Protein AF-0000000067805910 (afdb_homodimer)

Foldseek 3Di:
DFPDALLNLLLCLFDPQFKKKQALQLVVQPLLVDDLVRVLVLQDWFWAKWWKDFLQDEAQFAPASVVTDIDIGGSVVCLVCLVVDRIKIKRWFAQCVVRHDCPGSVQVRWACVRSNCRVDGSRQKGKMKIFALDKDAKKFQQWFKKKKAWRAAKKKKKKARLPWPLQCWFCFQPDQRIIGGRGYLQHYPDLCSLPPTFGIFMDMGHHSMMMMGGHRMIMMMGGHHGITMMMMGGDGHPCVLVVQLLSLVLLLVLLVLLLPDDLVLSPRRHHPVCSCSVVDDSVNSVVSNVVSLVVSVVVVVVVVVVVVVVVVPPPPPPPDPPSPDPVVSQPPVSNSMDGGDTDDSVVSSVSSVVSCVVRHDPPDDPPPVSVPDPDVVSVVSRVVSRVCNDPVNSVVVSVVVNVVVD/DFPDALLNLLLCLFDPQFKKKQALQLVVQPLLVDDLVRVLVLQDWFWAKWWKDFLQDEAQFAPASVVTDIDIGGSVVCLVCLVVDRIKTKRWFAQCVVRDDCPGSVQVRFACVSSNCRVDGSRQKIKMKIFALDKDAKKFQQWFKKKKAWRAAKKKKKKARLPWPLQCWFCFQPDQRIIGGRGYLQHYPDLCSLPPTFGIFMDMGHHSMMMMGGHRMIMMMGGHHGITMMMMGGDGHPCVLLVQLLSLVLLLVLLVLLLPDDLVLSPRRHHPVCSCSVVDDSVNSVVSNVVSLVVSVVVVVVVVVVVVVVVVPPPPPPPPPPSPDPVVSQPPVSNSMDGGDTDDSVVSSVSSVVSCVVRHDPPDDPPPVSVPDPDVVSVVSRVVSRVCNDPVNSVVVSVVVNVVVD

Secondary structure (DSSP, 8-state):
-----HHHHHHHHHH-SS-EEETTTTTTSGGGG--HHHHHHHHTT-EEEEEEEETT---SS---GGG-EEEEEEHHHHHHHHTT-SEEEEEEEEEHHHH--TTSHHHHT---GGGT-TT--GGG-EEEEE-TT-EEEEEEESSSEEEEEEEES-EEEEEE-TT-SSS-EE--SB-TTEEEES--SSS-S-GGGGTT--S-EEEEE-TT-EEEE-TT-EEEEEE-SSSEEEEEEEE--TTHHHHHHHHHHHHHHHHHHHHTS-HHHHHHHB-GGGGGGGGS-HHHHHHHHHHHHHHHHHHHHHHHHHHHHHHHS------------HHHHHH-GGG-EEPPPB--HHHHHHHHHHHHHHH--TTS---GGGGTT--HHHHHHHHHHHHHHSHHHHHHHHHHHHHHH-/-----HHHHHHHHHH-SS-EEETTTTTTSGGGG--HHHHHHHHTT--EEEEEEETT---SS---GGG-EEEEE-HHHHHHHHTT-SEEEEEEEEEHHHH--TTSHHHHT---GGGT-TT--GGGEEEEEE-TT-EEEEEEE-SSEEEEEEEESEEEEEEE-TT-SSS-EE--SB-TTEEEES--SSS-S-GGGGTT--S-EEEEEETT-EEEE-TT-EEEEEE-SSSEEEEEEEE--TTHHHHHHHHHHHHHHHHHHHHTS-HHHHHHHB-GGGGGGGGS-HHHHHHHHHHHHHHHHHHHHHHHHHHHHHHHS------------HHHHHH-GGG-EEPPPB--HHHHHHHHHHHHHHH--TTS---GGGGTT--HHHHHHHHHHHHHHSHHHHHHHHHHHHHHH-

Solvent-accessible surface area (backbone atoms only — not comparable to full-atom values): 42120 Å² total; per-residue (Å²): 122,64,74,62,47,31,67,57,41,33,50,46,66,76,63,43,86,58,47,38,34,32,58,51,67,45,50,82,29,63,61,38,66,55,52,70,66,52,52,31,59,73,55,40,81,49,67,42,65,21,42,27,42,60,50,43,59,69,29,66,53,44,82,51,73,79,79,38,45,77,46,72,40,26,52,51,56,45,68,71,41,43,80,78,42,69,37,20,34,28,32,64,84,34,46,35,58,81,77,46,50,84,83,35,66,70,38,67,35,44,74,36,41,72,52,46,35,71,90,48,48,36,66,63,23,30,37,33,39,28,18,37,66,22,64,48,67,32,28,20,42,66,56,22,30,38,41,36,35,28,33,35,40,33,35,38,39,40,34,29,55,64,80,47,62,78,48,55,76,30,46,68,51,27,42,95,57,46,40,32,32,51,55,26,74,57,30,47,71,60,71,69,73,50,60,81,43,58,64,34,23,47,44,73,39,40,52,9,18,31,36,40,41,32,61,37,34,30,36,29,41,34,29,64,31,68,54,26,33,32,40,33,38,75,39,86,41,92,62,32,48,61,43,49,32,44,50,35,54,45,47,46,54,54,26,40,53,32,54,60,40,61,67,75,58,32,54,64,45,27,32,73,95,41,67,60,43,50,72,55,52,53,69,56,47,48,49,53,32,52,52,37,43,49,52,37,50,52,51,52,51,52,52,51,52,49,51,57,49,46,75,68,39,84,63,72,69,70,75,68,71,76,75,74,54,68,64,61,58,45,66,40,68,65,40,41,42,44,61,57,47,74,46,52,39,68,54,50,50,48,56,34,48,50,39,31,70,73,36,41,52,86,85,58,71,82,59,72,75,81,67,54,76,71,40,70,64,49,48,51,51,48,37,54,54,35,20,60,55,35,66,78,35,34,53,48,26,48,52,44,34,49,64,66,72,100,125,64,73,63,46,31,66,56,40,31,50,46,67,75,62,42,88,57,49,38,34,32,60,52,67,45,50,82,28,63,60,36,68,54,50,70,68,53,51,30,59,74,56,40,80,49,68,43,63,21,43,28,42,61,48,43,59,69,29,68,52,44,81,50,71,78,76,37,46,77,47,73,40,26,54,50,56,44,69,72,40,42,78,78,42,68,37,20,33,28,34,62,84,36,47,35,58,81,79,46,50,84,84,36,65,71,38,68,36,44,74,36,41,72,52,46,35,71,90,48,47,37,66,61,22,30,37,33,39,27,18,37,67,21,65,50,67,31,27,20,41,66,55,23,31,39,41,37,34,29,34,34,41,32,36,38,39,39,34,29,53,63,80,48,64,79,48,53,76,31,46,67,51,27,42,93,57,45,40,31,32,51,54,27,74,57,29,47,73,61,73,68,72,51,61,80,43,60,64,33,21,47,44,72,39,39,52,8,17,31,36,39,41,32,61,37,33,31,37,30,40,34,29,64,32,66,53,25,33,34,42,32,36,75,39,88,43,90,63,33,48,62,42,47,32,44,51,36,57,45,47,47,54,54,24,38,53,31,54,62,40,60,66,75,58,31,53,63,45,26,33,72,94,42,67,59,42,49,73,54,52,52,69,57,48,49,50,52,31,52,52,36,43,49,53,36,51,52,52,50,51,53,52,50,51,50,50,57,49,46,76,68,39,85,64,72,69,70,76,69,71,77,74,74,53,67,64,62,58,46,67,39,69,67,41,41,43,44,62,57,46,76,44,53,42,68,55,50,50,48,56,34,47,50,40,31,70,72,34,41,51,87,84,56,72,82,58,72,76,82,66,54,74,71,40,70,65,47,48,51,52,49,37,52,54,36,20,60,53,35,68,78,33,33,53,49,26,48,52,44,34,50,64,64,72,101

pLDDT: mean 90.75, std 13.26, range [36.34, 98.81]

Radius of gyration: 33.56 Å; Cα contacts (8 Å, |Δi|>4): 1499; chains: 2; bounding box: 50×92×76 Å

Sequence (812 aa):
MSALSEDIVRNLIANSSVPLVFRGYVRNWSICQWDVEKWCSVFGEKEIPFRCLKKDFLSDEPCWERRCSVKRMSFKNFVDTSASSDEWMYFDYKYLYQWFNGDDELYKGVSWQQFGYSDKNASDATLWVGSSGAHTPAHQDTYGVNIVTQLYGKKRWILFPPETGGLKPTRVPYEESSVYSELNFYCPNNLEVFNGLIGARSVELSAGDALLVPRGWWHYVQNLDPLNIALNMWLPHEKDGSTRVSEALIKIFVAQICKDLPQETAKLIVNPNEDDIADTPLSVLFLQLETVANAYLDNRRKLRRAKRQRTCEDEPTPAAIEDYDVKTVLENKANNLEIPPSISSEELVKIIKQNLLEYANKDRPLCDDEIDGSTTALCLTKAVIDSYSQANVIDLVKQNLFARLSMSALSEDIVRNLIANSSVPLVFRGYVRNWSICQWDVEKWCSVFGEKEIPFRCLKKDFLSDEPCWERRCSVKRMSFKNFVDTSASSDEWMYFDYKYLYQWFNGDDELYKGVSWQQFGYSDKNASDATLWVGSSGAHTPAHQDTYGVNIVTQLYGKKRWILFPPETGGLKPTRVPYEESSVYSELNFYCPNNLEVFNGLIGARSVELSAGDALLVPRGWWHYVQNLDPLNIALNMWLPHEKDGSTRVSEALIKIFVAQICKDLPQETAKLIVNPNEDDIADTPLSVLFLQLETVANAYLDNRRKLRRAKRQRTCEDEPTPAAIEDYDVKTVLENKANNLEIPPSISSEELVKIIKQNLLEYANKDRPLCDDEIDGSTTALCLTKAVIDSYSQANVIDLVKQNLFARLS

InterPro domains:
  IPR003347 JmjC domain [PS51184] (82-250)
  IPR003347 JmjC domain [SM00558] (94-246)
  IPR014710 RmlC-like jelly roll fold [G3DSA:2.60.120.10] (2-238)
  IPR041667 Cupin-like domain 8 [PF13621] (13-238)

Organism: Spodoptera frugiperda (NCBI:txid7108)

Structure (mmCIF, N/CA/C/O backbone):
data_AF-0000000067805910-model_v1
#
loop_
_entity.id
_entity.type
_entity.pdbx_description
1 polymer 'HSPB1-associated protein 1 homolog'
#
loop_
_atom_site.group_PDB
_atom_site.id
_atom_site.type_symbol
_atom_site.label_atom_id
_atom_site.label_alt_id
_atom_site.label_comp_id
_atom_site.label_asym_id
_atom_site.label_entity_id
_atom_site.label_seq_id
_atom_site.pdbx_PDB_ins_code
_atom_site.Cartn_x
_atom_site.Cartn_y
_atom_site.Cartn_z
_atom_site.occupancy
_atom_site.B_iso_or_equiv
_atom_site.auth_seq_id
_atom_site.auth_comp_id
_atom_site.auth_asym_id
_atom_site.auth_atom_id
_atom_site.pdbx_PDB_model_num
ATOM 1 N N . MET A 1 1 ? -12.336 -38.25 -33.031 1 45.41 1 MET A N 1
ATOM 2 C CA . MET A 1 1 ? -11.781 -36.938 -33.281 1 45.41 1 MET A CA 1
ATOM 3 C C . MET A 1 1 ? -12.664 -35.844 -32.688 1 45.41 1 MET A C 1
ATOM 5 O O . MET A 1 1 ? -13.891 -35.938 -32.75 1 45.41 1 MET A O 1
ATOM 9 N N . SER A 1 2 ? -12.109 -35.156 -31.719 1 59.72 2 SER A N 1
ATOM 10 C CA . SER A 1 2 ? -12.914 -34.125 -31.047 1 59.72 2 SER A CA 1
ATOM 11 C C . SER A 1 2 ? -13.625 -33.25 -32.062 1 59.72 2 SER A C 1
ATOM 13 O O . SER A 1 2 ? -13.086 -32.938 -33.125 1 59.72 2 SER A O 1
ATOM 15 N N . ALA A 1 3 ? -14.891 -33.094 -31.953 1 72.94 3 ALA A N 1
ATOM 16 C CA . ALA A 1 3 ? -15.758 -32.281 -32.812 1 72.94 3 ALA A CA 1
ATOM 17 C C . ALA A 1 3 ? -15.516 -30.781 -32.562 1 72.94 3 ALA A C 1
ATOM 19 O O . ALA A 1 3 ? -16.141 -29.938 -33.188 1 72.94 3 ALA A O 1
ATOM 20 N N . LEU A 1 4 ? -14.445 -30.641 -31.844 1 85.56 4 LEU A N 1
ATOM 21 C CA . LEU A 1 4 ? -14.219 -29.234 -31.531 1 85.56 4 LEU A CA 1
ATOM 22 C C . LEU A 1 4 ? -13.43 -28.547 -32.656 1 85.56 4 LEU A C 1
ATOM 24 O O . LEU A 1 4 ? -12.391 -29.047 -33.062 1 85.56 4 LEU A O 1
ATOM 28 N N . SER A 1 5 ? -13.93 -27.547 -33.125 1 88.25 5 SER A N 1
ATOM 29 C CA . SER A 1 5 ? -13.164 -26.75 -34.094 1 88.25 5 SER A CA 1
ATOM 30 C C . SER A 1 5 ? -12.141 -25.875 -33.375 1 88.25 5 SER A C 1
ATOM 32 O O . SER A 1 5 ? -12.281 -25.594 -32.188 1 88.25 5 SER A O 1
ATOM 34 N N . GLU A 1 6 ? -11.094 -25.531 -34.094 1 92.44 6 GLU A N 1
ATOM 35 C CA . GLU A 1 6 ? -10.039 -24.656 -33.562 1 92.44 6 GLU A CA 1
ATOM 36 C C . GLU A 1 6 ? -10.602 -23.344 -33.062 1 92.44 6 GLU A C 1
ATOM 38 O O . GLU A 1 6 ? -10.18 -22.844 -32.031 1 92.44 6 GLU A O 1
ATOM 43 N N . ASP A 1 7 ? -11.555 -22.875 -33.719 1 91.88 7 ASP A N 1
ATOM 44 C CA . ASP A 1 7 ? -12.148 -21.594 -33.344 1 91.88 7 ASP A CA 1
ATOM 45 C C . ASP A 1 7 ? -12.906 -21.688 -32.031 1 91.88 7 ASP A C 1
ATOM 47 O O . ASP A 1 7 ? -12.852 -20.781 -31.203 1 91.88 7 ASP A O 1
ATOM 51 N N . ILE A 1 8 ? -13.578 -22.75 -31.906 1 91.69 8 ILE A N 1
ATOM 52 C CA . ILE A 1 8 ? -14.344 -22.969 -30.688 1 91.69 8 ILE A CA 1
ATOM 53 C C . ILE A 1 8 ? -13.391 -23.078 -29.5 1 91.69 8 ILE A C 1
ATOM 55 O O . ILE A 1 8 ? -13.617 -22.469 -28.453 1 91.69 8 ILE A O 1
ATOM 59 N N . VAL A 1 9 ? -12.352 -23.812 -29.719 1 94.75 9 VAL A N 1
ATOM 60 C CA . VAL A 1 9 ? -11.398 -24.047 -28.641 1 94.75 9 VAL A CA 1
ATOM 61 C C . VAL A 1 9 ? -10.719 -22.734 -28.266 1 94.75 9 VAL A C 1
ATOM 63 O O . VAL A 1 9 ? -10.57 -22.422 -27.078 1 94.75 9 VAL A O 1
ATOM 66 N N . ARG A 1 10 ? -10.344 -21.984 -29.234 1 94.44 10 ARG A N 1
ATOM 67 C CA . ARG A 1 10 ? -9.734 -20.688 -28.984 1 94.44 10 ARG A CA 1
ATOM 68 C C . ARG A 1 10 ? -10.672 -19.781 -28.188 1 94.44 10 ARG A C 1
ATOM 70 O O . ARG A 1 10 ? -10.242 -19.062 -27.281 1 94.44 10 ARG A O 1
ATOM 77 N N . ASN A 1 11 ? -11.914 -19.812 -28.562 1 92.88 11 ASN A N 1
ATOM 78 C CA . ASN A 1 11 ? -12.914 -19.016 -27.875 1 92.88 11 ASN A CA 1
ATOM 79 C C . ASN A 1 11 ? -13.062 -19.453 -26.422 1 92.88 11 ASN A C 1
ATOM 81 O O . ASN A 1 11 ? -13.188 -18.609 -25.516 1 92.88 11 ASN A O 1
ATOM 85 N N . LEU A 1 12 ? -13.07 -20.734 -26.188 1 93.44 12 LEU A N 1
ATOM 86 C CA . LEU A 1 12 ? -13.141 -21.266 -24.828 1 93.44 12 LEU A CA 1
ATOM 87 C C . LEU A 1 12 ? -11.945 -20.812 -24.016 1 93.44 12 LEU A C 1
ATOM 89 O O . LEU A 1 12 ? -12.102 -20.375 -22.859 1 93.44 12 LEU A O 1
ATOM 93 N N . ILE A 1 13 ? -10.82 -20.828 -24.641 1 94.88 13 ILE A N 1
ATOM 94 C CA . ILE A 1 13 ? -9.578 -20.469 -23.953 1 94.88 13 ILE A CA 1
ATOM 95 C C . ILE A 1 13 ? -9.602 -19 -23.578 1 94.88 13 ILE A C 1
ATOM 97 O O . ILE A 1 13 ? -9.234 -18.625 -22.469 1 94.88 13 ILE A O 1
ATOM 101 N N . ALA A 1 14 ? -10.102 -18.203 -24.391 1 92.38 14 ALA A N 1
ATOM 102 C CA . ALA A 1 14 ? -10.07 -16.766 -24.203 1 92.38 14 ALA A CA 1
ATOM 103 C C . ALA A 1 14 ? -11.125 -16.312 -23.203 1 92.38 14 ALA A C 1
ATOM 105 O O . ALA A 1 14 ? -10.93 -15.312 -22.5 1 92.38 14 ALA A O 1
ATOM 106 N N . ASN A 1 15 ? -12.18 -17.125 -23.031 1 91.69 15 ASN A N 1
ATOM 107 C CA . ASN A 1 15 ? -13.328 -16.516 -22.359 1 91.69 15 ASN A CA 1
ATOM 108 C C . ASN A 1 15 ? -13.805 -17.359 -21.172 1 91.69 15 ASN A C 1
ATOM 110 O O . ASN A 1 15 ? -14.609 -16.906 -20.359 1 91.69 15 ASN A O 1
ATOM 114 N N . SER A 1 16 ? -13.305 -18.547 -21.078 1 93.38 16 SER A N 1
ATOM 115 C CA . SER A 1 16 ? -13.82 -19.406 -20.016 1 93.38 16 SER A CA 1
ATOM 116 C C . SER A 1 16 ? -13.469 -18.859 -18.641 1 93.38 16 SER A C 1
ATOM 118 O O . SER A 1 16 ? -12.344 -18.406 -18.406 1 93.38 16 SER A O 1
ATOM 120 N N . SER A 1 17 ? -14.438 -18.922 -17.719 1 93.88 17 SER A N 1
ATOM 121 C CA . SER A 1 17 ? -14.227 -18.484 -16.344 1 93.88 17 SER A CA 1
ATOM 122 C C . SER A 1 17 ? -14.016 -19.688 -15.422 1 93.88 17 SER A C 1
ATOM 124 O O . SER A 1 17 ? -13.773 -19.516 -14.219 1 93.88 17 SER A O 1
ATOM 126 N N . VAL A 1 18 ? -14.18 -20.859 -15.977 1 96.12 18 VAL A N 1
ATOM 127 C CA . VAL A 1 18 ? -13.953 -22.062 -15.195 1 96.12 18 VAL A CA 1
ATOM 128 C C . VAL A 1 18 ? -12.93 -22.953 -15.906 1 96.12 18 VAL A C 1
ATOM 130 O O . VAL A 1 18 ? -12.789 -22.891 -17.125 1 96.12 18 VAL A O 1
ATOM 133 N N . PRO A 1 19 ? -12.211 -23.781 -15.156 1 98.31 19 PRO A N 1
ATOM 134 C CA . PRO A 1 19 ? -11.281 -24.703 -15.805 1 98.31 19 PRO A CA 1
ATOM 135 C C . PRO A 1 19 ? -11.984 -25.734 -16.688 1 98.31 19 PRO A C 1
ATOM 137 O O . PRO A 1 19 ? -13.109 -26.125 -16.391 1 98.31 19 PRO A O 1
ATOM 140 N N . LEU A 1 20 ? -11.305 -26.172 -17.75 1 97.94 20 LEU A N 1
ATOM 141 C CA . LEU A 1 20 ? -11.836 -27.172 -18.672 1 97.94 20 LEU A CA 1
ATOM 142 C C . LEU A 1 20 ? -10.797 -28.266 -18.953 1 97.94 20 LEU A C 1
ATOM 144 O O . LEU A 1 20 ? -9.617 -27.969 -19.156 1 97.94 20 LEU A O 1
ATOM 148 N N . VAL A 1 21 ? -11.258 -29.453 -18.891 1 98.19 21 VAL A N 1
ATOM 149 C CA . VAL A 1 21 ? -10.406 -30.594 -19.219 1 98.19 21 VAL A CA 1
ATOM 150 C C . VAL A 1 21 ? -10.773 -31.141 -20.609 1 98.19 21 VAL A C 1
ATOM 152 O O . VAL A 1 21 ? -11.938 -31.453 -20.859 1 98.19 21 VAL A O 1
ATOM 155 N N . PHE A 1 22 ? -9.805 -31.172 -21.484 1 97.31 22 PHE A N 1
ATOM 156 C CA . PHE A 1 22 ? -9.922 -31.812 -22.797 1 97.31 22 PHE A CA 1
ATOM 157 C C . PHE A 1 22 ? -9.352 -33.219 -22.75 1 97.31 22 PHE A C 1
ATOM 159 O O . PHE A 1 22 ? -8.141 -33.406 -22.891 1 97.31 22 PHE A O 1
ATOM 166 N N . ARG A 1 23 ? -10.219 -34.188 -22.688 1 97.06 23 ARG A N 1
ATOM 167 C CA . ARG A 1 23 ? -9.75 -35.562 -22.516 1 97.06 23 ARG A CA 1
ATOM 168 C C . ARG A 1 23 ? -9.219 -36.125 -23.828 1 97.06 23 ARG A C 1
ATOM 170 O O . ARG A 1 23 ? -9.93 -36.094 -24.844 1 97.06 23 ARG A O 1
ATOM 177 N N . GLY A 1 24 ? -8 -36.531 -23.75 1 95.69 24 GLY A N 1
ATOM 178 C CA . GLY A 1 24 ? -7.371 -37.156 -24.906 1 95.69 24 GLY A CA 1
ATOM 179 C C . GLY A 1 24 ? -7.176 -36.219 -26.078 1 95.69 24 GLY A C 1
ATOM 180 O O . GLY A 1 24 ? -7.105 -36.656 -27.219 1 95.69 24 GLY A O 1
ATOM 181 N N . TYR A 1 25 ? -7.168 -35.062 -25.859 1 95.31 25 TYR A N 1
ATOM 182 C CA . TYR A 1 25 ? -7.223 -34.031 -26.906 1 95.31 25 TYR A CA 1
ATOM 183 C C . TYR A 1 25 ? -5.91 -33.969 -27.688 1 95.31 25 TYR A C 1
ATOM 185 O O . TYR A 1 25 ? -5.898 -33.625 -28.859 1 95.31 25 TYR A O 1
ATOM 193 N N . VAL A 1 26 ? -4.824 -34.344 -27.047 1 95.31 26 VAL A N 1
ATOM 194 C CA . VAL A 1 26 ? -3.541 -34.219 -27.734 1 95.31 26 VAL A CA 1
ATOM 195 C C . VAL A 1 26 ? -2.963 -35.625 -27.969 1 95.31 26 VAL A C 1
ATOM 197 O O . VAL A 1 26 ? -1.753 -35.781 -28.141 1 95.31 26 VAL A O 1
ATOM 200 N N . ARG A 1 27 ? -3.719 -36.594 -27.938 1 93.5 27 ARG A N 1
ATOM 201 C CA . ARG A 1 27 ? -3.27 -37.969 -28.203 1 93.5 27 ARG A CA 1
ATOM 202 C C . ARG A 1 27 ? -2.65 -38.094 -29.578 1 93.5 27 ARG A C 1
ATOM 204 O O . ARG A 1 27 ? -1.844 -38.969 -29.828 1 93.5 27 ARG A O 1
ATOM 211 N N . ASN A 1 28 ? -3.105 -37.219 -30.438 1 91.44 28 ASN A N 1
ATOM 212 C CA . ASN A 1 28 ? -2.609 -37.25 -31.812 1 91.44 28 ASN A CA 1
ATOM 213 C C . ASN A 1 28 ? -1.179 -36.75 -31.906 1 91.44 28 ASN A C 1
ATOM 215 O O . ASN A 1 28 ? -0.514 -36.906 -32.938 1 91.44 28 ASN A O 1
ATOM 219 N N . TRP A 1 29 ? -0.693 -36.062 -30.844 1 93.06 29 TRP A N 1
ATOM 220 C CA . TRP A 1 29 ? 0.711 -35.656 -30.812 1 93.06 29 TRP A CA 1
ATOM 221 C C . TRP A 1 29 ? 1.62 -36.906 -30.766 1 93.06 29 TRP A C 1
ATOM 223 O O . TRP A 1 29 ? 1.451 -37.75 -29.906 1 93.06 29 TRP A O 1
ATOM 233 N N . SER A 1 30 ? 2.602 -36.969 -31.625 1 91.62 30 SER A N 1
ATOM 234 C CA . SER A 1 30 ? 3.52 -38.125 -31.641 1 91.62 30 SER A CA 1
ATOM 235 C C . SER A 1 30 ? 4.211 -38.281 -30.297 1 91.62 30 SER A C 1
ATOM 237 O O . SER A 1 30 ? 4.465 -39.406 -29.859 1 91.62 30 SER A O 1
ATOM 239 N N . ILE A 1 31 ? 4.48 -37.188 -29.641 1 92.44 31 ILE A N 1
ATOM 240 C CA . ILE A 1 31 ? 5.23 -37.188 -28.391 1 92.44 31 ILE A CA 1
ATOM 241 C C . ILE A 1 31 ? 4.422 -37.875 -27.312 1 92.44 31 ILE A C 1
ATOM 243 O O . ILE A 1 31 ? 4.984 -38.375 -26.312 1 92.44 31 ILE A O 1
ATOM 247 N N . CYS A 1 32 ? 3.129 -37.969 -27.438 1 92.81 32 CYS A N 1
ATOM 248 C CA . CYS A 1 32 ? 2.277 -38.625 -26.453 1 92.81 32 CYS A CA 1
ATOM 249 C C . CYS A 1 32 ? 2.414 -40.156 -26.562 1 92.81 32 CYS A C 1
ATOM 251 O O . CYS A 1 32 ? 2.014 -40.875 -25.656 1 92.81 32 CYS A O 1
ATOM 253 N N . GLN A 1 33 ? 3.029 -40.594 -27.609 1 92 33 GLN A N 1
ATOM 254 C CA . GLN A 1 33 ? 3.16 -42.031 -27.844 1 92 33 GLN A CA 1
ATOM 255 C C . GLN A 1 33 ? 4.562 -42.531 -27.484 1 92 33 GLN A C 1
ATOM 257 O O . GLN A 1 33 ? 4.84 -43.719 -27.531 1 92 33 GLN A O 1
ATOM 262 N N . TRP A 1 34 ? 5.34 -41.656 -27.125 1 95.56 34 TRP A N 1
ATOM 263 C CA . TRP A 1 34 ? 6.723 -42.031 -26.828 1 95.56 34 TRP A CA 1
ATOM 264 C C . TRP A 1 34 ? 6.801 -42.844 -25.547 1 95.56 34 TRP A C 1
ATOM 266 O O . TRP A 1 34 ? 6.129 -42.531 -24.562 1 95.56 34 TRP A O 1
ATOM 276 N N . ASP A 1 35 ? 7.566 -43.906 -25.656 1 95.69 35 ASP A N 1
ATOM 277 C CA . ASP A 1 35 ? 7.863 -44.656 -24.438 1 95.69 35 ASP A CA 1
ATOM 278 C C . ASP A 1 35 ? 9.102 -44.094 -23.734 1 95.69 35 ASP A C 1
ATOM 280 O O . ASP A 1 35 ? 9.68 -43.094 -24.188 1 95.69 35 ASP A O 1
ATOM 284 N N . VAL A 1 36 ? 9.461 -44.688 -22.672 1 96.44 36 VAL A N 1
ATOM 285 C CA . VAL A 1 36 ? 10.547 -44.188 -21.828 1 96.44 36 VAL A CA 1
ATOM 286 C C . VAL A 1 36 ? 11.852 -44.188 -22.609 1 96.44 36 VAL A C 1
ATOM 288 O O . VAL A 1 36 ? 12.656 -43.281 -22.5 1 96.44 36 VAL A O 1
ATOM 291 N N . GLU A 1 37 ? 12.047 -45.219 -23.375 1 96.62 37 GLU A N 1
ATOM 292 C CA . GLU A 1 37 ? 13.273 -45.344 -24.156 1 96.62 37 GLU A CA 1
ATOM 293 C C . GLU A 1 37 ? 13.398 -44.188 -25.156 1 96.62 37 GLU A C 1
ATOM 295 O O . GLU A 1 37 ? 14.484 -43.656 -25.359 1 96.62 37 GLU A O 1
ATOM 300 N N . LYS A 1 38 ? 12.328 -43.906 -25.781 1 95.62 38 LYS A N 1
ATOM 301 C CA . LYS A 1 38 ? 12.328 -42.812 -26.75 1 95.62 38 LYS A CA 1
ATOM 302 C C . LYS A 1 38 ? 12.633 -41.5 -26.062 1 95.62 38 LYS A C 1
ATOM 304 O O . LYS A 1 38 ? 13.406 -40.688 -26.578 1 95.62 38 LYS A O 1
ATOM 309 N N . TRP A 1 39 ? 12.023 -41.25 -24.938 1 95.81 39 TRP A N 1
ATOM 310 C CA . TRP A 1 39 ? 12.312 -40.031 -24.188 1 95.81 39 TRP A CA 1
ATOM 311 C C . TRP A 1 39 ? 13.789 -39.938 -23.812 1 95.81 39 TRP A C 1
ATOM 313 O O . TRP A 1 39 ? 14.422 -38.906 -23.953 1 95.81 39 TRP A O 1
ATOM 323 N N . CYS A 1 40 ? 14.344 -41.031 -23.375 1 96 40 CYS A N 1
ATOM 324 C CA . CYS A 1 40 ? 15.766 -41.094 -23.031 1 96 40 CYS A CA 1
ATOM 325 C C . CYS A 1 40 ? 16.625 -40.719 -24.234 1 96 40 CYS A C 1
ATOM 327 O O . CYS A 1 40 ? 17.594 -39.969 -24.109 1 96 40 CYS A O 1
ATOM 329 N N . SER A 1 41 ? 16.203 -41.25 -25.312 1 94.94 41 SER A N 1
ATOM 330 C CA . SER A 1 41 ? 16.953 -40.969 -26.531 1 94.94 41 SER A CA 1
ATOM 331 C C . SER A 1 41 ? 16.891 -39.5 -26.906 1 94.94 41 SER A C 1
ATOM 333 O O . SER A 1 41 ? 17.891 -38.906 -27.344 1 94.94 41 SER A O 1
ATOM 335 N N . VAL A 1 42 ? 15.781 -38.906 -26.766 1 93.19 42 VAL A N 1
ATOM 336 C CA . VAL A 1 42 ? 15.57 -37.5 -27.156 1 93.19 42 VAL A CA 1
ATOM 337 C C . VAL A 1 42 ? 16.359 -36.594 -26.219 1 93.19 42 VAL A C 1
ATOM 339 O O . VAL A 1 42 ? 16.969 -35.594 -26.672 1 93.19 42 VAL A O 1
ATOM 342 N N . PHE A 1 43 ? 16.391 -36.875 -24.938 1 94.44 43 PHE A N 1
ATOM 343 C CA . PHE A 1 43 ? 17.156 -36.094 -23.969 1 94.44 43 PHE A CA 1
ATOM 344 C C . PHE A 1 43 ? 18.641 -36.344 -24.141 1 94.44 43 PHE A C 1
ATOM 346 O O . PHE A 1 43 ? 19.453 -35.438 -23.891 1 94.44 43 PHE A O 1
ATOM 353 N N . GLY A 1 44 ? 18.922 -37.562 -24.531 1 93.12 44 GLY A N 1
ATOM 354 C CA . GLY A 1 44 ? 20.328 -37.938 -24.703 1 93.12 44 GLY A CA 1
ATOM 355 C C . GLY A 1 44 ? 21.109 -37.938 -23.406 1 93.12 44 GLY A C 1
ATOM 356 O O . GLY A 1 44 ? 20.594 -38.375 -22.375 1 93.12 44 GLY A O 1
ATOM 357 N N . GLU A 1 45 ? 22.328 -37.438 -23.484 1 93.38 45 GLU A N 1
ATOM 358 C CA . GLU A 1 45 ? 23.219 -37.531 -22.328 1 93.38 45 GLU A CA 1
ATOM 359 C C . GLU A 1 45 ? 23.359 -36.188 -21.641 1 93.38 45 GLU A C 1
ATOM 361 O O . GLU A 1 45 ? 24.172 -36.031 -20.719 1 93.38 45 GLU A O 1
ATOM 366 N N . LYS A 1 46 ? 22.516 -35.281 -21.984 1 92.69 46 LYS A N 1
ATOM 367 C CA . LYS A 1 46 ? 22.609 -33.938 -21.375 1 92.69 46 LYS A CA 1
ATOM 368 C C . LYS A 1 46 ? 22.219 -34 -19.906 1 92.69 46 LYS A C 1
ATOM 370 O O . LYS A 1 46 ? 21.266 -34.688 -19.531 1 92.69 46 LYS A O 1
ATOM 375 N N . GLU A 1 47 ? 22.984 -33.312 -19.141 1 95.75 47 GLU A N 1
ATOM 376 C CA . GLU A 1 47 ? 22.656 -33.156 -17.719 1 95.75 47 GLU A CA 1
ATOM 377 C C . GLU A 1 47 ? 21.609 -32.062 -17.516 1 95.75 47 GLU A C 1
ATOM 379 O O . GLU A 1 47 ? 21.812 -30.922 -17.938 1 95.75 47 GLU A O 1
ATOM 384 N N . ILE A 1 48 ? 20.594 -32.438 -16.969 1 95.88 48 ILE A N 1
ATOM 385 C CA . ILE A 1 48 ? 19.531 -31.469 -16.734 1 95.88 48 ILE A CA 1
ATOM 386 C C . ILE A 1 48 ? 19.328 -31.281 -15.234 1 95.88 48 ILE A C 1
ATOM 388 O O . ILE A 1 48 ? 19.547 -32.219 -14.453 1 95.88 48 ILE A O 1
ATOM 392 N N . PRO A 1 49 ? 19.016 -30.078 -14.797 1 97.62 49 PRO A N 1
ATOM 393 C CA . PRO A 1 49 ? 18.875 -29.766 -13.375 1 97.62 49 PRO A CA 1
ATOM 394 C C . PRO A 1 49 ? 17.516 -30.172 -12.812 1 97.62 49 PRO A C 1
ATOM 396 O O . PRO A 1 49 ? 16.484 -29.703 -13.305 1 97.62 49 PRO A O 1
ATOM 399 N N . PHE A 1 50 ? 17.484 -31.016 -11.781 1 98.06 50 PHE A N 1
ATOM 400 C CA . PHE A 1 50 ? 16.266 -31.375 -11.055 1 98.06 50 PHE A CA 1
ATOM 401 C C . PHE A 1 50 ? 16.234 -30.703 -9.688 1 98.06 50 PHE A C 1
ATOM 403 O O . PHE A 1 50 ? 17.203 -30.766 -8.93 1 98.06 50 PHE A O 1
ATOM 410 N N . ARG A 1 51 ? 15.188 -30 -9.453 1 97.62 51 ARG A N 1
ATOM 411 C CA . ARG A 1 51 ? 14.914 -29.594 -8.078 1 97.62 51 ARG A CA 1
ATOM 412 C C . ARG A 1 51 ? 14.5 -30.781 -7.219 1 97.62 51 ARG A C 1
ATOM 414 O O . ARG A 1 51 ? 13.617 -31.547 -7.602 1 97.62 51 ARG A O 1
ATOM 421 N N . CYS A 1 52 ? 15.109 -30.938 -6.074 1 97.56 52 CYS A N 1
ATOM 422 C CA . CYS A 1 52 ? 14.898 -32.125 -5.266 1 97.56 52 CYS A CA 1
ATOM 423 C C . CYS A 1 52 ? 14.578 -31.766 -3.822 1 97.56 52 CYS A C 1
ATOM 425 O O . CYS A 1 52 ? 15.109 -30.781 -3.297 1 97.56 52 CYS A O 1
ATOM 427 N N . LEU A 1 53 ? 13.75 -32.5 -3.236 1 96.31 53 LEU A N 1
ATOM 428 C CA . LEU A 1 53 ? 13.438 -32.406 -1.812 1 96.31 53 LEU A CA 1
ATOM 429 C C . LEU A 1 53 ? 13.023 -33.781 -1.266 1 96.31 53 LEU A C 1
ATOM 431 O O . LEU A 1 53 ? 12.477 -34.594 -1.997 1 96.31 53 LEU A O 1
ATOM 435 N N . LYS A 1 54 ? 13.336 -33.969 -0.068 1 94.75 54 LYS A N 1
ATOM 436 C CA . LYS A 1 54 ? 12.938 -35.219 0.56 1 94.75 54 LYS A CA 1
ATOM 437 C C . LYS A 1 54 ? 11.422 -35.406 0.49 1 94.75 54 LYS A C 1
ATOM 439 O O . LYS A 1 54 ? 10.664 -34.469 0.73 1 94.75 54 LYS A O 1
ATOM 444 N N . LYS A 1 55 ? 10.992 -36.656 0.234 1 92.88 55 LYS A N 1
ATOM 445 C CA . LYS A 1 55 ? 9.57 -36.969 0.102 1 92.88 55 LYS A CA 1
ATOM 446 C C . LYS A 1 55 ? 8.859 -36.875 1.447 1 92.88 55 LYS A C 1
ATOM 448 O O . LYS A 1 55 ? 7.676 -36.531 1.504 1 92.88 55 LYS A O 1
ATOM 453 N N . ASP A 1 56 ? 9.484 -37.094 2.506 1 89 56 ASP A N 1
ATOM 454 C CA . ASP A 1 56 ? 8.852 -37.156 3.816 1 89 56 ASP A CA 1
ATOM 455 C C . ASP A 1 56 ? 8.898 -35.812 4.523 1 89 56 ASP A C 1
ATOM 457 O O . ASP A 1 56 ? 8.922 -35.75 5.758 1 89 56 ASP A O 1
ATOM 461 N N . PHE A 1 57 ? 8.961 -34.844 3.793 1 84.19 57 PHE A N 1
ATOM 462 C CA . PHE A 1 57 ? 9.039 -33.469 4.324 1 84.19 57 PHE A CA 1
ATOM 463 C C . PHE A 1 57 ? 7.707 -33.062 4.941 1 84.19 57 PHE A C 1
ATOM 465 O O . PHE A 1 57 ? 6.82 -32.562 4.242 1 84.19 57 PHE A O 1
ATOM 472 N N . LEU A 1 58 ? 7.523 -33.188 6.281 1 88.62 58 LEU A N 1
ATOM 473 C CA . LEU A 1 58 ? 6.367 -32.719 7.039 1 88.62 58 LEU A CA 1
ATOM 474 C C . LEU A 1 58 ? 6.582 -31.297 7.527 1 88.62 58 LEU A C 1
ATOM 476 O O . LEU A 1 58 ? 7.574 -31.016 8.203 1 88.62 58 LEU A O 1
ATOM 480 N N . SER A 1 59 ? 5.703 -30.422 7.102 1 88.81 59 SER A N 1
ATOM 481 C CA . SER A 1 59 ? 5.895 -29.016 7.465 1 88.81 59 SER A CA 1
ATOM 482 C C . SER A 1 59 ? 4.574 -28.25 7.426 1 88.81 59 SER A C 1
ATOM 484 O O . SER A 1 59 ? 3.641 -28.656 6.73 1 88.81 59 SER A O 1
ATOM 486 N N . ASP A 1 60 ? 4.547 -27.156 8.172 1 86.69 60 ASP A N 1
ATOM 487 C CA . ASP A 1 60 ? 3.396 -26.25 8.117 1 86.69 60 ASP A CA 1
ATOM 488 C C . ASP A 1 60 ? 3.494 -25.328 6.914 1 86.69 60 ASP A C 1
ATOM 490 O O . ASP A 1 60 ? 2.494 -24.734 6.496 1 86.69 60 ASP A O 1
ATOM 494 N N . GLU A 1 61 ? 4.609 -25.219 6.352 1 91.88 61 GLU A N 1
ATOM 495 C CA . GLU A 1 61 ? 4.812 -24.359 5.188 1 91.88 61 GLU A CA 1
ATOM 496 C C . GLU A 1 61 ? 4.949 -25.188 3.912 1 91.88 61 GLU A C 1
ATOM 498 O O . GLU A 1 61 ? 5.371 -26.344 3.959 1 91.88 61 GLU A O 1
ATOM 503 N N . PRO A 1 62 ? 4.613 -24.578 2.82 1 95.81 62 PRO A N 1
ATOM 504 C CA . PRO A 1 62 ? 4.82 -25.281 1.547 1 95.81 62 PRO A CA 1
ATOM 505 C C . PRO A 1 62 ? 6.293 -25.578 1.268 1 95.81 62 PRO A C 1
ATOM 507 O O . PRO A 1 62 ? 7.176 -24.969 1.878 1 95.81 62 PRO A O 1
ATOM 510 N N . CYS A 1 63 ? 6.504 -26.5 0.4 1 94.62 63 CYS A N 1
ATOM 511 C CA . CYS A 1 63 ? 7.859 -26.812 -0.046 1 94.62 63 CYS A CA 1
ATOM 512 C C . CYS A 1 63 ? 8.383 -25.719 -0.977 1 94.62 63 CYS A C 1
ATOM 514 O O . CYS A 1 63 ? 8.445 -25.922 -2.191 1 94.62 63 CYS A O 1
ATOM 516 N N . TRP A 1 64 ? 8.82 -24.688 -0.335 1 95.62 64 TRP A N 1
ATOM 517 C CA . TRP A 1 64 ? 9.328 -23.562 -1.12 1 95.62 64 TRP A CA 1
ATOM 518 C C . TRP A 1 64 ? 10.562 -23.969 -1.92 1 95.62 64 TRP A C 1
ATOM 520 O O . TRP A 1 64 ? 11.359 -24.781 -1.467 1 95.62 64 TRP A O 1
ATOM 530 N N . GLU A 1 65 ? 10.719 -23.344 -3.045 1 95.19 65 GLU A N 1
ATOM 531 C CA . GLU A 1 65 ? 11.812 -23.703 -3.953 1 95.19 65 GLU A CA 1
ATOM 532 C C . GLU A 1 65 ? 13.164 -23.578 -3.262 1 95.19 65 GLU A C 1
ATOM 534 O O . GLU A 1 65 ? 14.062 -24.391 -3.496 1 95.19 65 GLU A O 1
ATOM 539 N N . ARG A 1 66 ? 13.336 -22.625 -2.439 1 93.5 66 ARG A N 1
ATOM 540 C CA . ARG A 1 66 ? 14.625 -22.375 -1.805 1 93.5 66 ARG A CA 1
ATOM 541 C C . ARG A 1 66 ? 15.008 -23.5 -0.86 1 93.5 66 ARG A C 1
ATOM 543 O O . ARG A 1 66 ? 16.172 -23.656 -0.507 1 93.5 66 ARG A O 1
ATOM 550 N N . ARG A 1 67 ? 14.117 -24.266 -0.436 1 92.25 67 ARG A N 1
ATOM 551 C CA . ARG A 1 67 ? 14.383 -25.406 0.441 1 92.25 67 ARG A CA 1
ATOM 552 C C . ARG A 1 67 ? 14.883 -26.609 -0.355 1 92.25 67 ARG A C 1
ATOM 554 O O . ARG A 1 67 ? 15.367 -27.578 0.222 1 92.25 67 ARG A O 1
ATOM 561 N N . CYS A 1 68 ? 14.758 -26.547 -1.608 1 95.31 68 CYS A N 1
ATOM 562 C CA . CYS A 1 68 ? 15.133 -27.656 -2.479 1 95.31 68 CYS A CA 1
ATOM 563 C C . CYS A 1 68 ? 16.594 -27.578 -2.881 1 95.31 68 CYS A C 1
ATOM 565 O O . CYS A 1 68 ? 17.203 -26.5 -2.811 1 95.31 68 CYS A O 1
ATOM 567 N N . SER A 1 69 ? 17.141 -28.656 -3.168 1 96.44 69 SER A N 1
ATOM 568 C CA . SER A 1 69 ? 18.469 -28.734 -3.775 1 96.44 69 SER A CA 1
ATOM 569 C C . SER A 1 69 ? 18.375 -29.047 -5.266 1 96.44 69 SER A C 1
ATOM 571 O O . SER A 1 69 ? 17.375 -29.594 -5.727 1 96.44 69 SER A O 1
ATOM 573 N N . VAL A 1 70 ? 19.359 -28.656 -5.969 1 97.12 70 VAL A N 1
ATOM 574 C CA . VAL A 1 70 ? 19.391 -28.938 -7.398 1 97.12 70 VAL A CA 1
ATOM 575 C C . VAL A 1 70 ? 20.422 -30.031 -7.684 1 97.12 70 VAL A C 1
ATOM 577 O O . VAL A 1 70 ? 21.578 -29.922 -7.285 1 97.12 70 VAL A O 1
ATOM 580 N N . LYS A 1 71 ? 19.969 -31.031 -8.328 1 97.5 71 LYS A N 1
ATOM 581 C CA . LYS A 1 71 ? 20.844 -32.125 -8.773 1 97.5 71 LYS A CA 1
ATOM 582 C C . LYS A 1 71 ? 20.828 -32.25 -10.289 1 97.5 71 LYS A C 1
ATOM 584 O O . LYS A 1 71 ? 19.766 -32.25 -10.914 1 97.5 71 LYS A O 1
ATOM 589 N N . ARG A 1 72 ? 22 -32.375 -10.836 1 97.94 72 ARG A N 1
ATOM 590 C CA . ARG A 1 72 ? 22.125 -32.531 -12.281 1 97.94 72 ARG A CA 1
ATOM 591 C C . ARG A 1 72 ? 22.375 -34 -12.664 1 97.94 72 ARG A C 1
ATOM 593 O O . ARG A 1 72 ? 23.188 -34.656 -12.031 1 97.94 72 ARG A O 1
ATOM 600 N N . MET A 1 73 ? 21.609 -34.406 -13.594 1 97.62 73 MET A N 1
ATOM 601 C CA . MET A 1 73 ? 21.766 -35.781 -14.094 1 97.62 73 MET A CA 1
ATOM 602 C C . MET A 1 73 ? 21.109 -35.938 -15.461 1 97.62 73 MET A C 1
ATOM 604 O O . MET A 1 73 ? 20.359 -35.062 -15.898 1 97.62 73 MET A O 1
ATOM 608 N N . SER A 1 74 ? 21.422 -37 -16.125 1 97.5 74 SER A N 1
ATOM 609 C CA . SER A 1 74 ? 20.766 -37.281 -17.391 1 97.5 74 SER A CA 1
ATOM 610 C C . SER A 1 74 ? 19.344 -37.75 -17.172 1 97.5 74 SER A C 1
ATOM 612 O O . SER A 1 74 ? 18.984 -38.219 -16.094 1 97.5 74 SER A O 1
ATOM 614 N N . PHE A 1 75 ? 18.594 -37.656 -18.219 1 97.56 75 PHE A N 1
ATOM 615 C CA . PHE A 1 75 ? 17.219 -38.156 -18.156 1 97.56 75 PHE A CA 1
ATOM 616 C C . PHE A 1 75 ? 17.203 -39.656 -17.812 1 97.56 75 PHE A C 1
ATOM 618 O O . PHE A 1 75 ? 16.406 -40.094 -16.984 1 97.56 75 PHE A O 1
ATOM 625 N N . LYS A 1 76 ? 18.031 -40.438 -18.391 1 97.31 76 LYS A N 1
ATOM 626 C CA . LYS A 1 76 ? 18.094 -41.875 -18.125 1 97.31 76 LYS A CA 1
ATOM 627 C C . LYS A 1 76 ? 18.422 -42.156 -16.672 1 97.31 76 LYS A C 1
ATOM 629 O O . LYS A 1 76 ? 17.797 -43.031 -16.047 1 97.31 76 LYS A O 1
ATOM 634 N N . ASN A 1 77 ? 19.391 -41.438 -16.172 1 97.38 77 ASN A N 1
ATOM 635 C CA . ASN A 1 77 ? 19.75 -41.594 -14.766 1 97.38 77 ASN A CA 1
ATOM 636 C C . ASN A 1 77 ? 18.578 -41.25 -13.852 1 97.38 77 ASN A C 1
ATOM 638 O O . ASN A 1 77 ? 18.359 -41.938 -12.844 1 97.38 77 ASN A O 1
ATOM 642 N N . PHE A 1 78 ? 17.938 -40.219 -14.172 1 97.94 78 PHE A N 1
ATOM 643 C CA . PHE A 1 78 ? 16.75 -39.812 -13.43 1 97.94 78 PHE A CA 1
ATOM 644 C C . PHE A 1 78 ? 15.727 -40.938 -13.414 1 97.94 78 PHE A C 1
ATOM 646 O O . PHE A 1 78 ? 15.227 -41.312 -12.352 1 97.94 78 PHE A O 1
ATOM 653 N N . VAL A 1 79 ? 15.367 -41.5 -14.586 1 97.31 79 VAL A N 1
ATOM 654 C CA . VAL A 1 79 ? 14.359 -42.562 -14.711 1 97.31 79 VAL A CA 1
ATOM 655 C C . VAL A 1 79 ? 14.797 -43.781 -13.914 1 97.31 79 VAL A C 1
ATOM 657 O O . VAL A 1 79 ? 13.977 -44.406 -13.234 1 97.31 79 VAL A O 1
ATOM 660 N N . ASP A 1 80 ? 16.047 -44.062 -13.906 1 96.25 80 ASP A N 1
ATOM 661 C CA . ASP A 1 80 ? 16.578 -45.25 -13.273 1 96.25 80 ASP A CA 1
ATOM 662 C C . ASP A 1 80 ? 16.594 -45.125 -11.758 1 96.25 80 ASP A C 1
ATOM 664 O O . ASP A 1 80 ? 16.5 -46.125 -11.031 1 96.25 80 ASP A O 1
ATOM 668 N N . THR A 1 81 ? 16.688 -43.906 -11.273 1 94.44 81 THR A N 1
ATOM 669 C CA . THR A 1 81 ? 16.969 -43.75 -9.852 1 94.44 81 THR A CA 1
ATOM 670 C C . THR A 1 81 ? 15.766 -43.156 -9.117 1 94.44 81 THR A C 1
ATOM 672 O O . THR A 1 81 ? 15.688 -43.219 -7.891 1 94.44 81 THR A O 1
ATOM 675 N N . SER A 1 82 ? 14.867 -42.562 -9.82 1 91.44 82 SER A N 1
ATOM 676 C CA . SER A 1 82 ? 13.82 -41.781 -9.18 1 91.44 82 SER A CA 1
ATOM 677 C C . SER A 1 82 ? 12.914 -42.656 -8.32 1 91.44 82 SER A C 1
ATOM 679 O O . SER A 1 82 ? 12.477 -42.25 -7.246 1 91.44 82 SER A O 1
ATOM 681 N N . ALA A 1 83 ? 12.68 -43.844 -8.734 1 87.12 83 ALA A N 1
ATOM 682 C CA . ALA A 1 83 ? 11.773 -44.75 -8.008 1 87.12 83 ALA A CA 1
ATOM 683 C C . ALA A 1 83 ? 12.359 -45.125 -6.66 1 87.12 83 ALA A C 1
ATOM 685 O O . ALA A 1 83 ? 11.625 -45.344 -5.691 1 87.12 83 ALA A O 1
ATOM 686 N N . SER A 1 84 ? 13.602 -45.25 -6.582 1 90.5 84 SER A N 1
ATOM 687 C CA . SER A 1 84 ? 14.234 -45.688 -5.355 1 90.5 84 SER A CA 1
ATOM 688 C C . SER A 1 84 ? 14.742 -44.531 -4.52 1 90.5 84 SER A C 1
ATOM 690 O O . SER A 1 84 ? 15.188 -44.719 -3.385 1 90.5 84 SER A O 1
ATOM 692 N N . SER A 1 85 ? 14.586 -43.406 -5.004 1 93 85 SER A N 1
ATOM 693 C CA . SER A 1 85 ? 15.102 -42.219 -4.301 1 93 85 SER A CA 1
ATOM 694 C C . SER A 1 85 ? 14.18 -41.812 -3.154 1 93 85 SER A C 1
ATOM 696 O O . SER A 1 85 ? 12.961 -41.969 -3.25 1 93 85 SER A O 1
ATOM 698 N N . ASP A 1 86 ? 14.797 -41.25 -2.107 1 93.88 86 ASP A N 1
ATOM 699 C CA . ASP A 1 86 ? 14.023 -40.719 -1 1 93.88 86 ASP A CA 1
ATOM 700 C C . ASP A 1 86 ? 13.602 -39.281 -1.282 1 93.88 86 ASP A C 1
ATOM 702 O O . ASP A 1 86 ? 12.898 -38.656 -0.477 1 93.88 86 ASP A O 1
ATOM 706 N N . GLU A 1 87 ? 13.992 -38.812 -2.404 1 96.38 87 GLU A N 1
ATOM 707 C CA . GLU A 1 87 ? 13.641 -37.438 -2.826 1 96.38 87 GLU A CA 1
ATOM 708 C C . GLU A 1 87 ? 12.773 -37.469 -4.082 1 96.38 87 GLU A C 1
ATOM 710 O O . GLU A 1 87 ? 12.93 -38.344 -4.934 1 96.38 87 GLU A O 1
ATOM 715 N N . TRP A 1 88 ? 11.836 -36.594 -4.039 1 97.12 88 TRP A N 1
ATOM 716 C CA . TRP A 1 88 ? 11.242 -36.344 -5.348 1 97.12 88 TRP A CA 1
ATOM 717 C C . TRP A 1 88 ? 12.102 -35.406 -6.172 1 97.12 88 TRP A C 1
ATOM 719 O O . TRP A 1 88 ? 12.914 -34.656 -5.621 1 97.12 88 TRP A O 1
ATOM 729 N N . MET A 1 89 ? 11.992 -35.5 -7.523 1 98.19 89 MET A N 1
ATOM 730 C CA . MET A 1 89 ? 12.805 -34.719 -8.469 1 98.19 89 MET A CA 1
ATOM 731 C C . MET A 1 89 ? 11.922 -34.062 -9.516 1 98.19 89 MET A C 1
ATOM 733 O O . MET A 1 89 ? 10.961 -34.656 -10 1 98.19 89 MET A O 1
ATOM 737 N N . TYR A 1 90 ? 12.242 -32.812 -9.766 1 98.19 90 TYR A N 1
ATOM 738 C CA . TYR A 1 90 ? 11.383 -32.062 -10.664 1 98.19 90 TYR A CA 1
ATOM 739 C C . TYR A 1 90 ? 12.211 -31.156 -11.578 1 98.19 90 TYR A C 1
ATOM 741 O O . TYR A 1 90 ? 12.891 -30.234 -11.117 1 98.19 90 TYR A O 1
ATOM 749 N N . PHE A 1 91 ? 12.289 -31.422 -12.883 1 97.94 91 PHE A N 1
ATOM 750 C CA . PHE A 1 91 ? 12.742 -30.531 -13.938 1 97.94 91 PHE A CA 1
ATOM 751 C C . PHE A 1 91 ? 11.609 -29.625 -14.406 1 97.94 91 PHE A C 1
ATOM 753 O O . PHE A 1 91 ? 10.906 -29.953 -15.367 1 97.94 91 PHE A O 1
ATOM 760 N N . ASP A 1 92 ? 11.492 -28.469 -13.719 1 94.38 92 ASP A N 1
ATOM 761 C CA . ASP A 1 92 ? 10.266 -27.688 -13.828 1 94.38 92 ASP A CA 1
ATOM 762 C C . ASP A 1 92 ? 10.547 -26.297 -14.43 1 94.38 92 ASP A C 1
ATOM 764 O O . ASP A 1 92 ? 11.648 -25.766 -14.273 1 94.38 92 ASP A O 1
ATOM 768 N N . TYR A 1 93 ? 9.586 -25.766 -15.156 1 91.94 93 TYR A N 1
ATOM 769 C CA . TYR A 1 93 ? 9.562 -24.406 -15.68 1 91.94 93 TYR A CA 1
ATOM 770 C C . TYR A 1 93 ? 10.727 -24.172 -16.641 1 91.94 93 TYR A C 1
ATOM 772 O O . TYR A 1 93 ? 11.492 -23.219 -16.484 1 91.94 93 TYR A O 1
ATOM 780 N N . LYS A 1 94 ? 10.875 -25.109 -17.562 1 93.44 94 LYS A N 1
ATOM 781 C CA . LYS A 1 94 ? 11.953 -24.984 -18.531 1 93.44 94 LYS A CA 1
ATOM 782 C C . LYS A 1 94 ? 11.406 -24.734 -19.938 1 93.44 94 LYS A C 1
ATOM 784 O O . LYS A 1 94 ? 10.789 -25.625 -20.531 1 93.44 94 LYS A O 1
ATOM 789 N N . TYR A 1 95 ? 11.742 -23.625 -20.438 1 93.88 95 TYR A N 1
ATOM 790 C CA . TYR A 1 95 ? 11.328 -23.406 -21.812 1 93.88 95 TYR A CA 1
ATOM 791 C C . TYR A 1 95 ? 12.031 -24.359 -22.766 1 93.88 95 TYR A C 1
ATOM 793 O O . TYR A 1 95 ? 13.242 -24.578 -22.656 1 93.88 95 TYR A O 1
ATOM 801 N N . LEU A 1 96 ? 11.281 -24.859 -23.656 1 92.69 96 LEU A N 1
ATOM 802 C CA . LEU A 1 96 ? 11.797 -25.875 -24.578 1 92.69 96 LEU A CA 1
ATOM 803 C C . LEU A 1 96 ? 12.977 -25.328 -25.359 1 92.69 96 LEU A C 1
ATOM 805 O O . LEU A 1 96 ? 13.961 -26.031 -25.594 1 92.69 96 LEU A O 1
ATOM 809 N N . TYR A 1 97 ? 12.875 -24.031 -25.734 1 91.19 97 TYR A N 1
ATOM 810 C CA . TYR A 1 97 ? 13.906 -23.453 -26.594 1 91.19 97 TYR A CA 1
ATOM 811 C C . TYR A 1 97 ? 15.242 -23.375 -25.859 1 91.19 97 TYR A C 1
ATOM 813 O O . TYR A 1 97 ? 16.297 -23.234 -26.5 1 91.19 97 TYR A O 1
ATOM 821 N N . GLN A 1 98 ? 15.219 -23.453 -24.562 1 92.12 98 GLN A N 1
ATOM 822 C CA . GLN A 1 98 ? 16.453 -23.375 -23.781 1 92.12 98 GLN A CA 1
ATOM 823 C C . GLN A 1 98 ? 17.156 -24.734 -23.75 1 92.12 98 GLN A C 1
ATOM 825 O O . GLN A 1 98 ? 18.359 -24.797 -23.5 1 92.12 98 GLN A O 1
ATOM 830 N N . TRP A 1 99 ? 16.453 -25.781 -24.047 1 91.94 99 TRP A N 1
ATOM 831 C CA . TRP A 1 99 ? 17 -27.109 -23.812 1 91.94 99 TRP A CA 1
ATOM 832 C C . TRP A 1 99 ? 16.969 -27.953 -25.078 1 91.94 99 TRP A C 1
ATOM 834 O O . TRP A 1 99 ? 17.672 -28.953 -25.188 1 91.94 99 TRP A O 1
ATOM 844 N N . PHE A 1 100 ? 16.141 -27.5 -26.016 1 90.75 100 PHE A N 1
ATOM 845 C CA . PHE A 1 100 ? 16 -28.234 -27.266 1 90.75 100 PHE A CA 1
ATOM 846 C C . PHE A 1 100 ? 16.047 -27.312 -28.469 1 90.75 100 PHE A C 1
ATOM 848 O O . PHE A 1 100 ? 15.812 -26.109 -28.328 1 90.75 100 PHE A O 1
ATOM 855 N N . ASN A 1 101 ? 16.391 -27.891 -29.594 1 87.19 101 ASN A N 1
ATOM 856 C CA . ASN A 1 101 ? 16.484 -27.094 -30.812 1 87.19 101 ASN A CA 1
ATOM 857 C C . ASN A 1 101 ? 15.391 -27.484 -31.812 1 87.19 101 ASN A C 1
ATOM 859 O O . ASN A 1 101 ? 14.734 -28.5 -31.656 1 87.19 101 ASN A O 1
ATOM 863 N N . GLY A 1 102 ? 15.258 -26.672 -32.812 1 82.56 102 GLY A N 1
ATOM 864 C CA . GLY A 1 102 ? 14.203 -26.828 -33.781 1 82.56 102 GLY A CA 1
ATOM 865 C C . GLY A 1 102 ? 14.258 -28.156 -34.531 1 82.56 102 GLY A C 1
ATOM 866 O O . GLY A 1 102 ? 13.242 -28.641 -35.031 1 82.56 102 GLY A O 1
ATOM 867 N N . ASP A 1 103 ? 15.328 -28.797 -34.531 1 82.62 103 ASP A N 1
ATOM 868 C CA . ASP A 1 103 ? 15.492 -30.047 -35.281 1 82.62 103 ASP A CA 1
ATOM 869 C C . ASP A 1 103 ? 15.18 -31.25 -34.406 1 82.62 103 ASP A C 1
ATOM 871 O O . ASP A 1 103 ? 15.008 -32.375 -34.906 1 82.62 103 ASP A O 1
ATOM 875 N N . ASP A 1 104 ? 14.992 -30.906 -33.188 1 85.5 104 ASP A N 1
ATOM 876 C CA . ASP A 1 104 ? 14.695 -32 -32.281 1 85.5 104 ASP A CA 1
ATOM 877 C C . ASP A 1 104 ? 13.266 -32.531 -32.469 1 85.5 104 ASP A C 1
ATOM 879 O O . ASP A 1 104 ? 12.352 -31.734 -32.75 1 85.5 104 ASP A O 1
ATOM 883 N N . GLU A 1 105 ? 13.078 -33.812 -32.312 1 86.06 105 GLU A N 1
ATOM 884 C CA . GLU A 1 105 ? 11.773 -34.438 -32.5 1 86.06 105 GLU A CA 1
ATOM 885 C C . GLU A 1 105 ? 10.734 -33.875 -31.547 1 86.06 105 GLU A C 1
ATOM 887 O O . GLU A 1 105 ? 9.562 -33.719 -31.906 1 86.06 105 GLU A O 1
ATOM 892 N N . LEU A 1 106 ? 11.242 -33.562 -30.422 1 85.94 106 LEU A N 1
ATOM 893 C CA . LEU A 1 106 ? 10.344 -33 -29.422 1 85.94 106 LEU A CA 1
ATOM 894 C C . LEU A 1 106 ? 9.75 -31.672 -29.938 1 85.94 106 LEU A C 1
ATOM 896 O O . LEU A 1 106 ? 8.555 -31.438 -29.781 1 85.94 106 LEU A O 1
ATOM 900 N N . TYR A 1 107 ? 10.531 -30.953 -30.453 1 83.75 107 TYR A N 1
ATOM 901 C CA . TYR A 1 107 ? 10.141 -29.641 -30.969 1 83.75 107 TYR A CA 1
ATOM 902 C C . TYR A 1 107 ? 9.125 -29.781 -32.094 1 83.75 107 TYR A C 1
ATOM 904 O O . TYR A 1 107 ? 8.141 -29.031 -32.156 1 83.75 107 TYR A O 1
ATOM 912 N N . LYS A 1 108 ? 9.234 -30.75 -32.938 1 82.38 108 LYS A N 1
ATOM 913 C CA . LYS A 1 108 ? 8.391 -30.984 -34.094 1 82.38 108 LYS A CA 1
ATOM 914 C C . LYS A 1 108 ? 7.07 -31.641 -33.688 1 82.38 108 LYS A C 1
ATOM 916 O O . LYS A 1 108 ? 6.074 -31.531 -34.406 1 82.38 108 LYS A O 1
ATOM 921 N N . GLY A 1 109 ? 7.066 -32.25 -32.594 1 82.62 109 GLY A N 1
ATOM 922 C CA . GLY A 1 109 ? 5.902 -33 -32.156 1 82.62 109 GLY A CA 1
ATOM 923 C C . GLY A 1 109 ? 4.855 -32.125 -31.469 1 82.62 109 GLY A C 1
ATOM 924 O O . GLY A 1 109 ? 3.758 -32.594 -31.156 1 82.62 109 GLY A O 1
ATOM 925 N N . VAL A 1 110 ? 5.16 -30.922 -31.266 1 87.06 110 VAL A N 1
ATOM 926 C CA . VAL A 1 110 ? 4.258 -30.016 -30.547 1 87.06 110 VAL A CA 1
ATOM 927 C C . VAL A 1 110 ? 3.557 -29.094 -31.531 1 87.06 110 VAL A C 1
ATOM 929 O O . VAL A 1 110 ? 4.211 -28.422 -32.344 1 87.06 110 VAL A O 1
ATOM 932 N N . SER A 1 111 ? 2.191 -29.062 -31.5 1 88.5 111 SER A N 1
ATOM 933 C CA . SER A 1 111 ? 1.419 -28.109 -32.312 1 88.5 111 SER A CA 1
ATOM 934 C C . SER A 1 111 ? 0.253 -27.547 -31.5 1 88.5 111 SER A C 1
ATOM 936 O O . SER A 1 111 ? -0.592 -28.281 -31 1 88.5 111 SER A O 1
ATOM 938 N N . TRP A 1 112 ? 0.173 -26.219 -31.531 1 94.19 112 TRP A N 1
ATOM 939 C CA . TRP A 1 112 ? -0.89 -25.562 -30.781 1 94.19 112 TRP A CA 1
ATOM 940 C C . TRP A 1 112 ? -2.041 -25.172 -31.703 1 94.19 112 TRP A C 1
ATOM 942 O O . TRP A 1 112 ? -2.967 -24.469 -31.281 1 94.19 112 TRP A O 1
ATOM 952 N N . GLN A 1 113 ? -2.01 -25.688 -32.906 1 93.31 113 GLN A N 1
ATOM 953 C CA . GLN A 1 113 ? -3.037 -25.344 -33.875 1 93.31 113 GLN A CA 1
ATOM 954 C C . GLN A 1 113 ? -4.41 -25.828 -33.438 1 93.31 113 GLN A C 1
ATOM 956 O O . GLN A 1 113 ? -5.406 -25.109 -33.594 1 93.31 113 GLN A O 1
ATOM 961 N N . GLN A 1 114 ? -4.48 -26.969 -32.906 1 92.44 114 GLN A N 1
ATOM 962 C CA . GLN A 1 114 ? -5.77 -27.516 -32.5 1 92.44 114 GLN A CA 1
ATOM 963 C C . GLN A 1 114 ? -6.363 -26.719 -31.359 1 92.44 114 GLN A C 1
ATOM 965 O O . GLN A 1 114 ? -7.566 -26.812 -31.078 1 92.44 114 GLN A O 1
ATOM 970 N N . PHE A 1 115 ? -5.527 -25.953 -30.688 1 95.56 115 PHE A N 1
ATOM 971 C CA . PHE A 1 115 ? -6.023 -25.078 -29.641 1 95.56 115 PHE A CA 1
ATOM 972 C C . PHE A 1 115 ? -6.371 -23.703 -30.203 1 95.56 115 PHE A C 1
ATOM 974 O O . PHE A 1 115 ? -6.727 -22.797 -29.453 1 95.56 115 PHE A O 1
ATOM 981 N N . GLY A 1 116 ? -6.199 -23.562 -31.453 1 94.75 116 GLY A N 1
ATOM 982 C CA . GLY A 1 116 ? -6.539 -22.312 -32.125 1 94.75 116 GLY A CA 1
ATOM 983 C C . GLY A 1 116 ? -5.371 -21.344 -32.219 1 94.75 116 GLY A C 1
ATOM 984 O O . GLY A 1 116 ? -5.559 -20.172 -32.531 1 94.75 116 GLY A O 1
ATOM 985 N N . TYR A 1 117 ? -4.203 -21.781 -31.938 1 95.5 117 TYR A N 1
ATOM 986 C CA . TYR A 1 117 ? -3.039 -20.906 -31.953 1 95.5 117 TYR A CA 1
ATOM 987 C C . TYR A 1 117 ? -1.983 -21.422 -32.938 1 95.5 117 TYR A C 1
ATOM 989 O O . TYR A 1 117 ? -0.944 -21.938 -32.5 1 95.5 117 TYR A O 1
ATOM 997 N N . SER A 1 118 ? -2.184 -21.125 -34.156 1 92.56 118 SER A N 1
ATOM 998 C CA . SER A 1 118 ? -1.315 -21.609 -35.219 1 92.56 118 SER A CA 1
ATOM 999 C C . SER A 1 118 ? 0.008 -20.859 -35.25 1 92.56 118 SER A C 1
ATOM 1001 O O . SER A 1 118 ? 0.991 -21.328 -35.812 1 92.56 118 SER A O 1
ATOM 1003 N N . ASP A 1 119 ? 0.018 -19.719 -34.594 1 92.5 119 ASP A N 1
ATOM 1004 C CA . ASP A 1 119 ? 1.22 -18.891 -34.562 1 92.5 119 ASP A CA 1
ATOM 1005 C C . ASP A 1 119 ? 2.152 -19.297 -33.438 1 92.5 119 ASP A C 1
ATOM 1007 O O . ASP A 1 119 ? 3.266 -18.781 -33.312 1 92.5 119 ASP A O 1
ATOM 1011 N N . LYS A 1 120 ? 1.728 -20.172 -32.594 1 93.62 120 LYS A N 1
ATOM 1012 C CA . LYS A 1 120 ? 2.537 -20.656 -31.469 1 93.62 120 LYS A CA 1
ATOM 1013 C C . LYS A 1 120 ? 3.168 -22 -31.781 1 93.62 120 LYS A C 1
ATOM 1015 O O . LYS A 1 120 ? 2.676 -22.734 -32.656 1 93.62 120 LYS A O 1
ATOM 1020 N N . ASN A 1 121 ? 4.293 -22.25 -31.109 1 90.81 121 ASN A N 1
ATOM 1021 C CA . ASN A 1 121 ? 5.004 -23.516 -31.328 1 90.81 121 ASN A CA 1
ATOM 1022 C C . ASN A 1 121 ? 5.719 -23.984 -30.062 1 90.81 121 ASN A C 1
ATOM 1024 O O . ASN A 1 121 ? 5.344 -23.594 -28.953 1 90.81 121 ASN A O 1
ATOM 1028 N N . ALA A 1 122 ? 6.668 -24.891 -30.266 1 90.44 122 ALA A N 1
ATOM 1029 C CA . ALA A 1 122 ? 7.371 -25.5 -29.141 1 90.44 122 ALA A CA 1
ATOM 1030 C C . ALA A 1 122 ? 8.172 -24.469 -28.359 1 90.44 122 ALA A C 1
ATOM 1032 O O . ALA A 1 122 ? 8.344 -24.594 -27.141 1 90.44 122 ALA A O 1
ATOM 1033 N N . SER A 1 123 ? 8.562 -23.453 -29 1 91.62 123 SER A N 1
ATOM 1034 C CA . SER A 1 123 ? 9.375 -22.438 -28.344 1 91.62 123 SER A CA 1
ATOM 1035 C C . SER A 1 123 ? 8.562 -21.672 -27.312 1 91.62 123 SER A C 1
ATOM 1037 O O . SER A 1 123 ? 9.133 -21.047 -26.406 1 91.62 123 SER A O 1
ATOM 1039 N N . ASP A 1 124 ? 7.246 -21.703 -27.375 1 94.38 124 ASP A N 1
ATOM 1040 C CA . ASP A 1 124 ? 6.363 -20.969 -26.469 1 94.38 124 ASP A CA 1
ATOM 1041 C C . ASP A 1 124 ? 5.984 -21.828 -25.266 1 94.38 124 ASP A C 1
ATOM 1043 O O . ASP A 1 124 ? 5.285 -21.359 -24.359 1 94.38 124 ASP A O 1
ATOM 1047 N N . ALA A 1 125 ? 6.496 -23.031 -25.234 1 95.94 125 ALA A N 1
ATOM 1048 C CA . ALA A 1 125 ? 6.043 -23.969 -24.219 1 95.94 125 ALA A CA 1
ATOM 1049 C C . ALA A 1 125 ? 7.117 -24.188 -23.156 1 95.94 125 ALA A C 1
ATOM 1051 O O . ALA A 1 125 ? 8.305 -24 -23.422 1 95.94 125 ALA A O 1
ATOM 1052 N N . THR A 1 126 ? 6.68 -24.531 -21.984 1 96.81 126 THR A N 1
ATOM 1053 C CA . THR A 1 126 ? 7.574 -24.969 -20.906 1 96.81 126 THR A CA 1
ATOM 1054 C C . THR A 1 126 ? 7.395 -26.469 -20.656 1 96.81 126 THR A C 1
ATOM 1056 O O . THR A 1 126 ? 6.277 -26.984 -20.688 1 96.81 126 THR A O 1
ATOM 1059 N N . LEU A 1 127 ? 8.484 -27.094 -20.438 1 96.56 127 LEU A N 1
ATOM 1060 C CA . LEU A 1 127 ? 8.539 -28.531 -20.188 1 96.56 127 LEU A CA 1
ATOM 1061 C C . LEU A 1 127 ? 8.641 -28.812 -18.703 1 96.56 127 LEU A C 1
ATOM 1063 O O . LEU A 1 127 ? 9.375 -28.125 -17.969 1 96.56 127 LEU A O 1
ATOM 1067 N N . TRP A 1 128 ? 7.898 -29.844 -18.266 1 98.31 128 TRP A N 1
ATOM 1068 C CA . TRP A 1 128 ? 7.887 -30.312 -16.875 1 98.31 128 TRP A CA 1
ATOM 1069 C C . TRP A 1 128 ? 8.133 -31.812 -16.828 1 98.31 128 TRP A C 1
ATOM 1071 O O . TRP A 1 128 ? 7.355 -32.594 -17.375 1 98.31 128 TRP A O 1
ATOM 1081 N N . VAL A 1 129 ? 9.188 -32.219 -16.203 1 98.12 129 VAL A N 1
ATOM 1082 C CA . VAL A 1 129 ? 9.523 -33.625 -15.992 1 98.12 129 VAL A CA 1
ATOM 1083 C C . VAL A 1 129 ? 9.727 -33.875 -14.5 1 98.12 129 VAL A C 1
ATOM 1085 O O . VAL A 1 129 ? 10.508 -33.188 -13.844 1 98.12 129 VAL A O 1
ATOM 1088 N N . GLY A 1 130 ? 9.023 -34.906 -14.008 1 98.31 130 GLY A N 1
ATOM 1089 C CA . GLY A 1 130 ? 9.203 -35.094 -12.578 1 98.31 130 GLY A CA 1
ATOM 1090 C C . GLY A 1 130 ? 8.82 -36.5 -12.117 1 98.31 130 GLY A C 1
ATOM 1091 O O . GLY A 1 130 ? 8.148 -37.219 -12.836 1 98.31 130 GLY A O 1
ATOM 1092 N N . SER A 1 131 ? 9.32 -36.875 -10.953 1 98.19 131 SER A N 1
ATOM 1093 C CA . SER A 1 131 ? 9.023 -38.156 -10.305 1 98.19 131 SER A CA 1
ATOM 1094 C C . SER A 1 131 ? 7.746 -38.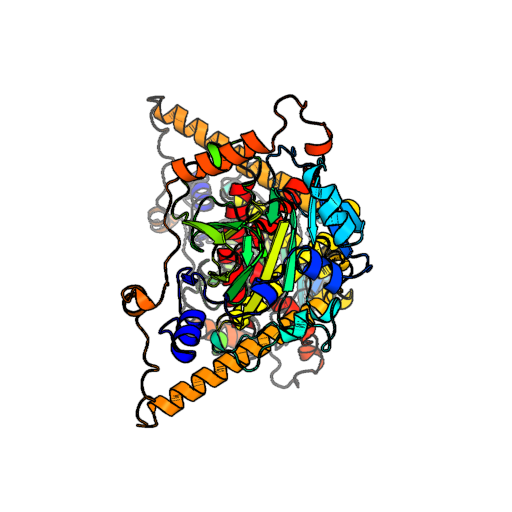062 -9.477 1 98.19 131 SER A C 1
ATOM 1096 O O . SER A 1 131 ? 7.137 -37 -9.375 1 98.19 131 SER A O 1
ATOM 1098 N N . SER A 1 132 ? 7.344 -39.188 -8.969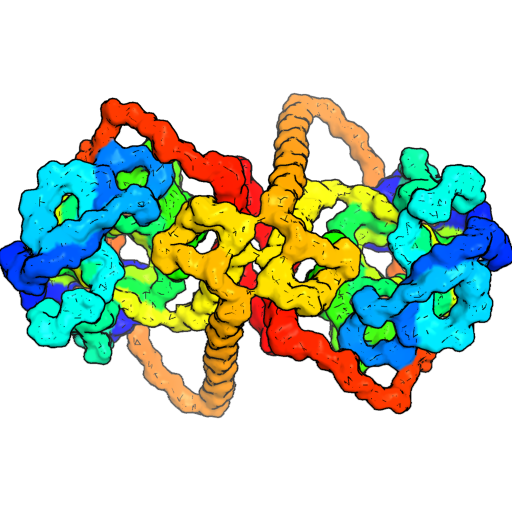 1 96.75 132 SER A N 1
ATOM 1099 C CA . SER A 1 132 ? 6.211 -39.219 -8.047 1 96.75 132 SER A CA 1
ATOM 1100 C C . SER A 1 132 ? 6.445 -38.312 -6.852 1 96.75 132 SER A C 1
ATOM 1102 O O . SER A 1 132 ? 7.547 -38.25 -6.309 1 96.75 132 SER A O 1
ATOM 1104 N N . GLY A 1 133 ? 5.422 -37.531 -6.574 1 96.19 133 GLY A N 1
ATOM 1105 C CA . GLY A 1 133 ? 5.508 -36.656 -5.414 1 96.19 133 GLY A CA 1
ATOM 1106 C C . GLY A 1 133 ? 5.945 -35.219 -5.758 1 96.19 133 GLY A C 1
ATOM 1107 O O . GLY A 1 133 ? 5.719 -34.312 -4.988 1 96.19 133 GLY A O 1
ATOM 1108 N N . ALA A 1 134 ? 6.695 -35.062 -6.875 1 97.69 134 ALA A N 1
ATOM 1109 C CA . ALA A 1 134 ? 7.07 -33.719 -7.305 1 97.69 134 ALA A CA 1
ATOM 1110 C C . ALA A 1 134 ? 5.84 -32.844 -7.492 1 97.69 134 ALA A C 1
ATOM 1112 O O . ALA A 1 134 ? 4.809 -33.312 -7.996 1 97.69 134 ALA A O 1
ATOM 1113 N N . HIS A 1 135 ? 5.941 -31.609 -6.996 1 97.88 135 HIS A N 1
ATOM 1114 C CA . HIS A 1 135 ? 4.758 -30.766 -7.027 1 97.88 135 HIS A CA 1
ATOM 1115 C C . HIS A 1 135 ? 5.137 -29.281 -7.059 1 97.88 135 HIS A C 1
ATOM 1117 O O . HIS A 1 135 ? 6.305 -28.938 -6.875 1 97.88 135 HIS A O 1
ATOM 1123 N N . THR A 1 136 ? 4.227 -28.438 -7.395 1 97.5 136 THR A N 1
ATOM 1124 C CA . THR A 1 136 ? 4.277 -26.969 -7.285 1 97.5 136 THR A CA 1
ATOM 1125 C C . THR A 1 136 ? 3.295 -26.484 -6.227 1 97.5 136 THR A C 1
ATOM 1127 O O . THR A 1 136 ? 2.109 -26.812 -6.266 1 97.5 136 THR A O 1
ATOM 1130 N N . PRO A 1 137 ? 3.807 -25.719 -5.254 1 97.88 137 PRO A N 1
ATOM 1131 C CA . PRO A 1 137 ? 2.904 -25.188 -4.223 1 97.88 137 PRO A CA 1
ATOM 1132 C C . PRO A 1 137 ? 1.699 -24.469 -4.805 1 97.88 137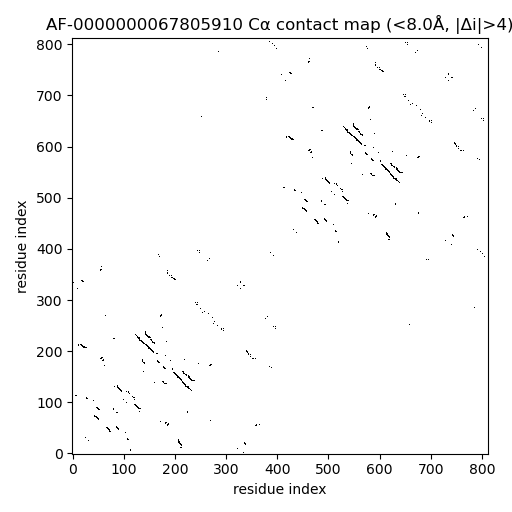 PRO A C 1
ATOM 1134 O O . PRO A 1 137 ? 1.782 -23.906 -5.898 1 97.88 137 PRO A O 1
ATOM 1137 N N . ALA A 1 138 ? 0.611 -24.484 -4.004 1 98.62 138 ALA A N 1
ATOM 1138 C CA . ALA A 1 138 ? -0.618 -23.812 -4.43 1 98.62 138 ALA A CA 1
ATOM 1139 C C . ALA A 1 138 ? -0.379 -22.328 -4.684 1 98.62 138 ALA A C 1
ATOM 1141 O O . ALA A 1 138 ? 0.219 -21.641 -3.855 1 98.62 138 ALA A O 1
ATOM 1142 N N . HIS A 1 139 ? -0.858 -21.812 -5.855 1 98.62 139 HIS A N 1
ATOM 1143 C CA . HIS A 1 139 ? -0.653 -20.406 -6.203 1 98.62 139 HIS A CA 1
ATOM 1144 C C . HIS A 1 139 ? -1.629 -19.969 -7.285 1 98.62 139 HIS A C 1
ATOM 1146 O O . HIS A 1 139 ? -2.367 -20.781 -7.84 1 98.62 139 HIS A O 1
ATOM 1152 N N . GLN A 1 140 ? -1.691 -18.703 -7.453 1 98.38 140 GLN A N 1
ATOM 1153 C CA . GLN A 1 140 ? -2.365 -18.062 -8.578 1 98.38 140 GLN A CA 1
ATOM 1154 C C . GLN A 1 140 ? -1.356 -17.438 -9.539 1 98.38 140 GLN A C 1
ATOM 1156 O O . GLN A 1 140 ? -0.394 -16.797 -9.102 1 98.38 140 GLN A O 1
ATOM 1161 N N . ASP A 1 141 ? -1.522 -17.75 -10.773 1 97.81 141 ASP A N 1
ATOM 1162 C CA . ASP A 1 141 ? -0.848 -16.938 -11.781 1 97.81 141 ASP A CA 1
ATOM 1163 C C . ASP A 1 141 ? -1.581 -15.609 -11.992 1 97.81 141 ASP A C 1
ATOM 1165 O O . ASP A 1 141 ? -2.783 -15.594 -12.266 1 97.81 141 ASP A O 1
ATOM 1169 N N . THR A 1 142 ? -0.846 -14.555 -11.922 1 97.44 142 THR A N 1
ATOM 1170 C CA . THR A 1 142 ? -1.543 -13.281 -12 1 97.44 142 THR A CA 1
ATOM 1171 C C . THR A 1 142 ? -1.789 -12.883 -13.453 1 97.44 142 THR A C 1
ATOM 1173 O O . THR A 1 142 ? -2.623 -12.023 -13.742 1 97.44 142 THR A O 1
ATOM 1176 N N . TYR A 1 143 ? -1.054 -13.555 -14.391 1 96.81 143 TYR A N 1
ATOM 1177 C CA . TYR A 1 143 ? -1.189 -13.234 -15.812 1 96.81 143 TYR A CA 1
ATOM 1178 C C . TYR A 1 143 ? -1.865 -14.375 -16.562 1 96.81 143 TYR A C 1
ATOM 1180 O O . TYR A 1 143 ? -1.699 -15.547 -16.219 1 96.81 143 TYR A O 1
ATOM 1188 N N . GLY A 1 144 ? -2.566 -13.984 -17.578 1 96.81 144 GLY A N 1
ATOM 1189 C CA . GLY A 1 144 ? -2.949 -14.852 -18.688 1 96.81 144 GLY A CA 1
ATOM 1190 C C . GLY A 1 144 ? -3.756 -16.062 -18.25 1 96.81 144 GLY A C 1
ATOM 1191 O O . GLY A 1 144 ? -4.422 -16.016 -17.219 1 96.81 144 GLY A O 1
ATOM 1192 N N . VAL A 1 145 ? -3.852 -16.984 -19.203 1 97.44 145 VAL A N 1
ATOM 1193 C CA . VAL A 1 145 ? -4.453 -18.297 -19.016 1 97.44 145 VAL A CA 1
ATOM 1194 C C . VAL A 1 145 ? -3.428 -19.391 -19.344 1 97.44 145 VAL A C 1
ATOM 1196 O O . VAL A 1 145 ? -2.453 -19.141 -20.047 1 97.44 145 VAL A O 1
ATOM 1199 N N . ASN A 1 146 ? -3.598 -20.453 -18.688 1 98 146 ASN A N 1
ATOM 1200 C CA . ASN A 1 146 ? -2.643 -21.547 -18.844 1 98 146 ASN A CA 1
ATOM 1201 C C . ASN A 1 146 ? -3.285 -22.766 -19.5 1 98 146 ASN A C 1
ATOM 1203 O O . ASN A 1 146 ? -4.383 -23.172 -19.109 1 98 146 ASN A O 1
ATOM 1207 N N . ILE A 1 147 ? -2.682 -23.266 -20.531 1 98.06 147 ILE A N 1
ATOM 1208 C CA . ILE A 1 147 ? -3.039 -24.562 -21.109 1 98.06 147 ILE A CA 1
ATOM 1209 C C . ILE A 1 147 ? -1.956 -25.578 -20.781 1 98.06 147 ILE A C 1
ATOM 1211 O O . ILE A 1 147 ? -0.792 -25.406 -21.156 1 98.06 147 ILE A O 1
ATOM 1215 N N . VAL A 1 148 ? -2.371 -26.609 -20.156 1 98.38 148 VAL A N 1
ATOM 1216 C CA . VAL A 1 148 ? -1.431 -27.656 -19.766 1 98.38 148 VAL A CA 1
ATOM 1217 C C . VAL A 1 148 ? -1.766 -28.953 -20.484 1 98.38 148 VAL A C 1
ATOM 1219 O O . VAL A 1 148 ? -2.932 -29.359 -20.562 1 98.38 148 VAL A O 1
ATOM 1222 N N . THR A 1 149 ? -0.788 -29.609 -21.031 1 98 149 THR A N 1
ATOM 1223 C CA . THR A 1 149 ? -0.954 -30.906 -21.672 1 98 149 THR A CA 1
ATOM 1224 C C . THR A 1 149 ? -0.128 -31.969 -20.969 1 98 149 THR A C 1
ATOM 1226 O O . THR A 1 149 ? 1.062 -31.766 -20.719 1 98 149 THR A O 1
ATOM 1229 N N . GLN A 1 150 ? -0.813 -33.031 -20.609 1 98.44 150 GLN A N 1
ATOM 1230 C CA . GLN A 1 150 ? -0.119 -34.156 -20.016 1 98.44 150 GLN A CA 1
ATOM 1231 C C . GLN A 1 150 ? 0.357 -35.125 -21.094 1 98.44 150 GLN A C 1
ATOM 1233 O O . GLN A 1 150 ? -0.45 -35.656 -21.859 1 98.44 150 GLN A O 1
ATOM 1238 N N . LEU A 1 151 ? 1.656 -35.406 -21.156 1 97.5 151 LEU A N 1
ATOM 1239 C CA . LEU A 1 151 ? 2.221 -36.188 -22.234 1 97.5 151 LEU A CA 1
ATOM 1240 C C . LEU A 1 151 ? 2.521 -37.625 -21.75 1 97.5 151 LEU A C 1
ATOM 1242 O O . LEU A 1 151 ? 2.512 -38.562 -22.531 1 97.5 151 LEU A O 1
ATOM 1246 N N . TYR A 1 152 ? 2.92 -37.719 -20.562 1 97.81 152 TYR A N 1
ATOM 1247 C CA . TYR A 1 152 ? 3.279 -39 -19.969 1 97.81 152 TYR A CA 1
ATOM 1248 C C . TYR A 1 152 ? 2.928 -39.031 -18.484 1 97.81 152 TYR A C 1
ATOM 1250 O O . TYR A 1 152 ? 3.111 -38.031 -17.781 1 97.81 152 TYR A O 1
ATOM 1258 N N . GLY A 1 153 ? 2.434 -40.156 -18 1 97.56 153 GLY A N 1
ATOM 1259 C CA . GLY A 1 153 ? 2.105 -40.312 -16.594 1 97.56 153 GLY A CA 1
ATOM 1260 C C . GLY A 1 153 ? 0.816 -39.625 -16.203 1 97.56 153 GLY A C 1
ATOM 1261 O O . GLY A 1 153 ? -0.003 -39.281 -17.062 1 97.56 153 GLY A O 1
ATOM 1262 N N . LYS A 1 154 ? 0.637 -39.5 -14.875 1 98.06 154 LYS A N 1
ATOM 1263 C CA . LYS A 1 154 ? -0.582 -38.938 -14.312 1 98.06 154 LYS A CA 1
ATOM 1264 C C . LYS A 1 154 ? -0.258 -37.844 -13.305 1 98.06 154 LYS A C 1
ATOM 1266 O O . LYS A 1 154 ? 0.573 -38.031 -12.414 1 98.06 154 LYS A O 1
ATOM 1271 N N . LYS A 1 155 ? -0.896 -36.625 -13.477 1 98.06 155 LYS A N 1
ATOM 1272 C CA . LYS A 1 155 ? -0.773 -35.5 -12.562 1 98.06 155 LYS A CA 1
ATOM 1273 C C . LYS A 1 155 ? -2.125 -35.125 -11.961 1 98.06 155 LYS A C 1
ATOM 1275 O O . LYS A 1 155 ? -3.145 -35.156 -12.648 1 98.06 155 LYS A O 1
ATOM 1280 N N . ARG A 1 156 ? -2.098 -34.844 -10.711 1 98.62 156 ARG A N 1
ATOM 1281 C CA . ARG A 1 156 ? -3.312 -34.344 -10.055 1 98.62 156 ARG A CA 1
ATOM 1282 C C . ARG A 1 156 ? -3.297 -32.844 -9.906 1 98.62 156 ARG A C 1
ATOM 1284 O O . ARG A 1 156 ? -2.291 -32.25 -9.492 1 98.62 156 ARG A O 1
ATOM 1291 N N . TRP A 1 157 ? -4.41 -32.25 -10.242 1 98.81 157 TRP A N 1
ATOM 1292 C CA . TRP A 1 157 ? -4.633 -30.828 -10.062 1 98.81 157 TRP A CA 1
ATOM 1293 C C . TRP A 1 157 ? -5.734 -30.562 -9.039 1 98.81 157 TRP A C 1
ATOM 1295 O O . TRP A 1 157 ? -6.812 -31.156 -9.117 1 98.81 157 TRP A O 1
ATOM 1305 N N . ILE A 1 158 ? -5.426 -29.781 -8.078 1 98.81 158 ILE A N 1
ATOM 1306 C CA . ILE A 1 158 ? -6.426 -29.219 -7.172 1 98.81 158 ILE A CA 1
ATOM 1307 C C . ILE A 1 158 ? -6.602 -27.734 -7.461 1 98.81 158 ILE A C 1
ATOM 1309 O O . ILE A 1 158 ? -5.645 -26.953 -7.391 1 98.81 158 ILE A O 1
ATOM 1313 N N . LEU A 1 159 ? -7.84 -27.344 -7.777 1 98.81 159 LEU A N 1
ATOM 1314 C CA . LEU A 1 159 ? -8.117 -25.984 -8.25 1 98.81 159 LEU A CA 1
ATOM 1315 C C . LEU A 1 159 ? -9.156 -25.312 -7.371 1 98.81 159 LEU A C 1
ATOM 1317 O O . LEU A 1 159 ? -10.016 -25.984 -6.785 1 98.81 159 LEU A O 1
ATOM 1321 N N . PHE A 1 160 ? -9.062 -23.969 -7.203 1 98.69 160 PHE A N 1
ATOM 1322 C CA . PHE A 1 160 ? -10.062 -23.141 -6.535 1 98.69 160 PHE A CA 1
ATOM 1323 C C . PHE A 1 160 ? -10.359 -21.891 -7.359 1 98.69 160 PHE A C 1
ATOM 1325 O O . PHE A 1 160 ? -9.477 -21.359 -8.023 1 98.69 160 PHE A O 1
ATOM 1332 N N . PRO A 1 161 ? -11.594 -21.406 -7.242 1 97.94 161 PRO A N 1
ATOM 1333 C CA . PRO A 1 161 ? -11.883 -20.109 -7.848 1 97.94 161 PRO A CA 1
ATOM 1334 C C . PRO A 1 161 ? -10.984 -19 -7.312 1 97.94 161 PRO A C 1
ATOM 1336 O O . PRO A 1 161 ? -10.484 -19.094 -6.188 1 97.94 161 PRO A O 1
ATOM 1339 N N . PRO A 1 162 ? -10.82 -18 -8.109 1 96.75 162 PRO A N 1
ATOM 1340 C CA . PRO A 1 162 ? -9.938 -16.891 -7.719 1 96.75 162 PRO A CA 1
ATOM 1341 C C . PRO A 1 162 ? -10.336 -16.266 -6.391 1 96.75 162 PRO A C 1
ATOM 1343 O O . PRO A 1 162 ? -9.477 -15.844 -5.613 1 96.75 162 PRO A O 1
ATOM 1346 N N . GLU A 1 163 ? -11.602 -16.281 -6.043 1 94.31 163 GLU A N 1
ATOM 1347 C CA . GLU A 1 163 ? -12.102 -15.523 -4.906 1 94.31 163 GLU A CA 1
ATOM 1348 C C . GLU A 1 163 ? -12.18 -16.391 -3.652 1 94.31 163 GLU A C 1
ATOM 1350 O O . GLU A 1 163 ? -12.68 -15.945 -2.615 1 94.31 163 GLU A O 1
ATOM 1355 N N . THR A 1 164 ? -11.688 -17.594 -3.811 1 95.75 164 THR A N 1
ATOM 1356 C CA . THR A 1 164 ? -11.797 -18.5 -2.674 1 95.75 164 THR A CA 1
ATOM 1357 C C . THR A 1 164 ? -11.094 -17.922 -1.451 1 95.75 164 THR A C 1
ATOM 1359 O O . THR A 1 164 ? -9.93 -17.516 -1.532 1 95.75 164 THR A O 1
ATOM 1362 N N . GLY A 1 165 ? -11.82 -17.938 -0.336 1 93.12 165 GLY A N 1
ATOM 1363 C CA . GLY A 1 165 ? -11.242 -17.5 0.927 1 93.12 165 GLY A CA 1
ATOM 1364 C C . GLY A 1 165 ? -10.547 -18.625 1.677 1 93.12 165 GLY A C 1
ATOM 1365 O O . GLY A 1 165 ? -10.75 -19.797 1.373 1 93.12 165 GLY A O 1
ATOM 1366 N N . GLY A 1 166 ? -9.688 -18.219 2.564 1 94.06 166 GLY A N 1
ATOM 1367 C CA . GLY A 1 166 ? -9.086 -19.188 3.459 1 94.06 166 GLY A CA 1
ATOM 1368 C C . GLY A 1 166 ? -7.773 -19.75 2.939 1 94.06 166 GLY A C 1
ATOM 1369 O O . GLY A 1 166 ? -7.07 -20.469 3.654 1 94.06 166 GLY A O 1
ATOM 1370 N N . LEU A 1 167 ? -7.375 -19.438 1.723 1 96.94 167 LEU A N 1
ATOM 1371 C CA . LEU A 1 167 ? -6.16 -19.984 1.129 1 96.94 167 LEU A CA 1
ATOM 1372 C C . LEU A 1 167 ? -4.934 -19.203 1.576 1 96.94 167 LEU A C 1
ATOM 1374 O O . LEU A 1 167 ? -3.807 -19.547 1.209 1 96.94 167 LEU A O 1
ATOM 1378 N N . LYS A 1 168 ? -5.066 -18.094 2.346 1 94.75 168 LYS A N 1
ATOM 1379 C CA . LYS A 1 168 ? -4.008 -17.297 2.967 1 94.75 168 LYS A CA 1
ATOM 1380 C C . LYS A 1 168 ? -2.979 -16.859 1.933 1 94.75 168 LYS A C 1
ATOM 1382 O O . LYS A 1 168 ? -1.809 -17.234 2.008 1 94.75 168 LYS A O 1
ATOM 1387 N N . PRO A 1 169 ? -3.389 -15.984 1.052 1 96.88 169 PRO A N 1
ATOM 1388 C CA . PRO A 1 169 ? -2.479 -15.516 0.006 1 96.88 169 PRO A CA 1
ATOM 1389 C C . PRO A 1 169 ? -1.227 -14.852 0.57 1 96.88 169 PRO A C 1
ATOM 1391 O O . PRO A 1 169 ? -1.298 -14.148 1.586 1 96.88 169 PRO A O 1
ATOM 1394 N N . THR A 1 170 ? -0.056 -15.133 -0.09 1 97.06 170 THR A N 1
ATOM 1395 C CA . THR A 1 170 ? 1.206 -14.523 0.311 1 97.06 170 THR A CA 1
ATOM 1396 C C . THR A 1 170 ? 2.08 -14.242 -0.908 1 97.06 170 THR A C 1
ATOM 1398 O O . THR A 1 170 ? 2.004 -14.953 -1.912 1 97.06 170 THR A O 1
ATOM 1401 N N . ARG A 1 171 ? 2.807 -13.172 -0.813 1 98 171 ARG A N 1
ATOM 1402 C CA . ARG A 1 171 ? 3.803 -12.836 -1.825 1 98 171 ARG A CA 1
ATOM 1403 C C . ARG A 1 171 ? 5.211 -13.18 -1.346 1 98 171 ARG A C 1
ATOM 1405 O O . ARG A 1 171 ? 6.199 -12.797 -1.976 1 98 171 ARG A O 1
ATOM 1412 N N . VAL A 1 172 ? 5.297 -13.891 -0.199 1 96.94 172 VAL A N 1
ATOM 1413 C CA . VAL A 1 172 ? 6.586 -14.312 0.338 1 96.94 172 VAL A CA 1
ATOM 1414 C C . VAL A 1 172 ? 6.645 -15.836 0.416 1 96.94 172 VAL A C 1
ATOM 1416 O O . VAL A 1 172 ? 5.914 -16.453 1.199 1 96.94 172 VAL A O 1
ATOM 1419 N N . PRO A 1 173 ? 7.543 -16.422 -0.334 1 97.44 173 PRO A N 1
ATOM 1420 C CA . PRO A 1 173 ? 8.594 -15.797 -1.146 1 97.44 173 PRO A CA 1
ATOM 1421 C C . PRO A 1 173 ? 8.039 -15.109 -2.393 1 97.44 173 PRO A C 1
ATOM 1423 O O . PRO A 1 173 ? 7.105 -15.617 -3.02 1 97.44 173 PRO A O 1
ATOM 1426 N N . TYR A 1 174 ? 8.664 -14 -2.738 1 98.31 174 TYR A N 1
ATOM 1427 C CA . TYR A 1 174 ? 8.18 -13.18 -3.84 1 98.31 174 TYR A CA 1
ATOM 1428 C C . TYR A 1 174 ? 8.633 -13.734 -5.184 1 98.31 174 TYR A C 1
ATOM 1430 O O . TYR A 1 174 ? 9.805 -14.078 -5.352 1 98.31 174 TYR A O 1
ATOM 1438 N N . GLU A 1 175 ? 7.742 -13.859 -6.02 1 97.31 175 GLU A N 1
ATOM 1439 C CA . GLU A 1 175 ? 7.941 -14.125 -7.441 1 97.31 175 GLU A CA 1
ATOM 1440 C C . GLU A 1 175 ? 6.961 -13.32 -8.289 1 97.31 175 GLU A C 1
ATOM 1442 O O . GLU A 1 175 ? 5.746 -13.422 -8.109 1 97.31 175 GLU A O 1
ATOM 1447 N N . GLU A 1 176 ? 7.547 -12.562 -9.219 1 96.19 176 GLU A N 1
ATOM 1448 C CA . GLU A 1 176 ? 6.648 -11.797 -10.078 1 96.19 176 GLU A CA 1
ATOM 1449 C C . GLU A 1 176 ? 5.605 -12.703 -10.727 1 96.19 176 GLU A C 1
ATOM 1451 O O . GLU A 1 176 ? 5.934 -13.781 -11.227 1 96.19 176 GLU A O 1
ATOM 1456 N N . SER A 1 177 ? 4.34 -12.336 -10.664 1 95.69 177 SER A N 1
ATOM 1457 C CA . SER A 1 177 ? 3.213 -12.914 -11.391 1 95.69 177 SER A CA 1
ATOM 1458 C C . SER A 1 177 ? 2.635 -14.109 -10.641 1 95.69 177 SER A C 1
ATOM 1460 O O . SER A 1 177 ? 1.801 -14.844 -11.18 1 95.69 177 SER A O 1
ATOM 1462 N N . SER A 1 178 ? 3.152 -14.359 -9.383 1 97.31 178 SER A N 1
ATOM 1463 C CA . SER A 1 178 ? 2.607 -15.469 -8.609 1 97.31 178 SER A CA 1
ATOM 1464 C C . SER A 1 178 ? 2.17 -15.016 -7.223 1 97.31 178 SER A C 1
ATOM 1466 O O . SER A 1 178 ? 2.893 -14.273 -6.555 1 97.31 178 SER A O 1
ATOM 1468 N N . VAL A 1 179 ? 1.006 -15.367 -6.812 1 98.25 179 VAL A N 1
ATOM 1469 C CA . VAL A 1 179 ? 0.54 -15.266 -5.434 1 98.25 179 VAL A CA 1
ATOM 1470 C C . VAL A 1 179 ? 0.413 -16.656 -4.828 1 98.25 179 VAL A C 1
ATOM 1472 O O . VAL A 1 179 ? -0.43 -17.453 -5.258 1 98.25 179 VAL A O 1
ATOM 1475 N N . TYR A 1 180 ? 1.18 -16.953 -3.818 1 98.19 180 TYR A N 1
ATOM 1476 C CA . TYR A 1 180 ? 1.192 -18.297 -3.236 1 98.19 180 TYR A CA 1
ATOM 1477 C C . TYR A 1 180 ? 0.162 -18.406 -2.119 1 98.19 180 TYR A C 1
ATOM 1479 O O . TYR A 1 180 ? -0.337 -17.406 -1.618 1 98.19 180 TYR A O 1
ATOM 1487 N N . SER A 1 181 ? -0.194 -19.641 -1.857 1 98.06 181 SER A N 1
ATOM 1488 C CA . SER A 1 181 ? -0.914 -19.953 -0.631 1 98.06 181 SER A CA 1
ATOM 1489 C C . SER A 1 181 ? 0.042 -20.406 0.471 1 98.06 181 SER A C 1
ATOM 1491 O O . SER A 1 181 ? 1.007 -21.125 0.211 1 98.06 181 SER A O 1
ATOM 1493 N N . GLU A 1 182 ? -0.219 -20.047 1.644 1 95.75 182 GLU A N 1
ATOM 1494 C CA . GLU A 1 182 ? 0.601 -20.484 2.77 1 95.75 182 GLU A CA 1
ATOM 1495 C C . GLU A 1 182 ? 0.251 -21.906 3.186 1 95.75 182 GLU A C 1
ATOM 1497 O O . GLU A 1 182 ? 0.973 -22.516 3.971 1 95.75 182 GLU A O 1
ATOM 1502 N N . LEU A 1 183 ? -0.823 -22.406 2.604 1 97.06 183 LEU A N 1
ATOM 1503 C CA . LEU A 1 183 ? -1.239 -23.766 2.959 1 97.06 183 LEU A CA 1
ATOM 1504 C C . LEU A 1 183 ? -0.353 -24.797 2.279 1 97.06 183 LEU A C 1
ATOM 1506 O O . LEU A 1 183 ? -0.071 -24.688 1.083 1 97.06 183 LEU A O 1
ATOM 1510 N N . ASN A 1 184 ? 0.091 -25.719 3.037 1 97 184 ASN A N 1
ATOM 1511 C CA . ASN A 1 184 ? 0.854 -26.844 2.508 1 97 184 ASN A CA 1
ATOM 1512 C C . ASN A 1 184 ? -0.06 -28 2.08 1 97 184 ASN A C 1
ATOM 1514 O O . ASN A 1 184 ? -0.543 -28.75 2.922 1 97 184 ASN A O 1
ATOM 1518 N N . PHE A 1 185 ? -0.233 -28.203 0.799 1 97.31 185 PHE A N 1
ATOM 1519 C CA . PHE A 1 185 ? -1.13 -29.219 0.263 1 97.31 185 PHE A CA 1
ATOM 1520 C C . PHE A 1 185 ? -0.419 -30.562 0.149 1 97.31 185 PHE A C 1
ATOM 1522 O O . PHE A 1 185 ? -1.049 -31.578 -0.14 1 97.31 185 PHE A O 1
ATOM 1529 N N . TYR A 1 186 ? 0.899 -30.562 0.356 1 96.81 186 TYR A N 1
ATOM 1530 C CA . TYR A 1 186 ? 1.691 -31.781 0.193 1 96.81 186 TYR A CA 1
ATOM 1531 C C . TYR A 1 186 ? 1.649 -32.625 1.456 1 96.81 186 TYR A C 1
ATOM 1533 O O . TYR A 1 186 ? 0.832 -33.531 1.568 1 96.81 186 TYR A O 1
ATOM 1541 N N . CYS A 1 187 ? 2.318 -32.281 2.434 1 94.69 187 CYS A N 1
ATOM 1542 C CA . CYS A 1 187 ? 2.338 -32.969 3.715 1 94.69 187 CYS A CA 1
ATOM 1543 C C . CYS A 1 187 ? 2.301 -31.984 4.875 1 94.69 187 CYS A C 1
ATOM 1545 O O . CYS A 1 187 ? 3.328 -31.719 5.5 1 94.69 187 CYS A O 1
ATOM 1547 N N . PRO A 1 188 ? 1.117 -31.5 5.172 1 94.38 188 PRO A N 1
ATOM 1548 C CA . PRO A 1 188 ? 0.989 -30.516 6.25 1 94.38 188 PRO A CA 1
ATOM 1549 C C . PRO A 1 188 ? 0.989 -31.156 7.637 1 94.38 188 PRO A C 1
ATOM 1551 O O . PRO A 1 188 ? 0.596 -32.312 7.785 1 94.38 188 PRO A O 1
ATOM 1554 N N . ASN A 1 189 ? 1.415 -30.328 8.609 1 89.38 189 ASN A N 1
ATOM 1555 C CA . ASN A 1 189 ? 1.349 -30.75 10 1 89.38 189 ASN A CA 1
ATOM 1556 C C . ASN A 1 189 ? -0.067 -30.641 10.555 1 89.38 189 ASN A C 1
ATOM 1558 O O . ASN A 1 189 ? -0.437 -31.359 11.484 1 89.38 189 ASN A O 1
ATOM 1562 N N . ASN A 1 190 ? -0.788 -29.766 10.078 1 92 190 ASN A N 1
ATOM 1563 C CA . ASN A 1 190 ? -2.127 -29.453 10.562 1 92 190 ASN A CA 1
ATOM 1564 C C . ASN A 1 190 ? -3.16 -29.5 9.445 1 92 190 ASN A C 1
ATOM 1566 O O . ASN A 1 190 ? -3.146 -28.656 8.547 1 92 190 ASN A O 1
ATOM 1570 N N . LEU A 1 191 ? -4.074 -30.391 9.539 1 94.12 191 LEU A N 1
ATOM 1571 C CA . LEU A 1 191 ? -5.09 -30.562 8.508 1 94.12 191 LEU A CA 1
ATOM 1572 C C . LEU A 1 191 ? -6.277 -29.641 8.742 1 94.12 191 LEU A C 1
ATOM 1574 O O . LEU A 1 191 ? -7.109 -29.453 7.855 1 94.12 191 LEU A O 1
ATOM 1578 N N . GLU A 1 192 ? -6.332 -29.016 9.898 1 94.25 192 GLU A N 1
ATOM 1579 C CA . GLU A 1 192 ? -7.477 -28.188 10.273 1 94.25 192 GLU A CA 1
ATOM 1580 C C . GLU A 1 192 ? -7.559 -26.938 9.398 1 94.25 192 GLU A C 1
ATOM 1582 O O . GLU A 1 192 ? -8.648 -26.391 9.188 1 94.25 192 GLU A O 1
ATOM 1587 N N . VAL A 1 193 ? -6.457 -26.516 8.867 1 94 193 VAL A N 1
ATOM 1588 C CA . VAL A 1 193 ? -6.406 -25.281 8.094 1 94 193 VAL A CA 1
ATOM 1589 C C . VAL A 1 193 ? -7.207 -25.453 6.801 1 94 193 VAL A C 1
ATOM 1591 O O . VAL A 1 193 ? -7.547 -24.469 6.145 1 94 193 VAL A O 1
ATOM 1594 N N . PHE A 1 194 ? -7.523 -26.672 6.426 1 95.62 194 PHE A N 1
ATOM 1595 C CA . PHE A 1 194 ? -8.242 -26.922 5.184 1 95.62 194 PHE A CA 1
ATOM 1596 C C . PHE A 1 194 ? -9.742 -27 5.438 1 95.62 194 PHE A C 1
ATOM 1598 O O . PHE A 1 194 ? -10.539 -27.031 4.492 1 95.62 194 PHE A O 1
ATOM 1605 N N . ASN A 1 195 ? -10.055 -26.938 6.695 1 91.69 195 ASN A N 1
ATOM 1606 C CA . ASN A 1 195 ? -11.477 -26.984 7.027 1 91.69 195 ASN A CA 1
ATOM 1607 C C . ASN A 1 195 ? -12.203 -25.734 6.559 1 91.69 195 ASN A C 1
ATOM 1609 O O . ASN A 1 195 ? -11.703 -24.625 6.727 1 91.69 195 ASN A O 1
ATOM 1613 N N . GLY A 1 196 ? -13.234 -25.859 5.875 1 88.38 196 GLY A N 1
ATOM 1614 C CA . GLY A 1 196 ? -14.055 -24.719 5.496 1 88.38 196 GLY A CA 1
ATOM 1615 C C . GLY A 1 196 ? -13.727 -24.188 4.121 1 88.38 196 GLY A C 1
ATOM 1616 O O . GLY A 1 196 ? -14.398 -23.266 3.631 1 88.38 196 GLY A O 1
ATOM 1617 N N . LEU A 1 197 ? -12.68 -24.672 3.537 1 94.44 197 LEU A N 1
ATOM 1618 C CA . LEU A 1 197 ? -12.406 -24.266 2.164 1 94.44 197 LEU A CA 1
ATOM 1619 C C . LEU A 1 197 ? -13.523 -24.719 1.23 1 94.44 197 LEU A C 1
ATOM 1621 O O . LEU A 1 197 ? -13.938 -25.891 1.273 1 94.44 197 LEU A O 1
ATOM 1625 N N . ILE A 1 198 ? -13.984 -23.75 0.439 1 93.94 198 ILE A N 1
ATOM 1626 C CA . ILE A 1 198 ? -15.086 -24.047 -0.465 1 93.94 198 ILE A CA 1
ATOM 1627 C C . ILE A 1 198 ? -14.656 -23.812 -1.909 1 93.94 198 ILE A C 1
ATOM 1629 O O . ILE A 1 198 ? -13.773 -23 -2.172 1 93.94 198 ILE A O 1
ATOM 1633 N N . GLY A 1 199 ? -15.227 -24.641 -2.791 1 95.88 199 GLY A N 1
ATOM 1634 C CA . GLY A 1 199 ? -15.023 -24.406 -4.211 1 95.88 199 GLY A CA 1
ATOM 1635 C C . GLY A 1 199 ? -13.906 -25.234 -4.801 1 95.88 199 GLY A C 1
ATOM 1636 O O . GLY A 1 199 ? -13.555 -25.078 -5.973 1 95.88 199 GLY A O 1
ATOM 1637 N N . ALA A 1 200 ? -13.422 -26.156 -4.086 1 97.94 200 ALA A N 1
ATOM 1638 C CA . ALA A 1 200 ? -12.312 -26.984 -4.555 1 97.94 200 ALA A CA 1
ATOM 1639 C C . ALA A 1 200 ? -12.758 -27.906 -5.695 1 97.94 200 ALA A C 1
ATOM 1641 O O . ALA A 1 200 ? -13.883 -28.422 -5.688 1 97.94 200 ALA A O 1
ATOM 1642 N N . ARG A 1 201 ? -11.93 -28.047 -6.648 1 98.44 201 ARG A N 1
ATOM 1643 C CA . ARG A 1 201 ? -12.062 -29.016 -7.73 1 98.44 201 ARG A CA 1
ATOM 1644 C C . ARG A 1 201 ? -10.805 -29.859 -7.871 1 98.44 201 ARG A C 1
ATOM 1646 O O . ARG A 1 201 ? -9.695 -29.375 -7.645 1 98.44 201 ARG A O 1
ATOM 1653 N N . SER A 1 202 ? -10.992 -31.078 -8.18 1 98.56 202 SER A N 1
ATOM 1654 C CA . SER A 1 202 ? -9.844 -31.953 -8.367 1 98.56 202 SER A CA 1
ATOM 1655 C C . SER A 1 202 ? -9.977 -32.781 -9.641 1 98.56 202 SER A C 1
ATOM 1657 O O . SER A 1 202 ? -11.07 -33.219 -9.984 1 98.56 202 SER A O 1
ATOM 1659 N N . VAL A 1 203 ? -8.844 -32.906 -10.352 1 98.69 203 VAL A N 1
ATOM 1660 C CA . VAL A 1 203 ? -8.844 -33.719 -11.57 1 98.69 203 VAL A CA 1
ATOM 1661 C C . VAL A 1 203 ? -7.473 -34.344 -11.773 1 98.69 203 VAL A C 1
ATOM 1663 O O . VAL A 1 203 ? -6.449 -33.75 -11.414 1 98.69 203 VAL A O 1
ATOM 1666 N N . GLU A 1 204 ? -7.453 -35.5 -12.227 1 98.69 204 GLU A N 1
ATOM 1667 C CA . GLU A 1 204 ? -6.234 -36.188 -12.656 1 98.69 204 GLU A CA 1
ATOM 1668 C C . GLU A 1 204 ? -6.113 -36.188 -14.18 1 98.69 204 GLU A C 1
ATOM 1670 O O . GLU A 1 204 ? -7.059 -36.562 -14.883 1 98.69 204 GLU A O 1
ATOM 1675 N N . LEU A 1 205 ? -5.039 -35.719 -14.656 1 98.69 205 LEU A N 1
ATOM 1676 C CA . LEU A 1 205 ? -4.754 -35.719 -16.078 1 98.69 205 LEU A CA 1
ATOM 1677 C C . LEU A 1 205 ? -3.889 -36.906 -16.453 1 98.69 205 LEU A C 1
ATOM 1679 O O . LEU A 1 205 ? -2.891 -37.188 -15.789 1 98.69 205 LEU A O 1
ATOM 1683 N N . SER A 1 206 ? -4.266 -37.594 -17.453 1 97.81 206 SER A N 1
ATOM 1684 C CA . SER A 1 206 ? -3.486 -38.656 -18.031 1 97.81 206 SER A CA 1
ATOM 1685 C C . SER A 1 206 ? -2.879 -38.25 -19.375 1 97.81 206 SER A C 1
ATOM 1687 O O . SER A 1 206 ? -3.25 -37.219 -19.938 1 97.81 206 SER A O 1
ATOM 1689 N N . ALA A 1 207 ? -1.976 -39.125 -19.844 1 97.31 207 ALA A N 1
ATOM 1690 C CA . ALA A 1 207 ? -1.338 -38.844 -21.125 1 97.31 207 ALA A CA 1
ATOM 1691 C C . ALA A 1 207 ? -2.379 -38.562 -22.219 1 97.31 207 ALA A C 1
ATOM 1693 O O . ALA A 1 207 ? -3.332 -39.344 -22.359 1 97.31 207 ALA A O 1
ATOM 1694 N N . GLY A 1 208 ? -2.191 -37.438 -22.859 1 97 208 GLY A N 1
ATOM 1695 C CA . GLY A 1 208 ? -3.102 -37.062 -23.938 1 97 208 GLY A CA 1
ATOM 1696 C C . GLY A 1 208 ? -4.117 -36.031 -23.516 1 97 208 GLY A C 1
ATOM 1697 O O . GLY A 1 208 ? -4.742 -35.406 -24.375 1 97 208 GLY A O 1
ATOM 1698 N N . ASP A 1 209 ? -4.332 -35.875 -22.25 1 98 209 ASP A N 1
ATOM 1699 C CA . ASP A 1 209 ? -5.289 -34.875 -21.734 1 98 209 ASP A CA 1
ATOM 1700 C C . ASP A 1 209 ? -4.699 -33.469 -21.766 1 98 209 ASP A C 1
ATOM 1702 O O . ASP A 1 209 ? -3.477 -33.312 -21.781 1 98 209 ASP A O 1
ATOM 1706 N N . ALA A 1 210 ? -5.566 -32.5 -21.844 1 98.25 210 ALA A N 1
ATOM 1707 C CA . ALA A 1 210 ? -5.207 -31.078 -21.672 1 98.25 210 ALA A CA 1
ATOM 1708 C C . ALA A 1 210 ? -6.117 -30.391 -20.656 1 98.25 210 ALA A C 1
ATOM 1710 O O . ALA A 1 210 ? -7.25 -30.828 -20.438 1 98.25 210 ALA A O 1
ATOM 1711 N N . LEU A 1 211 ? -5.578 -29.406 -20.016 1 98.81 211 LEU A N 1
ATOM 1712 C CA . LEU A 1 211 ? -6.324 -28.625 -19.031 1 98.81 211 LEU A CA 1
ATOM 1713 C C . LEU A 1 211 ? -6.176 -27.125 -19.297 1 98.81 211 LEU A C 1
ATOM 1715 O O . LEU A 1 211 ? -5.059 -26.641 -19.469 1 98.81 211 LEU A O 1
ATOM 1719 N N . LEU A 1 212 ? -7.289 -26.453 -19.391 1 98.5 212 LEU A N 1
ATOM 1720 C CA . LEU A 1 212 ? -7.32 -24.984 -19.375 1 98.5 212 LEU A CA 1
ATOM 1721 C C . LEU A 1 212 ? -7.492 -24.453 -17.969 1 98.5 212 LEU A C 1
ATOM 1723 O O . LEU A 1 212 ? -8.484 -24.75 -17.297 1 98.5 212 LEU A O 1
ATOM 1727 N N . VAL A 1 213 ? -6.539 -23.688 -17.5 1 98.62 213 VAL A N 1
ATOM 1728 C CA . VAL A 1 213 ? -6.641 -22.984 -16.219 1 98.62 213 VAL A CA 1
ATOM 1729 C C . VAL A 1 213 ? -6.891 -21.5 -16.469 1 98.62 213 VAL A C 1
ATOM 1731 O O . VAL A 1 213 ? -5.988 -20.781 -16.875 1 98.62 213 VAL A O 1
ATOM 1734 N N . PRO A 1 214 ? -8.047 -21.062 -16.141 1 97.75 214 PRO A N 1
ATOM 1735 C CA . PRO A 1 214 ? -8.344 -19.641 -16.375 1 97.75 214 PRO A CA 1
ATOM 1736 C C . PRO A 1 214 ? -7.527 -18.719 -15.484 1 97.75 214 PRO A C 1
ATOM 1738 O O . PRO A 1 214 ? -6.934 -19.172 -14.5 1 97.75 214 PRO A O 1
ATOM 1741 N N . ARG A 1 215 ? -7.562 -17.531 -15.82 1 96.75 215 ARG A N 1
ATOM 1742 C CA . ARG A 1 215 ? -6.805 -16.516 -15.094 1 96.75 215 ARG A CA 1
ATOM 1743 C C . ARG A 1 215 ? -7.199 -16.484 -13.625 1 96.75 215 ARG A C 1
ATOM 1745 O O . ARG A 1 215 ? -8.383 -16.453 -13.289 1 96.75 215 ARG A O 1
ATOM 1752 N N . GLY A 1 216 ? -6.219 -16.547 -12.812 1 97.19 216 GLY A N 1
ATOM 1753 C CA . GLY A 1 216 ? -6.422 -16.25 -11.406 1 97.19 216 GLY A CA 1
ATOM 1754 C C . GLY A 1 216 ? -6.844 -17.469 -10.602 1 97.19 216 GLY A C 1
ATOM 1755 O O . GLY A 1 216 ? -6.957 -17.406 -9.375 1 97.19 216 GLY A O 1
ATOM 1756 N N . TRP A 1 217 ? -7.184 -18.547 -11.227 1 98.62 217 TRP A N 1
ATOM 1757 C CA . TRP A 1 217 ? -7.566 -19.734 -10.469 1 98.62 217 TRP A CA 1
ATOM 1758 C C . TRP A 1 217 ? -6.398 -20.25 -9.633 1 98.62 217 TRP A C 1
ATOM 1760 O O . TRP A 1 217 ? -5.266 -20.312 -10.109 1 98.62 217 TRP A O 1
ATOM 1770 N N . TRP A 1 218 ? -6.695 -20.578 -8.398 1 98.81 218 TRP A N 1
ATOM 1771 C CA . TRP A 1 218 ? -5.719 -21.266 -7.559 1 98.81 218 TRP A CA 1
ATOM 1772 C C . TRP A 1 218 ? -5.465 -22.672 -8.062 1 98.81 218 TRP A C 1
ATOM 1774 O O . TRP A 1 218 ? -6.398 -23.375 -8.484 1 98.81 218 TRP A O 1
ATOM 1784 N N . HIS A 1 219 ? -4.219 -23.078 -7.945 1 98.81 219 HIS A N 1
ATOM 1785 C CA . HIS A 1 219 ? -3.959 -24.469 -8.32 1 98.81 219 HIS A CA 1
ATOM 1786 C C . HIS A 1 219 ? -2.756 -25.031 -7.562 1 98.81 219 HIS A C 1
ATOM 1788 O O . HIS A 1 219 ? -1.778 -24.312 -7.332 1 98.81 219 HIS A O 1
ATOM 1794 N N . TYR A 1 220 ? -2.895 -26.188 -7.098 1 98.69 220 TYR A N 1
ATOM 1795 C CA . TYR A 1 220 ? -1.863 -27.094 -6.609 1 98.69 220 TYR A CA 1
ATOM 1796 C C . TYR A 1 220 ? -1.72 -28.297 -7.531 1 98.69 220 TYR A C 1
ATOM 1798 O O . TYR A 1 220 ? -2.711 -28.953 -7.883 1 98.69 220 TYR A O 1
ATOM 1806 N N . VAL A 1 221 ? -0.497 -28.625 -7.953 1 98.62 221 VAL A N 1
ATOM 1807 C CA . VAL A 1 221 ? -0.271 -29.688 -8.93 1 98.62 221 VAL A CA 1
ATOM 1808 C C . VAL A 1 221 ? 0.762 -30.672 -8.398 1 98.62 221 VAL A C 1
ATOM 1810 O O . VAL A 1 221 ? 1.825 -30.281 -7.922 1 98.62 221 VAL A O 1
ATOM 1813 N N . GLN A 1 222 ? 0.435 -31.953 -8.555 1 98.5 222 GLN A N 1
ATOM 1814 C CA . GLN A 1 222 ? 1.333 -32.969 -8.031 1 98.5 222 GLN A CA 1
ATOM 1815 C C . GLN A 1 222 ? 1.421 -34.156 -8.984 1 98.5 222 GLN A C 1
ATOM 1817 O O . GLN A 1 222 ? 0.406 -34.625 -9.523 1 98.5 222 GLN A O 1
ATOM 1822 N N . ASN A 1 223 ? 2.672 -34.656 -9.172 1 98.25 223 ASN A N 1
ATOM 1823 C CA . ASN A 1 223 ? 2.906 -35.875 -9.945 1 98.25 223 ASN A CA 1
ATOM 1824 C C . ASN A 1 223 ? 2.502 -37.125 -9.156 1 98.25 223 ASN A C 1
ATOM 1826 O O . ASN A 1 223 ? 2.875 -37.281 -7.996 1 98.25 223 ASN A O 1
ATOM 1830 N N . LEU A 1 224 ? 1.76 -38 -9.82 1 97.38 224 LEU A N 1
ATOM 1831 C CA . LEU A 1 224 ? 1.308 -39.219 -9.148 1 97.38 224 LEU A CA 1
ATOM 1832 C C . LEU A 1 224 ? 2.15 -40.406 -9.562 1 97.38 224 LEU A C 1
ATOM 1834 O O . LEU A 1 224 ? 2.549 -41.219 -8.719 1 97.38 224 LEU A O 1
ATOM 1838 N N . ASP A 1 225 ? 2.457 -40.531 -10.844 1 96.88 225 ASP A N 1
ATOM 1839 C CA . ASP A 1 225 ? 3.186 -41.688 -11.375 1 96.88 225 ASP A CA 1
ATOM 1840 C C . ASP A 1 225 ? 4.691 -41.5 -11.211 1 96.88 225 ASP A C 1
ATOM 1842 O O . ASP A 1 225 ? 5.168 -40.406 -10.969 1 96.88 225 ASP A O 1
ATOM 1846 N N . PRO A 1 226 ? 5.469 -42.594 -11.375 1 96.25 226 PRO A N 1
ATOM 1847 C CA . PRO A 1 226 ? 6.922 -42.5 -11.203 1 96.25 226 PRO A CA 1
ATOM 1848 C C . PRO A 1 226 ? 7.578 -41.531 -12.188 1 96.25 226 PRO A C 1
ATOM 1850 O O . PRO A 1 226 ? 8.562 -40.875 -11.844 1 96.25 226 PRO A O 1
ATOM 1853 N N . LEU A 1 227 ? 7.062 -41.5 -13.375 1 97.5 227 LEU A N 1
ATOM 1854 C CA . LEU A 1 227 ? 7.512 -40.562 -14.383 1 97.5 227 LEU A CA 1
ATOM 1855 C C . LEU A 1 227 ? 6.336 -39.75 -14.938 1 97.5 227 LEU A C 1
ATOM 1857 O O . LEU A 1 227 ? 5.32 -40.344 -15.336 1 97.5 227 LEU A O 1
ATOM 1861 N N . ASN A 1 228 ? 6.488 -38.469 -14.898 1 98.12 228 ASN A N 1
ATOM 1862 C CA . ASN A 1 228 ? 5.496 -37.562 -15.453 1 98.12 228 ASN A CA 1
ATOM 1863 C C . ASN A 1 228 ? 6.145 -36.5 -16.359 1 98.12 228 ASN A C 1
ATOM 1865 O O . ASN A 1 228 ? 7.18 -35.938 -16.016 1 98.12 228 ASN A O 1
ATOM 1869 N N . ILE A 1 229 ? 5.57 -36.281 -17.516 1 98 229 ILE A N 1
ATOM 1870 C CA . ILE A 1 229 ? 6.027 -35.281 -18.469 1 98 229 ILE A CA 1
ATOM 1871 C C . ILE A 1 229 ? 4.84 -34.469 -18.969 1 98 229 ILE A C 1
ATOM 1873 O O . ILE A 1 229 ? 3.818 -35 -19.375 1 98 229 ILE A O 1
ATOM 1877 N N . ALA A 1 230 ? 4.945 -33.188 -18.875 1 98.19 230 ALA A N 1
ATOM 1878 C CA . ALA A 1 230 ? 3.885 -32.281 -19.312 1 98.19 230 ALA A CA 1
ATOM 1879 C C . ALA A 1 230 ? 4.457 -31.062 -20.047 1 98.19 230 ALA A C 1
ATOM 1881 O O . ALA A 1 230 ? 5.648 -30.766 -19.938 1 98.19 230 ALA A O 1
ATOM 1882 N N . LEU A 1 231 ? 3.658 -30.453 -20.859 1 97.25 231 LEU A N 1
ATOM 1883 C CA . LEU A 1 231 ? 3.932 -29.172 -21.5 1 97.25 231 LEU A CA 1
ATOM 1884 C C . LEU A 1 231 ? 2.82 -28.156 -21.203 1 97.25 231 LEU A C 1
ATOM 1886 O O . LEU A 1 231 ? 1.642 -28.531 -21.172 1 97.25 231 LEU A O 1
ATOM 1890 N N . ASN A 1 232 ? 3.227 -26.938 -20.969 1 97.81 232 ASN A N 1
ATOM 1891 C CA . ASN A 1 232 ? 2.203 -25.906 -20.859 1 97.81 232 ASN A CA 1
ATOM 1892 C C . ASN A 1 232 ? 2.557 -24.672 -21.672 1 97.81 232 ASN A C 1
ATOM 1894 O O . ASN A 1 232 ? 3.689 -24.547 -22.141 1 97.81 232 ASN A O 1
ATOM 1898 N N . MET A 1 233 ? 1.585 -23.906 -21.938 1 97.19 233 MET A N 1
ATOM 1899 C CA . MET A 1 233 ? 1.729 -22.594 -22.578 1 97.19 233 MET A CA 1
ATOM 1900 C C . MET A 1 233 ? 0.886 -21.547 -21.859 1 97.19 233 MET A C 1
ATOM 1902 O O . MET A 1 233 ? -0.278 -21.797 -21.547 1 97.19 233 MET A O 1
ATOM 1906 N N . TRP A 1 234 ? 1.49 -20.422 -21.594 1 97.12 234 TRP A N 1
ATOM 1907 C CA . TRP A 1 234 ? 0.764 -19.281 -21.062 1 97.12 234 TRP A CA 1
ATOM 1908 C C . TRP A 1 234 ? 0.336 -18.344 -22.203 1 97.12 234 TRP A C 1
ATOM 1910 O O . TRP A 1 234 ? 1.131 -18.031 -23.078 1 97.12 234 TRP A O 1
ATOM 1920 N N . LEU A 1 235 ? -0.89 -18 -22.188 1 97.12 235 LEU A N 1
ATOM 1921 C CA . LEU A 1 235 ? -1.447 -17.109 -23.188 1 97.12 235 LEU A CA 1
ATOM 1922 C C . LEU A 1 235 ? -1.897 -15.789 -22.562 1 97.12 235 LEU A C 1
ATOM 1924 O O . LEU A 1 235 ? -2.412 -15.781 -21.438 1 97.12 235 LEU A O 1
ATOM 1928 N N . PRO A 1 236 ? -1.747 -14.727 -23.281 1 95.5 236 PRO A N 1
ATOM 1929 C CA . PRO A 1 236 ? -2.107 -13.422 -22.719 1 95.5 236 PRO A CA 1
ATOM 1930 C C . PRO A 1 236 ? -3.609 -13.281 -22.484 1 95.5 236 PRO A C 1
ATOM 1932 O O . PRO A 1 236 ? -4.406 -14 -23.094 1 95.5 236 PRO A O 1
ATOM 1935 N N . HIS A 1 237 ? -3.93 -12.438 -21.594 1 95.31 237 HIS A N 1
ATOM 1936 C CA . HIS A 1 237 ? -5.297 -12.07 -21.234 1 95.31 237 HIS A CA 1
ATOM 1937 C C . HIS A 1 237 ? -5.496 -10.562 -21.328 1 95.31 237 HIS A C 1
ATOM 1939 O O . HIS A 1 237 ? -4.543 -9.797 -21.172 1 95.31 237 HIS A O 1
ATOM 1945 N N . GLU A 1 238 ? -6.723 -10.117 -21.531 1 92.56 238 GLU A N 1
ATOM 1946 C CA . GLU A 1 238 ? -7.027 -8.703 -21.734 1 92.56 238 GLU A CA 1
ATOM 1947 C C . GLU A 1 238 ? -6.688 -7.891 -20.484 1 92.56 238 GLU A C 1
ATOM 1949 O O . GLU A 1 238 ? -6.344 -6.707 -20.578 1 92.56 238 GLU A O 1
ATOM 1954 N N . LYS A 1 239 ? -6.699 -8.508 -19.344 1 94.62 239 LYS A N 1
ATOM 1955 C CA . LYS A 1 239 ? -6.477 -7.797 -18.078 1 94.62 239 LYS A CA 1
ATOM 1956 C C . LYS A 1 239 ? -4.988 -7.711 -17.766 1 94.62 239 LYS A C 1
ATOM 1958 O O . LYS A 1 239 ? -4.598 -7.094 -16.766 1 94.62 239 LYS A O 1
ATOM 1963 N N . ASP A 1 240 ? -4.172 -8.25 -18.531 1 97.25 240 ASP A N 1
ATOM 1964 C CA . ASP A 1 240 ? -2.746 -8.328 -18.234 1 97.25 240 ASP A CA 1
ATOM 1965 C C . ASP A 1 240 ? -2.123 -6.938 -18.156 1 97.25 240 ASP A C 1
ATOM 1967 O O . ASP A 1 240 ? -1.22 -6.699 -17.359 1 97.25 240 ASP A O 1
ATOM 1971 N N . GLY A 1 241 ? -2.605 -6.043 -19.047 1 96.69 241 GLY A N 1
ATOM 1972 C CA . GLY A 1 241 ? -2.074 -4.691 -19.016 1 96.69 241 GLY A CA 1
ATOM 1973 C C . GLY A 1 241 ? -2.182 -4.039 -17.656 1 96.69 241 GLY A C 1
ATOM 1974 O O . GLY A 1 241 ? -1.201 -3.49 -17.141 1 96.69 241 GLY A O 1
ATOM 1975 N N . SER A 1 242 ? -3.334 -4.105 -17.078 1 96.69 242 SER A N 1
ATOM 1976 C CA . SER A 1 242 ? -3.566 -3.559 -15.75 1 96.69 242 SER A CA 1
ATOM 1977 C C . SER A 1 242 ? -2.762 -4.309 -14.695 1 96.69 242 SER A C 1
ATOM 1979 O O . SER A 1 242 ? -2.217 -3.701 -13.773 1 96.69 242 SER A O 1
ATOM 1981 N N . THR A 1 243 ? -2.695 -5.605 -14.82 1 97.62 243 THR A N 1
ATOM 1982 C CA . THR A 1 243 ? -2.004 -6.445 -13.844 1 97.62 243 THR A CA 1
ATOM 1983 C C . THR A 1 243 ? -0.507 -6.148 -13.844 1 97.62 243 THR A C 1
ATOM 1985 O O . THR A 1 243 ? 0.139 -6.195 -12.797 1 97.62 243 THR A O 1
ATOM 1988 N N . ARG A 1 244 ? 0.026 -5.871 -15.008 1 98.12 244 ARG A N 1
ATOM 1989 C CA . ARG A 1 244 ? 1.444 -5.539 -15.086 1 98.12 244 ARG A CA 1
ATOM 1990 C C . ARG A 1 244 ? 1.766 -4.312 -14.242 1 98.12 244 ARG A C 1
ATOM 1992 O O . ARG A 1 244 ? 2.844 -4.223 -13.648 1 98.12 244 ARG A O 1
ATOM 1999 N N . VAL A 1 245 ? 0.87 -3.365 -14.188 1 98.19 245 VAL A N 1
ATOM 2000 C CA . VAL A 1 245 ? 1.069 -2.184 -13.352 1 98.19 245 VAL A CA 1
ATOM 2001 C C . VAL A 1 245 ? 1.066 -2.582 -11.883 1 98.19 245 VAL A C 1
ATOM 2003 O O . VAL A 1 245 ? 1.94 -2.166 -11.117 1 98.19 245 VAL A O 1
ATOM 2006 N N . SER A 1 246 ? 0.107 -3.428 -11.523 1 98.31 246 SER A N 1
ATOM 2007 C CA . SER A 1 246 ? 0.047 -3.926 -10.148 1 98.31 246 SER A CA 1
ATOM 2008 C C . SER A 1 246 ? 1.343 -4.633 -9.766 1 98.31 246 SER A C 1
ATOM 2010 O O . SER A 1 246 ? 1.884 -4.395 -8.68 1 98.31 246 SER A O 1
ATOM 2012 N N . GLU A 1 247 ? 1.817 -5.461 -10.648 1 98.5 247 GLU A N 1
ATOM 2013 C CA . GLU A 1 247 ? 3.027 -6.23 -10.367 1 98.5 247 GLU A CA 1
ATOM 2014 C C . GLU A 1 247 ? 4.246 -5.32 -10.25 1 98.5 247 GLU A C 1
ATOM 2016 O O . GLU A 1 247 ? 5.129 -5.562 -9.422 1 98.5 247 GLU A O 1
ATOM 2021 N N . ALA A 1 248 ? 4.277 -4.316 -11.102 1 98.56 248 ALA A N 1
ATOM 2022 C CA . ALA A 1 248 ? 5.383 -3.367 -11.016 1 98.56 248 ALA A CA 1
ATOM 2023 C C . ALA A 1 248 ? 5.383 -2.637 -9.68 1 98.56 248 ALA A C 1
ATOM 2025 O O . ALA A 1 248 ? 6.434 -2.449 -9.062 1 98.56 248 ALA A O 1
ATOM 2026 N N . LEU A 1 249 ? 4.246 -2.215 -9.219 1 98.56 249 LEU A N 1
ATOM 2027 C CA . LEU A 1 249 ? 4.105 -1.529 -7.938 1 98.56 249 LEU A CA 1
ATOM 2028 C C . LEU A 1 249 ? 4.535 -2.432 -6.785 1 98.56 249 LEU A C 1
ATOM 2030 O O . LEU A 1 249 ? 5.281 -2.008 -5.902 1 98.56 249 LEU A O 1
ATOM 2034 N N . ILE A 1 250 ? 4.105 -3.662 -6.785 1 98.62 250 ILE A N 1
ATOM 2035 C CA . ILE A 1 250 ? 4.453 -4.617 -5.738 1 98.62 250 ILE A CA 1
ATOM 2036 C C . ILE A 1 250 ? 5.961 -4.863 -5.742 1 98.62 250 ILE A C 1
ATOM 2038 O O . ILE A 1 250 ? 6.594 -4.891 -4.688 1 98.62 250 ILE A O 1
ATOM 2042 N N . LYS A 1 251 ? 6.5 -4.988 -6.934 1 98.62 251 LYS A N 1
ATOM 2043 C CA . LYS A 1 251 ? 7.93 -5.254 -7.07 1 98.62 251 LYS A CA 1
ATOM 2044 C C . LYS A 1 251 ? 8.758 -4.121 -6.473 1 98.62 251 LYS A C 1
ATOM 2046 O O . LYS A 1 251 ? 9.789 -4.367 -5.836 1 98.62 251 LYS A O 1
ATOM 2051 N N . ILE A 1 252 ? 8.336 -2.91 -6.684 1 98.44 252 ILE A N 1
ATOM 2052 C CA . ILE A 1 252 ? 9.039 -1.757 -6.133 1 98.44 252 ILE A CA 1
ATOM 2053 C C . ILE A 1 252 ? 9.102 -1.868 -4.609 1 98.44 252 ILE A C 1
ATOM 2055 O O . ILE A 1 252 ? 10.164 -1.715 -4.012 1 98.44 252 ILE A O 1
ATOM 2059 N N . PHE A 1 253 ? 7.996 -2.143 -4.027 1 98.38 253 PHE A N 1
ATOM 2060 C CA . PHE A 1 253 ? 7.93 -2.211 -2.572 1 98.38 253 PHE A CA 1
ATOM 2061 C C . PHE A 1 253 ? 8.797 -3.348 -2.045 1 98.38 253 PHE A C 1
ATOM 2063 O O . PHE A 1 253 ? 9.602 -3.15 -1.129 1 98.38 253 PHE A O 1
ATOM 2070 N N . VAL A 1 254 ? 8.641 -4.547 -2.619 1 98.56 254 VAL A N 1
ATOM 2071 C CA . VAL A 1 254 ? 9.391 -5.715 -2.172 1 98.56 254 VAL A CA 1
ATOM 2072 C C . VAL A 1 254 ? 10.883 -5.465 -2.354 1 98.56 254 VAL A C 1
ATOM 2074 O O . VAL A 1 254 ? 11.68 -5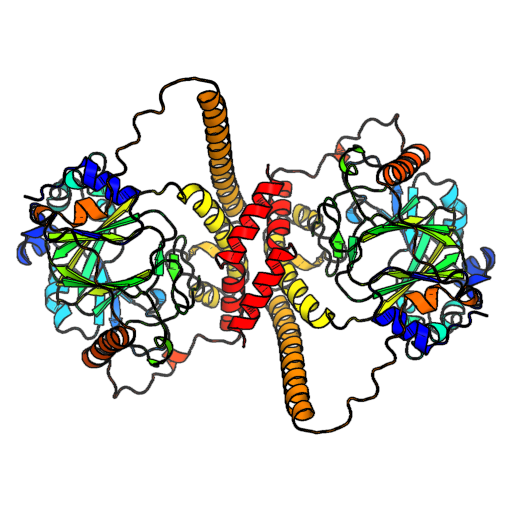.758 -1.459 1 98.56 254 VAL A O 1
ATOM 2077 N N . ALA A 1 255 ? 11.258 -4.918 -3.504 1 98.56 255 ALA A N 1
ATOM 2078 C CA . ALA A 1 255 ? 12.664 -4.633 -3.787 1 98.56 255 ALA A CA 1
ATOM 2079 C C . ALA A 1 255 ? 13.25 -3.684 -2.746 1 98.56 255 ALA A C 1
ATOM 2081 O O . ALA A 1 255 ? 14.336 -3.928 -2.217 1 98.56 255 ALA A O 1
ATOM 2082 N N . GLN A 1 256 ? 12.539 -2.639 -2.465 1 98.25 256 GLN A N 1
ATOM 2083 C CA . GLN A 1 256 ? 13.031 -1.634 -1.528 1 98.25 256 GLN A CA 1
ATOM 2084 C C . GLN A 1 256 ? 13.219 -2.229 -0.136 1 98.25 256 GLN A C 1
ATOM 2086 O O . GLN A 1 256 ? 14.188 -1.896 0.558 1 98.25 256 GLN A O 1
ATOM 2091 N N . ILE A 1 257 ? 12.305 -3.082 0.287 1 98.12 257 ILE A N 1
ATOM 2092 C CA . ILE A 1 257 ? 12.445 -3.75 1.577 1 98.12 257 ILE A CA 1
ATOM 2093 C C . ILE A 1 257 ? 13.68 -4.652 1.561 1 98.12 257 ILE A C 1
ATOM 2095 O O . ILE A 1 257 ? 14.5 -4.602 2.477 1 98.12 257 ILE A O 1
ATOM 2099 N N . CYS A 1 258 ? 13.844 -5.414 0.513 1 97.56 258 CYS A N 1
ATOM 2100 C CA . CYS A 1 258 ? 14.922 -6.391 0.422 1 97.56 258 CYS A CA 1
ATOM 2101 C C . CYS A 1 258 ? 16.281 -5.703 0.419 1 97.56 258 CYS A C 1
ATOM 2103 O O . CYS A 1 258 ? 17.266 -6.242 0.946 1 97.56 258 CYS A O 1
ATOM 2105 N N . LYS A 1 259 ? 16.375 -4.5 -0.123 1 97.19 259 LYS A N 1
ATOM 2106 C CA . LYS A 1 259 ? 17.625 -3.754 -0.204 1 97.19 259 LYS A CA 1
ATOM 2107 C C . LYS A 1 259 ? 18.172 -3.434 1.187 1 97.19 259 LYS A C 1
ATOM 2109 O O . LYS A 1 259 ? 19.375 -3.27 1.365 1 97.19 259 LYS A O 1
ATOM 2114 N N . ASP A 1 260 ? 17.219 -3.312 2.109 1 96.06 260 ASP A N 1
ATOM 2115 C CA . ASP A 1 260 ? 17.594 -2.855 3.441 1 96.06 260 ASP A CA 1
ATOM 2116 C C . ASP A 1 260 ? 17.594 -4.012 4.438 1 96.06 260 ASP A C 1
ATOM 2118 O O . ASP A 1 260 ? 17.469 -3.799 5.648 1 96.06 260 ASP A O 1
ATOM 2122 N N . LEU A 1 261 ? 17.625 -5.285 3.986 1 95.44 261 LEU A N 1
ATOM 2123 C CA . LEU A 1 261 ? 17.719 -6.48 4.812 1 95.44 261 LEU A CA 1
ATOM 2124 C C . LEU A 1 261 ? 19.094 -7.133 4.66 1 95.44 261 LEU A C 1
ATOM 2126 O O . LEU A 1 261 ? 19.75 -6.977 3.623 1 95.44 261 LEU A O 1
ATOM 2130 N N . PRO A 1 262 ? 19.516 -7.852 5.777 1 93.38 262 PRO A N 1
ATOM 2131 C CA . PRO A 1 262 ? 20.688 -8.711 5.551 1 93.38 262 PRO A CA 1
ATOM 2132 C C . PRO A 1 262 ? 20.5 -9.672 4.387 1 93.38 262 PRO A C 1
ATOM 2134 O O . PRO A 1 262 ? 19.391 -10.172 4.164 1 93.38 262 PRO A O 1
ATOM 2137 N N . GLN A 1 263 ? 21.531 -9.938 3.676 1 92.5 263 GLN A N 1
ATOM 2138 C CA . GLN A 1 263 ? 21.484 -10.734 2.453 1 92.5 263 GLN A CA 1
ATOM 2139 C C . GLN A 1 263 ? 20.781 -12.07 2.693 1 92.5 263 GLN A C 1
ATOM 2141 O O . GLN A 1 263 ? 19.938 -12.492 1.9 1 92.5 263 GLN A O 1
ATOM 2146 N N . GLU A 1 264 ? 21.094 -12.719 3.73 1 90.75 264 GLU A N 1
ATOM 2147 C CA . GLU A 1 264 ? 20.531 -14.031 4.027 1 90.75 264 GLU A CA 1
ATOM 2148 C C . GLU A 1 264 ? 19.016 -13.953 4.262 1 90.75 264 GLU A C 1
ATOM 2150 O O . GLU A 1 264 ? 18.281 -14.852 3.857 1 90.75 264 GLU A O 1
ATOM 2155 N N . THR A 1 265 ? 18.609 -12.828 4.863 1 91.38 265 THR A N 1
ATOM 2156 C CA . THR A 1 265 ? 17.172 -12.633 5.109 1 91.38 265 THR A CA 1
ATOM 2157 C C . THR A 1 265 ? 16.453 -12.297 3.812 1 91.38 265 THR A C 1
ATOM 2159 O O . THR A 1 265 ? 15.352 -12.797 3.568 1 91.38 265 THR A O 1
ATOM 2162 N N . ALA A 1 266 ? 17.078 -11.461 3.025 1 94.25 266 ALA A N 1
ATOM 2163 C CA . ALA A 1 266 ? 16.5 -11.078 1.741 1 94.25 266 ALA A CA 1
ATOM 2164 C C . ALA A 1 266 ? 16.266 -12.297 0.857 1 94.25 266 ALA A C 1
ATOM 2166 O O . ALA A 1 266 ? 15.266 -12.375 0.139 1 94.25 266 ALA A O 1
ATOM 2167 N N . LYS A 1 267 ? 17.109 -13.258 0.955 1 93.5 267 LYS A N 1
ATOM 2168 C CA . LYS A 1 267 ? 17.016 -14.469 0.146 1 93.5 267 LYS A CA 1
ATOM 2169 C C . LYS A 1 267 ? 15.789 -15.289 0.545 1 93.5 267 LYS A C 1
ATOM 2171 O O . LYS A 1 267 ? 15.227 -16.016 -0.28 1 93.5 267 LYS A O 1
ATOM 2176 N N . LEU A 1 268 ? 15.398 -15.156 1.752 1 93.25 268 LEU A N 1
ATOM 2177 C CA . LEU A 1 268 ? 14.242 -15.906 2.238 1 93.25 268 LEU A CA 1
ATOM 2178 C C . LEU A 1 268 ? 12.945 -15.227 1.823 1 93.25 268 LEU A C 1
ATOM 2180 O O . LEU A 1 268 ? 11.883 -15.852 1.851 1 93.25 268 LEU A O 1
ATOM 2184 N N . ILE A 1 269 ? 13.055 -13.953 1.435 1 96.19 269 ILE A N 1
ATOM 2185 C CA . ILE A 1 269 ? 11.883 -13.164 1.102 1 96.19 269 ILE A CA 1
ATOM 2186 C C . ILE A 1 269 ? 11.492 -13.398 -0.356 1 96.19 269 ILE A C 1
ATOM 2188 O O . ILE A 1 269 ? 10.336 -13.195 -0.739 1 96.19 269 ILE A O 1
ATOM 2192 N N . VAL A 1 270 ? 12.43 -13.922 -1.157 1 97.56 270 VAL A N 1
ATOM 2193 C CA . VAL A 1 270 ? 12.156 -14 -2.588 1 97.56 270 VAL A CA 1
ATOM 2194 C C . VAL A 1 270 ? 12.414 -15.422 -3.088 1 97.56 270 VAL A C 1
ATOM 2196 O O . VAL A 1 270 ? 13.188 -16.172 -2.484 1 97.56 270 VAL A O 1
ATOM 2199 N N . ASN A 1 271 ? 11.688 -15.789 -4.125 1 96.81 271 ASN A N 1
ATOM 2200 C CA . ASN A 1 271 ? 12.023 -17.016 -4.848 1 96.81 271 ASN A CA 1
ATOM 2201 C C . ASN A 1 271 ? 13.383 -16.906 -5.531 1 96.81 271 ASN A C 1
ATOM 2203 O O . ASN A 1 271 ? 13.82 -15.812 -5.891 1 96.81 271 ASN A O 1
ATOM 2207 N N . PRO A 1 272 ? 14.062 -17.984 -5.75 1 94.88 272 PRO A N 1
ATOM 2208 C CA . PRO A 1 272 ? 15.422 -17.953 -6.293 1 94.88 272 PRO A CA 1
ATOM 2209 C C . PRO A 1 272 ? 15.508 -17.203 -7.617 1 94.88 272 PRO A C 1
ATOM 2211 O O . PRO A 1 272 ? 16.5 -16.531 -7.879 1 94.88 272 PRO A O 1
ATOM 2214 N N . ASN A 1 273 ? 14.508 -17.25 -8.453 1 93.81 273 ASN A N 1
ATOM 2215 C CA . ASN A 1 273 ? 14.539 -16.562 -9.734 1 93.81 273 ASN A CA 1
ATOM 2216 C C . ASN A 1 273 ? 14.484 -15.039 -9.562 1 93.81 273 ASN A C 1
ATOM 2218 O O . ASN A 1 273 ? 14.727 -14.289 -10.508 1 93.81 273 ASN A O 1
ATOM 2222 N N . GLU A 1 274 ? 14.172 -14.547 -8.352 1 95.56 274 GLU A N 1
ATOM 2223 C CA . GLU A 1 274 ? 14.109 -13.125 -8.039 1 95.56 274 GLU A CA 1
ATOM 2224 C C . GLU A 1 274 ? 15.297 -12.703 -7.18 1 95.56 274 GLU A C 1
ATOM 2226 O O . GLU A 1 274 ? 15.273 -11.641 -6.547 1 95.56 274 GLU A O 1
ATOM 2231 N N . ASP A 1 275 ? 16.375 -13.43 -7.121 1 93.56 275 ASP A N 1
ATOM 2232 C CA . ASP A 1 275 ? 17.5 -13.195 -6.23 1 93.56 275 ASP A CA 1
ATOM 2233 C C . ASP A 1 275 ? 18.125 -11.828 -6.477 1 93.56 275 ASP A C 1
ATOM 2235 O O . ASP A 1 275 ? 18.734 -11.242 -5.574 1 93.56 275 ASP A O 1
ATOM 2239 N N . ASP A 1 276 ? 17.953 -11.281 -7.648 1 94.69 276 ASP A N 1
ATOM 2240 C CA . ASP A 1 276 ? 18.625 -10.039 -7.996 1 94.69 276 ASP A CA 1
ATOM 2241 C C . ASP A 1 276 ? 17.75 -8.828 -7.691 1 94.69 276 ASP A C 1
ATOM 2243 O O . ASP A 1 276 ? 18.094 -7.699 -8.023 1 94.69 276 ASP A O 1
ATOM 2247 N N . ILE A 1 277 ? 16.656 -9.023 -7.059 1 96.56 277 ILE A N 1
ATOM 2248 C CA . ILE A 1 277 ? 15.68 -7.957 -6.855 1 96.56 277 ILE A CA 1
ATOM 2249 C C . ILE A 1 277 ? 16.281 -6.859 -5.984 1 96.56 277 ILE A C 1
ATOM 2251 O O . ILE A 1 277 ? 16.047 -5.672 -6.211 1 96.56 277 ILE A O 1
ATOM 2255 N N . ALA A 1 278 ? 17.125 -7.23 -4.984 1 95.06 278 ALA A N 1
ATOM 2256 C CA . ALA A 1 278 ? 17.719 -6.285 -4.051 1 95.06 278 ALA A CA 1
ATOM 2257 C C . ALA A 1 278 ? 18.781 -5.43 -4.742 1 95.06 278 ALA A C 1
ATOM 2259 O O . ALA A 1 278 ? 19.125 -4.348 -4.262 1 95.06 278 ALA A O 1
ATOM 2260 N N . ASP A 1 279 ? 19.266 -5.883 -5.859 1 96.06 279 ASP A N 1
ATOM 2261 C CA . ASP A 1 279 ? 20.312 -5.184 -6.582 1 96.06 279 ASP A CA 1
ATOM 2262 C C . ASP A 1 279 ? 19.734 -4.301 -7.684 1 96.06 279 ASP A C 1
ATOM 2264 O O . ASP A 1 279 ? 20.469 -3.553 -8.336 1 96.06 279 ASP A O 1
ATOM 2268 N N . THR A 1 280 ? 18.5 -4.391 -7.926 1 96.75 280 THR A N 1
ATOM 2269 C CA . THR A 1 280 ? 17.875 -3.609 -8.992 1 96.75 280 THR A CA 1
ATOM 2270 C C . THR A 1 280 ? 17.656 -2.164 -8.547 1 96.75 280 THR A C 1
ATOM 2272 O O . THR A 1 280 ? 16.922 -1.899 -7.602 1 96.75 280 THR A O 1
ATOM 2275 N N . PRO A 1 281 ? 18.25 -1.246 -9.227 1 96.69 281 PRO A N 1
ATOM 2276 C CA . PRO A 1 281 ? 18.094 0.153 -8.828 1 96.69 281 PRO A CA 1
ATOM 2277 C C . PRO A 1 281 ? 16.656 0.644 -8.938 1 96.69 281 PRO A C 1
ATOM 2279 O O . PRO A 1 281 ? 15.906 0.196 -9.812 1 96.69 281 PRO A O 1
ATOM 2282 N N . LEU A 1 282 ? 16.297 1.564 -8.062 1 96.88 282 LEU A N 1
ATOM 2283 C CA . LEU A 1 282 ? 14.961 2.135 -8.07 1 96.88 282 LEU A CA 1
ATOM 2284 C C . LEU A 1 282 ? 14.641 2.766 -9.422 1 96.88 282 LEU A C 1
ATOM 2286 O O . LEU A 1 282 ? 13.5 2.707 -9.891 1 96.88 282 LEU A O 1
ATOM 2290 N N . SER A 1 283 ? 15.633 3.359 -10.07 1 95.81 283 SER A N 1
ATOM 2291 C CA . SER A 1 283 ? 15.438 3.992 -11.367 1 95.81 283 SER A CA 1
ATOM 2292 C C . SER A 1 283 ? 14.961 2.984 -12.406 1 95.81 283 SER A C 1
ATOM 2294 O O . SER A 1 283 ? 14.125 3.309 -13.258 1 95.81 283 SER A O 1
ATOM 2296 N N . VAL A 1 284 ? 15.484 1.791 -12.32 1 97.31 284 VAL A N 1
ATOM 2297 C CA . VAL A 1 284 ? 15.07 0.735 -13.242 1 97.31 284 VAL A CA 1
ATOM 2298 C C . VAL A 1 284 ? 13.648 0.285 -12.914 1 97.31 284 VAL A C 1
ATOM 2300 O O . VAL A 1 284 ? 12.836 0.077 -13.82 1 97.31 284 VAL A O 1
ATOM 2303 N N . LEU A 1 285 ? 13.352 0.102 -11.672 1 97.88 285 LEU A N 1
ATOM 2304 C CA . LEU A 1 285 ? 12.016 -0.278 -11.242 1 97.88 285 LEU A CA 1
ATOM 2305 C C . LEU A 1 285 ? 10.984 0.768 -11.664 1 97.88 285 LEU A C 1
ATOM 2307 O O . LEU A 1 285 ? 9.906 0.423 -12.141 1 97.88 285 LEU A O 1
ATOM 2311 N N . PHE A 1 286 ? 11.305 2.053 -11.523 1 97 286 PHE A N 1
ATOM 2312 C CA . PHE A 1 286 ? 10.414 3.135 -11.922 1 97 286 PHE A CA 1
ATOM 2313 C C . PHE A 1 286 ? 10.227 3.145 -13.438 1 97 286 PHE A C 1
ATOM 2315 O O . PHE A 1 286 ? 9.125 3.41 -13.922 1 97 286 PHE A O 1
ATOM 2322 N N . LEU A 1 287 ? 11.297 2.932 -14.133 1 97.19 287 LEU A N 1
ATOM 2323 C CA . LEU A 1 287 ? 11.18 2.855 -15.586 1 97.19 287 LEU A CA 1
ATOM 2324 C C . LEU A 1 287 ? 10.219 1.746 -15.992 1 97.19 287 LEU A C 1
ATOM 2326 O O . LEU A 1 287 ? 9.414 1.927 -16.906 1 97.19 287 LEU A O 1
ATOM 2330 N N . GLN A 1 288 ? 10.336 0.614 -15.359 1 97.62 288 GLN A N 1
ATOM 2331 C CA . GLN A 1 288 ? 9.422 -0.492 -15.625 1 97.62 288 GLN A CA 1
ATOM 2332 C C . GLN A 1 288 ? 7.977 -0.095 -15.336 1 97.62 288 GLN A C 1
ATOM 2334 O O . GLN A 1 288 ? 7.082 -0.363 -16.141 1 97.62 288 GLN A O 1
ATOM 2339 N N . LEU A 1 289 ? 7.781 0.55 -14.203 1 98 289 LEU A N 1
ATOM 2340 C CA . LEU A 1 289 ? 6.441 0.996 -13.836 1 98 289 LEU A CA 1
ATOM 2341 C C . LEU A 1 289 ? 5.902 1.989 -14.859 1 98 289 LEU A C 1
ATOM 2343 O O . LEU A 1 289 ? 4.766 1.858 -15.32 1 98 289 LEU A O 1
ATOM 2347 N N . GLU A 1 290 ? 6.68 2.959 -15.195 1 96.31 290 GLU A N 1
ATOM 2348 C CA . GLU A 1 290 ? 6.27 3.982 -16.156 1 96.31 290 GLU A CA 1
ATOM 2349 C C . GLU A 1 290 ? 5.895 3.363 -17.5 1 96.31 290 GLU A C 1
ATOM 2351 O O . GLU A 1 290 ? 4.895 3.754 -18.109 1 96.31 290 GLU A O 1
ATOM 2356 N N . THR A 1 291 ? 6.699 2.436 -17.938 1 97.25 291 THR A N 1
ATOM 2357 C CA . THR A 1 291 ? 6.473 1.779 -19.219 1 97.25 291 THR A CA 1
ATOM 2358 C C . THR A 1 291 ? 5.125 1.065 -19.234 1 97.25 291 THR A C 1
ATOM 2360 O O . THR A 1 291 ? 4.324 1.259 -20.156 1 97.25 291 THR A O 1
ATOM 2363 N N . VAL A 1 292 ? 4.871 0.319 -18.234 1 97.62 292 VAL A N 1
ATOM 2364 C CA . VAL A 1 292 ? 3.65 -0.477 -18.234 1 97.62 292 VAL A CA 1
ATOM 2365 C C . VAL A 1 292 ? 2.449 0.42 -17.953 1 97.62 292 VAL A C 1
ATOM 2367 O O . VAL A 1 292 ? 1.356 0.197 -18.484 1 97.62 292 VAL A O 1
ATOM 2370 N N . ALA A 1 293 ? 2.594 1.401 -17.109 1 96.25 293 ALA A N 1
ATOM 2371 C CA . ALA A 1 293 ? 1.506 2.332 -16.812 1 96.25 293 ALA A CA 1
ATOM 2372 C C . ALA A 1 293 ? 1.104 3.113 -18.062 1 96.25 293 ALA A C 1
ATOM 2374 O O . ALA A 1 293 ? -0.085 3.242 -18.359 1 96.25 293 ALA A O 1
ATOM 2375 N N . ASN A 1 294 ? 2.084 3.609 -18.75 1 95 294 ASN A N 1
ATOM 2376 C CA . ASN A 1 294 ? 1.811 4.348 -19.984 1 95 294 ASN A CA 1
ATOM 2377 C C . ASN A 1 294 ? 1.135 3.463 -21.031 1 95 294 ASN A C 1
ATOM 2379 O O . ASN A 1 294 ? 0.204 3.898 -21.703 1 95 294 ASN A O 1
ATOM 2383 N N . ALA A 1 295 ? 1.668 2.283 -21.156 1 95.38 295 ALA A N 1
ATOM 2384 C CA . ALA A 1 295 ? 1.067 1.348 -22.109 1 95.38 295 ALA A CA 1
ATOM 2385 C C . ALA A 1 295 ? -0.4 1.095 -21.766 1 95.38 295 ALA A C 1
ATOM 2387 O O . ALA A 1 295 ? -1.252 1.072 -22.672 1 95.38 295 ALA A O 1
ATOM 2388 N N . TYR A 1 296 ? -0.702 0.957 -20.547 1 95.5 296 TYR A N 1
ATOM 2389 C CA . TYR A 1 296 ? -2.068 0.697 -20.109 1 95.5 296 TYR A CA 1
ATOM 2390 C C . TYR A 1 296 ? -2.963 1.903 -20.375 1 95.5 296 TYR A C 1
ATOM 2392 O O . TYR A 1 296 ? -4.066 1.762 -20.906 1 95.5 296 TYR A O 1
ATOM 2400 N N . LEU A 1 297 ? -2.475 3.059 -20.031 1 93.31 297 LEU A N 1
ATOM 2401 C CA . LEU A 1 297 ? -3.258 4.277 -20.188 1 93.31 297 LEU A CA 1
ATOM 2402 C C . LEU A 1 297 ? -3.477 4.598 -21.656 1 93.31 297 LEU A C 1
ATOM 2404 O O . LEU A 1 297 ? -4.555 5.047 -22.047 1 93.31 297 LEU A O 1
ATOM 2408 N N . ASP A 1 298 ? -2.486 4.391 -22.453 1 91.75 298 ASP A N 1
ATOM 2409 C CA . ASP A 1 298 ? -2.607 4.613 -23.891 1 91.75 298 ASP A CA 1
ATOM 2410 C C . ASP A 1 298 ? -3.648 3.68 -24.5 1 91.75 298 ASP A C 1
ATOM 2412 O O . ASP A 1 298 ? -4.438 4.098 -25.344 1 91.75 298 ASP A O 1
ATOM 2416 N N . ASN A 1 299 ? -3.572 2.492 -24.094 1 90.12 299 ASN A N 1
ATOM 2417 C CA . ASN A 1 299 ? -4.551 1.528 -24.594 1 90.12 299 ASN A CA 1
ATOM 2418 C C . ASN A 1 299 ? -5.969 1.902 -24.156 1 90.12 299 ASN A C 1
ATOM 2420 O O . ASN A 1 299 ? -6.918 1.746 -24.938 1 90.12 299 ASN A O 1
ATOM 2424 N N . ARG A 1 300 ? -6.133 2.396 -23 1 87.5 300 ARG A N 1
ATOM 2425 C CA . ARG A 1 300 ? -7.438 2.807 -22.5 1 87.5 300 ARG A CA 1
ATOM 2426 C C . ARG A 1 300 ? -7.98 3.996 -23.281 1 87.5 300 ARG A C 1
ATOM 2428 O O . ARG A 1 300 ? -9.18 4.059 -23.562 1 87.5 300 ARG A O 1
ATOM 2435 N N . ARG A 1 301 ? -7.141 4.887 -23.594 1 86.38 301 ARG A N 1
ATOM 2436 C CA . ARG A 1 301 ? -7.539 6.055 -24.375 1 86.38 301 ARG A CA 1
ATOM 2437 C C . ARG A 1 301 ? -7.969 5.656 -25.781 1 86.38 301 ARG A C 1
ATOM 2439 O O . ARG A 1 301 ? -8.969 6.164 -26.297 1 86.38 301 ARG A O 1
ATOM 2446 N N . LYS A 1 302 ? -7.25 4.797 -26.375 1 86.69 302 LYS A N 1
ATOM 2447 C CA . LYS A 1 302 ? -7.578 4.312 -27.719 1 86.69 302 LYS A CA 1
ATOM 2448 C C . LYS A 1 302 ? -8.938 3.617 -27.734 1 86.69 302 LYS A C 1
ATOM 2450 O O . LYS A 1 302 ? -9.734 3.824 -28.641 1 86.69 302 LYS A O 1
ATOM 2455 N N . LEU A 1 303 ? -9.172 2.883 -26.688 1 83.25 303 LEU A N 1
ATOM 2456 C CA . LEU A 1 303 ? -10.43 2.158 -26.609 1 83.25 303 LEU A CA 1
ATOM 2457 C C . LEU A 1 303 ? -11.602 3.119 -26.406 1 83.25 303 LEU A C 1
ATOM 2459 O O . LEU A 1 303 ? -12.672 2.932 -27 1 83.25 303 LEU A O 1
ATOM 2463 N N . ARG A 1 304 ? -11.391 4.211 -25.703 1 80.25 304 ARG A N 1
ATOM 2464 C CA . ARG A 1 304 ? -12.43 5.215 -25.484 1 80.25 304 ARG A CA 1
ATOM 2465 C C . ARG A 1 304 ? -12.727 5.988 -26.766 1 80.25 304 ARG A C 1
ATOM 2467 O O . ARG A 1 304 ? -13.883 6.281 -27.062 1 80.25 304 ARG A O 1
ATOM 2474 N N . ARG A 1 305 ? -11.75 6.254 -27.453 1 81.31 305 ARG A N 1
ATOM 2475 C CA . ARG A 1 305 ? -11.914 6.949 -28.719 1 81.31 305 ARG A CA 1
ATOM 2476 C C . ARG A 1 305 ? -12.648 6.074 -29.734 1 81.31 305 ARG A C 1
ATOM 2478 O O . ARG A 1 305 ? -13.539 6.555 -30.453 1 81.31 305 ARG A O 1
ATOM 2485 N N . ALA A 1 306 ? -12.281 4.84 -29.75 1 73.81 306 ALA A N 1
ATOM 2486 C CA . ALA A 1 306 ? -12.93 3.898 -30.656 1 73.81 306 ALA A CA 1
ATOM 2487 C C . ALA A 1 306 ? -14.406 3.721 -30.312 1 73.81 306 ALA A C 1
ATOM 2489 O O . ALA A 1 306 ? -15.258 3.654 -31.188 1 73.81 306 ALA A O 1
ATOM 2490 N N . LYS A 1 307 ? -14.734 3.682 -29.094 1 72.44 307 LYS A N 1
ATOM 2491 C CA . LYS A 1 307 ? -16.109 3.562 -28.641 1 72.44 307 LYS A CA 1
ATOM 2492 C C . LYS A 1 307 ? -16.922 4.809 -29 1 72.44 307 LYS A C 1
ATOM 2494 O O . LYS A 1 307 ? -18.078 4.711 -29.406 1 72.44 307 LYS A O 1
ATOM 2499 N N . ARG A 1 308 ? -16.297 5.98 -28.859 1 71.5 308 ARG A N 1
ATOM 2500 C CA . ARG A 1 308 ? -16.969 7.238 -29.188 1 71.5 308 ARG A CA 1
ATOM 2501 C C . ARG A 1 308 ? -17.219 7.34 -30.688 1 71.5 308 ARG A C 1
ATOM 2503 O O . ARG A 1 308 ? -18.266 7.824 -31.125 1 71.5 308 ARG A O 1
ATOM 2510 N N . GLN A 1 309 ? -16.328 6.828 -31.438 1 69.38 309 GLN A N 1
ATOM 2511 C CA . GLN A 1 309 ? -16.453 6.84 -32.906 1 69.38 309 GLN A CA 1
ATOM 2512 C C . GLN A 1 309 ? -17.5 5.832 -33.375 1 69.38 309 GLN A C 1
ATOM 2514 O O . GLN A 1 309 ? -18.25 6.098 -34.312 1 69.38 309 GLN A O 1
ATOM 2519 N N . ARG A 1 310 ? -17.5 4.633 -32.75 1 62.53 310 ARG A N 1
ATOM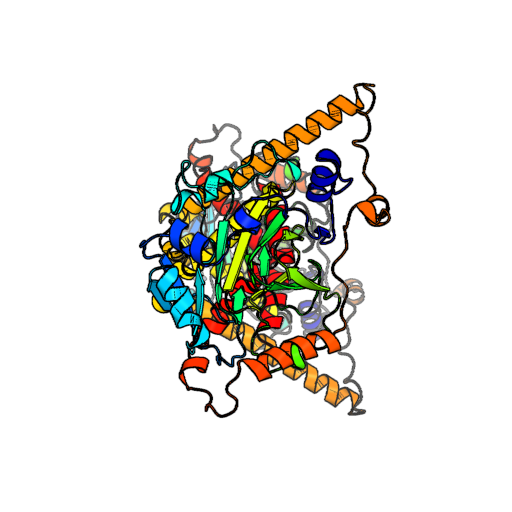 2520 C CA . ARG A 1 310 ? -18.484 3.619 -33.125 1 62.53 310 ARG A CA 1
ATOM 2521 C C . ARG A 1 310 ? -19.891 4.082 -32.781 1 62.53 310 ARG A C 1
ATOM 2523 O O . ARG A 1 310 ? -20.844 3.779 -33.5 1 62.53 310 ARG A O 1
ATOM 2530 N N . THR A 1 311 ? -20.078 4.656 -31.578 1 58.56 311 THR A N 1
ATOM 2531 C CA . THR A 1 311 ? -21.391 5.176 -31.219 1 58.56 311 THR A CA 1
ATOM 2532 C C . THR A 1 311 ? -21.859 6.211 -32.219 1 58.56 311 THR A C 1
ATOM 2534 O O . THR A 1 311 ? -23.062 6.383 -32.438 1 58.56 311 THR A O 1
ATOM 2537 N N . CYS A 1 312 ? -20.953 6.828 -32.875 1 58 312 CYS A N 1
ATOM 2538 C CA . CYS A 1 312 ? -21.328 7.801 -33.875 1 58 312 CYS A CA 1
ATOM 2539 C C . CYS A 1 312 ? -21.578 7.113 -35.219 1 58 312 CYS A C 1
ATOM 2541 O O . CYS A 1 312 ? -22.188 7.703 -36.125 1 58 312 CYS A O 1
ATOM 2543 N N . GLU A 1 313 ? -20.703 6.109 -35.5 1 50.41 313 GLU A N 1
ATOM 2544 C CA . GLU A 1 313 ? -20.891 5.43 -36.781 1 50.41 313 GLU A CA 1
ATOM 2545 C C . GLU A 1 313 ? -21.891 4.281 -36.656 1 50.41 313 GLU A C 1
ATOM 2547 O O . GLU A 1 313 ? -21.906 3.578 -35.625 1 50.41 313 GLU A O 1
ATOM 2552 N N . ASP A 1 314 ? -23 4.379 -37.344 1 48.25 314 ASP A N 1
ATOM 2553 C CA . ASP A 1 314 ? -24.078 3.387 -37.469 1 48.25 314 ASP A CA 1
ATOM 2554 C C . ASP A 1 314 ? -23.5 2.012 -37.812 1 48.25 314 ASP A C 1
ATOM 2556 O O . ASP A 1 314 ? -24.156 1.223 -38.5 1 48.25 314 ASP A O 1
ATOM 2560 N N . GLU A 1 315 ? -22.203 1.928 -37.875 1 45.62 315 GLU A N 1
ATOM 2561 C CA . GLU A 1 315 ? -21.781 0.651 -38.469 1 45.62 315 GLU A CA 1
ATOM 2562 C C . GLU A 1 315 ? -22.25 -0.519 -37.594 1 45.62 315 GLU A C 1
ATOM 2564 O O . GLU A 1 315 ? -22.266 -0.427 -36.375 1 45.62 315 GLU A O 1
ATOM 2569 N N . PRO A 1 316 ? -22.922 -1.521 -38.375 1 44.19 316 PRO A N 1
ATOM 2570 C CA . PRO A 1 316 ? -23.438 -2.719 -37.719 1 44.19 316 PRO A CA 1
ATOM 2571 C C . PRO A 1 316 ? -22.422 -3.336 -36.75 1 44.19 316 PRO A C 1
ATOM 2573 O O . PRO A 1 316 ? -21.219 -3.191 -36.938 1 44.19 316 PRO A O 1
ATOM 2576 N N . THR A 1 317 ? -22.734 -3.396 -35.562 1 42.66 317 THR A N 1
ATOM 2577 C CA . THR A 1 317 ? -21.984 -4.125 -34.562 1 42.66 317 THR A CA 1
ATOM 2578 C C . THR A 1 317 ? -21.359 -5.395 -35.156 1 42.66 317 THR A C 1
ATOM 2580 O O . THR A 1 317 ? -22.062 -6.195 -35.781 1 42.66 317 THR A O 1
ATOM 2583 N N . PRO A 1 318 ? -20.078 -5.254 -35.625 1 37.47 318 PRO A N 1
ATOM 2584 C CA . PRO A 1 318 ? -19.625 -6.57 -36.094 1 37.47 318 PRO A CA 1
ATOM 2585 C C . PRO A 1 318 ? -20.375 -7.719 -35.406 1 37.47 318 PRO A C 1
ATOM 2587 O O . PRO A 1 318 ? -20.875 -7.562 -34.281 1 37.47 318 PRO A O 1
ATOM 2590 N N . ALA A 1 319 ? -20.734 -8.609 -36.25 1 36.66 319 ALA A N 1
ATOM 2591 C CA . ALA A 1 319 ? -21.375 -9.836 -35.781 1 36.66 319 ALA A CA 1
ATOM 2592 C C . ALA A 1 319 ? -20.812 -10.258 -34.406 1 36.66 319 ALA A C 1
ATOM 2594 O O . ALA A 1 319 ? -19.609 -10.234 -34.188 1 36.66 319 ALA A O 1
ATOM 2595 N N . ALA A 1 320 ? -21.453 -10.125 -33.344 1 38.84 320 ALA A N 1
ATOM 2596 C CA . ALA A 1 320 ? -21.203 -10.742 -32.062 1 38.84 320 ALA A CA 1
ATOM 2597 C C . ALA A 1 320 ? -20.312 -11.977 -32.188 1 38.84 320 ALA A C 1
ATOM 2599 O O . ALA A 1 320 ? -20.641 -12.906 -32.938 1 38.84 320 ALA A O 1
ATOM 2600 N N . ILE A 1 321 ? -18.984 -11.922 -32.25 1 42.78 321 ILE A N 1
ATOM 2601 C CA . ILE A 1 321 ? -18.281 -13.188 -32.031 1 42.78 321 ILE A CA 1
ATOM 2602 C C . ILE A 1 321 ? -19.219 -14.195 -31.359 1 42.78 321 ILE A C 1
ATOM 2604 O O . ILE A 1 321 ? -19.828 -13.875 -30.344 1 42.78 321 ILE A O 1
ATOM 2608 N N . GLU A 1 322 ? -19.672 -15.078 -32.031 1 44.19 322 GLU A N 1
ATOM 2609 C CA . GLU A 1 322 ? -20.531 -16.125 -31.484 1 44.19 322 GLU A CA 1
ATOM 2610 C C . GLU A 1 322 ? -20.125 -16.516 -30.078 1 44.19 322 GLU A C 1
ATOM 2612 O O . GLU A 1 322 ? -19 -16.953 -29.844 1 44.19 322 GLU A O 1
ATOM 2617 N N . ASP A 1 323 ? -20.422 -15.766 -29.094 1 53.16 323 ASP A N 1
ATOM 2618 C CA . ASP A 1 323 ? -20.312 -16.172 -27.688 1 53.16 323 ASP A CA 1
ATOM 2619 C C . ASP A 1 323 ? -20.688 -17.641 -27.516 1 53.16 323 ASP A C 1
ATOM 2621 O O . ASP A 1 323 ? -21.859 -18.016 -27.641 1 53.16 323 ASP A O 1
ATOM 2625 N N . TYR A 1 324 ? -19.781 -18.484 -28.031 1 61.97 324 TYR A N 1
ATOM 2626 C CA . TYR A 1 324 ? -20.094 -19.891 -27.766 1 61.97 324 TYR A CA 1
ATOM 2627 C C . TYR A 1 324 ? -20.391 -20.109 -26.281 1 61.97 324 TYR A C 1
ATOM 2629 O O . TYR A 1 324 ? -19.656 -19.641 -25.422 1 61.97 324 TYR A O 1
ATOM 2637 N N . ASP A 1 325 ? -21.562 -20.391 -25.938 1 75.69 325 ASP A N 1
ATOM 2638 C CA . ASP A 1 325 ? -22.031 -20.75 -24.594 1 75.69 325 ASP A CA 1
ATOM 2639 C C . ASP A 1 325 ? -21.281 -21.969 -24.062 1 75.69 325 ASP A C 1
ATOM 2641 O O . ASP A 1 325 ? -21.469 -23.078 -24.594 1 75.69 325 ASP A O 1
ATOM 2645 N N . VAL A 1 326 ? -20.297 -21.922 -23.266 1 82.06 326 VAL A N 1
ATOM 2646 C CA . VAL A 1 326 ? -19.516 -22.984 -22.672 1 82.06 326 VAL A CA 1
ATOM 2647 C C . VAL A 1 326 ? -20.422 -24.156 -22.312 1 82.06 326 VAL A C 1
ATOM 2649 O O . VAL A 1 326 ? -20.047 -25.328 -22.484 1 82.06 326 VAL A O 1
ATOM 2652 N N . LYS A 1 327 ? -21.609 -23.922 -22 1 82.12 327 LYS A N 1
ATOM 2653 C CA . LYS A 1 327 ? -22.562 -24.953 -21.594 1 82.12 327 LYS A CA 1
ATOM 2654 C C . LYS A 1 327 ? -22.938 -25.844 -22.781 1 82.12 327 LYS A C 1
ATOM 2656 O O . LYS A 1 327 ? -23.016 -27.062 -22.656 1 82.12 327 LYS A O 1
ATOM 2661 N N . THR A 1 328 ? -23.125 -25.156 -23.781 1 85 328 THR A N 1
ATOM 2662 C CA . THR A 1 328 ? -23.531 -25.891 -24.984 1 85 328 THR A CA 1
ATOM 2663 C C . THR A 1 328 ? -22.391 -26.797 -25.469 1 85 328 THR A C 1
ATOM 2665 O O . THR A 1 328 ? -22.625 -27.922 -25.906 1 85 328 THR A O 1
ATOM 2668 N N . VAL A 1 329 ? -21.266 -26.281 -25.438 1 89.75 329 VAL A N 1
ATOM 2669 C CA . VAL A 1 329 ? -20.109 -27.031 -25.906 1 89.75 329 VAL A CA 1
ATOM 2670 C C . VAL A 1 329 ? -19.875 -28.219 -24.984 1 89.75 329 VAL A C 1
ATOM 2672 O O . VAL A 1 329 ? -19.531 -29.312 -25.438 1 89.75 329 VAL A O 1
ATOM 2675 N N . LEU A 1 330 ? -20.125 -28.094 -23.766 1 89.75 330 LEU A N 1
ATOM 2676 C CA . LEU A 1 330 ? -19.922 -29.125 -22.75 1 89.75 330 LEU A CA 1
ATOM 2677 C C . LEU A 1 330 ? -20.969 -30.234 -22.875 1 89.75 330 LEU A C 1
ATOM 2679 O O . LEU A 1 330 ? -20.703 -31.391 -22.547 1 89.75 330 LEU A O 1
ATOM 2683 N N . GLU A 1 331 ? -22.109 -29.875 -23.344 1 89.75 331 GLU A N 1
ATOM 2684 C CA . GLU A 1 331 ? -23.219 -30.828 -23.438 1 89.75 331 GLU A CA 1
ATOM 2685 C C . GLU A 1 331 ? -23 -31.828 -24.578 1 89.75 331 GLU A C 1
ATOM 2687 O O . GLU A 1 331 ? -23.531 -32.938 -24.531 1 89.75 331 GLU A O 1
ATOM 2692 N N . ASN A 1 332 ? -22.281 -31.391 -25.5 1 88.81 332 ASN A N 1
ATOM 2693 C CA . ASN A 1 332 ? -21.953 -32.312 -26.578 1 88.81 332 ASN A CA 1
ATOM 2694 C C . ASN A 1 332 ? -20.891 -33.312 -26.156 1 88.81 332 ASN A C 1
ATOM 2696 O O . ASN A 1 332 ? -19.703 -33 -26.125 1 88.81 332 ASN A O 1
ATOM 2700 N N . LYS A 1 333 ? -21.25 -34.5 -25.938 1 88.81 333 LYS A N 1
ATOM 2701 C CA . LYS A 1 333 ? -20.375 -35.562 -25.406 1 88.81 333 LYS A CA 1
ATOM 2702 C C . LYS A 1 333 ? -19.25 -35.875 -26.391 1 88.81 333 LYS A C 1
ATOM 2704 O O . LYS A 1 333 ? -18.172 -36.312 -25.984 1 88.81 333 LYS A O 1
ATOM 2709 N N . ALA A 1 334 ? -19.484 -35.594 -27.594 1 88.31 334 ALA A N 1
ATOM 2710 C CA . ALA A 1 334 ? -18.484 -35.844 -28.625 1 88.31 334 ALA A CA 1
ATOM 2711 C C . ALA A 1 334 ? -17.25 -34.969 -28.438 1 88.31 334 ALA A C 1
ATOM 2713 O O . ALA A 1 334 ? -16.172 -35.281 -28.938 1 88.31 334 ALA A O 1
ATOM 2714 N N . ASN A 1 335 ? -17.422 -33.969 -27.766 1 90.56 335 ASN A N 1
ATOM 2715 C CA . ASN A 1 335 ? -16.328 -33.031 -27.562 1 90.56 335 ASN A CA 1
ATOM 2716 C C . ASN A 1 335 ? -15.359 -33.5 -26.5 1 90.56 335 ASN A C 1
ATOM 2718 O O . ASN A 1 335 ? -14.242 -33 -26.391 1 90.56 335 ASN A O 1
ATOM 2722 N N . ASN A 1 336 ? -15.703 -34.469 -25.656 1 93.62 336 ASN A N 1
ATOM 2723 C CA . ASN A 1 336 ? -14.891 -35 -24.578 1 93.62 336 ASN A CA 1
ATOM 2724 C C . ASN A 1 336 ? -14.312 -33.906 -23.703 1 93.62 336 ASN A C 1
ATOM 2726 O O . ASN A 1 336 ? -13.117 -33.906 -23.406 1 93.62 336 ASN A O 1
ATOM 2730 N N . LEU A 1 337 ? -15.148 -32.906 -23.531 1 94.88 337 LEU A N 1
ATOM 2731 C CA . LEU A 1 337 ? -14.836 -31.75 -22.703 1 94.88 337 LEU A CA 1
ATOM 2732 C C . LEU A 1 337 ? -15.57 -31.828 -21.375 1 94.88 337 LEU A C 1
ATOM 2734 O O . LEU A 1 337 ? -16.75 -32.188 -21.312 1 94.88 337 LEU A O 1
ATOM 2738 N N . GLU A 1 338 ? -14.828 -31.531 -20.281 1 95.69 338 GLU A N 1
ATOM 2739 C CA . GLU A 1 338 ? -15.508 -31.547 -18.984 1 95.69 338 GLU A CA 1
ATOM 2740 C C . GLU A 1 338 ? -14.945 -30.469 -18.047 1 95.69 338 GLU A C 1
ATOM 2742 O O . GLU A 1 338 ? -13.852 -29.953 -18.281 1 95.69 338 GLU A O 1
ATOM 2747 N N . ILE A 1 339 ? -15.734 -30.141 -17.062 1 96.94 339 ILE A N 1
ATOM 2748 C CA . ILE A 1 339 ? -15.289 -29.297 -15.953 1 96.94 339 ILE A CA 1
ATOM 2749 C C . ILE A 1 339 ? -14.781 -30.188 -14.812 1 96.94 339 ILE A C 1
ATOM 2751 O O . ILE A 1 339 ? -15.43 -31.172 -14.445 1 96.94 339 ILE A O 1
ATOM 2755 N N . PRO A 1 340 ? -13.539 -29.906 -14.32 1 98.31 340 PRO A N 1
ATOM 2756 C CA . PRO A 1 340 ? -13.102 -30.688 -13.156 1 98.31 340 PRO A CA 1
ATOM 2757 C C . PRO A 1 340 ? -14.172 -30.781 -12.078 1 98.31 340 PRO A C 1
ATOM 2759 O O . PRO A 1 340 ? -14.812 -29.781 -11.742 1 98.31 340 PRO A O 1
ATOM 2762 N N . PRO A 1 341 ? -14.383 -31.922 -11.562 1 97.56 341 PRO A N 1
ATOM 2763 C CA . PRO A 1 341 ? -15.453 -32.094 -10.578 1 97.56 341 PRO A CA 1
ATOM 2764 C C . PRO A 1 341 ? -15.18 -31.328 -9.281 1 97.56 341 PRO A C 1
ATOM 2766 O O . PRO A 1 341 ? -14.031 -31.266 -8.82 1 97.56 341 PRO A O 1
ATOM 2769 N N . SER A 1 342 ? -16.234 -30.859 -8.695 1 97.62 342 SER A N 1
ATOM 2770 C CA . SER A 1 342 ? -16.141 -30.25 -7.379 1 97.62 342 SER A CA 1
ATOM 2771 C C . SER A 1 342 ? -15.922 -31.297 -6.293 1 97.62 342 SER A C 1
ATOM 2773 O O . SER A 1 342 ? -16.484 -32.406 -6.367 1 97.62 342 SER A O 1
ATOM 2775 N N . ILE A 1 343 ? -15.172 -30.969 -5.332 1 97.25 343 ILE A N 1
ATOM 2776 C CA . ILE A 1 343 ? -14.992 -31.859 -4.188 1 97.25 343 ILE A CA 1
ATOM 2777 C C . ILE A 1 343 ? -15.289 -31.109 -2.895 1 97.25 343 ILE A C 1
ATOM 2779 O O . ILE A 1 343 ? -15.078 -29.891 -2.816 1 97.25 343 ILE A O 1
ATOM 2783 N N . SER A 1 344 ? -15.742 -31.844 -1.903 1 95.38 344 SER A N 1
ATOM 2784 C CA . SER A 1 344 ? -16.016 -31.25 -0.595 1 95.38 344 SER A CA 1
ATOM 2785 C C . SER A 1 344 ? -14.719 -31.031 0.19 1 95.38 344 SER A C 1
ATOM 2787 O O . SER A 1 344 ? -13.664 -31.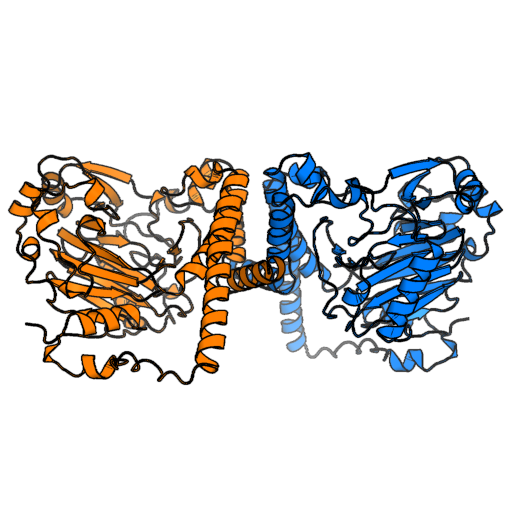531 -0.203 1 95.38 344 SER A O 1
ATOM 2789 N N . SER A 1 345 ? -14.844 -30.344 1.203 1 94.31 345 SER A N 1
ATOM 2790 C CA . SER A 1 345 ? -13.711 -30.141 2.094 1 94.31 345 SER A CA 1
ATOM 2791 C C . SER A 1 345 ? -13.211 -31.453 2.664 1 94.31 345 SER A C 1
ATOM 2793 O O . SER A 1 345 ? -12.008 -31.656 2.842 1 94.31 345 SER A O 1
ATOM 2795 N N . GLU A 1 346 ? -14.141 -32.281 2.951 1 95.12 346 GLU A N 1
ATOM 2796 C CA . GLU A 1 346 ? -13.781 -33.594 3.473 1 95.12 346 GLU A CA 1
ATOM 2797 C C . GLU A 1 346 ? -12.977 -34.406 2.447 1 95.12 346 GLU A C 1
ATOM 2799 O O . GLU A 1 346 ? -12.008 -35.062 2.797 1 95.12 346 GLU A O 1
ATOM 2804 N N . GLU A 1 347 ? -13.445 -34.344 1.243 1 96.81 347 GLU A N 1
ATOM 2805 C CA . GLU A 1 347 ? -12.734 -35.031 0.172 1 96.81 347 GLU A CA 1
ATOM 2806 C C . GLU A 1 347 ? -11.344 -34.469 -0.038 1 96.81 347 GLU A C 1
ATOM 2808 O O . GLU A 1 347 ? -10.383 -35.188 -0.293 1 96.81 347 GLU A O 1
ATOM 2813 N N . LEU A 1 348 ? -11.266 -33.188 0.043 1 97.56 348 LEU A N 1
ATOM 2814 C CA . LEU A 1 348 ? -9.969 -32.531 -0.058 1 97.56 348 LEU A CA 1
ATOM 2815 C C . LEU A 1 348 ? -9.031 -33 1.037 1 97.56 348 LEU A C 1
ATOM 2817 O O . LEU A 1 348 ? -7.879 -33.375 0.76 1 97.56 348 LEU A O 1
ATOM 2821 N N . VAL A 1 349 ? -9.492 -33.062 2.24 1 96.81 349 VAL A N 1
ATOM 2822 C CA . VAL A 1 349 ? -8.695 -33.5 3.377 1 96.81 349 VAL A CA 1
ATOM 2823 C C . VAL A 1 349 ? -8.266 -34.938 3.168 1 96.81 349 VAL A C 1
ATOM 2825 O O . VAL A 1 349 ? -7.148 -35.344 3.518 1 96.81 349 VAL A O 1
ATOM 2828 N N . LYS A 1 350 ? -9.125 -35.719 2.607 1 96.69 350 LYS A N 1
ATOM 2829 C CA . LYS A 1 350 ? -8.797 -37.094 2.322 1 96.69 350 LYS A CA 1
ATOM 2830 C C . LYS A 1 350 ? -7.633 -37.219 1.334 1 96.69 350 LYS A C 1
ATOM 2832 O O . LYS A 1 350 ? -6.75 -38.062 1.49 1 96.69 350 LYS A O 1
ATOM 2837 N N . ILE A 1 351 ? -7.68 -36.406 0.319 1 96.31 351 ILE A N 1
ATOM 2838 C CA . ILE A 1 351 ? -6.602 -36.375 -0.667 1 96.31 351 ILE A CA 1
ATOM 2839 C C . ILE A 1 351 ? -5.281 -36.031 0.017 1 96.31 351 ILE A C 1
ATOM 2841 O O . ILE A 1 351 ? -4.262 -36.688 -0.216 1 96.31 351 ILE A O 1
ATOM 2845 N N . ILE A 1 352 ? -5.297 -35.062 0.874 1 96 352 ILE A N 1
ATOM 2846 C CA . ILE A 1 352 ? -4.09 -34.594 1.559 1 96 352 ILE A CA 1
ATOM 2847 C C . ILE A 1 352 ? -3.621 -35.688 2.541 1 96 352 ILE A C 1
ATOM 2849 O O . ILE A 1 352 ? -2.422 -35.938 2.672 1 96 352 ILE A O 1
ATOM 2853 N N . LYS A 1 353 ? -4.547 -36.312 3.184 1 95.19 353 LYS A N 1
ATOM 2854 C CA . LYS A 1 353 ? -4.207 -37.406 4.086 1 95.19 353 LYS A CA 1
ATOM 2855 C C . LYS A 1 353 ? -3.531 -38.562 3.336 1 95.19 353 LYS A C 1
ATOM 2857 O O . LYS A 1 353 ? -2.646 -39.219 3.877 1 95.19 353 LYS A O 1
ATOM 2862 N N . GLN A 1 354 ? -4.02 -38.812 2.188 1 94.88 354 GLN A N 1
ATOM 2863 C CA . GLN A 1 354 ? -3.402 -39.844 1.367 1 94.88 354 GLN A CA 1
ATOM 2864 C C . GLN A 1 354 ? -1.945 -39.5 1.061 1 94.88 354 GLN A C 1
ATOM 2866 O O . GLN A 1 354 ? -1.09 -40.375 1.028 1 94.88 354 GLN A O 1
ATOM 2871 N N . ASN A 1 355 ? -1.707 -38.25 0.785 1 93.31 355 ASN A N 1
ATOM 2872 C CA . ASN A 1 355 ? -0.325 -37.812 0.601 1 93.31 355 ASN A CA 1
ATOM 2873 C C . ASN A 1 355 ? 0.513 -38.062 1.85 1 93.31 355 ASN A C 1
ATOM 2875 O O . ASN A 1 355 ? 1.649 -38.531 1.756 1 93.31 355 ASN A O 1
ATOM 2879 N N . LEU A 1 356 ? -0.025 -37.75 3.006 1 93.5 356 LEU A N 1
ATOM 2880 C CA . LEU A 1 356 ? 0.66 -37.969 4.277 1 93.5 356 LEU A CA 1
ATOM 2881 C C . LEU A 1 356 ? 0.996 -39.438 4.477 1 93.5 356 LEU A C 1
ATOM 2883 O O . LEU A 1 356 ? 2.102 -39.75 4.906 1 93.5 356 LEU A O 1
ATOM 2887 N N . LEU A 1 357 ? 0.095 -40.25 4.141 1 93 357 LEU A N 1
ATOM 2888 C CA . LEU A 1 357 ? 0.291 -41.688 4.293 1 93 357 LEU A CA 1
ATOM 2889 C C . LEU A 1 357 ? 1.369 -42.219 3.34 1 93 357 LEU A C 1
ATOM 2891 O O . LEU A 1 357 ? 2.158 -43.094 3.699 1 93 357 LEU A O 1
ATOM 2895 N N . GLU A 1 358 ? 1.401 -41.625 2.236 1 91.75 358 GLU A N 1
ATOM 2896 C CA . GLU A 1 358 ? 2.289 -42.125 1.184 1 91.75 358 GLU A CA 1
ATOM 2897 C C . GLU A 1 358 ? 3.701 -41.562 1.352 1 91.75 358 GLU A C 1
ATOM 2899 O O . GLU A 1 358 ? 4.684 -42.25 1.098 1 91.75 358 GLU A O 1
ATOM 2904 N N . TYR A 1 359 ? 3.781 -40.312 1.786 1 90.69 359 TYR A N 1
ATOM 2905 C CA . TYR A 1 359 ? 5.078 -39.656 1.658 1 90.69 359 TYR A CA 1
ATOM 2906 C C . TYR A 1 359 ? 5.633 -39.281 3.025 1 90.69 359 TYR A C 1
ATOM 2908 O O . TYR A 1 359 ? 6.836 -39.062 3.174 1 90.69 359 TYR A O 1
ATOM 2916 N N . ALA A 1 360 ? 4.793 -39.094 4.012 1 82.75 360 ALA A N 1
ATOM 2917 C CA . ALA A 1 360 ? 5.262 -38.562 5.297 1 82.75 360 ALA A CA 1
ATOM 2918 C C . ALA A 1 360 ? 5.91 -39.688 6.125 1 82.75 360 ALA A C 1
ATOM 2920 O O . ALA A 1 360 ? 5.465 -40.812 6.086 1 82.75 360 ALA A O 1
ATOM 2921 N N . ASN A 1 361 ? 7.023 -39.375 6.574 1 73.56 361 ASN A N 1
ATOM 2922 C CA . ASN A 1 361 ? 7.598 -40.25 7.582 1 73.56 361 ASN A CA 1
ATOM 2923 C C . ASN A 1 361 ? 7.156 -39.875 8.992 1 73.56 361 ASN A C 1
ATOM 2925 O O . ASN A 1 361 ? 7.68 -38.906 9.562 1 73.56 361 ASN A O 1
ATOM 2929 N N . LYS A 1 362 ? 6.137 -40.469 9.617 1 62.84 362 LYS A N 1
ATOM 2930 C CA . LYS A 1 362 ? 5.555 -40.125 10.914 1 62.84 362 LYS A CA 1
ATOM 2931 C C . LYS A 1 362 ? 6.547 -40.375 12.047 1 62.84 362 LYS A C 1
ATOM 2933 O O . LYS A 1 362 ? 6.402 -39.812 13.133 1 62.84 362 LYS A O 1
ATOM 2938 N N . ASP A 1 363 ? 7.527 -41.188 11.875 1 58.09 363 ASP A N 1
ATOM 2939 C CA . ASP A 1 363 ? 8.453 -41.562 12.945 1 58.09 363 ASP A CA 1
ATOM 2940 C C . ASP A 1 363 ? 9.633 -40.562 13 1 58.09 363 ASP A C 1
ATOM 2942 O O . ASP A 1 363 ? 10.508 -40.688 13.852 1 58.09 363 ASP A O 1
ATOM 2946 N N . ARG A 1 364 ? 9.719 -39.625 12.117 1 57.25 364 ARG A N 1
ATOM 2947 C CA . ARG A 1 364 ? 10.875 -38.719 12.117 1 57.25 364 ARG A CA 1
ATOM 2948 C C . ARG A 1 364 ? 10.672 -37.562 13.078 1 57.25 364 ARG A C 1
ATOM 2950 O O . ARG A 1 364 ? 9.609 -36.938 13.094 1 57.25 364 ARG A O 1
ATOM 2957 N N . PRO A 1 365 ? 11.562 -37.406 14.125 1 48.91 365 PRO A N 1
ATOM 2958 C CA . PRO A 1 365 ? 11.469 -36.219 14.992 1 48.91 365 PRO A CA 1
ATOM 2959 C C . PRO A 1 365 ? 11.5 -34.906 14.227 1 48.91 365 PRO A C 1
ATOM 2961 O O . PRO A 1 365 ? 12.117 -34.812 13.156 1 48.91 365 PRO A O 1
ATOM 2964 N N . LEU A 1 366 ? 10.594 -34.094 14.359 1 47.84 366 LEU A N 1
ATOM 2965 C CA . LEU A 1 366 ? 10.586 -32.781 13.734 1 47.84 366 LEU A CA 1
ATOM 2966 C C . LEU A 1 366 ? 11.977 -32.156 13.758 1 47.84 366 LEU A C 1
ATOM 2968 O O . LEU A 1 366 ? 12.625 -32.094 14.805 1 47.84 366 LEU A O 1
ATOM 2972 N N . CYS A 1 367 ? 12.836 -32.344 12.836 1 42.97 367 CYS A N 1
ATOM 2973 C CA . CYS A 1 367 ? 14.172 -31.766 12.812 1 42.97 367 CYS A CA 1
ATOM 2974 C C . CYS A 1 367 ? 14.125 -30.266 13.055 1 42.97 367 CYS A C 1
ATOM 2976 O O . CYS A 1 367 ? 13.195 -29.594 12.617 1 42.97 367 CYS A O 1
ATOM 2978 N N . ASP A 1 368 ? 14.875 -29.719 14.023 1 42.75 368 ASP A N 1
ATOM 2979 C CA . ASP A 1 368 ? 15.086 -28.344 14.5 1 42.75 368 ASP A CA 1
ATOM 2980 C C . ASP A 1 368 ? 15.109 -27.359 13.336 1 42.75 368 ASP A C 1
ATOM 2982 O O . ASP A 1 368 ? 14.727 -26.203 13.5 1 42.75 368 ASP A O 1
ATOM 2986 N N . ASP A 1 369 ? 15.781 -27.703 12.25 1 41.91 369 ASP A N 1
ATOM 2987 C CA . ASP A 1 369 ? 16.047 -26.781 11.148 1 41.91 369 ASP A CA 1
ATOM 2988 C C . ASP A 1 369 ? 14.758 -26.375 10.438 1 41.91 369 ASP A C 1
ATOM 2990 O O . ASP A 1 369 ? 14.766 -25.531 9.547 1 41.91 369 ASP A O 1
ATOM 2994 N N . GLU A 1 370 ? 13.766 -27.203 10.477 1 44.66 370 GLU A N 1
ATOM 2995 C CA . GLU A 1 370 ? 12.484 -26.969 9.812 1 44.66 370 GLU A CA 1
ATOM 2996 C C . GLU A 1 370 ? 11.75 -25.781 10.445 1 44.66 370 GLU A C 1
ATOM 2998 O O . GLU A 1 370 ? 10.75 -25.312 9.906 1 44.66 370 GLU A O 1
ATOM 3003 N N . ILE A 1 371 ? 12.109 -25.5 11.688 1 40.47 371 ILE A N 1
ATOM 3004 C CA . ILE A 1 371 ? 11.508 -24.406 12.445 1 40.47 371 ILE A CA 1
ATOM 3005 C C . ILE A 1 371 ? 12.305 -23.125 12.203 1 40.47 371 ILE A C 1
ATOM 3007 O O . ILE A 1 371 ? 12.25 -22.188 13.008 1 40.47 371 ILE A O 1
ATOM 3011 N N . ASP A 1 372 ? 13.508 -23.125 11.609 1 40.28 372 ASP A N 1
ATOM 3012 C CA . ASP A 1 372 ? 14.492 -22.047 11.711 1 40.28 372 ASP A CA 1
ATOM 3013 C C . ASP A 1 372 ? 13.844 -20.688 11.453 1 40.28 372 ASP A C 1
ATOM 3015 O O . ASP A 1 372 ? 14.273 -19.672 12.008 1 40.28 372 ASP A O 1
ATOM 3019 N N . GLY A 1 373 ? 13.438 -20.375 10.172 1 42.94 373 GLY A N 1
ATOM 3020 C CA . GLY A 1 373 ? 13.555 -19.016 9.656 1 42.94 373 GLY A CA 1
ATOM 3021 C C . GLY A 1 373 ? 12.648 -18.031 10.359 1 42.94 373 GLY A C 1
ATOM 3022 O O . GLY A 1 373 ? 12.5 -16.891 9.914 1 42.94 373 GLY A O 1
ATOM 3023 N N . SER A 1 374 ? 11.75 -18.562 11.219 1 52.06 374 SER A N 1
ATOM 3024 C CA . SER A 1 374 ? 10.75 -17.562 11.609 1 52.06 374 SER A CA 1
ATOM 3025 C C . SER A 1 374 ? 11.289 -16.625 12.688 1 52.06 374 SER A C 1
ATOM 3027 O O . SER A 1 374 ? 11.141 -16.891 13.875 1 52.06 374 SER A O 1
ATOM 3029 N N . THR A 1 375 ? 12.539 -16.047 12.352 1 61.69 375 THR A N 1
ATOM 3030 C CA . THR A 1 375 ? 12.852 -14.961 13.273 1 61.69 375 THR A CA 1
ATOM 3031 C C . THR A 1 375 ? 11.734 -13.93 13.297 1 61.69 375 THR A C 1
ATOM 3033 O O . THR A 1 375 ? 10.977 -13.805 12.336 1 61.69 375 THR A O 1
ATOM 3036 N N . THR A 1 376 ? 11.5 -13.555 14.453 1 65.31 376 THR A N 1
ATOM 3037 C CA . THR A 1 376 ? 10.508 -12.5 14.656 1 65.31 376 THR A CA 1
ATOM 3038 C C . THR A 1 376 ? 10.609 -11.438 13.57 1 65.31 376 THR A C 1
ATOM 3040 O O . THR A 1 376 ? 9.586 -10.961 13.062 1 65.31 376 THR A O 1
ATOM 3043 N N . ALA A 1 377 ? 11.836 -11.203 13.195 1 73.75 377 ALA A N 1
ATOM 3044 C CA . ALA A 1 377 ? 12.062 -10.18 12.172 1 73.75 377 ALA A CA 1
ATOM 3045 C C . ALA A 1 377 ? 11.555 -10.648 10.812 1 73.75 377 ALA A C 1
ATOM 3047 O O . ALA A 1 377 ? 10.977 -9.859 10.055 1 73.75 377 ALA A O 1
ATOM 3048 N N . LEU A 1 378 ? 11.727 -11.852 10.578 1 85.12 378 LEU A N 1
ATOM 3049 C CA . LEU A 1 378 ? 11.258 -12.391 9.312 1 85.12 378 LEU A CA 1
ATOM 3050 C C . LEU A 1 378 ? 9.734 -12.414 9.258 1 85.12 378 LEU A C 1
ATOM 3052 O O . LEU A 1 378 ? 9.141 -12.125 8.219 1 85.12 378 LEU A O 1
ATOM 3056 N N . CYS A 1 379 ? 9.172 -12.68 10.383 1 89.56 379 CYS A N 1
ATOM 3057 C CA . CYS A 1 379 ? 7.719 -12.727 10.461 1 89.56 379 CYS A CA 1
ATOM 3058 C C . CYS A 1 379 ? 7.113 -11.352 10.203 1 89.56 379 CYS A C 1
ATOM 3060 O O . CYS A 1 379 ? 6.141 -11.234 9.453 1 89.56 379 CYS A O 1
ATOM 3062 N N . LEU A 1 380 ? 7.734 -10.344 10.812 1 93.31 380 LEU A N 1
ATOM 3063 C CA . LEU A 1 380 ? 7.223 -8.992 10.609 1 93.31 380 LEU A CA 1
ATOM 3064 C C . LEU A 1 380 ? 7.422 -8.547 9.164 1 93.31 380 LEU A C 1
ATOM 3066 O O . LEU A 1 380 ? 6.543 -7.918 8.578 1 93.31 380 LEU A O 1
ATOM 3070 N N . THR A 1 381 ? 8.602 -8.883 8.602 1 96.06 381 THR A N 1
ATOM 3071 C CA . THR A 1 381 ? 8.883 -8.523 7.215 1 96.06 381 THR A CA 1
ATOM 3072 C C . THR A 1 381 ? 7.844 -9.133 6.277 1 96.06 381 THR A C 1
ATOM 3074 O O . THR A 1 381 ? 7.301 -8.438 5.414 1 96.06 381 THR A O 1
ATOM 3077 N N . LYS A 1 382 ? 7.598 -10.375 6.508 1 96.12 382 LYS A N 1
ATOM 3078 C CA . LYS A 1 382 ? 6.59 -11.07 5.715 1 96.12 382 LYS A CA 1
ATOM 3079 C C . LYS A 1 382 ? 5.219 -10.422 5.883 1 96.12 382 LYS A C 1
ATOM 3081 O O . LYS A 1 382 ? 4.504 -10.211 4.898 1 96.12 382 LYS A O 1
ATOM 3086 N N . ALA A 1 383 ? 4.867 -10.125 7.09 1 96.5 383 ALA A N 1
ATOM 3087 C CA . ALA A 1 383 ? 3.566 -9.523 7.379 1 96.5 383 ALA A CA 1
ATOM 3088 C C . ALA A 1 383 ? 3.416 -8.172 6.684 1 96.5 383 ALA A C 1
ATOM 3090 O O . ALA A 1 383 ? 2.363 -7.879 6.117 1 96.5 383 ALA A O 1
ATOM 3091 N N . VAL A 1 384 ? 4.43 -7.367 6.715 1 97.75 384 VAL A N 1
ATOM 3092 C CA . VAL A 1 384 ? 4.387 -6.039 6.113 1 97.75 384 VAL A CA 1
ATOM 3093 C C . VAL A 1 384 ? 4.277 -6.156 4.598 1 97.75 384 VAL A C 1
ATOM 3095 O O . VAL A 1 384 ? 3.438 -5.504 3.975 1 97.75 384 VAL A O 1
ATOM 3098 N N . ILE A 1 385 ? 5.062 -7.012 3.992 1 98 385 ILE A N 1
ATOM 3099 C CA . ILE A 1 385 ? 5.031 -7.199 2.545 1 98 385 ILE A CA 1
ATOM 3100 C C . ILE A 1 385 ? 3.645 -7.668 2.115 1 98 385 ILE A C 1
ATOM 3102 O O . ILE A 1 385 ? 3.045 -7.102 1.2 1 98 385 ILE A O 1
ATOM 3106 N N . ASP A 1 386 ? 3.148 -8.617 2.795 1 97.5 386 ASP A N 1
ATOM 3107 C CA . ASP A 1 386 ? 1.847 -9.172 2.436 1 97.5 386 ASP A CA 1
ATOM 3108 C C . ASP A 1 386 ? 0.734 -8.148 2.646 1 97.5 386 ASP A C 1
ATOM 3110 O O . ASP A 1 386 ? -0.228 -8.102 1.877 1 97.5 386 ASP A O 1
ATOM 3114 N N . SER A 1 387 ? 0.863 -7.332 3.625 1 97.31 387 SER A N 1
ATOM 3115 C CA . SER A 1 387 ? -0.174 -6.348 3.914 1 97.31 387 SER A CA 1
ATOM 3116 C C . SER A 1 387 ? -0.28 -5.312 2.799 1 97.31 387 SER A C 1
ATOM 3118 O O . SER A 1 387 ? -1.367 -4.805 2.518 1 97.31 387 SER A O 1
ATOM 3120 N N . TYR A 1 388 ? 0.798 -4.996 2.141 1 97.62 388 TYR A N 1
ATOM 3121 C CA . TYR A 1 388 ? 0.823 -3.988 1.086 1 97.62 388 TYR A CA 1
ATOM 3122 C C . TYR A 1 388 ? 0.505 -4.609 -0.269 1 97.62 388 TYR A C 1
ATOM 3124 O O . TYR A 1 388 ? 0.24 -3.896 -1.239 1 97.62 388 TYR A O 1
ATOM 3132 N N . SER A 1 389 ? 0.528 -5.957 -0.331 1 96.94 389 SER A N 1
ATOM 3133 C CA . SER A 1 389 ? 0.529 -6.559 -1.661 1 96.94 389 SER A CA 1
ATOM 3134 C C . SER A 1 389 ? -0.784 -7.281 -1.942 1 96.94 389 SER A C 1
ATOM 3136 O O . SER A 1 389 ? -0.974 -7.836 -3.027 1 96.94 389 SER A O 1
ATOM 3138 N N . GLN A 1 390 ? -1.683 -7.27 -1.029 1 94.56 390 GLN A N 1
ATOM 3139 C CA . GLN A 1 390 ? -2.965 -7.93 -1.258 1 94.56 390 GLN A CA 1
ATOM 3140 C C . GLN A 1 390 ? -3.736 -7.258 -2.387 1 94.56 390 GLN A C 1
ATOM 3142 O O . GLN A 1 390 ? -3.547 -6.066 -2.654 1 94.56 390 GLN A O 1
ATOM 3147 N N . ALA A 1 391 ? -4.574 -7.988 -2.977 1 92.5 391 ALA A N 1
ATOM 3148 C CA . ALA A 1 391 ? -5.293 -7.531 -4.164 1 92.5 391 ALA A CA 1
ATOM 3149 C C . ALA A 1 391 ? -6.133 -6.297 -3.855 1 92.5 391 ALA A C 1
ATOM 3151 O O . ALA A 1 391 ? -6.184 -5.355 -4.652 1 92.5 391 ALA A O 1
ATOM 3152 N N . ASN A 1 392 ? -6.789 -6.32 -2.742 1 91.88 392 ASN A N 1
ATOM 3153 C CA . ASN A 1 392 ? -7.641 -5.188 -2.387 1 91.88 392 ASN A CA 1
ATOM 3154 C C . ASN A 1 392 ? -6.828 -3.916 -2.18 1 91.88 392 ASN A C 1
ATOM 3156 O O . ASN A 1 392 ? -7.332 -2.811 -2.398 1 91.88 392 ASN A O 1
ATOM 3160 N N . VAL A 1 393 ? -5.641 -4.027 -1.736 1 97.25 393 VAL A N 1
ATOM 3161 C CA . VAL A 1 393 ? -4.762 -2.887 -1.503 1 97.25 393 VAL A CA 1
ATOM 3162 C C . VAL A 1 393 ? -4.184 -2.398 -2.83 1 97.25 393 VAL A C 1
ATOM 3164 O O . VAL A 1 393 ? -4.297 -1.219 -3.166 1 97.25 393 VAL A O 1
ATOM 3167 N N . ILE A 1 394 ? -3.613 -3.299 -3.615 1 97.56 394 ILE A N 1
ATOM 3168 C CA . ILE A 1 394 ? -2.871 -2.914 -4.812 1 97.56 394 ILE A CA 1
ATOM 3169 C C . ILE A 1 394 ? -3.83 -2.342 -5.852 1 97.56 394 ILE A C 1
ATOM 3171 O O . ILE A 1 394 ? -3.465 -1.44 -6.613 1 97.56 394 ILE A O 1
ATOM 3175 N N . ASP A 1 395 ? -5.043 -2.805 -5.832 1 96.75 395 ASP A N 1
ATOM 3176 C CA . ASP A 1 395 ? -6.039 -2.25 -6.738 1 96.75 395 ASP A CA 1
ATOM 3177 C C . ASP A 1 395 ? -6.293 -0.774 -6.441 1 96.75 395 ASP A C 1
ATOM 3179 O O . ASP A 1 395 ? -6.414 0.04 -7.359 1 96.75 395 ASP A O 1
ATOM 3183 N N . LEU A 1 396 ? -6.371 -0.464 -5.176 1 97.19 396 LEU A N 1
ATOM 3184 C CA . LEU A 1 396 ? -6.57 0.926 -4.781 1 97.19 396 LEU A CA 1
ATOM 3185 C C . LEU A 1 396 ? -5.336 1.763 -5.105 1 97.19 396 LEU A C 1
ATOM 3187 O O . LEU A 1 396 ? -5.453 2.896 -5.574 1 97.19 396 LEU A O 1
ATOM 3191 N N . VAL A 1 397 ? -4.191 1.241 -4.836 1 98.31 397 VAL A N 1
ATOM 3192 C CA . VAL A 1 397 ? -2.941 1.934 -5.129 1 98.31 397 VAL A CA 1
ATOM 3193 C C . VAL A 1 397 ? -2.869 2.262 -6.621 1 98.31 397 VAL A C 1
ATOM 3195 O O . VAL A 1 397 ? -2.518 3.381 -7 1 98.31 397 VAL A O 1
ATOM 3198 N N . LYS A 1 398 ? -3.166 1.264 -7.383 1 97.31 398 LYS A N 1
ATOM 3199 C CA . LYS A 1 398 ? -3.145 1.438 -8.828 1 97.31 398 LYS A CA 1
ATOM 3200 C C . LYS A 1 398 ? -4.133 2.516 -9.273 1 97.31 398 LYS A C 1
ATOM 3202 O O . LYS A 1 398 ? -3.803 3.365 -10.102 1 97.31 398 LYS A O 1
ATOM 3207 N N . GLN A 1 399 ? -5.328 2.482 -8.75 1 95.75 399 GLN A N 1
ATOM 3208 C CA . GLN A 1 399 ? -6.336 3.49 -9.062 1 95.75 399 GLN A CA 1
ATOM 3209 C C . GLN A 1 399 ? -5.852 4.887 -8.688 1 95.75 399 GLN A C 1
ATOM 3211 O O . GLN A 1 399 ? -6.016 5.836 -9.461 1 95.75 399 GLN A O 1
ATOM 3216 N N . ASN A 1 400 ? -5.293 4.961 -7.508 1 95.38 400 ASN A N 1
ATOM 3217 C CA . ASN A 1 400 ? -4.746 6.234 -7.055 1 95.38 400 ASN A CA 1
ATOM 3218 C C . ASN A 1 400 ? -3.625 6.723 -7.969 1 95.38 400 ASN A C 1
ATOM 3220 O O . ASN A 1 400 ? -3.531 7.914 -8.258 1 95.38 400 ASN A O 1
ATOM 3224 N N . LEU A 1 401 ? -2.814 5.824 -8.398 1 96.31 401 LEU A N 1
ATOM 3225 C CA . LEU A 1 401 ? -1.709 6.172 -9.289 1 96.31 401 LEU A CA 1
ATOM 3226 C C . LEU A 1 401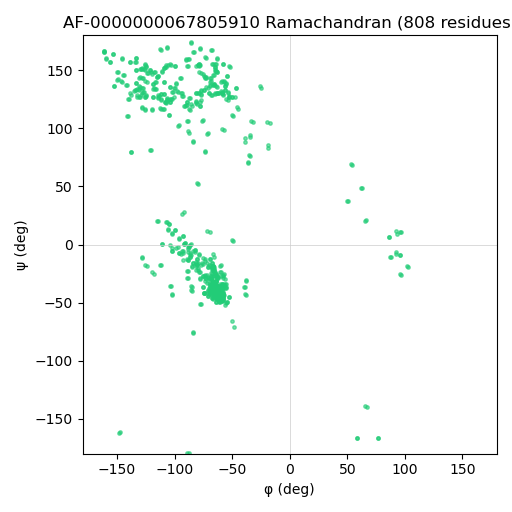 ? -2.229 6.723 -10.609 1 96.31 401 LEU A C 1
ATOM 3228 O O . LEU A 1 401 ? -1.745 7.754 -11.086 1 96.31 401 LEU A O 1
ATOM 3232 N N . PHE A 1 402 ? -3.227 6.043 -11.133 1 94.5 402 PHE A N 1
ATOM 3233 C CA . PHE A 1 402 ? -3.777 6.469 -12.414 1 94.5 402 PHE A CA 1
ATOM 3234 C C . PHE A 1 402 ? -4.438 7.84 -12.297 1 94.5 402 PHE A C 1
ATOM 3236 O O . PHE A 1 402 ? -4.379 8.648 -13.227 1 94.5 402 PHE A O 1
ATOM 3243 N N . ALA A 1 403 ? -5.059 8.07 -11.195 1 91.19 403 ALA A N 1
ATOM 3244 C CA . ALA A 1 403 ? -5.691 9.367 -10.961 1 91.19 403 ALA A CA 1
ATOM 3245 C C . ALA A 1 403 ? -4.652 10.484 -10.945 1 91.19 403 ALA A C 1
ATOM 3247 O O . ALA A 1 403 ? -4.949 11.617 -11.336 1 91.19 403 ALA A O 1
ATOM 3248 N N . ARG A 1 404 ? -3.465 10.188 -10.578 1 89.56 404 ARG A N 1
ATOM 3249 C CA . ARG A 1 404 ? -2.414 11.195 -10.477 1 89.56 404 ARG A CA 1
ATOM 3250 C C . ARG A 1 404 ? -1.677 11.359 -11.797 1 89.56 404 ARG A C 1
ATOM 3252 O O . ARG A 1 404 ? -1.156 12.438 -12.094 1 89.56 404 ARG A O 1
ATOM 3259 N N . LEU A 1 405 ? -1.646 10.297 -12.555 1 85.56 405 LEU A N 1
ATOM 3260 C CA . LEU A 1 405 ? -0.906 10.336 -13.812 1 85.56 405 LEU A CA 1
ATOM 3261 C C . LEU A 1 405 ? -1.796 10.812 -14.953 1 85.56 405 LEU A C 1
ATOM 3263 O O . LEU A 1 405 ? -1.299 11.203 -16.016 1 85.56 405 LEU A O 1
ATOM 3267 N N . SER A 1 406 ? -3.107 10.703 -14.859 1 75.94 406 SER A N 1
ATOM 3268 C CA . SER A 1 406 ? -4.02 11.125 -15.922 1 75.94 406 SER A CA 1
ATOM 3269 C C . SER A 1 406 ? -4.172 12.641 -15.945 1 75.94 406 SER A C 1
ATOM 3271 O O . SER A 1 406 ? -4.074 13.297 -14.914 1 75.94 406 SER A O 1
ATOM 3273 N N . MET B 1 1 ? -17.078 36.594 32.688 1 45.12 1 MET B N 1
ATOM 3274 C CA . MET B 1 1 ? -16.406 35.344 32.938 1 45.12 1 MET B CA 1
ATOM 3275 C C . MET B 1 1 ? -17.156 34.188 32.312 1 45.12 1 MET B C 1
ATOM 3277 O O . MET B 1 1 ? -18.391 34.125 32.344 1 45.12 1 MET B O 1
ATOM 3281 N N . SER B 1 2 ? -16.5 33.531 31.359 1 59.62 2 SER B N 1
ATOM 3282 C CA . SER B 1 2 ? -17.188 32.469 30.656 1 59.62 2 SER B CA 1
ATOM 3283 C C . SER B 1 2 ? -17.844 31.484 31.625 1 59.62 2 SER B C 1
ATOM 3285 O O . SER B 1 2 ? -17.312 31.234 32.719 1 59.62 2 SER B O 1
ATOM 3287 N N . ALA B 1 3 ? -19.109 31.203 31.5 1 73.38 3 ALA B N 1
ATOM 3288 C CA . ALA B 1 3 ? -19.922 30.297 32.312 1 73.38 3 ALA B CA 1
ATOM 3289 C C . ALA B 1 3 ? -19.5 28.844 32.062 1 73.38 3 ALA B C 1
ATOM 3291 O O . ALA B 1 3 ? -20.062 27.922 32.688 1 73.38 3 ALA B O 1
ATOM 3292 N N . LEU B 1 4 ? -18.391 28.828 31.375 1 85.44 4 LEU B N 1
ATOM 3293 C CA . LEU B 1 4 ? -18.016 27.453 31.062 1 85.44 4 LEU B CA 1
ATOM 3294 C C . LEU B 1 4 ? -17.188 26.859 32.188 1 85.44 4 LEU B C 1
ATOM 3296 O O . LEU B 1 4 ? -16.219 27.469 32.656 1 85.44 4 LEU B O 1
ATOM 3300 N N . SER B 1 5 ? -17.578 25.812 32.656 1 88.12 5 SER B N 1
ATOM 3301 C CA . SER B 1 5 ? -16.766 25.094 33.656 1 88.12 5 SER B CA 1
ATOM 3302 C C . SER B 1 5 ? -15.633 24.344 32.969 1 88.12 5 SER B C 1
ATOM 3304 O O . SER B 1 5 ? -15.711 24.047 31.766 1 88.12 5 SER B O 1
ATOM 3306 N N . GLU B 1 6 ? -14.578 24.094 33.688 1 92.31 6 GLU B N 1
ATOM 3307 C CA . GLU B 1 6 ? -13.422 23.344 33.219 1 92.31 6 GLU B CA 1
ATOM 3308 C C . GLU B 1 6 ? -13.836 21.969 32.688 1 92.31 6 GLU B C 1
ATOM 3310 O O . GLU B 1 6 ? -13.328 21.516 31.656 1 92.31 6 GLU B O 1
ATOM 3315 N N . ASP B 1 7 ? -14.75 21.406 33.312 1 91.75 7 ASP B N 1
ATOM 3316 C CA . ASP B 1 7 ? -15.195 20.078 32.938 1 91.75 7 ASP B CA 1
ATOM 3317 C C . ASP B 1 7 ? -15.93 20.094 31.594 1 91.75 7 ASP B C 1
ATOM 3319 O O . ASP B 1 7 ? -15.766 19.188 30.781 1 91.75 7 ASP B O 1
ATOM 3323 N N . ILE B 1 8 ? -16.703 21.094 31.453 1 91.62 8 ILE B N 1
ATOM 3324 C CA . ILE B 1 8 ? -17.453 21.219 30.219 1 91.62 8 ILE B CA 1
ATOM 3325 C C . ILE B 1 8 ? -16.5 21.438 29.047 1 91.62 8 ILE B C 1
ATOM 3327 O O . ILE B 1 8 ? -16.625 20.812 28 1 91.62 8 ILE B O 1
ATOM 3331 N N . VAL B 1 9 ? -15.547 22.281 29.297 1 94.62 9 VAL B N 1
ATOM 3332 C CA . VAL B 1 9 ? -14.594 22.609 28.25 1 94.62 9 VAL B CA 1
ATOM 3333 C C . VAL B 1 9 ? -13.773 21.359 27.891 1 94.62 9 VAL B C 1
ATOM 3335 O O . VAL B 1 9 ? -13.555 21.078 26.703 1 94.62 9 VAL B O 1
ATOM 3338 N N . ARG B 1 10 ? -13.352 20.672 28.875 1 94.38 10 ARG B N 1
ATOM 3339 C CA . ARG B 1 10 ? -12.594 19.438 28.641 1 94.38 10 ARG B CA 1
ATOM 3340 C C . ARG B 1 10 ? -13.414 18.438 27.828 1 94.38 10 ARG B C 1
ATOM 3342 O O . ARG B 1 10 ? -12.891 17.781 26.938 1 94.38 10 ARG B O 1
ATOM 3349 N N . ASN B 1 11 ? -14.664 18.328 28.172 1 92.81 11 ASN B N 1
ATOM 3350 C CA . ASN B 1 11 ? -15.562 17.438 27.453 1 92.81 11 ASN B CA 1
ATOM 3351 C C . ASN B 1 11 ? -15.719 17.859 25.984 1 92.81 11 ASN B C 1
ATOM 3353 O O . ASN B 1 11 ? -15.734 17.016 25.094 1 92.81 11 ASN B O 1
ATOM 3357 N N . LEU B 1 12 ? -15.852 19.141 25.766 1 93.31 12 LEU B N 1
ATOM 3358 C CA . LEU B 1 12 ? -15.945 19.656 24.406 1 93.31 12 LEU B CA 1
ATOM 3359 C C . LEU B 1 12 ? -14.688 19.328 23.609 1 93.31 12 LEU B C 1
ATOM 3361 O O . LEU B 1 12 ? -14.773 18.875 22.469 1 93.31 12 LEU B O 1
ATOM 3365 N N . ILE B 1 13 ? -13.586 19.469 24.266 1 94.75 13 ILE B N 1
ATOM 3366 C CA . ILE B 1 13 ? -12.305 19.25 23.609 1 94.75 13 ILE B CA 1
ATOM 3367 C C . ILE B 1 13 ? -12.156 17.781 23.25 1 94.75 13 ILE B C 1
ATOM 3369 O O . ILE B 1 13 ? -11.719 17.438 22.141 1 94.75 13 ILE B O 1
ATOM 3373 N N . ALA B 1 14 ? -12.594 16.938 24.047 1 92.31 14 ALA B N 1
ATOM 3374 C CA . ALA B 1 14 ? -12.406 15.508 23.859 1 92.31 14 ALA B CA 1
ATOM 3375 C C . ALA B 1 14 ? -13.383 14.945 22.828 1 92.31 14 ALA B C 1
ATOM 3377 O O . ALA B 1 14 ? -13.07 13.984 22.125 1 92.31 14 ALA B O 1
ATOM 3378 N N . ASN B 1 15 ? -14.516 15.641 22.625 1 91.62 15 ASN B N 1
ATOM 3379 C CA . ASN B 1 15 ? -15.57 14.922 21.922 1 91.62 15 ASN B CA 1
ATOM 3380 C C . ASN B 1 15 ? -16.094 15.711 20.734 1 91.62 15 ASN B C 1
ATOM 3382 O O . ASN B 1 15 ? -16.828 15.172 19.891 1 91.62 15 ASN B O 1
ATOM 3386 N N . SER B 1 16 ? -15.711 16.938 20.641 1 93.25 16 SER B N 1
ATOM 3387 C CA . SER B 1 16 ? -16.281 17.75 19.562 1 93.25 16 SER B CA 1
ATOM 3388 C C . SER B 1 16 ? -15.844 17.234 18.203 1 93.25 16 SER B C 1
ATOM 3390 O O . SER B 1 16 ? -14.68 16.906 18 1 93.25 16 SER B O 1
ATOM 3392 N N . SER B 1 17 ? -16.797 17.203 17.25 1 93.81 17 SER B N 1
ATOM 3393 C CA . SER B 1 17 ? -16.5 16.797 15.883 1 93.81 17 SER B CA 1
ATOM 3394 C C . SER B 1 17 ? -16.391 18.016 14.961 1 93.81 17 SER B C 1
ATOM 3396 O O . SER B 1 17 ? -16.109 17.875 13.773 1 93.81 17 SER B O 1
ATOM 3398 N N . VAL B 1 18 ? -16.688 19.156 15.523 1 96 18 VAL B N 1
ATOM 3399 C CA . VAL B 1 18 ? -16.578 20.391 14.75 1 96 18 VAL B CA 1
ATOM 3400 C C . VAL B 1 18 ? -15.664 21.375 15.484 1 96 18 VAL B C 1
ATOM 3402 O O . VAL B 1 18 ? -15.547 21.328 16.703 1 96 18 VAL B O 1
ATOM 3405 N N . PRO B 1 19 ? -15.016 22.266 14.742 1 98.31 19 PRO B N 1
ATOM 3406 C CA . PRO B 1 19 ? -14.203 23.281 15.422 1 98.31 19 PRO B CA 1
ATOM 3407 C C . PRO B 1 19 ? -15.031 24.234 16.281 1 98.31 19 PRO B C 1
ATOM 3409 O O . PRO B 1 19 ? -16.188 24.516 15.953 1 98.31 19 PRO B O 1
ATOM 3412 N N . LEU B 1 20 ? -14.438 24.766 17.359 1 97.94 20 LEU B N 1
ATOM 3413 C CA . LEU B 1 20 ? -15.086 25.688 18.266 1 97.94 20 LEU B CA 1
ATOM 3414 C C . LEU B 1 20 ? -14.18 26.875 18.578 1 97.94 20 LEU B C 1
ATOM 3416 O O . LEU B 1 20 ? -12.977 26.703 18.797 1 97.94 20 LEU B O 1
ATOM 3420 N N . VAL B 1 21 ? -14.75 28.031 18.5 1 98.19 21 VAL B N 1
ATOM 3421 C CA . VAL B 1 21 ? -14.031 29.25 18.844 1 98.19 21 VAL B CA 1
ATOM 3422 C C . VAL B 1 21 ? -14.492 29.734 20.219 1 98.19 21 VAL B C 1
ATOM 3424 O O . VAL B 1 21 ? -15.688 29.938 20.453 1 98.19 21 VAL B O 1
ATOM 3427 N N . PHE B 1 22 ? -13.555 29.875 21.125 1 97.25 22 PHE B N 1
ATOM 3428 C CA . PHE B 1 22 ? -13.773 30.5 22.422 1 97.25 22 PHE B CA 1
ATOM 3429 C C . PHE B 1 22 ? -13.344 31.969 22.406 1 97.25 22 PHE B C 1
ATOM 3431 O O . PHE B 1 22 ? -12.164 32.281 22.594 1 97.25 22 PHE B O 1
ATOM 3438 N N . ARG B 1 23 ? -14.305 32.844 22.312 1 97.06 23 ARG B N 1
ATOM 3439 C CA . ARG B 1 23 ? -13.977 34.25 22.156 1 97.06 23 ARG B CA 1
ATOM 3440 C C . ARG B 1 23 ? -13.539 34.844 23.484 1 97.06 23 ARG B C 1
ATOM 3442 O O . ARG B 1 23 ? -14.273 34.781 24.469 1 97.06 23 ARG B O 1
ATOM 3449 N N . GLY B 1 24 ? -12.367 35.406 23.438 1 95.62 24 GLY B N 1
ATOM 3450 C CA . GLY B 1 24 ? -11.844 36.094 24.609 1 95.62 24 GLY B CA 1
ATOM 3451 C C . GLY B 1 24 ? -11.578 35.156 25.781 1 95.62 24 GLY B C 1
ATOM 3452 O O . GLY B 1 24 ? -11.57 35.594 26.938 1 95.62 24 GLY B O 1
ATOM 3453 N N . TYR B 1 25 ? -11.445 34 25.578 1 95.25 25 TYR B N 1
ATOM 3454 C CA . TYR B 1 25 ? -11.422 32.969 26.625 1 95.25 25 TYR B CA 1
ATOM 3455 C C . TYR B 1 25 ? -10.133 33.031 27.422 1 95.25 25 TYR B C 1
ATOM 3457 O O . TYR B 1 25 ? -10.109 32.719 28.609 1 95.25 25 TYR B O 1
ATOM 3465 N N . VAL B 1 26 ? -9.07 33.531 26.812 1 95.12 26 VAL B N 1
ATOM 3466 C CA . VAL B 1 26 ? -7.801 33.531 27.531 1 95.12 26 VAL B CA 1
ATOM 3467 C C . VAL B 1 26 ? -7.379 35 27.781 1 95.12 26 VAL B C 1
ATOM 3469 O O . VAL B 1 26 ? -6.195 35.281 28 1 95.12 26 VAL B O 1
ATOM 3472 N N . ARG B 1 27 ? -8.227 35.875 27.734 1 93.25 27 ARG B N 1
ATOM 3473 C CA . ARG B 1 27 ? -7.93 37.281 28 1 93.25 27 ARG B CA 1
ATOM 3474 C C . ARG B 1 27 ? -7.367 37.469 29.406 1 93.25 27 ARG B C 1
ATOM 3476 O O . ARG B 1 27 ? -6.668 38.438 29.672 1 93.25 27 ARG B O 1
ATOM 3483 N N . ASN B 1 28 ? -7.75 36.562 30.25 1 91.25 28 ASN B N 1
ATOM 3484 C CA . ASN B 1 28 ? -7.301 36.656 31.625 1 91.25 28 ASN B CA 1
ATOM 3485 C C . ASN B 1 28 ? -5.824 36.281 31.766 1 91.25 28 ASN B C 1
ATOM 3487 O O . ASN B 1 28 ? -5.207 36.531 32.812 1 91.25 28 ASN B O 1
ATOM 3491 N N . TRP B 1 29 ? -5.246 35.656 30.719 1 92.81 29 TRP B N 1
ATOM 3492 C CA . TRP B 1 29 ? -3.809 35.406 30.734 1 92.81 29 TRP B CA 1
ATOM 3493 C C . TRP B 1 29 ? -3.033 36.719 30.703 1 92.81 29 TRP B C 1
ATOM 3495 O O . TRP B 1 29 ? -3.271 37.562 29.844 1 92.81 29 TRP B O 1
ATOM 3505 N N . SER B 1 30 ? -2.094 36.906 31.594 1 91.44 30 SER B N 1
ATOM 3506 C CA . SER B 1 30 ? -1.3 38.125 31.625 1 91.44 30 SER B CA 1
ATOM 3507 C C . SER B 1 30 ? -0.596 38.375 30.297 1 91.44 30 SER B C 1
ATOM 3509 O O . SER B 1 30 ? -0.452 39.531 29.859 1 91.44 30 SER B O 1
ATOM 3511 N N . ILE B 1 31 ? -0.2 37.312 29.656 1 92.31 31 ILE B N 1
ATOM 3512 C CA . ILE B 1 31 ? 0.578 37.406 28.422 1 92.31 31 ILE B CA 1
ATOM 3513 C C . ILE B 1 31 ? -0.271 38 27.312 1 92.31 31 ILE B C 1
ATOM 3515 O O . ILE B 1 31 ? 0.263 38.531 26.328 1 92.31 31 ILE B O 1
ATOM 3519 N N . CYS B 1 32 ? -1.565 37.938 27.406 1 92.69 32 CYS B N 1
ATOM 3520 C CA . CYS B 1 32 ? -2.457 38.531 26.406 1 92.69 32 CYS B CA 1
ATOM 3521 C C . CYS B 1 32 ? -2.48 40.062 26.516 1 92.69 32 CYS B C 1
ATOM 3523 O O . CYS B 1 32 ? -2.932 40.719 25.594 1 92.69 32 CYS B O 1
ATOM 3525 N N . GLN B 1 33 ? -1.94 40.562 27.578 1 91.88 33 GLN B N 1
ATOM 3526 C CA . GLN B 1 33 ? -1.967 42 27.797 1 91.88 33 GLN B CA 1
ATOM 3527 C C . GLN B 1 33 ? -0.612 42.625 27.5 1 91.88 33 GLN B C 1
ATOM 3529 O O . GLN B 1 33 ? -0.465 43.844 27.547 1 91.88 33 GLN B O 1
ATOM 3534 N N . TRP B 1 34 ? 0.271 41.844 27.141 1 95.5 34 TRP B N 1
ATOM 3535 C CA . TRP B 1 34 ? 1.611 42.375 26.891 1 95.5 34 TRP B CA 1
ATOM 3536 C C . TRP B 1 34 ? 1.638 43.188 25.609 1 95.5 34 TRP B C 1
ATOM 3538 O O . TRP B 1 34 ? 1.031 42.812 24.609 1 95.5 34 TRP B O 1
ATOM 3548 N N . ASP B 1 35 ? 2.283 44.312 25.734 1 95.69 35 ASP B N 1
ATOM 3549 C CA . ASP B 1 35 ? 2.535 45.094 24.516 1 95.69 35 ASP B CA 1
ATOM 3550 C C . ASP B 1 35 ? 3.844 44.688 23.859 1 95.69 35 ASP B C 1
ATOM 3552 O O . ASP B 1 35 ? 4.508 43.75 24.312 1 95.69 35 ASP B O 1
ATOM 3556 N N . VAL B 1 36 ? 4.164 45.312 22.797 1 96.44 36 VAL B N 1
ATOM 3557 C CA . VAL B 1 36 ? 5.312 44.938 22 1 96.44 36 VAL B CA 1
ATOM 3558 C C . VAL B 1 36 ? 6.594 45.062 22.812 1 96.44 36 VAL B C 1
ATOM 3560 O O . VAL B 1 36 ? 7.496 44.25 22.719 1 96.44 36 VAL B O 1
ATOM 3563 N N . GLU B 1 37 ? 6.656 46.125 23.578 1 96.56 37 GLU B N 1
ATOM 3564 C CA . GLU B 1 37 ? 7.844 46.344 24.391 1 96.56 37 GLU B CA 1
ATOM 3565 C C . GLU B 1 37 ? 8.062 45.219 25.391 1 96.56 37 GLU B C 1
ATOM 3567 O O . GLU B 1 37 ? 9.195 44.812 25.609 1 96.56 37 GLU B O 1
ATOM 3572 N N . LYS B 1 38 ? 7.012 44.812 25.984 1 95.62 38 LYS B N 1
ATOM 3573 C CA . LYS B 1 38 ? 7.109 43.719 26.938 1 95.62 38 LYS B CA 1
ATOM 3574 C C . LYS B 1 38 ? 7.562 42.438 26.266 1 95.62 38 LYS B C 1
ATOM 3576 O O . LYS B 1 38 ? 8.406 41.719 26.797 1 95.62 38 LYS B O 1
ATOM 3581 N N . TRP B 1 39 ? 7.008 42.156 25.141 1 95.75 39 TRP B N 1
ATOM 3582 C CA . TRP B 1 39 ? 7.445 40.969 24.391 1 95.75 39 TRP B CA 1
ATOM 3583 C C . TRP B 1 39 ? 8.93 41.062 24.062 1 95.75 39 TRP B C 1
ATOM 3585 O O . TRP B 1 39 ? 9.664 40.062 24.203 1 95.75 39 TRP B O 1
ATOM 3595 N N . CYS B 1 40 ? 9.375 42.188 23.625 1 96 40 CYS B N 1
ATOM 3596 C CA . CYS B 1 40 ? 10.789 42.375 23.328 1 96 40 CYS B CA 1
ATOM 3597 C C . CYS B 1 40 ? 11.656 42.094 24.547 1 96 40 CYS B C 1
ATOM 3599 O O . CYS B 1 40 ? 12.695 41.469 24.438 1 96 40 CYS B O 1
ATOM 3601 N N . SER B 1 41 ? 11.148 42.594 25.625 1 94.88 41 SER B N 1
ATOM 3602 C CA . SER B 1 41 ? 11.891 42.375 26.859 1 94.88 41 SER B CA 1
ATOM 3603 C C . SER B 1 41 ? 11.977 40.906 27.219 1 94.88 41 SER B C 1
ATOM 3605 O O . SER B 1 41 ? 13.016 40.438 27.688 1 94.88 41 SER B O 1
ATOM 3607 N N . VAL B 1 42 ? 10.945 40.188 27.062 1 93.19 42 VAL B N 1
ATOM 3608 C CA . VAL B 1 42 ? 10.867 38.781 27.438 1 93.19 42 VAL B CA 1
ATOM 3609 C C . VAL B 1 42 ? 11.773 37.969 26.531 1 93.19 42 VAL B C 1
ATOM 3611 O O . VAL B 1 42 ? 12.461 37.062 27 1 93.19 42 VAL B O 1
ATOM 3614 N N . PHE B 1 43 ? 11.797 38.281 25.25 1 94.44 43 PHE B N 1
ATOM 3615 C CA . PHE B 1 43 ? 12.664 37.562 24.312 1 94.44 43 PHE B CA 1
ATOM 3616 C C . PHE B 1 43 ? 14.117 37.969 24.5 1 94.44 43 PHE B C 1
ATOM 3618 O O . PHE B 1 43 ? 15.023 37.156 24.281 1 94.44 43 PHE B O 1
ATOM 3625 N N . GLY B 1 44 ? 14.25 39.219 24.891 1 93.12 44 GLY B N 1
ATOM 3626 C CA . GLY B 1 44 ? 15.602 39.719 25.094 1 93.12 44 GLY B CA 1
ATOM 3627 C C . GLY B 1 44 ? 16.406 39.812 23.812 1 93.12 44 GLY B C 1
ATOM 3628 O O . GLY B 1 44 ? 15.875 40.188 22.766 1 93.12 44 GLY B O 1
ATOM 3629 N N . GLU B 1 45 ? 17.688 39.438 23.922 1 93.44 45 GLU B N 1
ATOM 3630 C CA . GLU B 1 45 ? 18.578 39.625 22.797 1 93.44 45 GLU B CA 1
ATOM 3631 C C . GLU B 1 45 ? 18.875 38.281 22.109 1 93.44 45 GLU B C 1
ATOM 3633 O O . GLU B 1 45 ? 19.719 38.219 21.219 1 93.44 45 GLU B O 1
ATOM 3638 N N . LYS B 1 46 ? 18.125 37.312 22.453 1 92.69 46 LYS B N 1
ATOM 3639 C CA . LYS B 1 46 ? 18.375 36 21.844 1 92.69 46 LYS B CA 1
ATOM 3640 C C . LYS B 1 46 ? 18.016 36 20.359 1 92.69 46 LYS B C 1
ATOM 3642 O O . LYS B 1 46 ? 17.016 36.594 19.953 1 92.69 46 LYS B O 1
ATOM 3647 N N . GLU B 1 47 ? 18.875 35.406 19.609 1 95.69 47 GLU B N 1
ATOM 3648 C CA . GLU B 1 47 ? 18.594 35.219 18.188 1 95.69 47 GLU B CA 1
ATOM 3649 C C . GLU B 1 47 ? 17.672 34.031 17.953 1 95.69 47 GLU B C 1
ATOM 3651 O O . GLU B 1 47 ? 17.984 32.906 18.391 1 95.69 47 GLU B O 1
ATOM 3656 N N . ILE B 1 48 ? 16.641 34.312 17.391 1 95.81 48 ILE B N 1
ATOM 3657 C CA . ILE B 1 48 ? 15.68 33.219 17.141 1 95.81 48 ILE B CA 1
ATOM 3658 C C . ILE B 1 48 ? 15.539 33.031 15.625 1 95.81 48 ILE B C 1
ATOM 3660 O O . ILE B 1 48 ? 15.672 33.969 14.852 1 95.81 48 ILE B O 1
ATOM 3664 N N . PRO B 1 49 ? 15.367 31.797 15.188 1 97.62 49 PRO B N 1
ATOM 3665 C CA . PRO B 1 49 ? 15.297 31.484 13.766 1 97.62 49 PRO B CA 1
ATOM 3666 C C . PRO B 1 49 ? 13.914 31.734 13.172 1 97.62 49 PRO B C 1
ATOM 3668 O O . PRO B 1 49 ? 12.914 31.188 13.648 1 97.62 49 PRO B O 1
ATOM 3671 N N . PHE B 1 50 ? 13.812 32.562 12.125 1 98.06 50 PHE B N 1
ATOM 3672 C CA . PHE B 1 50 ? 12.586 32.812 11.375 1 98.06 50 PHE B CA 1
ATOM 3673 C C . PHE B 1 50 ? 12.648 32.125 10.008 1 98.06 50 PHE B C 1
ATOM 3675 O O . PHE B 1 50 ? 13.633 32.281 9.281 1 98.06 50 PHE B O 1
ATOM 3682 N N . ARG B 1 51 ? 11.703 31.328 9.75 1 97.62 51 ARG B N 1
ATOM 3683 C CA . ARG B 1 51 ? 11.508 30.891 8.375 1 97.62 51 ARG B CA 1
ATOM 3684 C C . ARG B 1 51 ? 11 32.031 7.5 1 97.62 51 ARG B C 1
ATOM 3686 O O . ARG B 1 51 ? 10.031 32.719 7.855 1 97.62 51 ARG B O 1
ATOM 3693 N N . CYS B 1 52 ? 11.609 32.25 6.371 1 97.5 52 CYS B N 1
ATOM 3694 C CA . CYS B 1 52 ? 11.297 33.438 5.559 1 97.5 52 CYS B CA 1
ATOM 3695 C C . CYS B 1 52 ? 11.062 33.031 4.105 1 97.5 52 CYS B C 1
ATOM 3697 O O . CYS B 1 52 ? 11.703 32.094 3.596 1 97.5 52 CYS B O 1
ATOM 3699 N N . LEU B 1 53 ? 10.18 33.656 3.502 1 96.31 53 LEU B N 1
ATOM 3700 C CA . LEU B 1 53 ? 9.922 33.562 2.07 1 96.31 53 LEU B CA 1
ATOM 3701 C C . LEU B 1 53 ? 9.383 34.875 1.513 1 96.31 53 LEU B C 1
ATOM 3703 O O . LEU B 1 53 ? 8.742 35.625 2.23 1 96.31 53 LEU B O 1
ATOM 3707 N N . LYS B 1 54 ? 9.703 35.125 0.315 1 94.69 54 LYS B N 1
ATOM 3708 C CA . LYS B 1 54 ? 9.188 36.312 -0.322 1 94.69 54 LYS B CA 1
ATOM 3709 C C . LYS B 1 54 ? 7.66 36.344 -0.295 1 94.69 54 LYS B C 1
ATOM 3711 O O . LYS B 1 54 ? 7.012 35.344 -0.551 1 94.69 54 LYS B O 1
ATOM 3716 N N . LYS B 1 55 ? 7.098 37.531 -0.046 1 92.69 55 LYS B N 1
ATOM 3717 C CA . LYS B 1 55 ? 5.652 37.688 0.044 1 92.69 55 LYS B CA 1
ATOM 3718 C C . LYS B 1 55 ? 4.992 37.531 -1.322 1 92.69 55 LYS B C 1
ATOM 3720 O O . LYS B 1 55 ? 3.855 37.062 -1.415 1 92.69 55 LYS B O 1
ATOM 3725 N N . ASP B 1 56 ? 5.625 37.844 -2.365 1 88.88 56 ASP B N 1
ATOM 3726 C CA . ASP B 1 56 ? 5.023 37.844 -3.695 1 88.88 56 ASP B CA 1
ATOM 3727 C C . ASP B 1 56 ? 5.227 36.5 -4.395 1 88.88 56 ASP B C 1
ATOM 3729 O O . ASP B 1 56 ? 5.328 36.438 -5.621 1 88.88 56 ASP B O 1
ATOM 3733 N N . PHE B 1 57 ? 5.34 35.5 -3.658 1 84 57 PHE B N 1
ATOM 3734 C CA . PHE B 1 57 ? 5.559 34.156 -4.176 1 84 57 PHE B CA 1
ATOM 3735 C C . PHE B 1 57 ? 4.297 33.625 -4.832 1 84 57 PHE B C 1
ATOM 3737 O O . PHE B 1 57 ? 3.428 33.062 -4.16 1 84 57 PHE B O 1
ATOM 3744 N N . LEU B 1 58 ? 4.141 33.75 -6.188 1 88.38 58 LEU B N 1
ATOM 3745 C CA . LEU B 1 58 ? 3.061 33.156 -6.977 1 88.38 58 LEU B CA 1
ATOM 3746 C C . LEU B 1 58 ? 3.436 31.766 -7.457 1 88.38 58 LEU B C 1
ATOM 3748 O O . LEU B 1 58 ? 4.465 31.578 -8.117 1 88.38 58 LEU B O 1
ATOM 3752 N N . SER B 1 59 ? 2.648 30.797 -7.051 1 88.44 59 SER B N 1
ATOM 3753 C CA . SER B 1 59 ? 2.992 29.422 -7.41 1 88.44 59 SER B CA 1
ATOM 3754 C C . SER B 1 59 ? 1.76 28.531 -7.402 1 88.44 59 SER B C 1
ATOM 3756 O O . SER B 1 59 ? 0.772 28.828 -6.73 1 88.44 59 SER B O 1
ATOM 3758 N N . ASP B 1 60 ? 1.871 27.422 -8.156 1 86.38 60 ASP B N 1
ATOM 3759 C CA . ASP B 1 60 ? 0.822 26.406 -8.125 1 86.38 60 ASP B CA 1
ATOM 3760 C C . ASP B 1 60 ? 0.985 25.484 -6.918 1 86.38 60 ASP B C 1
ATOM 3762 O O . ASP B 1 60 ? 0.047 24.781 -6.539 1 86.38 60 ASP B O 1
ATOM 3766 N N . GLU B 1 61 ? 2.08 25.516 -6.316 1 91.69 61 GLU B N 1
ATOM 3767 C CA . GLU B 1 61 ? 2.344 24.688 -5.148 1 91.69 61 GLU B CA 1
ATOM 3768 C C . GLU B 1 61 ? 2.359 25.516 -3.869 1 91.69 61 GLU B C 1
ATOM 3770 O O . GLU B 1 61 ? 2.662 26.703 -3.904 1 91.69 61 GLU B O 1
ATOM 3775 N N . PRO B 1 62 ? 2.068 24.875 -2.785 1 95.75 62 PRO B N 1
ATOM 3776 C CA . PRO B 1 62 ? 2.168 25.578 -1.507 1 95.75 62 PRO B CA 1
ATOM 3777 C C . PRO B 1 62 ? 3.594 26.031 -1.187 1 95.75 62 PRO B C 1
ATOM 3779 O O . PRO B 1 62 ? 4.551 25.516 -1.77 1 95.75 62 PRO B O 1
ATOM 3782 N N . CYS B 1 63 ? 3.682 26.969 -0.318 1 94.62 63 CYS B N 1
ATOM 3783 C CA . CYS B 1 63 ? 4.984 27.422 0.165 1 94.62 63 CYS B CA 1
ATOM 3784 C C . CYS B 1 63 ? 5.598 26.391 1.106 1 94.62 63 CYS B C 1
ATOM 3786 O O . CYS B 1 63 ? 5.621 26.594 2.322 1 94.62 63 CYS B O 1
ATOM 3788 N N . TRP B 1 64 ? 6.156 25.391 0.475 1 95.56 64 TRP B N 1
ATOM 3789 C CA . TRP B 1 64 ? 6.754 24.328 1.271 1 95.56 64 TRP B CA 1
ATOM 3790 C C . TRP B 1 64 ? 7.918 24.844 2.102 1 95.56 64 TRP B C 1
ATOM 3792 O O . TRP B 1 64 ? 8.641 25.75 1.667 1 95.56 64 TRP B O 1
ATOM 3802 N N . GLU B 1 65 ? 8.117 24.266 3.227 1 95.12 65 GLU B N 1
ATOM 3803 C CA . GLU B 1 65 ? 9.141 24.719 4.164 1 95.12 65 GLU B CA 1
ATOM 3804 C C . GLU B 1 65 ? 10.516 24.734 3.508 1 95.12 65 GLU B C 1
ATOM 3806 O O . GLU B 1 65 ? 11.328 25.625 3.771 1 95.12 65 GLU B O 1
ATOM 3811 N N . ARG B 1 66 ? 10.812 23.812 2.691 1 93.5 66 ARG B N 1
ATOM 3812 C CA . ARG B 1 66 ? 12.133 23.703 2.086 1 93.5 66 ARG B CA 1
ATOM 3813 C C . ARG B 1 66 ? 12.414 24.875 1.154 1 93.5 66 ARG B C 1
ATOM 3815 O O . ARG B 1 66 ? 13.57 25.156 0.837 1 93.5 66 ARG B O 1
ATOM 3822 N N . ARG B 1 67 ? 11.453 25.547 0.709 1 92.19 67 ARG B N 1
ATOM 3823 C CA . ARG B 1 67 ? 11.625 26.703 -0.159 1 92.19 67 ARG B CA 1
ATOM 3824 C C . ARG B 1 67 ? 11.977 27.938 0.651 1 92.19 67 ARG B C 1
ATOM 3826 O O . ARG B 1 67 ? 12.375 28.969 0.088 1 92.19 67 ARG B O 1
ATOM 3833 N N . CYS B 1 68 ? 11.836 27.875 1.897 1 95.25 68 CYS B N 1
ATOM 3834 C CA . CYS B 1 68 ? 12.07 29.016 2.779 1 95.25 68 CYS B CA 1
ATOM 3835 C C . CYS B 1 68 ? 13.523 29.062 3.223 1 95.25 68 CYS B C 1
ATOM 3837 O O . CYS B 1 68 ? 14.234 28.062 3.16 1 95.25 68 CYS B O 1
ATOM 3839 N N . SER B 1 69 ? 13.953 30.219 3.521 1 96.38 69 SER B N 1
ATOM 3840 C CA . SER B 1 69 ? 15.242 30.406 4.164 1 96.38 69 SER B CA 1
ATOM 3841 C C . SER B 1 69 ? 15.086 30.719 5.652 1 96.38 69 SER B C 1
ATOM 3843 O O . SER B 1 69 ? 14.023 31.156 6.086 1 96.38 69 SER B O 1
ATOM 3845 N N . VAL B 1 70 ? 16.094 30.422 6.383 1 97.06 70 VAL B N 1
ATOM 3846 C CA . VAL B 1 70 ? 16.062 30.703 7.812 1 97.06 70 VAL B CA 1
ATOM 3847 C C . VAL B 1 70 ? 16.953 31.906 8.125 1 97.06 70 VAL B C 1
ATOM 3849 O O . VAL B 1 70 ? 18.125 31.906 7.758 1 97.06 70 VAL B O 1
ATOM 3852 N N . LYS B 1 71 ? 16.375 32.875 8.75 1 97.5 71 LYS B N 1
ATOM 3853 C CA . LYS B 1 71 ? 17.125 34.031 9.219 1 97.5 71 LYS B CA 1
ATOM 3854 C C . LYS B 1 71 ? 17.062 34.156 10.734 1 97.5 71 LYS B C 1
ATOM 3856 O O . LYS B 1 71 ? 15.984 34.031 11.328 1 97.5 71 LYS B O 1
ATOM 3861 N N . ARG B 1 72 ? 18.203 34.406 11.32 1 97.94 72 ARG B N 1
ATOM 3862 C CA . ARG B 1 72 ? 18.266 34.562 12.773 1 97.94 72 ARG B CA 1
ATOM 3863 C C . ARG B 1 72 ? 18.359 36.062 13.156 1 97.94 72 ARG B C 1
ATOM 3865 O O . ARG B 1 72 ? 19.109 36.812 12.555 1 97.94 72 ARG B O 1
ATOM 3872 N N . MET B 1 73 ? 17.516 36.406 14.062 1 97.62 73 MET B N 1
ATOM 3873 C CA . MET B 1 73 ? 17.531 37.75 14.57 1 97.62 73 MET B CA 1
ATOM 3874 C C . MET B 1 73 ? 16.812 37.844 15.914 1 97.62 73 MET B C 1
ATOM 3876 O O . MET B 1 73 ? 16.141 36.906 16.328 1 97.62 73 MET B O 1
ATOM 3880 N N . SER B 1 74 ? 17.016 38.938 16.578 1 97.5 74 SER B N 1
ATOM 3881 C CA . SER B 1 74 ? 16.297 39.156 17.828 1 97.5 74 SER B CA 1
ATOM 3882 C C . SER B 1 74 ? 14.828 39.469 17.578 1 97.5 74 SER B C 1
ATOM 3884 O O . SER B 1 74 ? 14.453 39.875 16.484 1 97.5 74 SER B O 1
ATOM 3886 N N . PHE B 1 75 ? 14.055 39.281 18.594 1 97.56 75 PHE B N 1
ATOM 3887 C CA . PHE B 1 75 ? 12.648 39.656 18.484 1 97.56 75 PHE B CA 1
ATOM 3888 C C . PHE B 1 75 ? 12.484 41.125 18.141 1 97.56 75 PHE B C 1
ATOM 3890 O O . PHE B 1 75 ? 11.656 41.469 17.297 1 97.56 75 PHE B O 1
ATOM 3897 N N . LYS B 1 76 ? 13.211 42 18.75 1 97.38 76 LYS B N 1
ATOM 3898 C CA . LYS B 1 76 ? 13.141 43.438 18.484 1 97.38 76 LYS B CA 1
ATOM 3899 C C . LYS B 1 76 ? 13.469 43.75 17.031 1 97.38 76 LYS B C 1
ATOM 3901 O O . LYS B 1 76 ? 12.781 44.531 16.391 1 97.38 76 LYS B O 1
ATOM 3906 N N . ASN B 1 77 ? 14.531 43.125 16.578 1 97.38 77 ASN B N 1
ATOM 3907 C CA . ASN B 1 77 ? 14.898 43.344 15.18 1 97.38 77 ASN B CA 1
ATOM 3908 C C . ASN B 1 77 ? 13.797 42.875 14.234 1 97.38 77 ASN B C 1
ATOM 3910 O O . ASN B 1 77 ? 13.539 43.531 13.211 1 97.38 77 ASN B O 1
ATOM 3914 N N . PHE B 1 78 ? 13.266 41.75 14.539 1 97.94 78 PHE B N 1
ATOM 3915 C CA . PHE B 1 78 ? 12.141 41.25 13.758 1 97.94 78 PHE B CA 1
ATOM 3916 C C . PHE B 1 78 ? 11 42.25 13.719 1 97.94 78 PHE B C 1
ATOM 3918 O O . PHE B 1 78 ? 10.492 42.594 12.648 1 97.94 78 PHE B O 1
ATOM 3925 N N . VAL B 1 79 ? 10.555 42.781 14.883 1 97.31 79 VAL B N 1
ATOM 3926 C CA . VAL B 1 79 ? 9.445 43.719 14.984 1 97.31 79 VAL B CA 1
ATOM 3927 C C . VAL B 1 79 ? 9.773 45 14.195 1 97.31 79 VAL B C 1
ATOM 3929 O O . VAL B 1 79 ? 8.914 45.531 13.508 1 97.31 79 VAL B O 1
ATOM 3932 N N . ASP B 1 80 ? 10.984 45.406 14.219 1 96.25 80 ASP B N 1
ATOM 3933 C CA . ASP B 1 80 ? 11.406 46.656 13.602 1 96.25 80 ASP B CA 1
ATOM 3934 C C . ASP B 1 80 ? 11.477 46.5 12.078 1 96.25 80 ASP B C 1
ATOM 3936 O O . ASP B 1 80 ? 11.297 47.5 11.352 1 96.25 80 ASP B O 1
ATOM 3940 N N . THR B 1 81 ? 11.703 45.312 11.609 1 94.38 81 THR B N 1
ATOM 3941 C CA . THR B 1 81 ? 12.039 45.188 10.195 1 94.38 81 THR B CA 1
ATOM 3942 C C . THR B 1 81 ? 10.93 44.469 9.43 1 94.38 81 THR B C 1
ATOM 3944 O O . THR B 1 81 ? 10.867 44.531 8.203 1 94.38 81 THR B O 1
ATOM 3947 N N . SER B 1 82 ? 10.078 43.781 10.102 1 91.38 82 SER B N 1
ATOM 3948 C CA . SER B 1 82 ? 9.133 42.906 9.438 1 91.38 82 SER B CA 1
ATOM 3949 C C . SER B 1 82 ? 8.164 43.688 8.547 1 91.38 82 SER B C 1
ATOM 3951 O O . SER B 1 82 ? 7.805 43.219 7.465 1 91.38 82 SER B O 1
ATOM 3953 N N . ALA B 1 83 ? 7.785 44.844 8.961 1 87.25 83 ALA B N 1
ATOM 3954 C CA . ALA B 1 83 ? 6.812 45.625 8.203 1 87.25 83 ALA B CA 1
ATOM 3955 C C . ALA B 1 83 ? 7.395 46.094 6.871 1 87.25 83 ALA B C 1
ATOM 3957 O O . ALA B 1 83 ? 6.676 46.188 5.879 1 87.25 83 ALA B O 1
ATOM 3958 N N . SER B 1 84 ? 8.617 46.312 6.828 1 90.56 84 SER B N 1
ATOM 3959 C CA . SER B 1 84 ? 9.242 46.844 5.621 1 90.56 84 SER B CA 1
ATOM 3960 C C . SER B 1 84 ? 9.891 45.75 4.797 1 90.56 84 SER B C 1
ATOM 3962 O O . SER B 1 84 ? 10.344 45.969 3.678 1 90.56 84 SER B O 1
ATOM 3964 N N . SER B 1 85 ? 9.844 44.594 5.289 1 93.06 85 SER B N 1
ATOM 3965 C CA . SER B 1 85 ? 10.492 43.469 4.602 1 93.06 85 SER B CA 1
ATOM 3966 C C . SER B 1 85 ? 9.648 43 3.43 1 93.06 85 SER B C 1
ATOM 3968 O O . SER B 1 85 ? 8.422 43 3.492 1 93.06 85 SER B O 1
ATOM 3970 N N . ASP B 1 86 ? 10.352 42.531 2.402 1 93.81 86 ASP B N 1
ATOM 3971 C CA . ASP B 1 86 ? 9.656 41.906 1.273 1 93.81 86 ASP B CA 1
ATOM 3972 C C . ASP B 1 86 ? 9.383 40.406 1.543 1 93.81 86 ASP B C 1
ATOM 3974 O O . ASP B 1 86 ? 8.773 39.75 0.717 1 93.81 86 ASP B O 1
ATOM 3978 N N . GLU B 1 87 ? 9.789 39.969 2.678 1 96.31 87 GLU B N 1
ATOM 3979 C CA . GLU B 1 87 ? 9.57 38.594 3.09 1 96.31 87 GLU B CA 1
ATOM 3980 C C . GLU B 1 87 ? 8.672 38.531 4.32 1 96.31 87 GLU B C 1
ATOM 3982 O O . GLU B 1 87 ? 8.703 39.406 5.172 1 96.31 87 GLU B O 1
ATOM 3987 N N . TRP B 1 88 ? 7.832 37.562 4.254 1 97.06 88 TRP B N 1
ATOM 3988 C CA . TRP B 1 88 ? 7.23 37.25 5.547 1 97.06 88 TRP B CA 1
ATOM 3989 C C . TRP B 1 88 ? 8.156 36.375 6.395 1 97.06 88 TRP B C 1
ATOM 3991 O O . TRP B 1 88 ? 9.062 35.719 5.863 1 97.06 88 TRP B O 1
ATOM 4001 N N . MET B 1 89 ? 8.008 36.469 7.738 1 98.19 89 MET B N 1
ATOM 4002 C CA . MET B 1 89 ? 8.867 35.781 8.703 1 98.19 89 MET B CA 1
ATOM 4003 C C . MET B 1 89 ? 8.031 35.031 9.734 1 98.19 89 MET B C 1
ATOM 4005 O O . MET B 1 89 ? 7.004 35.531 10.188 1 98.19 89 MET B O 1
ATOM 4009 N N . TYR B 1 90 ? 8.477 33.812 9.984 1 98.19 90 TYR B N 1
ATOM 4010 C CA . TYR B 1 90 ? 7.68 32.969 10.867 1 98.19 90 TYR B CA 1
ATOM 4011 C C . TYR B 1 90 ? 8.57 32.156 11.805 1 98.19 90 TYR B C 1
ATOM 4013 O O . TYR B 1 90 ? 9.359 31.328 11.359 1 98.19 90 TYR B O 1
ATOM 4021 N N . PHE B 1 91 ? 8.586 32.438 13.117 1 97.94 91 PHE B N 1
ATOM 4022 C CA . PHE B 1 91 ? 9.102 31.594 14.18 1 97.94 91 PHE B CA 1
ATOM 4023 C C . PHE B 1 91 ? 8.055 30.578 14.617 1 97.94 91 PHE B C 1
ATOM 4025 O O . PHE B 1 91 ? 7.297 30.828 15.555 1 97.94 91 PHE B O 1
ATOM 4032 N N . ASP B 1 92 ? 8.07 29.422 13.914 1 94.31 92 ASP B N 1
ATOM 4033 C CA . ASP B 1 92 ? 6.934 28.516 13.992 1 94.31 92 ASP B CA 1
ATOM 4034 C C . ASP B 1 92 ? 7.34 27.172 14.602 1 94.31 92 ASP B C 1
ATOM 4036 O O . ASP B 1 92 ? 8.492 26.75 14.484 1 94.31 92 ASP B O 1
ATOM 4040 N N . TYR B 1 93 ? 6.43 26.531 15.312 1 91.88 93 TYR B N 1
ATOM 4041 C CA . TYR B 1 93 ? 6.539 25.172 15.828 1 91.88 93 TYR B CA 1
ATOM 4042 C C . TYR B 1 93 ? 7.695 25.062 16.812 1 91.88 93 TYR B C 1
ATOM 4044 O O . TYR B 1 93 ? 8.562 24.203 16.672 1 91.88 93 TYR B O 1
ATOM 4052 N N . LYS B 1 94 ? 7.715 26.016 17.734 1 93.38 94 LYS B N 1
ATOM 4053 C CA . LYS B 1 94 ? 8.781 26 18.734 1 93.38 94 LYS B CA 1
ATOM 4054 C C . LYS B 1 94 ? 8.234 25.688 20.125 1 93.38 94 LYS B C 1
ATOM 4056 O O . LYS B 1 94 ? 7.504 26.5 20.703 1 93.38 94 LYS B O 1
ATOM 4061 N N . TYR B 1 95 ? 8.664 24.625 20.625 1 93.75 95 TYR B N 1
ATOM 4062 C CA . TYR B 1 95 ? 8.242 24.344 22 1 93.75 95 TYR B CA 1
ATOM 4063 C C . TYR B 1 95 ? 8.82 25.375 22.969 1 93.75 95 TYR B C 1
ATOM 4065 O O . TYR B 1 95 ? 10 25.703 22.891 1 93.75 95 TYR B O 1
ATOM 4073 N N . LEU B 1 96 ? 7.988 25.781 23.844 1 92.62 96 LEU B N 1
ATOM 4074 C CA . LEU B 1 96 ? 8.375 26.828 24.781 1 92.62 96 LEU B CA 1
ATOM 4075 C C . LEU B 1 96 ? 9.586 26.406 25.594 1 92.62 96 LEU B C 1
ATOM 4077 O O . LEU B 1 96 ? 10.484 27.219 25.844 1 92.62 96 LEU B O 1
ATOM 4081 N N . TYR B 1 97 ? 9.609 25.125 25.969 1 91.06 97 TYR B N 1
ATOM 4082 C CA . TYR B 1 97 ? 10.672 24.656 26.844 1 91.06 97 TYR B CA 1
ATOM 4083 C C . TYR B 1 97 ? 12.031 24.719 26.156 1 91.06 97 TYR B C 1
ATOM 4085 O O . TYR B 1 97 ? 13.07 24.688 26.812 1 91.06 97 TYR B O 1
ATOM 4093 N N . GLN B 1 98 ? 12.031 24.781 24.844 1 92 98 GLN B N 1
ATOM 4094 C CA . GLN B 1 98 ? 13.281 24.844 24.094 1 92 98 GLN B CA 1
ATOM 4095 C C . GLN B 1 98 ? 13.844 26.266 24.094 1 92 98 GLN B C 1
ATOM 4097 O O . GLN B 1 98 ? 15.047 26.453 23.875 1 92 98 GLN B O 1
ATOM 4102 N N . TRP B 1 99 ? 13.023 27.234 24.359 1 91.88 99 TRP B N 1
ATOM 4103 C CA . TRP B 1 99 ? 13.438 28.609 24.141 1 91.88 99 TRP B CA 1
ATOM 4104 C C . TRP B 1 99 ? 13.289 29.438 25.422 1 91.88 99 TRP B C 1
ATOM 4106 O O . TRP B 1 99 ? 13.867 30.516 25.531 1 91.88 99 TRP B O 1
ATOM 4116 N N . PHE B 1 100 ? 12.484 28.906 26.328 1 90.56 100 PHE B N 1
ATOM 4117 C CA . PHE B 1 100 ? 12.234 29.625 27.578 1 90.56 100 PHE B CA 1
ATOM 4118 C C . PHE B 1 100 ? 12.352 28.688 28.781 1 90.56 100 PHE B C 1
ATOM 4120 O O . PHE B 1 100 ? 12.25 27.469 28.625 1 90.56 100 PHE B O 1
ATOM 4127 N N . ASN B 1 101 ? 12.617 29.297 29.906 1 87 101 ASN B N 1
ATOM 4128 C CA . ASN B 1 101 ? 12.758 28.516 31.141 1 87 101 ASN B CA 1
ATOM 4129 C C . ASN B 1 101 ? 11.617 28.797 32.125 1 87 101 ASN B C 1
ATOM 4131 O O . ASN B 1 101 ? 10.859 29.75 31.922 1 87 101 ASN B O 1
ATOM 4135 N N . GLY B 1 102 ? 11.547 27.984 33.094 1 82.38 102 GLY B N 1
ATOM 4136 C CA . GLY B 1 102 ? 10.461 28.047 34.062 1 82.38 102 GLY B CA 1
ATOM 4137 C C . GLY B 1 102 ? 10.383 29.375 34.812 1 82.38 102 GLY B C 1
ATOM 4138 O O . GLY B 1 102 ? 9.312 29.766 35.281 1 82.38 102 GLY B O 1
ATOM 4139 N N . ASP B 1 103 ? 11.367 30.125 34.812 1 82.56 103 ASP B N 1
ATOM 4140 C CA . ASP B 1 103 ? 11.398 31.391 35.562 1 82.56 103 ASP B CA 1
ATOM 4141 C C . ASP B 1 103 ? 10.977 32.562 34.656 1 82.56 103 ASP B C 1
ATOM 4143 O O . ASP B 1 103 ? 10.672 33.656 35.156 1 82.56 103 ASP B O 1
ATOM 4147 N N . ASP B 1 104 ? 10.859 32.188 33.438 1 85.25 104 ASP B N 1
ATOM 4148 C CA . ASP B 1 104 ? 10.469 33.25 32.531 1 85.25 104 ASP B CA 1
ATOM 4149 C C . ASP B 1 104 ? 8.992 33.594 32.688 1 85.25 104 ASP B C 1
ATOM 4151 O O . ASP B 1 104 ? 8.156 32.719 32.938 1 85.25 104 ASP B O 1
ATOM 4155 N N . GLU B 1 105 ? 8.664 34.844 32.5 1 85.88 105 GLU B N 1
ATOM 4156 C CA . GLU B 1 105 ? 7.301 35.344 32.656 1 85.88 105 GLU B CA 1
ATOM 4157 C C . GLU B 1 105 ? 6.352 34.656 31.688 1 85.88 105 GLU B C 1
ATOM 4159 O O . GLU B 1 105 ? 5.195 34.406 32 1 85.88 105 GLU B O 1
ATOM 4164 N N . LEU B 1 106 ? 6.922 34.438 30.562 1 85.81 106 LEU B N 1
ATOM 4165 C CA . LEU B 1 106 ? 6.109 33.781 29.562 1 85.81 106 LEU B CA 1
ATOM 4166 C C . LEU B 1 106 ? 5.656 32.406 30.047 1 85.81 106 LEU B C 1
ATOM 4168 O O . LEU B 1 106 ? 4.496 32.031 29.859 1 85.81 106 LEU B O 1
ATOM 4172 N N . TYR B 1 107 ? 6.512 31.766 30.562 1 83.31 107 TYR B N 1
ATOM 4173 C CA . TYR B 1 107 ? 6.258 30.422 31.062 1 83.31 107 TYR B CA 1
ATOM 4174 C C . TYR B 1 107 ? 5.211 30.422 32.156 1 83.31 107 TYR B C 1
ATOM 4176 O O . TYR B 1 107 ? 4.328 29.562 32.219 1 83.31 107 TYR B O 1
ATOM 4184 N N . LYS B 1 108 ? 5.16 31.391 33 1 82.12 108 LYS B N 1
ATOM 4185 C CA . LYS B 1 108 ? 4.266 31.516 34.156 1 82.12 108 LYS B CA 1
ATOM 4186 C C . LYS B 1 108 ? 2.895 32.031 33.719 1 82.12 108 LYS B C 1
ATOM 4188 O O . LYS B 1 108 ? 1.9 31.812 34.438 1 82.12 108 LYS B O 1
ATOM 4193 N N . GLY B 1 109 ? 2.852 32.656 32.625 1 82.31 109 GLY B N 1
ATOM 4194 C CA . GLY B 1 109 ? 1.624 33.281 32.156 1 82.31 109 GLY B CA 1
ATOM 4195 C C . GLY B 1 109 ? 0.687 32.312 31.469 1 82.31 109 GLY B C 1
ATOM 4196 O O . GLY B 1 109 ? -0.449 32.688 31.156 1 82.31 109 GLY B O 1
ATOM 4197 N N . VAL B 1 110 ? 1.111 31.125 31.266 1 86.81 110 VAL B N 1
ATOM 4198 C CA . VAL B 1 110 ? 0.318 30.156 30.531 1 86.81 110 VAL B CA 1
ATOM 4199 C C . VAL B 1 110 ? -0.306 29.156 31.5 1 86.81 110 VAL B C 1
ATOM 4201 O O . VAL B 1 110 ? 0.392 28.562 32.312 1 86.81 110 VAL B O 1
ATOM 4204 N N . SER B 1 111 ? -1.656 29 31.438 1 88.31 111 SER B N 1
ATOM 4205 C CA . SER B 1 111 ? -2.346 27.984 32.219 1 88.31 111 SER B CA 1
ATOM 4206 C C . SER B 1 111 ? -3.426 27.281 31.406 1 88.31 111 SER B C 1
ATOM 4208 O O . SER B 1 111 ? -4.332 27.938 30.875 1 88.31 111 SER B O 1
ATOM 4210 N N . TRP B 1 112 ? -3.375 25.953 31.422 1 94.12 112 TRP B N 1
ATOM 4211 C CA . TRP B 1 112 ? -4.34 25.188 30.656 1 94.12 112 TRP B CA 1
ATOM 4212 C C . TRP B 1 112 ? -5.469 24.672 31.547 1 94.12 112 TRP B C 1
ATOM 4214 O O . TRP B 1 112 ? -6.309 23.891 31.109 1 94.12 112 TRP B O 1
ATOM 4224 N N . GLN B 1 113 ? -5.523 25.203 32.75 1 93.19 113 GLN B N 1
ATOM 4225 C CA . GLN B 1 113 ? -6.531 24.75 33.688 1 93.19 113 GLN B CA 1
ATOM 4226 C C . GLN B 1 113 ? -7.938 25.094 33.219 1 93.19 113 GLN B C 1
ATOM 4228 O O . GLN B 1 113 ? -8.852 24.266 33.344 1 93.19 113 GLN B O 1
ATOM 4233 N N . GLN B 1 114 ? -8.117 26.219 32.688 1 92.31 114 GLN B N 1
ATOM 4234 C CA . GLN B 1 114 ? -9.445 26.625 32.25 1 92.31 114 GLN B CA 1
ATOM 4235 C C . GLN B 1 114 ? -9.93 25.781 31.094 1 92.31 114 GLN B C 1
ATOM 4237 O O . GLN B 1 114 ? -11.125 25.734 30.797 1 92.31 114 GLN B O 1
ATOM 4242 N N . PHE B 1 115 ? -9 25.109 30.438 1 95.5 115 PHE B N 1
ATOM 4243 C CA . PHE B 1 115 ? -9.375 24.188 29.375 1 95.5 115 PHE B CA 1
ATOM 4244 C C . PHE B 1 115 ? -9.594 22.781 29.938 1 95.5 115 PHE B C 1
ATOM 4246 O O . PHE B 1 115 ? -9.836 21.828 29.172 1 95.5 115 PHE B O 1
ATOM 4253 N N . GLY B 1 116 ? -9.438 22.656 31.203 1 94.69 116 GLY B N 1
ATOM 4254 C CA . GLY B 1 116 ? -9.664 21.375 31.859 1 94.69 116 GLY B CA 1
ATOM 4255 C C . GLY B 1 116 ? -8.398 20.547 32 1 94.69 116 GLY B C 1
ATOM 4256 O O . GLY B 1 116 ? -8.469 19.359 32.312 1 94.69 116 GLY B O 1
ATOM 4257 N N . TYR B 1 117 ? -7.285 21.094 31.719 1 95.44 117 TYR B N 1
ATOM 4258 C CA . TYR B 1 117 ? -6.035 20.328 31.766 1 95.44 117 TYR B CA 1
ATOM 4259 C C . TYR B 1 117 ? -5.062 20.953 32.781 1 95.44 117 TYR B C 1
ATOM 4261 O O . TYR B 1 117 ? -4.078 21.578 32.375 1 95.44 117 TYR B O 1
ATOM 4269 N N . SER B 1 118 ? -5.262 20.641 34 1 92.5 118 SER B N 1
ATOM 4270 C CA . SER B 1 118 ? -4.477 21.219 35.062 1 92.5 118 SER B CA 1
ATOM 4271 C C . SER B 1 118 ? -3.084 20.594 35.125 1 92.5 118 SER B C 1
ATOM 4273 O O . SER B 1 118 ? -2.168 21.172 35.719 1 92.5 118 SER B O 1
ATOM 4275 N N . ASP B 1 119 ? -2.941 19.469 34.469 1 92.38 119 ASP B N 1
ATOM 4276 C CA . ASP B 1 119 ? -1.661 18.766 34.5 1 92.38 119 ASP B CA 1
ATOM 4277 C C . ASP B 1 119 ? -0.747 19.266 33.375 1 92.38 119 ASP B C 1
ATOM 4279 O O . ASP B 1 119 ? 0.418 18.875 33.312 1 92.38 119 ASP B O 1
ATOM 4283 N N . LYS B 1 120 ? -1.247 20.094 32.531 1 93.62 120 LYS B N 1
ATOM 4284 C CA . LYS B 1 120 ? -0.464 20.656 31.422 1 93.62 120 LYS B CA 1
ATOM 4285 C C . LYS B 1 120 ? 0.02 22.062 31.766 1 93.62 120 LYS B C 1
ATOM 4287 O O . LYS B 1 120 ? -0.564 22.734 32.625 1 93.62 120 LYS B O 1
ATOM 4292 N N . ASN B 1 121 ? 1.138 22.422 31.125 1 90.75 121 ASN B N 1
ATOM 4293 C CA . ASN B 1 121 ? 1.713 23.75 31.359 1 90.75 121 ASN B CA 1
ATOM 4294 C C . ASN B 1 121 ? 2.408 24.297 30.109 1 90.75 121 ASN B C 1
ATOM 4296 O O . ASN B 1 121 ? 2.105 23.875 29 1 90.75 121 ASN B O 1
ATOM 4300 N N . ALA B 1 122 ? 3.252 25.281 30.344 1 90.19 122 ALA B N 1
ATOM 4301 C CA . ALA B 1 122 ? 3.916 25.969 29.234 1 90.19 122 ALA B CA 1
ATOM 4302 C C . ALA B 1 122 ? 4.832 25.031 28.469 1 90.19 122 ALA B C 1
ATOM 4304 O O . ALA B 1 122 ? 5.02 25.172 27.266 1 90.19 122 ALA B O 1
ATOM 4305 N N . SER B 1 123 ? 5.305 24.062 29.109 1 91.56 123 SER B N 1
ATOM 4306 C CA . SER B 1 123 ? 6.234 23.141 28.469 1 91.56 123 SER B CA 1
ATOM 4307 C C . SER B 1 123 ? 5.535 22.297 27.422 1 91.56 123 SER B C 1
ATOM 4309 O O . SER B 1 123 ? 6.184 21.734 26.531 1 91.56 123 SER B O 1
ATOM 4311 N N . ASP B 1 124 ? 4.215 22.203 27.453 1 94.31 124 ASP B N 1
ATOM 4312 C CA . ASP B 1 124 ? 3.434 21.391 26.531 1 94.31 124 ASP B CA 1
ATOM 4313 C C . ASP B 1 124 ? 2.998 22.203 25.312 1 94.31 124 ASP B C 1
ATOM 4315 O O . ASP B 1 124 ? 2.369 21.656 24.391 1 94.31 124 ASP B O 1
ATOM 4319 N N . ALA B 1 125 ? 3.391 23.438 25.297 1 95.88 125 ALA B N 1
ATOM 4320 C CA . ALA B 1 125 ? 2.867 24.344 24.266 1 95.88 125 ALA B CA 1
ATOM 4321 C C . ALA B 1 125 ? 3.938 24.672 23.234 1 95.88 125 ALA B C 1
ATOM 4323 O O . ALA B 1 125 ? 5.133 24.609 23.531 1 95.88 125 ALA B O 1
ATOM 4324 N N . THR B 1 126 ? 3.5 24.969 22.047 1 96.75 126 THR B N 1
ATOM 4325 C CA . THR B 1 126 ? 4.367 25.516 21 1 96.75 126 THR B CA 1
ATOM 4326 C C . THR B 1 126 ? 4.039 26.969 20.734 1 96.75 126 THR B C 1
ATOM 4328 O O . THR B 1 126 ? 2.871 27.375 20.766 1 96.75 126 THR B O 1
ATOM 4331 N N . LEU B 1 127 ? 5.062 27.703 20.547 1 96.56 127 LEU B N 1
ATOM 4332 C CA . LEU B 1 127 ? 4.977 29.141 20.297 1 96.56 127 LEU B CA 1
ATOM 4333 C C . LEU B 1 127 ? 5.09 29.453 18.812 1 96.56 127 LEU B C 1
ATOM 4335 O O . LEU B 1 127 ? 5.902 28.844 18.109 1 96.56 127 LEU B O 1
ATOM 4339 N N . TRP B 1 128 ? 4.258 30.391 18.359 1 98.25 128 TRP B N 1
ATOM 4340 C CA . TRP B 1 128 ? 4.234 30.875 16.984 1 98.25 128 TRP B CA 1
ATOM 4341 C C . TRP B 1 128 ? 4.32 32.406 16.922 1 98.25 128 TRP B C 1
ATOM 4343 O O . TRP B 1 128 ? 3.453 33.094 17.453 1 98.25 128 TRP B O 1
ATOM 4353 N N . VAL B 1 129 ? 5.344 32.906 16.328 1 98.12 129 VAL B N 1
ATOM 4354 C CA . VAL B 1 129 ? 5.539 34.344 16.125 1 98.12 129 VAL B CA 1
ATOM 4355 C C . VAL B 1 129 ? 5.754 34.625 14.648 1 98.12 129 VAL B C 1
ATOM 4357 O O . VAL B 1 129 ? 6.621 34.031 14.016 1 98.12 129 VAL B O 1
ATOM 4360 N N . GLY B 1 130 ? 4.953 35.562 14.133 1 98.31 130 GLY B N 1
ATOM 4361 C CA . GLY B 1 130 ? 5.148 35.781 12.711 1 98.31 130 GLY B CA 1
ATOM 4362 C C . GLY B 1 130 ? 4.633 37.125 12.234 1 98.31 130 GLY B C 1
ATOM 4363 O O . GLY B 1 130 ? 3.877 37.781 12.945 1 98.31 130 GLY B O 1
ATOM 4364 N N . SER B 1 131 ? 5.125 37.562 11.086 1 98.12 131 SER B N 1
ATOM 4365 C CA . SER B 1 131 ? 4.707 38.812 10.43 1 98.12 131 SER B CA 1
ATOM 4366 C C . SER B 1 131 ? 3.469 38.594 9.562 1 98.12 131 SER B C 1
ATOM 4368 O O . SER B 1 131 ? 2.984 37.469 9.445 1 98.12 131 SER B O 1
ATOM 4370 N N . SER B 1 132 ? 2.963 39.656 9.055 1 96.75 132 SER B N 1
ATOM 4371 C CA . SER B 1 132 ? 1.857 39.562 8.102 1 96.75 132 SER B CA 1
ATOM 4372 C C . SER B 1 132 ? 2.215 38.688 6.914 1 96.75 132 SER B C 1
ATOM 4374 O O . SER B 1 132 ? 3.334 38.75 6.398 1 96.75 132 SER B O 1
ATOM 4376 N N . GLY B 1 133 ? 1.292 37.812 6.609 1 96.19 133 GLY B N 1
ATOM 4377 C CA . GLY B 1 133 ? 1.497 36.938 5.453 1 96.19 133 GLY B CA 1
ATOM 4378 C C . GLY B 1 133 ? 2.072 35.594 5.812 1 96.19 133 GLY B C 1
ATOM 4379 O O . GLY B 1 133 ? 1.962 34.625 5.035 1 96.19 133 GLY B O 1
ATOM 4380 N N . ALA B 1 134 ? 2.805 35.5 6.953 1 97.69 134 ALA B N 1
ATOM 4381 C CA . ALA B 1 134 ? 3.309 34.188 7.391 1 97.69 134 ALA B CA 1
ATOM 4382 C C . ALA B 1 134 ? 2.17 33.188 7.551 1 97.69 134 ALA B C 1
ATOM 4384 O O . ALA B 1 134 ? 1.087 33.531 8.023 1 97.69 134 ALA B O 1
ATOM 4385 N N . HIS B 1 135 ? 2.424 31.969 7.055 1 97.88 135 HIS B N 1
ATOM 4386 C CA . HIS B 1 135 ? 1.332 31 7.055 1 97.88 135 HIS B CA 1
ATOM 4387 C C . HIS B 1 135 ? 1.862 29.578 7.094 1 97.88 135 HIS B C 1
ATOM 4389 O O . HIS B 1 135 ? 3.066 29.344 6.953 1 97.88 135 HIS B O 1
ATOM 4395 N N . THR B 1 136 ? 1.027 28.625 7.41 1 97.44 136 THR B N 1
ATOM 4396 C CA . THR B 1 136 ? 1.229 27.188 7.301 1 97.44 136 THR B CA 1
ATOM 4397 C C . THR B 1 136 ? 0.33 26.594 6.219 1 97.44 136 THR B C 1
ATOM 4399 O O . THR B 1 136 ? -0.885 26.812 6.23 1 97.44 136 THR B O 1
ATOM 4402 N N . PRO B 1 137 ? 0.95 25.891 5.258 1 97.81 137 PRO B N 1
ATOM 4403 C CA . PRO B 1 137 ? 0.134 25.281 4.203 1 97.81 137 PRO B CA 1
ATOM 4404 C C . PRO B 1 137 ? -1.002 24.422 4.754 1 97.81 137 PRO B C 1
ATOM 4406 O O . PRO B 1 137 ? -0.888 23.875 5.852 1 97.81 137 PRO B O 1
ATOM 4409 N N . ALA B 1 138 ? -2.062 24.328 3.918 1 98.56 138 ALA B N 1
ATOM 4410 C CA . ALA B 1 138 ? -3.227 23.547 4.312 1 98.56 138 ALA B CA 1
ATOM 4411 C C . ALA B 1 138 ? -2.84 22.094 4.574 1 98.56 138 ALA B C 1
ATOM 4413 O O . ALA B 1 138 ? -2.154 21.469 3.76 1 98.56 138 ALA B O 1
ATOM 4414 N N . HIS B 1 139 ? -3.295 21.516 5.734 1 98.62 139 HIS B N 1
ATOM 4415 C CA . HIS B 1 139 ? -2.955 20.156 6.086 1 98.62 139 HIS B CA 1
ATOM 4416 C C . HIS B 1 139 ? -3.906 19.594 7.145 1 98.62 139 HIS B C 1
ATOM 4418 O O . HIS B 1 139 ? -4.738 20.328 7.676 1 98.62 139 HIS B O 1
ATOM 4424 N N . GLN B 1 140 ? -3.846 18.344 7.316 1 98.38 140 GLN B N 1
ATOM 4425 C CA . GLN B 1 140 ? -4.477 17.625 8.422 1 98.38 140 GLN B CA 1
ATOM 4426 C C . GLN B 1 140 ? -3.434 17.109 9.406 1 98.38 140 GLN B C 1
ATOM 4428 O O . GLN B 1 140 ? -2.398 16.578 9 1 98.38 140 GLN B O 1
ATOM 4433 N N . ASP B 1 141 ? -3.67 17.406 10.641 1 97.81 141 ASP B N 1
ATOM 4434 C CA . ASP B 1 141 ? -2.943 16.656 11.664 1 97.81 141 ASP B CA 1
ATOM 4435 C C . ASP B 1 141 ? -3.541 15.266 11.859 1 97.81 141 ASP B C 1
ATOM 4437 O O . ASP B 1 141 ? -4.742 15.125 12.102 1 97.81 141 ASP B O 1
ATOM 4441 N N . THR B 1 142 ? -2.686 14.297 11.812 1 97.44 142 THR B N 1
ATOM 4442 C CA . THR B 1 142 ? -3.248 12.953 11.875 1 97.44 142 THR B CA 1
ATOM 4443 C C . THR B 1 142 ? -3.482 12.539 13.32 1 97.44 142 THR B C 1
ATOM 4445 O O . THR B 1 142 ? -4.223 11.586 13.586 1 97.44 142 THR B O 1
ATOM 4448 N N . TYR B 1 143 ? -2.844 13.281 14.273 1 96.88 143 TYR B N 1
ATOM 4449 C CA . TYR B 1 143 ? -2.979 12.945 15.68 1 96.88 143 TYR B CA 1
ATOM 4450 C C . TYR B 1 143 ? -3.789 14.008 16.422 1 96.88 143 TYR B C 1
ATOM 4452 O O . TYR B 1 143 ? -3.736 15.188 16.078 1 96.88 143 TYR B O 1
ATOM 4460 N N . GLY B 1 144 ? -4.48 13.539 17.422 1 96.81 144 GLY B N 1
ATOM 4461 C CA . GLY B 1 144 ? -4.98 14.352 18.516 1 96.81 144 GLY B CA 1
ATOM 4462 C C . GLY B 1 144 ? -5.895 15.477 18.062 1 96.81 144 GLY B C 1
ATOM 4463 O O . GLY B 1 144 ? -6.527 15.375 17.016 1 96.81 144 GLY B O 1
ATOM 4464 N N . VAL B 1 145 ? -6.109 16.375 19 1 97.44 145 VAL B N 1
ATOM 4465 C CA . VAL B 1 145 ? -6.84 17.625 18.812 1 97.44 145 VAL B CA 1
ATOM 4466 C C . VAL B 1 145 ? -5.945 18.812 19.156 1 97.44 145 VAL B C 1
ATOM 4468 O O . VAL B 1 145 ? -4.965 18.656 19.891 1 97.44 145 VAL B O 1
ATOM 4471 N N . ASN B 1 146 ? -6.215 19.859 18.516 1 97.94 146 ASN B N 1
ATOM 4472 C CA . ASN B 1 146 ? -5.383 21.047 18.688 1 97.94 146 ASN B CA 1
ATOM 4473 C C . ASN B 1 146 ? -6.164 22.188 19.328 1 97.94 146 ASN B C 1
ATOM 4475 O O . ASN B 1 146 ? -7.285 22.484 18.922 1 97.94 146 ASN B O 1
ATOM 4479 N N . ILE B 1 147 ? -5.645 22.75 20.359 1 98 147 ILE B N 1
ATOM 4480 C CA . ILE B 1 147 ? -6.148 24 20.938 1 98 147 ILE B CA 1
ATOM 4481 C C . ILE B 1 147 ? -5.168 25.125 20.641 1 98 147 ILE B C 1
ATOM 4483 O O . ILE B 1 147 ? -4 25.062 21.047 1 98 147 ILE B O 1
ATOM 4487 N N . VAL B 1 148 ? -5.664 26.109 20.016 1 98.38 148 VAL B N 1
ATOM 4488 C CA . VAL B 1 148 ? -4.824 27.25 19.641 1 98.38 148 VAL B CA 1
ATOM 4489 C C . VAL B 1 148 ? -5.312 28.5 20.344 1 98.38 148 VAL B C 1
ATOM 4491 O O . VAL B 1 148 ? -6.516 28.766 20.391 1 98.38 148 VAL B O 1
ATOM 4494 N N . THR B 1 149 ? -4.426 29.25 20.906 1 97.94 149 THR B N 1
ATOM 4495 C CA . THR B 1 149 ? -4.742 30.516 21.547 1 97.94 149 THR B CA 1
ATOM 4496 C C . THR B 1 149 ? -4.016 31.672 20.859 1 97.94 149 THR B C 1
ATOM 4498 O O . THR B 1 149 ? -2.805 31.594 20.625 1 97.94 149 THR B O 1
ATOM 4501 N N . GLN B 1 150 ? -4.789 32.656 20.484 1 98.44 150 GLN B N 1
ATOM 4502 C CA . GLN B 1 150 ? -4.199 33.844 19.906 1 98.44 150 GLN B CA 1
ATOM 4503 C C . GLN B 1 150 ? -3.857 34.875 21 1 98.44 150 GLN B C 1
ATOM 4505 O O . GLN B 1 150 ? -4.734 35.312 21.75 1 98.44 150 GLN B O 1
ATOM 4510 N N . LEU B 1 151 ? -2.604 35.281 21.094 1 97.44 151 LEU B N 1
ATOM 4511 C CA . LEU B 1 151 ? -2.154 36.125 22.172 1 97.44 151 LEU B CA 1
ATOM 4512 C C . LEU B 1 151 ? -1.986 37.562 21.703 1 97.44 151 LEU B C 1
ATOM 4514 O O . LEU B 1 151 ? -2.111 38.5 22.484 1 97.44 151 LEU B O 1
ATOM 4518 N N . TYR B 1 152 ? -1.567 37.719 20.531 1 97.75 152 TYR B N 1
ATOM 4519 C CA . TYR B 1 152 ? -1.323 39.031 19.938 1 97.75 152 TYR B CA 1
ATOM 4520 C C . TYR B 1 152 ? -1.643 39.031 18.453 1 97.75 152 TYR B C 1
ATOM 4522 O O . TYR B 1 152 ? -1.346 38.062 17.75 1 97.75 152 TYR B O 1
ATOM 4530 N N . GLY B 1 153 ? -2.242 40.094 17.953 1 97.56 153 GLY B N 1
ATOM 4531 C CA . GLY B 1 153 ? -2.551 40.219 16.531 1 97.56 153 GLY B CA 1
ATOM 4532 C C . GLY B 1 153 ? -3.75 39.406 16.109 1 97.56 153 GLY B C 1
ATOM 4533 O O . GLY B 1 153 ? -4.559 39 16.953 1 97.56 153 GLY B O 1
ATOM 4534 N N . LYS B 1 154 ? -3.877 39.281 14.781 1 98.06 154 LYS B N 1
ATOM 4535 C CA . LYS B 1 154 ? -5.016 38.562 14.188 1 98.06 154 LYS B CA 1
ATOM 4536 C C . LYS B 1 154 ? -4.551 37.5 13.188 1 98.06 154 LYS B C 1
ATOM 4538 O O . LYS B 1 154 ? -3.717 37.781 12.32 1 98.06 154 LYS B O 1
ATOM 4543 N N . LYS B 1 155 ? -5.074 36.25 13.344 1 98.06 155 LYS B N 1
ATOM 4544 C CA . LYS B 1 155 ? -4.809 35.125 12.438 1 98.06 155 LYS B CA 1
ATOM 4545 C C . LYS B 1 155 ? -6.098 34.625 11.797 1 98.06 155 LYS B C 1
ATOM 4547 O O . LYS B 1 155 ? -7.133 34.531 12.461 1 98.06 155 LYS B O 1
ATOM 4552 N N . ARG B 1 156 ? -6.004 34.344 10.555 1 98.62 156 ARG B N 1
ATOM 4553 C CA . ARG B 1 156 ? -7.145 33.75 9.867 1 98.62 156 ARG B CA 1
ATOM 4554 C C . ARG B 1 156 ? -6.965 32.219 9.711 1 98.62 156 ARG B C 1
ATOM 4556 O O . ARG B 1 156 ? -5.895 31.766 9.32 1 98.62 156 ARG B O 1
ATOM 4563 N N . TRP B 1 157 ? -8.023 31.531 10.016 1 98.81 157 TRP B N 1
ATOM 4564 C CA . TRP B 1 157 ? -8.094 30.078 9.836 1 98.81 157 TRP B CA 1
ATOM 4565 C C . TRP B 1 157 ? -9.133 29.719 8.781 1 98.81 157 TRP B C 1
ATOM 4567 O O . TRP B 1 157 ? -10.273 30.188 8.836 1 98.81 157 TRP B O 1
ATOM 4577 N N . ILE B 1 158 ? -8.719 28.969 7.828 1 98.81 158 ILE B N 1
ATOM 4578 C CA . ILE B 1 158 ? -9.633 28.297 6.902 1 98.81 158 ILE B CA 1
ATOM 4579 C C . ILE B 1 158 ? -9.664 26.797 7.188 1 98.81 158 ILE B C 1
ATOM 4581 O O . ILE B 1 158 ? -8.633 26.125 7.148 1 98.81 158 ILE B O 1
ATOM 4585 N N . LEU B 1 159 ? -10.859 26.297 7.473 1 98.81 159 LEU B N 1
ATOM 4586 C CA . LEU B 1 159 ? -11.016 24.922 7.941 1 98.81 159 LEU B CA 1
ATOM 4587 C C . LEU B 1 159 ? -11.953 24.141 7.035 1 98.81 159 LEU B C 1
ATOM 4589 O O . LEU B 1 159 ? -12.859 24.719 6.426 1 98.81 159 LEU B O 1
ATOM 4593 N N . PHE B 1 160 ? -11.711 22.812 6.871 1 98.62 160 PHE B N 1
ATOM 4594 C CA . PHE B 1 160 ? -12.602 21.891 6.184 1 98.62 160 PHE B CA 1
ATOM 4595 C C . PHE B 1 160 ? -12.789 20.609 6.996 1 98.62 160 PHE B C 1
ATOM 4597 O O . PHE B 1 160 ? -11.867 20.172 7.684 1 98.62 160 PHE B O 1
ATOM 4604 N N . PRO B 1 161 ? -13.969 20 6.844 1 97.94 161 PRO B N 1
ATOM 4605 C CA . PRO B 1 161 ? -14.133 18.672 7.445 1 97.94 161 PRO B CA 1
ATOM 4606 C C . PRO B 1 161 ? -13.109 17.672 6.934 1 97.94 161 PRO B C 1
ATOM 4608 O O . PRO B 1 161 ? -12.594 17.812 5.824 1 97.94 161 PRO B O 1
ATOM 4611 N N . PRO B 1 162 ? -12.867 16.688 7.73 1 96.75 162 PRO B N 1
ATOM 4612 C CA . PRO B 1 162 ? -11.859 15.695 7.367 1 96.75 162 PRO B CA 1
ATOM 4613 C C . PRO B 1 162 ? -12.156 15.016 6.031 1 96.75 162 PRO B C 1
ATOM 4615 O O . PRO B 1 162 ? -11.234 14.695 5.281 1 96.75 162 PRO B O 1
ATOM 4618 N N . GLU B 1 163 ? -13.406 14.914 5.656 1 94.31 163 GLU B N 1
ATOM 4619 C CA . GLU B 1 163 ? -13.797 14.109 4.504 1 94.31 163 GLU B CA 1
ATOM 4620 C C . GLU B 1 163 ? -13.93 14.969 3.248 1 94.31 163 GLU B C 1
ATOM 4622 O O . GLU B 1 163 ? -14.359 14.477 2.199 1 94.31 163 GLU B O 1
ATOM 4627 N N . THR B 1 164 ? -13.578 16.219 3.422 1 95.81 164 THR B N 1
ATOM 4628 C CA . THR B 1 164 ? -13.75 17.109 2.281 1 95.81 164 THR B CA 1
ATOM 4629 C C . THR B 1 164 ? -12.953 16.609 1.077 1 95.81 164 THR B C 1
ATOM 4631 O O . THR B 1 164 ? -11.766 16.328 1.188 1 95.81 164 THR B O 1
ATOM 4634 N N . GLY B 1 165 ? -13.648 16.547 -0.059 1 93.12 165 GLY B N 1
ATOM 4635 C CA . GLY B 1 165 ? -13 16.188 -1.307 1 93.12 165 GLY B CA 1
ATOM 4636 C C . GLY B 1 165 ? -12.406 17.375 -2.041 1 93.12 165 GLY B C 1
ATOM 4637 O O . GLY B 1 165 ? -12.734 18.516 -1.743 1 93.12 165 GLY B O 1
ATOM 4638 N N . GLY B 1 166 ? -11.492 17.047 -2.91 1 94 166 GLY B N 1
ATOM 4639 C CA . GLY B 1 166 ? -10.969 18.094 -3.789 1 94 166 GLY B CA 1
ATOM 4640 C C . GLY B 1 166 ? -9.734 18.766 -3.24 1 94 166 GLY B C 1
ATOM 4641 O O . GLY B 1 166 ? -9.086 19.547 -3.939 1 94 166 GLY B O 1
ATOM 4642 N N . LEU B 1 167 ? -9.336 18.5 -2.006 1 97 167 LEU B N 1
ATOM 4643 C CA . LEU B 1 167 ? -8.203 19.172 -1.381 1 97 167 LEU B CA 1
ATOM 4644 C C . LEU B 1 167 ? -6.887 18.516 -1.798 1 97 167 LEU B C 1
ATOM 4646 O O . LEU B 1 167 ? -5.812 18.984 -1.414 1 97 167 LEU B O 1
ATOM 4650 N N . LYS B 1 168 ? -6.895 17.406 -2.568 1 94.69 168 LYS B N 1
ATOM 4651 C CA . LYS B 1 168 ? -5.742 16.719 -3.16 1 94.69 168 LYS B CA 1
ATOM 4652 C C . LYS B 1 168 ? -4.695 16.391 -2.102 1 94.69 168 LYS B C 1
ATOM 4654 O O . LYS B 1 168 ? -3.572 16.891 -2.145 1 94.69 168 LYS B O 1
ATOM 4659 N N . PRO B 1 169 ? -5.035 15.477 -1.232 1 96.81 169 PRO B N 1
ATOM 4660 C CA . PRO B 1 169 ? -4.105 15.102 -0.163 1 96.81 169 PRO B CA 1
ATOM 4661 C C . PRO B 1 169 ? -2.777 14.57 -0.694 1 96.81 169 PRO B C 1
ATOM 4663 O O . PRO B 1 169 ? -2.752 13.867 -1.709 1 96.81 169 PRO B O 1
ATOM 4666 N N . THR B 1 170 ? -1.657 14.977 -0.006 1 97.06 170 THR B N 1
ATOM 4667 C CA . THR B 1 170 ? -0.329 14.5 -0.372 1 97.06 170 THR B CA 1
ATOM 4668 C C . THR B 1 170 ? 0.539 14.305 0.869 1 97.06 170 THR B C 1
ATOM 4670 O O . THR B 1 170 ? 0.358 15 1.872 1 97.06 170 THR B O 1
ATOM 4673 N N . ARG B 1 171 ? 1.379 13.32 0.796 1 98 171 ARG B N 1
ATOM 4674 C CA . ARG B 1 171 ? 2.379 13.086 1.833 1 98 171 ARG B CA 1
ATOM 4675 C C . ARG B 1 171 ? 3.752 13.578 1.391 1 98 171 ARG B C 1
ATOM 4677 O O . ARG B 1 171 ? 4.758 13.305 2.049 1 98 171 ARG B O 1
ATOM 4684 N N . VAL B 1 172 ? 3.795 14.312 0.248 1 96.94 172 VAL B N 1
ATOM 4685 C CA . VAL B 1 172 ? 5.047 14.867 -0.256 1 96.94 172 VAL B CA 1
ATOM 4686 C C . VAL B 1 172 ? 4.941 16.391 -0.333 1 96.94 172 VAL B C 1
ATOM 4688 O O . VAL B 1 172 ? 4.168 16.922 -1.133 1 96.94 172 VAL B O 1
ATOM 4691 N N . PRO B 1 173 ? 5.746 17.062 0.441 1 97.5 173 PRO B N 1
ATOM 4692 C CA . PRO B 1 173 ? 6.836 16.562 1.277 1 97.5 173 PRO B CA 1
ATOM 4693 C C . PRO B 1 173 ? 6.336 15.812 2.512 1 97.5 173 PRO B C 1
ATOM 4695 O O . PRO B 1 173 ? 5.344 16.219 3.123 1 97.5 173 PRO B O 1
ATOM 4698 N N . TYR B 1 174 ? 7.055 14.766 2.875 1 98.38 174 TYR B N 1
ATOM 4699 C CA . TYR B 1 174 ? 6.625 13.898 3.965 1 98.38 174 TYR B CA 1
ATOM 4700 C C . TYR B 1 174 ? 6.992 14.492 5.316 1 98.38 174 TYR B C 1
ATOM 4702 O O . TYR B 1 174 ? 8.117 14.953 5.516 1 98.38 174 TYR B O 1
ATOM 4710 N N . GLU B 1 175 ? 6.078 14.523 6.125 1 97.25 175 GLU B N 1
ATOM 4711 C CA . GLU B 1 175 ? 6.211 14.797 7.555 1 97.25 175 GLU B CA 1
ATOM 4712 C C . GLU B 1 175 ? 5.301 13.898 8.383 1 97.25 175 GLU B C 1
ATOM 4714 O O . GLU B 1 175 ? 4.086 13.867 8.164 1 97.25 175 GLU B O 1
ATOM 4719 N N . GLU B 1 176 ? 5.941 13.211 9.328 1 96.25 176 GLU B N 1
ATOM 4720 C CA . GLU B 1 176 ? 5.109 12.344 10.164 1 96.25 176 GLU B CA 1
ATOM 4721 C C . GLU B 1 176 ? 3.953 13.125 10.781 1 96.25 176 GLU B C 1
ATOM 4723 O O . GLU B 1 176 ? 4.145 14.227 11.289 1 96.25 176 GLU B O 1
ATOM 4728 N N . SER B 1 177 ? 2.734 12.633 10.68 1 95.69 177 SER B N 1
ATOM 4729 C CA . SER B 1 177 ? 1.532 13.086 11.367 1 95.69 177 SER B CA 1
ATOM 4730 C C . SER B 1 177 ? 0.849 14.211 10.609 1 95.69 177 SER B C 1
ATOM 4732 O O . SER B 1 177 ? -0.074 14.852 11.117 1 95.69 177 SER B O 1
ATOM 4734 N N . SER B 1 178 ? 1.377 14.523 9.367 1 97.31 178 SER B N 1
ATOM 4735 C CA . SER B 1 178 ? 0.739 15.578 8.578 1 97.31 178 SER B CA 1
ATOM 4736 C C . SER B 1 178 ? 0.389 15.078 7.18 1 97.31 178 SER B C 1
ATOM 4738 O O . SER B 1 178 ? 1.203 14.43 6.527 1 97.31 178 SER B O 1
ATOM 4740 N N . VAL B 1 179 ? -0.795 15.305 6.738 1 98.25 179 VAL B N 1
ATOM 4741 C CA . VAL B 1 179 ? -1.216 15.156 5.348 1 98.25 179 VAL B CA 1
ATOM 4742 C C . VAL B 1 179 ? -1.474 16.531 4.742 1 98.25 179 VAL B C 1
ATOM 4744 O O . VAL B 1 179 ? -2.404 17.234 5.148 1 98.25 179 VAL B O 1
ATOM 4747 N N . TYR B 1 180 ? -0.716 16.906 3.756 1 98.19 180 TYR B N 1
ATOM 4748 C CA . TYR B 1 180 ? -0.828 18.25 3.174 1 98.19 180 TYR B CA 1
ATOM 4749 C C . TYR B 1 180 ? -1.834 18.25 2.027 1 98.19 180 TYR B C 1
ATOM 4751 O O . TYR B 1 180 ? -2.207 17.203 1.511 1 98.19 180 TYR B O 1
ATOM 4759 N N . SER B 1 181 ? -2.305 19.438 1.749 1 98.06 181 SER B N 1
ATOM 4760 C CA . SER B 1 181 ? -3.023 19.688 0.504 1 98.06 181 SER B CA 1
ATOM 4761 C C . SER B 1 181 ? -2.092 20.219 -0.575 1 98.06 181 SER B C 1
ATOM 4763 O O . SER B 1 181 ? -1.215 21.047 -0.292 1 98.06 181 SER B O 1
ATOM 4765 N N . GLU B 1 182 ? -2.287 19.844 -1.752 1 95.69 182 GLU B N 1
ATOM 4766 C CA . GLU B 1 182 ? -1.492 20.375 -2.859 1 95.69 182 GLU B CA 1
ATOM 4767 C C . GLU B 1 182 ? -1.977 21.75 -3.281 1 95.69 182 GLU B C 1
ATOM 4769 O O . GLU B 1 182 ? -1.304 22.453 -4.047 1 95.69 182 GLU B O 1
ATOM 4774 N N . LEU B 1 183 ? -3.107 22.141 -2.719 1 96.94 183 LEU B N 1
ATOM 4775 C CA . LEU B 1 183 ? -3.654 23.438 -3.084 1 96.94 183 LEU B CA 1
ATOM 4776 C C . LEU B 1 183 ? -2.896 24.562 -2.383 1 96.94 183 LEU B C 1
ATOM 4778 O O . LEU B 1 183 ? -2.631 24.484 -1.181 1 96.94 183 LEU B O 1
ATOM 4782 N N . ASN B 1 184 ? -2.539 25.547 -3.127 1 96.94 184 ASN B N 1
ATOM 4783 C CA . ASN B 1 184 ? -1.91 26.734 -2.578 1 96.94 184 ASN B CA 1
ATOM 4784 C C . ASN B 1 184 ? -2.947 27.781 -2.172 1 96.94 184 ASN B C 1
ATOM 4786 O O . ASN B 1 184 ? -3.48 28.5 -3.021 1 96.94 184 ASN B O 1
ATOM 4790 N N . PHE B 1 185 ? -3.18 27.953 -0.905 1 97.25 185 PHE B N 1
ATOM 4791 C CA . PHE B 1 185 ? -4.188 28.875 -0.39 1 97.25 185 PHE B CA 1
ATOM 4792 C C . PHE B 1 185 ? -3.623 30.281 -0.254 1 97.25 185 PHE B C 1
ATOM 4794 O O . PHE B 1 185 ? -4.359 31.234 0.022 1 97.25 185 PHE B O 1
ATOM 4801 N N . TYR B 1 186 ? -2.301 30.422 -0.427 1 96.81 186 TYR B N 1
ATOM 4802 C CA . TYR B 1 186 ? -1.643 31.719 -0.246 1 96.81 186 TYR B CA 1
ATOM 4803 C C . TYR B 1 186 ? -1.741 32.562 -1.511 1 96.81 186 TYR B C 1
ATOM 4805 O O . TYR B 1 186 ? -2.643 33.406 -1.641 1 96.81 186 TYR B O 1
ATOM 4813 N N . CYS B 1 187 ? -1.023 32.281 -2.473 1 94.62 187 CYS B N 1
ATOM 4814 C CA . CYS B 1 187 ? -1.045 32.969 -3.754 1 94.62 187 CYS B CA 1
ATOM 4815 C C . CYS B 1 187 ? -0.951 32 -4.91 1 94.62 187 CYS B C 1
ATOM 4817 O O . CYS B 1 187 ? 0.112 31.844 -5.516 1 94.62 187 CYS B O 1
ATOM 4819 N N . PRO B 1 188 ? -2.072 31.375 -5.242 1 94.31 188 PRO B N 1
ATOM 4820 C CA . PRO B 1 188 ? -2.07 30.391 -6.324 1 94.31 188 PRO B CA 1
ATOM 4821 C C . PRO B 1 188 ? -2.1 31.031 -7.711 1 94.31 188 PRO B C 1
ATOM 4823 O O . PRO B 1 188 ? -2.607 32.156 -7.867 1 94.31 188 PRO B O 1
ATOM 4826 N N . ASN B 1 189 ? -1.557 30.266 -8.648 1 89.12 189 ASN B N 1
ATOM 4827 C CA . ASN B 1 189 ? -1.631 30.688 -10.047 1 89.12 189 ASN B CA 1
ATOM 4828 C C . ASN B 1 189 ? -3.008 30.406 -10.641 1 89.12 189 ASN B C 1
ATOM 4830 O O . ASN B 1 189 ? -3.42 31.078 -11.594 1 89.12 189 ASN B O 1
ATOM 4834 N N . ASN B 1 190 ? -3.641 29.469 -10.195 1 91.75 190 ASN B N 1
ATOM 4835 C CA . ASN B 1 190 ? -4.926 29.016 -10.719 1 91.75 190 ASN B CA 1
ATOM 4836 C C . ASN B 1 190 ? -5.988 28.953 -9.625 1 91.75 190 ASN B C 1
ATOM 4838 O O . ASN B 1 190 ? -5.91 28.109 -8.727 1 91.75 190 ASN B O 1
ATOM 4842 N N . LEU B 1 191 ? -6.98 29.734 -9.75 1 93.88 191 LEU B N 1
ATOM 4843 C CA . LEU B 1 191 ? -8.039 29.812 -8.742 1 93.88 191 LEU B CA 1
ATOM 4844 C C . LEU B 1 191 ? -9.117 28.766 -9.008 1 93.88 191 LEU B C 1
ATOM 4846 O O . LEU B 1 191 ? -9.938 28.484 -8.141 1 93.88 191 LEU B O 1
ATOM 4850 N N . GLU B 1 192 ? -9.078 28.125 -10.164 1 94.12 192 GLU B N 1
ATOM 4851 C CA . GLU B 1 192 ? -10.117 27.188 -10.562 1 94.12 192 GLU B CA 1
ATOM 4852 C C . GLU B 1 192 ? -10.094 25.938 -9.688 1 94.12 192 GLU B C 1
ATOM 4854 O O . GLU B 1 192 ? -11.125 25.281 -9.5 1 94.12 192 GLU B O 1
ATOM 4859 N N . VAL B 1 193 ? -8.977 25.641 -9.125 1 93.88 193 VAL B N 1
ATOM 4860 C CA . VAL B 1 193 ? -8.82 24.422 -8.352 1 93.88 193 VAL B CA 1
ATOM 4861 C C . VAL B 1 193 ? -9.672 24.5 -7.082 1 93.88 193 VAL B C 1
ATOM 4863 O O . VAL B 1 193 ? -9.93 23.484 -6.438 1 93.88 193 VAL B O 1
ATOM 4866 N N . PHE B 1 194 ? -10.117 25.688 -6.711 1 95.56 194 PHE B N 1
ATOM 4867 C CA . PHE B 1 194 ? -10.898 25.859 -5.496 1 95.56 194 PHE B CA 1
ATOM 4868 C C . PHE B 1 194 ? -12.391 25.781 -5.789 1 95.56 194 PHE B C 1
ATOM 4870 O O . PHE B 1 194 ? -13.211 25.734 -4.867 1 95.56 194 PHE B O 1
ATOM 4877 N N . ASN B 1 195 ? -12.656 25.688 -7.062 1 91.69 195 ASN B N 1
ATOM 4878 C CA . ASN B 1 195 ? -14.062 25.594 -7.434 1 91.69 195 ASN B CA 1
ATOM 4879 C C . ASN B 1 195 ? -14.664 24.266 -6.98 1 91.69 195 ASN B C 1
ATOM 4881 O O . ASN B 1 195 ? -14.047 23.203 -7.141 1 91.69 195 ASN B O 1
ATOM 4885 N N . GLY B 1 196 ? -15.742 24.281 -6.316 1 88.31 196 GLY B N 1
ATOM 4886 C CA . GLY B 1 196 ? -16.438 23.062 -5.957 1 88.31 196 GLY B CA 1
ATOM 4887 C C . GLY B 1 196 ? -16.094 22.562 -4.57 1 88.31 196 GLY B C 1
ATOM 4888 O O . GLY B 1 196 ? -16.672 21.578 -4.094 1 88.31 196 GLY B O 1
ATOM 4889 N N . LEU B 1 197 ? -15.109 23.156 -3.961 1 94.38 197 LEU B N 1
ATOM 4890 C CA . LEU B 1 197 ? -14.828 22.781 -2.582 1 94.38 197 LEU B CA 1
ATOM 4891 C C . LEU B 1 197 ? -16.016 23.125 -1.675 1 94.38 197 LEU B C 1
ATOM 4893 O O . LEU B 1 197 ? -16.531 24.234 -1.729 1 94.38 197 LEU B O 1
ATOM 4897 N N . ILE B 1 198 ? -16.375 22.109 -0.899 1 93.88 198 ILE B N 1
ATOM 4898 C CA . ILE B 1 198 ? -17.531 22.297 -0.025 1 93.88 198 ILE B CA 1
ATOM 4899 C C . ILE B 1 198 ? -17.109 22.094 1.431 1 93.88 198 ILE B C 1
ATOM 4901 O O . ILE B 1 198 ? -16.156 21.375 1.714 1 93.88 198 ILE B O 1
ATOM 4905 N N . GLY B 1 199 ? -17.797 22.844 2.299 1 95.81 199 GLY B N 1
ATOM 4906 C CA . GLY B 1 199 ? -17.609 22.625 3.725 1 95.81 199 GLY B CA 1
ATOM 4907 C C . GLY B 1 199 ? -16.594 23.562 4.348 1 95.81 199 GLY B C 1
ATOM 4908 O O . GLY B 1 199 ? -16.25 23.438 5.523 1 95.81 199 GLY B O 1
ATOM 4909 N N . ALA B 1 200 ? -16.188 24.531 3.641 1 97.88 200 ALA B N 1
ATOM 4910 C CA . ALA B 1 200 ? -15.188 25.469 4.141 1 97.88 200 ALA B CA 1
ATOM 4911 C C . ALA B 1 200 ? -15.758 26.328 5.27 1 97.88 200 ALA B C 1
ATOM 4913 O O . ALA B 1 200 ? -16.922 26.719 5.234 1 97.88 200 ALA B O 1
ATOM 4914 N N . ARG B 1 201 ? -14.969 26.562 6.242 1 98.44 201 ARG B N 1
ATOM 4915 C CA . ARG B 1 201 ? -15.234 27.516 7.32 1 98.44 201 ARG B CA 1
ATOM 4916 C C . ARG B 1 201 ? -14.07 28.484 7.492 1 98.44 201 ARG B C 1
ATOM 4918 O O . ARG B 1 201 ? -12.914 28.109 7.289 1 98.44 201 ARG B O 1
ATOM 4925 N N . SER B 1 202 ? -14.398 29.672 7.797 1 98.56 202 SER B N 1
ATOM 4926 C CA . SER B 1 202 ? -13.344 30.672 8.008 1 98.56 202 SER B CA 1
ATOM 4927 C C . SER B 1 202 ? -13.602 31.469 9.281 1 98.56 202 SER B C 1
ATOM 4929 O O . SER B 1 202 ? -14.742 31.797 9.594 1 98.56 202 SER B O 1
ATOM 4931 N N . VAL B 1 203 ? -12.5 31.719 10.023 1 98.69 203 VAL B N 1
ATOM 4932 C CA . VAL B 1 203 ? -12.617 32.531 11.234 1 98.69 203 VAL B CA 1
ATOM 4933 C C . VAL B 1 203 ? -11.32 33.281 11.477 1 98.69 203 VAL B C 1
ATOM 4935 O O . VAL B 1 203 ? -10.234 32.812 11.141 1 98.69 203 VAL B O 1
ATOM 4938 N N . GLU B 1 204 ? -11.438 34.469 11.922 1 98.69 204 GLU B N 1
ATOM 4939 C CA . GLU B 1 204 ? -10.305 35.25 12.391 1 98.69 204 GLU B CA 1
ATOM 4940 C C . GLU B 1 204 ? -10.227 35.25 13.914 1 98.69 204 GLU B C 1
ATOM 4942 O O . GLU B 1 204 ? -11.219 35.531 14.594 1 98.69 204 GLU B O 1
ATOM 4947 N N . LEU B 1 205 ? -9.117 34.906 14.414 1 98.69 205 LEU B N 1
ATOM 4948 C CA . LEU B 1 205 ? -8.875 34.938 15.852 1 98.69 205 LEU B CA 1
ATOM 4949 C C . LEU B 1 205 ? -8.141 36.219 16.25 1 98.69 205 LEU B C 1
ATOM 4951 O O . LEU B 1 205 ? -7.164 36.594 15.602 1 98.69 205 LEU B O 1
ATOM 4955 N N . SER B 1 206 ? -8.625 36.844 17.234 1 97.81 206 SER B N 1
ATOM 4956 C CA . SER B 1 206 ? -7.973 38 17.844 1 97.81 206 SER B CA 1
ATOM 4957 C C . SER B 1 206 ? -7.359 37.656 19.188 1 97.81 206 SER B C 1
ATOM 4959 O O . SER B 1 206 ? -7.637 36.594 19.75 1 97.81 206 SER B O 1
ATOM 4961 N N . ALA B 1 207 ? -6.559 38.594 19.688 1 97.31 207 ALA B N 1
ATOM 4962 C CA . ALA B 1 207 ? -5.93 38.375 20.984 1 97.31 207 ALA B CA 1
ATOM 4963 C C . ALA B 1 207 ? -6.965 38 22.047 1 97.31 207 ALA B C 1
ATOM 4965 O O . ALA B 1 207 ? -7.996 38.656 22.156 1 97.31 207 ALA B O 1
ATOM 4966 N N . GLY B 1 208 ? -6.672 36.906 22.688 1 96.94 208 GLY B N 1
ATOM 4967 C CA . GLY B 1 208 ? -7.57 36.438 23.734 1 96.94 208 GLY B CA 1
ATOM 4968 C C . GLY B 1 208 ? -8.461 35.281 23.297 1 96.94 208 GLY B C 1
ATOM 4969 O O . GLY B 1 208 ? -9.039 34.594 24.141 1 96.94 208 GLY B O 1
ATOM 4970 N N . ASP B 1 209 ? -8.617 35.094 22.031 1 97.94 209 ASP B N 1
ATOM 4971 C CA . ASP B 1 209 ? -9.461 34.031 21.5 1 97.94 209 ASP B CA 1
ATOM 4972 C C . ASP B 1 209 ? -8.727 32.688 21.547 1 97.94 209 ASP B C 1
ATOM 4974 O O . ASP B 1 209 ? -7.5 32.656 21.594 1 97.94 209 ASP B O 1
ATOM 4978 N N . ALA B 1 210 ? -9.492 31.609 21.578 1 98.19 210 ALA B N 1
ATOM 4979 C CA . ALA B 1 210 ? -8.984 30.25 21.438 1 98.19 210 ALA B CA 1
ATOM 4980 C C . ALA B 1 210 ? -9.789 29.484 20.391 1 98.19 210 ALA B C 1
ATOM 4982 O O . ALA B 1 210 ? -10.961 29.797 20.156 1 98.19 210 ALA B O 1
ATOM 4983 N N . LEU B 1 211 ? -9.141 28.547 19.766 1 98.75 211 LEU B N 1
ATOM 4984 C CA . LEU B 1 211 ? -9.773 27.703 18.766 1 98.75 211 LEU B CA 1
ATOM 4985 C C . LEU B 1 211 ? -9.477 26.234 19.031 1 98.75 211 LEU B C 1
ATOM 4987 O O . LEU B 1 211 ? -8.32 25.859 19.25 1 98.75 211 LEU B O 1
ATOM 4991 N N . LEU B 1 212 ? -10.516 25.438 19.094 1 98.5 212 LEU B N 1
ATOM 4992 C CA . LEU B 1 212 ? -10.391 23.984 19.094 1 98.5 212 LEU B CA 1
ATOM 4993 C C . LEU B 1 212 ? -10.469 23.422 17.672 1 98.5 212 LEU B C 1
ATOM 4995 O O . LEU B 1 212 ? -11.469 23.625 16.984 1 98.5 212 LEU B O 1
ATOM 4999 N N . VAL B 1 213 ? -9.438 22.766 17.234 1 98.62 213 VAL B N 1
ATOM 5000 C CA . VAL B 1 213 ? -9.438 22.062 15.961 1 98.62 213 VAL B CA 1
ATOM 5001 C C . VAL B 1 213 ? -9.539 20.562 16.203 1 98.62 213 VAL B C 1
ATOM 5003 O O . VAL B 1 213 ? -8.578 19.938 16.641 1 98.62 213 VAL B O 1
ATOM 5006 N N . PRO B 1 214 ? -10.633 20 15.836 1 97.75 214 PRO B N 1
ATOM 5007 C CA . PRO B 1 214 ? -10.781 18.562 16.062 1 97.75 214 PRO B CA 1
ATOM 5008 C C . PRO B 1 214 ? -9.852 17.734 15.195 1 97.75 214 PRO B C 1
ATOM 5010 O O . PRO B 1 214 ? -9.289 18.234 14.219 1 97.75 214 PRO B O 1
ATOM 5013 N N . ARG B 1 215 ? -9.773 16.547 15.531 1 96.69 215 ARG B N 1
ATOM 5014 C CA . ARG B 1 215 ? -8.891 15.625 14.828 1 96.69 215 ARG B CA 1
ATOM 5015 C C . ARG B 1 215 ? -9.234 15.555 13.344 1 96.69 215 ARG B C 1
ATOM 5017 O O . ARG B 1 215 ? -10.406 15.406 12.984 1 96.69 215 ARG B O 1
ATOM 5024 N N . GLY B 1 216 ? -8.25 15.711 12.562 1 97.12 216 GLY B N 1
ATOM 5025 C CA . GLY B 1 216 ? -8.383 15.398 11.148 1 97.12 216 GLY B CA 1
ATOM 5026 C C . GLY B 1 216 ? -8.914 16.562 10.328 1 97.12 216 GLY B C 1
ATOM 5027 O O . GLY B 1 216 ? -8.977 16.484 9.102 1 97.12 216 GLY B O 1
ATOM 5028 N N . TRP B 1 217 ? -9.375 17.594 10.945 1 98.62 217 TRP B N 1
ATOM 5029 C CA . TRP B 1 217 ? -9.859 18.734 10.172 1 98.62 217 TRP B CA 1
ATOM 5030 C C . TRP B 1 217 ? -8.734 19.375 9.367 1 98.62 217 TRP B C 1
ATOM 5032 O O . TRP B 1 217 ? -7.625 19.547 9.875 1 98.62 217 TRP B O 1
ATOM 5042 N N . TRP B 1 218 ? -9.039 19.688 8.125 1 98.81 218 TRP B N 1
ATOM 5043 C CA . TRP B 1 218 ? -8.117 20.469 7.312 1 98.81 218 TRP B CA 1
ATOM 5044 C C . TRP B 1 218 ? -8.023 21.906 7.82 1 98.81 218 TRP B C 1
ATOM 5046 O O . TRP B 1 218 ? -9.031 22.484 8.227 1 98.81 218 TRP B O 1
ATOM 5056 N N . HIS B 1 219 ? -6.828 22.438 7.738 1 98.81 219 HIS B N 1
ATOM 5057 C CA . HIS B 1 219 ? -6.723 23.844 8.117 1 98.81 219 HIS B CA 1
ATOM 5058 C C . HIS B 1 219 ? -5.566 24.516 7.391 1 98.81 219 HIS B C 1
ATOM 5060 O O . HIS B 1 219 ? -4.516 23.906 7.184 1 98.81 219 HIS B O 1
ATOM 5066 N N . TYR B 1 220 ? -5.812 25.656 6.918 1 98.69 220 TYR B N 1
ATOM 5067 C CA . TYR B 1 220 ? -4.867 26.672 6.457 1 98.69 220 TYR B CA 1
ATOM 5068 C C . TYR B 1 220 ? -4.875 27.891 7.383 1 98.69 220 TYR B C 1
ATOM 5070 O O . TYR B 1 220 ? -5.938 28.422 7.703 1 98.69 220 TYR B O 1
ATOM 5078 N N . VAL B 1 221 ? -3.701 28.344 7.832 1 98.62 221 VAL B N 1
ATOM 5079 C CA . VAL B 1 221 ? -3.613 29.406 8.82 1 98.62 221 VAL B CA 1
ATOM 5080 C C . VAL B 1 221 ? -2.672 30.5 8.312 1 98.62 221 VAL B C 1
ATOM 5082 O O . VAL B 1 221 ? -1.561 30.219 7.867 1 98.62 221 VAL B O 1
ATOM 5085 N N . GLN B 1 222 ? -3.131 31.734 8.469 1 98.5 222 GLN B N 1
ATOM 5086 C CA . GLN B 1 222 ? -2.33 32.844 7.969 1 98.5 222 GLN B CA 1
ATOM 5087 C C . GLN B 1 222 ? -2.395 34.031 8.914 1 98.5 222 GLN B C 1
ATOM 5089 O O . GLN B 1 222 ? -3.465 34.375 9.422 1 98.5 222 GLN B O 1
ATOM 5094 N N . ASN B 1 223 ? -1.21 34.656 9.133 1 98.25 223 ASN B N 1
ATOM 5095 C CA . ASN B 1 223 ? -1.126 35.906 9.914 1 98.25 223 ASN B CA 1
ATOM 5096 C C . ASN B 1 223 ? -1.635 37.094 9.117 1 98.25 223 ASN B C 1
ATOM 5098 O O . ASN B 1 223 ? -1.253 37.281 7.961 1 98.25 223 ASN B O 1
ATOM 5102 N N . LEU B 1 224 ? -2.477 37.875 9.766 1 97.38 224 LEU B N 1
ATOM 5103 C CA . LEU B 1 224 ? -3.033 39.031 9.078 1 97.38 224 LEU B CA 1
ATOM 5104 C C . LEU B 1 224 ? -2.328 40.312 9.508 1 97.38 224 LEU B C 1
ATOM 5106 O O . LEU B 1 224 ? -1.996 41.156 8.68 1 97.38 224 LEU B O 1
ATOM 5110 N N . ASP B 1 225 ? -2.078 40.469 10.797 1 96.88 225 ASP B N 1
ATOM 5111 C CA . ASP B 1 225 ? -1.488 41.688 11.344 1 96.88 225 ASP B CA 1
ATOM 5112 C C . ASP B 1 225 ? 0.034 41.688 11.219 1 96.88 225 ASP B C 1
ATOM 5114 O O . ASP B 1 225 ? 0.627 40.625 10.984 1 96.88 225 ASP B O 1
ATOM 5118 N N . PRO B 1 226 ? 0.686 42.844 11.406 1 96.25 226 PRO B N 1
ATOM 5119 C CA . PRO B 1 226 ? 2.143 42.906 11.266 1 96.25 226 PRO B CA 1
ATOM 5120 C C . PRO B 1 226 ? 2.873 42 12.266 1 96.25 226 PRO B C 1
ATOM 5122 O O . PRO B 1 226 ? 3.93 41.469 11.953 1 96.25 226 PRO B O 1
ATOM 5125 N N . LEU B 1 227 ? 2.334 41.906 13.445 1 97.5 227 LEU B N 1
ATOM 5126 C CA . LEU B 1 227 ? 2.85 41.031 14.469 1 97.5 227 LEU B CA 1
ATOM 5127 C C . LEU B 1 227 ? 1.748 40.094 14.992 1 97.5 227 LEU B C 1
ATOM 5129 O O . LEU B 1 227 ? 0.671 40.562 15.367 1 97.5 227 LEU B O 1
ATOM 5133 N N . ASN B 1 228 ? 2.039 38.844 14.961 1 98.12 228 ASN B N 1
ATOM 5134 C CA . ASN B 1 228 ? 1.135 37.812 15.484 1 98.12 228 ASN B CA 1
ATOM 5135 C C . ASN B 1 228 ? 1.86 36.844 16.406 1 98.12 228 ASN B C 1
ATOM 5137 O O . ASN B 1 228 ? 2.961 36.375 16.094 1 98.12 228 ASN B O 1
ATOM 5141 N N . ILE B 1 229 ? 1.29 36.562 17.547 1 98 229 ILE B N 1
ATOM 5142 C CA . ILE B 1 229 ? 1.826 35.594 18.516 1 98 229 ILE B CA 1
ATOM 5143 C C . ILE B 1 229 ? 0.716 34.656 18.984 1 98 229 ILE B C 1
ATOM 5145 O O . ILE B 1 229 ? -0.365 35.125 19.375 1 98 229 ILE B O 1
ATOM 5149 N N . ALA B 1 230 ? 0.957 33.406 18.906 1 98.19 230 ALA B N 1
ATOM 5150 C CA . ALA B 1 230 ? -0.018 32.375 19.312 1 98.19 230 ALA B CA 1
ATOM 5151 C C . ALA B 1 230 ? 0.66 31.25 20.062 1 98.19 230 ALA B C 1
ATOM 5153 O O . ALA B 1 230 ? 1.878 31.078 19.969 1 98.19 230 ALA B O 1
ATOM 5154 N N . LEU B 1 231 ? -0.098 30.547 20.844 1 97.25 231 LEU B N 1
ATOM 5155 C CA . LEU B 1 231 ? 0.29 29.297 21.5 1 97.25 231 LEU B CA 1
ATOM 5156 C C . LEU B 1 231 ? -0.7 28.188 21.172 1 97.25 231 LEU B C 1
ATOM 5158 O O . LEU B 1 231 ? -1.908 28.422 21.109 1 97.25 231 LEU B O 1
ATOM 5162 N N . ASN B 1 232 ? -0.162 27.016 20.969 1 97.75 232 ASN B N 1
ATOM 5163 C CA . ASN B 1 232 ? -1.068 25.875 20.812 1 97.75 232 ASN B CA 1
ATOM 5164 C C . ASN B 1 232 ? -0.609 24.688 21.656 1 97.75 232 ASN B C 1
ATOM 5166 O O . ASN B 1 232 ? 0.518 24.672 22.156 1 97.75 232 ASN B O 1
ATOM 5170 N N . MET B 1 233 ? -1.5 23.828 21.891 1 97.12 233 MET B N 1
ATOM 5171 C CA . MET B 1 233 ? -1.237 22.547 22.531 1 97.12 233 MET B CA 1
ATOM 5172 C C . MET B 1 233 ? -1.948 21.422 21.797 1 97.12 233 MET B C 1
ATOM 5174 O O . MET B 1 233 ? -3.131 21.531 21.469 1 97.12 233 MET B O 1
ATOM 5178 N N . TRP B 1 234 ? -1.221 20.359 21.531 1 97.06 234 TRP B N 1
ATOM 5179 C CA . TRP B 1 234 ? -1.808 19.141 20.984 1 97.06 234 TRP B CA 1
ATOM 5180 C C . TRP B 1 234 ? -2.162 18.172 22.109 1 97.06 234 TRP B C 1
ATOM 5182 O O . TRP B 1 234 ? -1.363 17.938 23.016 1 97.06 234 TRP B O 1
ATOM 5192 N N . LEU B 1 235 ? -3.342 17.703 22.062 1 97.06 235 LEU B N 1
ATOM 5193 C CA . LEU B 1 235 ? -3.824 16.75 23.047 1 97.06 235 LEU B CA 1
ATOM 5194 C C . LEU B 1 235 ? -4.117 15.398 22.406 1 97.06 235 LEU B C 1
ATOM 5196 O O . LEU B 1 235 ? -4.598 15.344 21.266 1 97.06 235 LEU B O 1
ATOM 5200 N N . PRO B 1 236 ? -3.877 14.352 23.125 1 95.44 236 PRO B N 1
ATOM 5201 C CA . PRO B 1 236 ? -4.082 13.016 22.562 1 95.44 236 PRO B CA 1
ATOM 5202 C C . PRO B 1 236 ? -5.555 12.711 22.281 1 95.44 236 PRO B C 1
ATOM 5204 O O . PRO B 1 236 ? -6.438 13.344 22.875 1 95.44 236 PRO B O 1
ATOM 5207 N N . HIS B 1 237 ? -5.762 11.852 21.391 1 95.31 237 HIS B N 1
ATOM 5208 C CA . HIS B 1 237 ? -7.07 11.336 21 1 95.31 237 HIS B CA 1
ATOM 5209 C C . HIS B 1 237 ? -7.113 9.812 21.078 1 95.31 237 HIS B C 1
ATOM 5211 O O . HIS B 1 237 ? -6.082 9.156 20.969 1 95.31 237 HIS B O 1
ATOM 5217 N N . GLU B 1 238 ? -8.289 9.25 21.266 1 92.62 238 GLU B N 1
ATOM 5218 C CA . GLU B 1 238 ? -8.445 7.809 21.453 1 92.62 238 GLU B CA 1
ATOM 5219 C C . GLU B 1 238 ? -7.992 7.035 20.219 1 92.62 238 GLU B C 1
ATOM 5221 O O . GLU B 1 238 ? -7.527 5.898 20.328 1 92.62 238 GLU B O 1
ATOM 5226 N N . LYS B 1 239 ? -8.047 7.648 19.078 1 94.62 239 LYS B N 1
ATOM 5227 C CA . LYS B 1 239 ? -7.719 6.969 17.828 1 94.62 239 LYS B CA 1
ATOM 5228 C C . LYS B 1 239 ? -6.223 7.043 17.531 1 94.62 239 LYS B C 1
ATOM 5230 O O . LYS B 1 239 ? -5.746 6.473 16.547 1 94.62 239 LYS B O 1
ATOM 5235 N N . ASP B 1 240 ? -5.488 7.668 18.328 1 97.25 240 ASP B N 1
ATOM 5236 C CA . ASP B 1 240 ? -4.07 7.898 18.062 1 97.25 240 ASP B CA 1
ATOM 5237 C C . ASP B 1 240 ? -3.303 6.582 18.016 1 97.25 240 ASP B C 1
ATOM 5239 O O . ASP B 1 240 ? -2.359 6.438 17.234 1 97.25 240 ASP B O 1
ATOM 5243 N N . GLY B 1 241 ? -3.709 5.645 18.891 1 96.69 241 GLY B N 1
ATOM 5244 C CA . GLY B 1 241 ? -3.035 4.355 18.859 1 96.69 241 GLY B CA 1
ATOM 5245 C C . GLY B 1 241 ? -3.039 3.699 17.5 1 96.69 241 GLY B C 1
ATOM 5246 O O . GLY B 1 241 ? -1.993 3.264 17.016 1 96.69 241 GLY B O 1
ATOM 5247 N N . SER B 1 242 ? -4.18 3.635 16.891 1 96.69 242 SER B N 1
ATOM 5248 C CA . SER B 1 242 ? -4.32 3.068 15.562 1 96.69 242 SER B CA 1
ATOM 5249 C C . SER B 1 242 ? -3.574 3.902 14.523 1 96.69 242 SER B C 1
ATOM 5251 O O . SER B 1 242 ? -2.947 3.357 13.617 1 96.69 242 SER B O 1
ATOM 5253 N N . THR B 1 243 ? -3.646 5.199 14.656 1 97.62 243 THR B N 1
ATOM 5254 C CA . THR B 1 243 ? -3.023 6.105 13.695 1 97.62 243 THR B CA 1
ATOM 5255 C C . THR B 1 243 ? -1.505 5.973 13.734 1 97.62 243 THR B C 1
ATOM 5257 O O . THR B 1 243 ? -0.841 6.09 12.703 1 97.62 243 THR B O 1
ATOM 5260 N N . ARG B 1 244 ? -0.976 5.758 14.906 1 98.12 244 ARG B N 1
ATOM 5261 C CA . ARG B 1 244 ? 0.468 5.578 15.023 1 98.12 244 ARG B CA 1
ATOM 5262 C C . ARG B 1 244 ? 0.939 4.391 14.188 1 98.12 244 ARG B C 1
ATOM 5264 O O . ARG B 1 244 ? 2.035 4.418 13.625 1 98.12 244 ARG B O 1
ATOM 5271 N N . VAL B 1 245 ? 0.152 3.354 14.117 1 98.25 245 VAL B N 1
ATOM 5272 C CA . VAL B 1 245 ? 0.497 2.201 13.297 1 98.25 245 VAL B CA 1
ATOM 5273 C C . VAL B 1 245 ? 0.489 2.598 11.82 1 98.25 245 VAL B C 1
ATOM 5275 O O . VAL B 1 245 ? 1.42 2.275 11.078 1 98.25 245 VAL B O 1
ATOM 5278 N N . SER B 1 246 ? -0.549 3.34 11.438 1 98.38 246 SER B N 1
ATOM 5279 C CA . SER B 1 246 ? -0.626 3.83 10.062 1 98.38 246 SER B CA 1
ATOM 5280 C C . SER B 1 246 ? 0.597 4.668 9.703 1 98.38 246 SER B C 1
ATOM 5282 O O . SER B 1 246 ? 1.188 4.488 8.641 1 98.38 246 SER B O 1
ATOM 5284 N N . GLU B 1 247 ? 0.96 5.547 10.602 1 98.56 247 GLU B N 1
ATOM 5285 C CA . GLU B 1 247 ? 2.088 6.438 10.352 1 98.56 247 GLU B CA 1
ATOM 5286 C C . GLU B 1 247 ? 3.398 5.66 10.266 1 98.56 247 GLU B C 1
ATOM 5288 O O . GLU B 1 247 ? 4.273 6 9.469 1 98.56 247 GLU B O 1
ATOM 5293 N N . ALA B 1 248 ? 3.514 4.664 11.125 1 98.56 248 ALA B N 1
ATOM 5294 C CA . ALA B 1 248 ? 4.715 3.836 11.07 1 98.56 248 ALA B CA 1
ATOM 5295 C C . ALA B 1 248 ? 4.828 3.113 9.734 1 98.56 248 ALA B C 1
ATOM 5297 O O . ALA B 1 248 ? 5.91 3.037 9.148 1 98.56 248 ALA B O 1
ATOM 5298 N N . LEU B 1 249 ? 3.754 2.576 9.242 1 98.56 249 LEU B N 1
ATOM 5299 C CA . LEU B 1 249 ? 3.719 1.88 7.961 1 98.56 249 LEU B CA 1
ATOM 5300 C C . LEU B 1 249 ? 4.078 2.826 6.82 1 98.56 249 LEU B C 1
ATOM 5302 O O . LEU B 1 249 ? 4.891 2.484 5.957 1 98.56 249 LEU B O 1
ATOM 5306 N N . ILE B 1 250 ? 3.521 4.008 6.805 1 98.62 250 ILE B N 1
ATOM 5307 C CA . ILE B 1 250 ? 3.793 4.996 5.766 1 98.62 250 ILE B CA 1
ATOM 5308 C C . ILE B 1 250 ? 5.266 5.395 5.809 1 98.62 250 ILE B C 1
ATOM 5310 O O . ILE B 1 250 ? 5.922 5.492 4.766 1 98.62 250 ILE B O 1
ATOM 5314 N N . LYS B 1 251 ? 5.762 5.578 7.008 1 98.62 251 LYS B N 1
ATOM 5315 C CA . LYS B 1 251 ? 7.148 5.992 7.18 1 98.62 251 LYS B CA 1
ATOM 5316 C C . LYS B 1 251 ? 8.109 4.957 6.605 1 98.62 251 LYS B C 1
ATOM 5318 O O . LYS B 1 251 ? 9.125 5.309 6 1 98.62 251 LYS B O 1
ATOM 5323 N N . ILE B 1 252 ? 7.812 3.701 6.812 1 98.44 252 ILE B N 1
ATOM 5324 C CA . ILE B 1 252 ? 8.648 2.629 6.281 1 98.44 252 ILE B CA 1
ATOM 5325 C C . ILE B 1 252 ? 8.734 2.748 4.762 1 98.44 252 ILE B C 1
ATOM 5327 O O . ILE B 1 252 ? 9.828 2.709 4.188 1 98.44 252 ILE B O 1
ATOM 5331 N N . PHE B 1 253 ? 7.613 2.906 4.148 1 98.38 253 PHE B N 1
ATOM 5332 C CA . PHE B 1 253 ? 7.578 2.971 2.691 1 98.38 253 PHE B CA 1
ATOM 5333 C C . PHE B 1 253 ? 8.336 4.195 2.188 1 98.38 253 PHE B C 1
ATOM 5335 O O . PHE B 1 253 ? 9.172 4.082 1.289 1 98.38 253 PHE B O 1
ATOM 5342 N N . VAL B 1 254 ? 8.039 5.367 2.75 1 98.56 254 VAL B N 1
ATOM 5343 C CA . VAL B 1 254 ? 8.68 6.609 2.32 1 98.56 254 VAL B CA 1
ATOM 5344 C C . VAL B 1 254 ? 10.188 6.516 2.541 1 98.56 254 VAL B C 1
ATOM 5346 O O . VAL B 1 254 ? 10.969 6.891 1.669 1 98.56 254 VAL B O 1
ATOM 5349 N N . ALA B 1 255 ? 10.586 6.008 3.707 1 98.56 255 ALA B N 1
ATOM 5350 C CA . ALA B 1 255 ? 12.008 5.871 4.027 1 98.56 255 ALA B CA 1
ATOM 5351 C C . ALA B 1 255 ? 12.719 4.992 3.004 1 98.56 255 ALA B C 1
ATOM 5353 O O . ALA B 1 255 ? 13.789 5.348 2.506 1 98.56 255 ALA B O 1
ATOM 5354 N N . GLN B 1 256 ? 12.125 3.877 2.699 1 98.25 256 GLN B N 1
ATOM 5355 C CA . GLN B 1 256 ? 12.742 2.932 1.777 1 98.25 256 GLN B CA 1
ATOM 5356 C C . GLN B 1 256 ? 12.906 3.545 0.39 1 98.25 256 GLN B C 1
ATOM 5358 O O . GLN B 1 256 ? 13.922 3.318 -0.278 1 98.25 256 GLN B O 1
ATOM 5363 N N . ILE B 1 257 ? 11.914 4.297 -0.057 1 98.12 257 ILE B N 1
ATOM 5364 C CA . ILE B 1 257 ? 12.016 4.977 -1.344 1 98.12 257 ILE B CA 1
ATOM 5365 C C . ILE B 1 257 ? 13.148 6.004 -1.296 1 98.12 257 ILE B C 1
ATOM 5367 O O . ILE B 1 257 ? 14 6.047 -2.189 1 98.12 257 ILE B O 1
ATOM 5371 N N . CYS B 1 258 ? 13.203 6.777 -0.248 1 97.56 258 CYS B N 1
ATOM 5372 C CA . CYS B 1 258 ? 14.172 7.863 -0.13 1 97.56 258 CYS B CA 1
ATOM 5373 C C . CYS B 1 258 ? 15.594 7.32 -0.093 1 97.56 258 CYS B C 1
ATOM 5375 O O . CYS B 1 258 ? 16.516 7.961 -0.594 1 97.56 258 CYS B O 1
ATOM 5377 N N . LYS B 1 259 ? 15.797 6.137 0.455 1 97.12 259 LYS B N 1
ATOM 5378 C CA . LYS B 1 259 ? 17.125 5.527 0.567 1 97.12 259 LYS B CA 1
ATOM 5379 C C . LYS B 1 259 ? 17.719 5.266 -0.809 1 97.12 259 LYS B C 1
ATOM 5381 O O . LYS B 1 259 ? 18.953 5.227 -0.959 1 97.12 259 LYS B O 1
ATOM 5386 N N . ASP B 1 260 ? 16.812 5.043 -1.75 1 96.06 260 ASP B N 1
ATOM 5387 C CA . ASP B 1 260 ? 17.266 4.633 -3.074 1 96.06 260 ASP B CA 1
ATOM 5388 C C . ASP B 1 260 ? 17.172 5.785 -4.07 1 96.06 260 ASP B C 1
ATOM 5390 O O . ASP B 1 260 ? 17.094 5.562 -5.281 1 96.06 260 ASP B O 1
ATOM 5394 N N . LEU B 1 261 ? 17.062 7.055 -3.617 1 95.44 261 LEU B N 1
ATOM 5395 C CA . LEU B 1 261 ? 17.047 8.258 -4.438 1 95.44 261 LEU B CA 1
ATOM 5396 C C . LEU B 1 261 ? 18.344 9.047 -4.25 1 95.44 261 LEU B C 1
ATOM 5398 O O . LEU B 1 261 ? 18.984 8.961 -3.197 1 95.44 261 LEU B O 1
ATOM 5402 N N . PRO B 1 262 ? 18.719 9.812 -5.348 1 93.38 262 PRO B N 1
ATOM 5403 C CA . PRO B 1 262 ? 19.781 10.789 -5.094 1 93.38 262 PRO B CA 1
ATOM 5404 C C . PRO B 1 262 ? 19.453 11.727 -3.93 1 93.38 262 PRO B C 1
ATOM 5406 O O . PRO B 1 262 ? 18.297 12.102 -3.738 1 93.38 262 PRO B O 1
ATOM 5409 N N . GLN B 1 263 ? 20.438 12.094 -3.199 1 92.56 263 GLN B N 1
ATOM 5410 C CA . GLN B 1 263 ? 20.266 12.875 -1.979 1 92.56 263 GLN B CA 1
ATOM 5411 C C . GLN B 1 263 ? 19.438 14.133 -2.238 1 92.56 263 GLN B C 1
ATOM 5413 O O . GLN B 1 263 ? 18.547 14.461 -1.467 1 92.56 263 GLN B O 1
ATOM 5418 N N . GLU B 1 264 ? 19.719 14.812 -3.264 1 90.88 264 GLU B N 1
ATOM 5419 C CA . GLU B 1 264 ? 19.031 16.062 -3.576 1 90.88 264 GLU B CA 1
ATOM 5420 C C . GLU B 1 264 ? 17.547 15.828 -3.852 1 90.88 264 GLU B C 1
ATOM 5422 O O . GLU B 1 264 ? 16.703 16.641 -3.471 1 90.88 264 GLU B O 1
ATOM 5427 N N . THR B 1 265 ? 17.266 14.664 -4.461 1 91.44 265 THR B N 1
ATOM 5428 C CA . THR B 1 265 ? 15.875 14.32 -4.746 1 91.44 265 THR B CA 1
ATOM 5429 C C . THR B 1 265 ? 15.148 13.906 -3.469 1 91.44 265 THR B C 1
ATOM 5431 O O . THR B 1 265 ? 14 14.289 -3.254 1 91.44 265 THR B O 1
ATOM 5434 N N . ALA B 1 266 ? 15.836 13.133 -2.666 1 94.31 266 ALA B N 1
ATOM 5435 C CA . ALA B 1 266 ? 15.266 12.688 -1.398 1 94.31 266 ALA B CA 1
ATOM 5436 C C . ALA B 1 266 ? 14.883 13.875 -0.522 1 94.31 266 ALA B C 1
ATOM 5438 O O . ALA B 1 266 ? 13.859 13.844 0.171 1 94.31 266 ALA B O 1
ATOM 5439 N N . LYS B 1 267 ? 15.633 14.922 -0.597 1 93.62 267 LYS B N 1
ATOM 5440 C CA . LYS B 1 267 ? 15.383 16.109 0.208 1 93.62 267 LYS B CA 1
ATOM 5441 C C . LYS B 1 267 ? 14.094 16.812 -0.224 1 93.62 267 LYS B C 1
ATOM 5443 O O . LYS B 1 267 ? 13.438 17.453 0.586 1 93.62 267 LYS B O 1
ATOM 5448 N N . LEU B 1 268 ? 13.758 16.641 -1.439 1 93.31 268 LEU B N 1
ATOM 5449 C CA . LEU B 1 268 ? 12.547 17.266 -1.956 1 93.31 268 LEU B CA 1
ATOM 5450 C C . LEU B 1 268 ? 11.312 16.453 -1.576 1 93.31 268 LEU B C 1
ATOM 5452 O O . LEU B 1 268 ? 10.188 16.953 -1.635 1 93.31 268 LEU B O 1
ATOM 5456 N N . ILE B 1 269 ? 11.547 15.188 -1.186 1 96.25 269 ILE B N 1
ATOM 5457 C CA . ILE B 1 269 ? 10.453 14.273 -0.882 1 96.25 269 ILE B CA 1
ATOM 5458 C C . ILE B 1 269 ? 10 14.469 0.565 1 96.25 269 ILE B C 1
ATOM 5460 O O . ILE B 1 269 ? 8.867 14.148 0.919 1 96.25 269 ILE B O 1
ATOM 5464 N N . VAL B 1 270 ? 10.859 15.086 1.389 1 97.56 270 VAL B N 1
ATOM 5465 C CA . VAL B 1 270 ? 10.539 15.125 2.812 1 97.56 270 VAL B CA 1
ATOM 5466 C C . VAL B 1 270 ? 10.633 16.562 3.318 1 97.56 270 VAL B C 1
ATOM 5468 O O . VAL B 1 270 ? 11.336 17.391 2.734 1 97.56 270 VAL B O 1
ATOM 5471 N N . ASN B 1 271 ? 9.859 16.859 4.336 1 96.81 271 ASN B N 1
ATOM 5472 C CA . ASN B 1 271 ? 10.047 18.109 5.066 1 96.81 271 ASN B CA 1
ATOM 5473 C C . ASN B 1 271 ? 11.398 18.141 5.785 1 96.81 271 ASN B C 1
ATOM 5475 O O . ASN B 1 271 ? 11.93 17.094 6.156 1 96.81 271 ASN B O 1
ATOM 5479 N N . PRO B 1 272 ? 11.945 19.297 6.016 1 94.94 272 PRO B N 1
ATOM 5480 C CA . PRO B 1 272 ? 13.289 19.406 6.598 1 94.94 272 PRO B CA 1
ATOM 5481 C C . PRO B 1 272 ? 13.414 18.656 7.922 1 94.94 272 PRO B C 1
ATOM 5483 O O . PRO B 1 272 ? 14.469 18.078 8.211 1 94.94 272 PRO B O 1
ATOM 5486 N N . ASN B 1 273 ? 12.398 18.594 8.727 1 93.88 273 ASN B N 1
ATOM 5487 C CA . ASN B 1 273 ? 12.469 17.906 10.016 1 93.88 273 ASN B CA 1
ATOM 5488 C C . ASN B 1 273 ? 12.578 16.391 9.844 1 93.88 273 ASN B C 1
ATOM 5490 O O . ASN B 1 273 ? 12.867 15.672 10.797 1 93.88 273 ASN B O 1
ATOM 5494 N N . GLU B 1 274 ? 12.344 15.875 8.617 1 95.62 274 GLU B N 1
ATOM 5495 C CA . GLU B 1 274 ? 12.445 14.453 8.305 1 95.62 274 GLU B CA 1
ATOM 5496 C C . GLU B 1 274 ? 13.688 14.156 7.477 1 95.62 274 GLU B C 1
ATOM 5498 O O . GLU B 1 274 ? 13.781 13.102 6.844 1 95.62 274 GLU B O 1
ATOM 5503 N N . ASP B 1 275 ? 14.68 14.984 7.441 1 93.69 275 ASP B N 1
ATOM 5504 C CA . ASP B 1 275 ? 15.844 14.875 6.578 1 93.69 275 ASP B CA 1
ATOM 5505 C C . ASP B 1 275 ? 16.609 13.578 6.848 1 93.69 275 ASP B C 1
ATOM 5507 O O . ASP B 1 275 ? 17.297 13.055 5.961 1 93.69 275 ASP B O 1
ATOM 5511 N N . ASP B 1 276 ? 16.453 13.023 8.023 1 94.75 276 ASP B N 1
ATOM 5512 C CA . ASP B 1 276 ? 17.25 11.859 8.391 1 94.75 276 ASP B CA 1
ATOM 5513 C C . ASP B 1 276 ? 16.516 10.562 8.055 1 94.75 276 ASP B C 1
ATOM 5515 O O . ASP B 1 276 ? 16.969 9.477 8.398 1 94.75 276 ASP B O 1
ATOM 5519 N N . ILE B 1 277 ? 15.43 10.641 7.398 1 96.62 277 ILE B N 1
ATOM 5520 C CA . ILE B 1 277 ? 14.578 9.484 7.168 1 96.62 277 ILE B CA 1
ATOM 5521 C C . ILE B 1 277 ? 15.32 8.461 6.309 1 96.62 277 ILE B C 1
ATOM 5523 O O . ILE B 1 277 ? 15.195 7.25 6.527 1 96.62 277 ILE B O 1
ATOM 5527 N N . ALA B 1 278 ? 16.141 8.93 5.332 1 95.12 278 ALA B N 1
ATOM 5528 C CA . ALA B 1 278 ? 16.859 8.055 4.414 1 95.12 278 ALA B CA 1
ATOM 5529 C C . ALA B 1 278 ? 17.984 7.316 5.133 1 95.12 278 ALA B C 1
ATOM 5531 O O . ALA B 1 278 ? 18.453 6.281 4.66 1 95.12 278 ALA B O 1
ATOM 5532 N N . ASP B 1 279 ? 18.391 7.816 6.258 1 96.06 279 ASP B N 1
ATOM 5533 C CA . ASP B 1 279 ? 19.5 7.23 7.008 1 96.06 279 ASP B CA 1
ATOM 5534 C C . ASP B 1 279 ? 18.984 6.289 8.094 1 96.06 279 ASP B C 1
ATOM 5536 O O . ASP B 1 279 ? 19.781 5.629 8.773 1 96.06 279 ASP B O 1
ATOM 5540 N N . THR B 1 280 ? 17.719 6.238 8.305 1 96.81 280 THR B N 1
ATOM 5541 C CA . THR B 1 280 ? 17.156 5.395 9.352 1 96.81 280 THR B CA 1
ATOM 5542 C C . THR B 1 280 ? 17.109 3.936 8.906 1 96.81 280 THR B C 1
ATOM 5544 O O . THR B 1 280 ? 16.422 3.6 7.941 1 96.81 280 THR B O 1
ATOM 5547 N N . PRO B 1 281 ? 17.781 3.09 9.602 1 96.75 281 PRO B N 1
ATOM 5548 C CA . PRO B 1 281 ? 17.781 1.684 9.188 1 96.75 281 PRO B CA 1
ATOM 5549 C C . PRO B 1 281 ? 16.406 1.043 9.266 1 96.75 281 PRO B C 1
ATOM 5551 O O . PRO B 1 281 ? 15.594 1.406 10.125 1 96.75 281 PRO B O 1
ATOM 5554 N N . LEU B 1 282 ? 16.172 0.091 8.391 1 96.88 282 LEU B N 1
ATOM 5555 C CA . LEU B 1 282 ? 14.891 -0.618 8.367 1 96.88 282 LEU B CA 1
ATOM 5556 C C . LEU B 1 282 ? 14.609 -1.28 9.711 1 96.88 282 LEU B C 1
ATOM 5558 O O . LEU B 1 282 ? 13.461 -1.345 10.148 1 96.88 282 LEU B O 1
ATOM 5562 N N . SER B 1 283 ? 15.641 -1.771 10.391 1 95.88 283 SER B N 1
ATOM 5563 C CA . SER B 1 283 ? 15.477 -2.422 11.68 1 95.88 283 SER B CA 1
ATOM 5564 C C . SER B 1 283 ? 14.867 -1.473 12.711 1 95.88 283 SER B C 1
ATOM 5566 O O . SER B 1 283 ? 14.055 -1.885 13.539 1 95.88 283 SER B O 1
ATOM 5568 N N . VAL B 1 284 ? 15.266 -0.226 12.633 1 97.38 284 VAL B N 1
ATOM 5569 C CA . VAL B 1 284 ? 14.727 0.779 13.539 1 97.38 284 VAL B CA 1
ATOM 5570 C C . VAL B 1 284 ? 13.273 1.074 13.18 1 97.38 284 VAL B C 1
ATOM 5572 O O . VAL B 1 284 ? 12.422 1.194 14.062 1 97.38 284 VAL B O 1
ATOM 5575 N N . LEU B 1 285 ? 12.984 1.222 11.93 1 97.88 285 LEU B N 1
ATOM 5576 C CA . LEU B 1 285 ? 11.625 1.459 11.461 1 97.88 285 LEU B CA 1
ATOM 5577 C C . LEU B 1 285 ? 10.703 0.31 11.859 1 97.88 285 LEU B C 1
ATOM 5579 O O . LEU B 1 285 ? 9.578 0.538 12.312 1 97.88 285 LEU B O 1
ATOM 5583 N N . PHE B 1 286 ? 11.156 -0.93 11.727 1 97.06 286 PHE B N 1
ATOM 5584 C CA . PHE B 1 286 ? 10.375 -2.102 12.109 1 97.06 286 PHE B CA 1
ATOM 5585 C C . PHE B 1 286 ? 10.148 -2.135 13.617 1 97.06 286 PHE B C 1
ATOM 5587 O O . PHE B 1 286 ? 9.07 -2.516 14.078 1 97.06 286 PHE B O 1
ATOM 5594 N N . LEU B 1 287 ? 11.18 -1.811 14.336 1 97.25 287 LEU B N 1
ATOM 5595 C CA . LEU B 1 287 ? 11.016 -1.751 15.781 1 97.25 287 LEU B CA 1
ATOM 5596 C C . LEU B 1 287 ? 9.938 -0.75 16.172 1 97.25 287 LEU B C 1
ATOM 5598 O O . LEU B 1 287 ? 9.133 -1.014 17.062 1 97.25 287 LEU B O 1
ATOM 5602 N N . GLN B 1 288 ? 9.945 0.392 15.539 1 97.62 288 GLN B N 1
ATOM 5603 C CA . GLN B 1 288 ? 8.914 1.396 15.773 1 97.62 288 GLN B CA 1
ATOM 5604 C C . GLN B 1 288 ? 7.523 0.847 15.453 1 97.62 288 GLN B C 1
ATOM 5606 O O . GLN B 1 288 ? 6.586 1.019 16.234 1 97.62 288 GLN B O 1
ATOM 5611 N N . LEU B 1 289 ? 7.43 0.19 14.32 1 98.06 289 LEU B N 1
ATOM 5612 C CA . LEU B 1 289 ? 6.156 -0.395 13.922 1 98.06 289 LEU B CA 1
ATOM 5613 C C . LEU B 1 289 ? 5.699 -1.441 14.938 1 98.06 289 LEU B C 1
ATOM 5615 O O . LEU B 1 289 ? 4.543 -1.434 15.367 1 98.06 289 LEU B O 1
ATOM 5619 N N . GLU B 1 290 ? 6.566 -2.328 15.281 1 96.31 290 GLU B N 1
ATOM 5620 C CA . GLU B 1 290 ? 6.242 -3.389 16.234 1 96.31 290 GLU B CA 1
ATOM 5621 C C . GLU B 1 290 ? 5.77 -2.814 17.562 1 96.31 290 GLU B C 1
ATOM 5623 O O . GLU B 1 290 ? 4.805 -3.309 18.156 1 96.31 290 GLU B O 1
ATOM 5628 N N . THR B 1 291 ? 6.453 -1.808 18.016 1 97.25 291 THR B N 1
ATOM 5629 C CA . THR B 1 291 ? 6.129 -1.18 19.297 1 97.25 291 THR B CA 1
ATOM 5630 C C . THR B 1 291 ? 4.711 -0.614 19.266 1 97.25 291 THR B C 1
ATOM 5632 O O . THR B 1 291 ? 3.912 -0.892 20.172 1 97.25 291 THR B O 1
ATOM 5635 N N . VAL B 1 292 ? 4.41 0.105 18.281 1 97.62 292 VAL B N 1
ATOM 5636 C CA . VAL B 1 292 ? 3.111 0.766 18.25 1 97.62 292 VAL B CA 1
ATOM 5637 C C . VAL B 1 292 ? 2.021 -0.254 17.922 1 97.62 292 VAL B C 1
ATOM 5639 O O . VAL B 1 292 ? 0.897 -0.148 18.422 1 97.62 292 VAL B O 1
ATOM 5642 N N . ALA B 1 293 ? 2.287 -1.216 17.078 1 96.31 293 ALA B N 1
ATOM 5643 C CA . ALA B 1 293 ? 1.314 -2.258 16.766 1 96.31 293 ALA B CA 1
ATOM 5644 C C . ALA B 1 293 ? 0.965 -3.078 18 1 96.31 293 ALA B C 1
ATOM 5646 O O . ALA B 1 293 ? -0.21 -3.336 18.281 1 96.31 293 ALA B O 1
ATOM 5647 N N . ASN B 1 294 ? 1.975 -3.467 18.734 1 95 294 ASN B N 1
ATOM 5648 C CA . ASN B 1 294 ? 1.749 -4.227 19.953 1 95 294 ASN B CA 1
ATOM 5649 C C . ASN B 1 294 ? 0.958 -3.42 20.984 1 95 294 ASN B C 1
ATOM 5651 O O . ASN B 1 294 ? 0.061 -3.953 21.641 1 95 294 ASN B O 1
ATOM 5655 N N . ALA B 1 295 ? 1.361 -2.197 21.125 1 95.38 295 ALA B N 1
ATOM 5656 C CA . ALA B 1 295 ? 0.641 -1.332 22.062 1 95.38 295 ALA B CA 1
ATOM 5657 C C . ALA B 1 295 ? -0.835 -1.234 21.688 1 95.38 295 ALA B C 1
ATOM 5659 O O . ALA B 1 295 ? -1.707 -1.298 22.562 1 95.38 295 ALA B O 1
ATOM 5660 N N . TYR B 1 296 ? -1.108 -1.121 20.453 1 95.44 296 TYR B N 1
ATOM 5661 C CA . TYR B 1 296 ? -2.482 -1.007 19.969 1 95.44 296 TYR B CA 1
ATOM 5662 C C . TYR B 1 296 ? -3.252 -2.301 20.219 1 95.44 296 TYR B C 1
ATOM 5664 O O . TYR B 1 296 ? -4.383 -2.277 20.703 1 95.44 296 TYR B O 1
ATOM 5672 N N . LEU B 1 297 ? -2.637 -3.4 19.875 1 93.31 297 LEU B N 1
ATOM 5673 C CA . LEU B 1 297 ? -3.291 -4.695 20.016 1 93.31 297 LEU B CA 1
ATOM 5674 C C . LEU B 1 297 ? -3.512 -5.035 21.484 1 93.31 297 LEU B C 1
ATOM 5676 O O . LEU B 1 297 ? -4.551 -5.594 21.859 1 93.31 297 LEU B O 1
ATOM 5680 N N . ASP B 1 298 ? -2.576 -4.727 22.297 1 91.69 298 ASP B N 1
ATOM 5681 C CA . ASP B 1 298 ? -2.711 -4.957 23.734 1 91.69 298 ASP B CA 1
ATOM 5682 C C . ASP B 1 298 ? -3.861 -4.141 24.328 1 91.69 298 ASP B C 1
ATOM 5684 O O . ASP B 1 298 ? -4.621 -4.633 25.156 1 91.69 298 ASP B O 1
ATOM 5688 N N . ASN B 1 299 ? -3.896 -2.955 23.922 1 89.94 299 ASN B N 1
ATOM 5689 C CA . ASN B 1 299 ? -4.984 -2.1 24.375 1 89.94 299 ASN B CA 1
ATOM 5690 C C . ASN B 1 299 ? -6.344 -2.621 23.906 1 89.94 299 ASN B C 1
ATOM 5692 O O . ASN B 1 299 ? -7.324 -2.562 24.656 1 89.94 299 ASN B O 1
ATOM 5696 N N . ARG B 1 300 ? -6.41 -3.131 22.75 1 87.19 300 ARG B N 1
ATOM 5697 C CA . ARG B 1 300 ? -7.652 -3.674 22.219 1 87.19 300 ARG B CA 1
ATOM 5698 C C . ARG B 1 300 ? -8.094 -4.914 22.984 1 87.19 300 ARG B C 1
ATOM 5700 O O . ARG B 1 300 ? -9.281 -5.102 23.25 1 87.19 300 ARG B O 1
ATOM 5707 N N . ARG B 1 301 ? -7.172 -5.699 23.328 1 86.19 301 ARG B N 1
ATOM 5708 C CA . ARG B 1 301 ? -7.465 -6.906 24.109 1 86.19 301 ARG B CA 1
ATOM 5709 C C . ARG B 1 301 ? -7.973 -6.551 25.5 1 86.19 301 ARG B C 1
ATOM 5711 O O . ARG B 1 301 ? -8.922 -7.16 25.984 1 86.19 301 ARG B O 1
ATOM 5718 N N . LYS B 1 302 ? -7.367 -5.613 26.094 1 86.44 302 LYS B N 1
ATOM 5719 C CA . LYS B 1 302 ? -7.781 -5.168 27.406 1 86.44 302 LYS B CA 1
ATOM 5720 C C . LYS B 1 302 ? -9.203 -4.617 27.391 1 86.44 302 LYS B C 1
ATOM 5722 O O . LYS B 1 302 ? -10 -4.906 28.281 1 86.44 302 LYS B O 1
ATOM 5727 N N . LEU B 1 303 ? -9.477 -3.92 26.344 1 82.94 303 LEU B N 1
ATOM 5728 C CA . LEU B 1 303 ? -10.805 -3.332 26.219 1 82.94 303 LEU B CA 1
ATOM 5729 C C . LEU B 1 303 ? -11.859 -4.41 26 1 82.94 303 LEU B C 1
ATOM 5731 O O . LEU B 1 303 ? -12.961 -4.336 26.547 1 82.94 303 LEU B O 1
ATOM 5735 N N . ARG B 1 304 ? -11.516 -5.473 25.297 1 79.31 304 ARG B N 1
ATOM 5736 C CA . ARG B 1 304 ? -12.43 -6.582 25.047 1 79.31 304 ARG B CA 1
ATOM 5737 C C . ARG B 1 304 ? -12.68 -7.379 26.328 1 79.31 304 ARG B C 1
ATOM 5739 O O . ARG B 1 304 ? -13.805 -7.797 26.594 1 79.31 304 ARG B O 1
ATOM 5746 N N . ARG B 1 305 ? -11.711 -7.551 27.047 1 80.19 305 ARG B N 1
ATOM 5747 C CA . ARG B 1 305 ? -11.836 -8.258 28.312 1 80.19 305 ARG B CA 1
ATOM 5748 C C . ARG B 1 305 ? -12.688 -7.469 29.297 1 80.19 305 ARG B C 1
ATOM 5750 O O . ARG B 1 305 ? -13.539 -8.039 29.984 1 80.19 305 ARG B O 1
ATOM 5757 N N . ALA B 1 306 ? -12.453 -6.203 29.312 1 73.12 306 ALA B N 1
ATOM 5758 C CA . ALA B 1 306 ? -13.219 -5.336 30.203 1 73.12 306 ALA B CA 1
ATOM 5759 C C . ALA B 1 306 ? -14.695 -5.312 29.797 1 73.12 306 ALA B C 1
ATOM 5761 O O . ALA B 1 306 ? -15.578 -5.34 30.672 1 73.12 306 ALA B O 1
ATOM 5762 N N . LYS B 1 307 ? -14.984 -5.297 28.562 1 72.25 307 LYS B N 1
ATOM 5763 C CA . LYS B 1 307 ? -16.359 -5.328 28.078 1 72.25 307 LYS B CA 1
ATOM 5764 C C . LYS B 1 307 ? -17.031 -6.652 28.422 1 72.25 307 LYS B C 1
ATOM 5766 O O . LYS B 1 307 ? -18.203 -6.68 28.797 1 72.25 307 LYS B O 1
ATOM 5771 N N . ARG B 1 308 ? -16.297 -7.773 28.312 1 71 308 ARG B N 1
ATOM 5772 C CA . ARG B 1 308 ? -16.844 -9.094 28.625 1 71 308 ARG B CA 1
ATOM 5773 C C . ARG B 1 308 ? -17.109 -9.227 30.125 1 71 308 ARG B C 1
ATOM 5775 O O . ARG B 1 308 ? -18.125 -9.82 30.516 1 71 308 ARG B O 1
ATOM 5782 N N . GLN B 1 309 ? -16.312 -8.617 30.906 1 68.44 309 GLN B N 1
ATOM 5783 C CA . GLN B 1 309 ? -16.484 -8.648 32.344 1 68.44 309 GLN B CA 1
ATOM 5784 C C . GLN B 1 309 ? -17.641 -7.758 32.781 1 68.44 309 GLN B C 1
ATOM 5786 O O . GLN B 1 309 ? -18.391 -8.109 33.688 1 68.44 309 GLN B O 1
ATOM 5791 N N . ARG B 1 310 ? -17.734 -6.574 32.156 1 62.28 310 ARG B N 1
ATOM 5792 C CA . ARG B 1 310 ? -18.828 -5.672 32.5 1 62.28 310 ARG B CA 1
ATOM 5793 C C . ARG B 1 310 ? -20.172 -6.277 32.094 1 62.28 310 ARG B C 1
ATOM 5795 O O . ARG B 1 310 ? -21.172 -6.082 32.781 1 62.28 310 ARG B O 1
ATOM 5802 N N . THR B 1 311 ? -20.266 -6.871 30.906 1 58.28 311 THR B N 1
ATOM 5803 C CA . THR B 1 311 ? -21.5 -7.523 30.5 1 58.28 311 THR B CA 1
ATOM 5804 C C . THR B 1 311 ? -21.891 -8.609 31.5 1 58.28 311 THR B C 1
ATOM 5806 O O . THR B 1 311 ? -23.078 -8.914 31.656 1 58.28 311 THR B O 1
ATOM 5809 N N . CYS B 1 312 ? -20.938 -9.133 32.156 1 57.84 312 CYS B N 1
ATOM 5810 C CA . CYS B 1 312 ? -21.25 -10.141 33.156 1 57.84 312 CYS B CA 1
ATOM 5811 C C . CYS B 1 312 ? -21.609 -9.492 34.469 1 57.84 312 CYS B C 1
ATOM 5813 O O . CYS B 1 312 ? -22.172 -10.141 35.344 1 57.84 312 CYS B O 1
ATOM 5815 N N . GLU B 1 313 ? -20.844 -8.414 34.781 1 50.03 313 GLU B N 1
ATOM 5816 C CA . GLU B 1 313 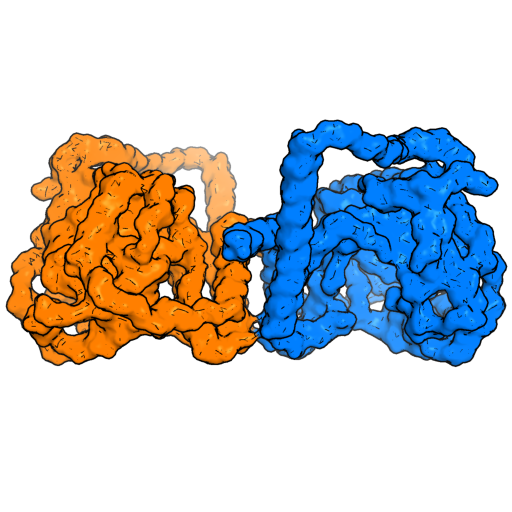? -21.156 -7.758 36.031 1 50.03 313 GLU B CA 1
ATOM 5817 C C . GLU B 1 313 ? -22.25 -6.719 35.875 1 50.03 313 GLU B C 1
ATOM 5819 O O . GLU B 1 313 ? -22.297 -6.012 34.875 1 50.03 313 GLU B O 1
ATOM 5824 N N . ASP B 1 314 ? -23.391 -6.938 36.531 1 47.91 314 ASP B N 1
ATOM 5825 C CA . ASP B 1 314 ? -24.547 -6.059 36.594 1 47.91 314 ASP B CA 1
ATOM 5826 C C . ASP B 1 314 ? -24.141 -4.637 36.969 1 47.91 314 ASP B C 1
ATOM 5828 O O . ASP B 1 314 ? -24.891 -3.924 37.625 1 47.91 314 ASP B O 1
ATOM 5832 N N . GLU B 1 315 ? -22.859 -4.434 37.094 1 45.38 315 GLU B N 1
ATOM 5833 C CA . GLU B 1 315 ? -22.594 -3.121 37.688 1 45.38 315 GLU B CA 1
ATOM 5834 C C . GLU B 1 315 ? -23.156 -2.004 36.781 1 45.38 315 GLU B C 1
ATOM 5836 O O . GLU B 1 315 ? -23.109 -2.092 35.562 1 45.38 315 GLU B O 1
ATOM 5841 N N . PRO B 1 316 ? -23.953 -1.09 37.531 1 43.84 316 PRO B N 1
ATOM 5842 C CA . PRO B 1 316 ? -24.562 0.056 36.875 1 43.84 316 PRO B CA 1
ATOM 5843 C C . PRO B 1 316 ? -23.578 0.776 35.938 1 43.84 316 PRO B C 1
ATOM 5845 O O . PRO B 1 316 ? -22.359 0.751 36.188 1 43.84 316 PRO B O 1
ATOM 5848 N N . THR B 1 317 ? -23.828 0.805 34.75 1 42.47 317 THR B N 1
ATOM 5849 C CA . THR B 1 317 ? -23.109 1.618 33.781 1 42.47 317 THR B CA 1
ATOM 5850 C C . THR B 1 317 ? -22.672 2.943 34.406 1 42.47 317 THR B C 1
ATOM 5852 O O . THR B 1 317 ? -23.5 3.652 35 1 42.47 317 THR B O 1
ATOM 5855 N N . PRO B 1 318 ? -21.375 2.961 34.938 1 37.25 318 PRO B N 1
ATOM 5856 C CA . PRO B 1 318 ? -21.109 4.316 35.438 1 37.25 318 PRO B CA 1
ATOM 5857 C C . PRO B 1 318 ? -21.953 5.375 34.719 1 37.25 318 PRO B C 1
ATOM 5859 O O . PRO B 1 318 ? -22.391 5.168 33.594 1 37.25 318 PRO B O 1
ATOM 5862 N N . ALA B 1 319 ? -22.453 6.227 35.531 1 36.34 319 ALA B N 1
ATOM 5863 C CA . ALA B 1 319 ? -23.188 7.383 35.062 1 36.34 319 ALA B CA 1
ATOM 5864 C C . ALA B 1 319 ? -22.656 7.863 33.719 1 36.34 319 ALA B C 1
ATOM 5866 O O . ALA B 1 319 ? -21.438 7.977 33.531 1 36.34 319 ALA B O 1
ATOM 5867 N N . ALA B 1 320 ? -23.234 7.68 32.656 1 38.94 320 ALA B N 1
ATOM 5868 C CA . ALA B 1 320 ? -23.016 8.328 31.375 1 38.94 320 ALA B CA 1
ATOM 5869 C C . ALA B 1 320 ? -22.266 9.648 31.547 1 38.94 320 ALA B C 1
ATOM 5871 O O . ALA B 1 320 ? -22.719 10.531 32.281 1 38.94 320 ALA B O 1
ATOM 5872 N N . ILE B 1 321 ? -20.938 9.711 31.609 1 42.66 321 ILE B N 1
ATOM 5873 C CA . ILE B 1 321 ? -20.375 11.047 31.438 1 42.66 321 ILE B CA 1
ATOM 5874 C C . ILE B 1 321 ? -21.375 11.961 30.75 1 42.66 321 ILE B C 1
ATOM 5876 O O . ILE B 1 321 ? -21.953 11.594 29.719 1 42.66 321 ILE B O 1
ATOM 5880 N N . GLU B 1 322 ? -21.938 12.789 31.422 1 44.25 322 GLU B N 1
ATOM 5881 C CA . GLU B 1 322 ? -22.891 13.758 30.875 1 44.25 322 GLU B CA 1
ATOM 5882 C C . GLU B 1 322 ? -22.484 14.188 29.469 1 44.25 322 GLU B C 1
ATOM 5884 O O . GLU B 1 322 ? -21.406 14.742 29.266 1 44.25 322 GLU B O 1
ATOM 5889 N N . ASP B 1 323 ? -22.672 13.438 28.469 1 53.22 323 ASP B N 1
ATOM 5890 C CA . ASP B 1 323 ? -22.562 13.859 27.078 1 53.22 323 ASP B CA 1
ATOM 5891 C C . ASP B 1 323 ? -23.078 15.281 26.906 1 53.22 323 ASP B C 1
ATOM 5893 O O . ASP B 1 323 ? -24.297 15.531 26.984 1 53.22 323 ASP B O 1
ATOM 5897 N N . TYR B 1 324 ? -22.312 16.219 27.438 1 62.16 324 TYR B N 1
ATOM 5898 C CA . TYR B 1 324 ? -22.75 17.578 27.156 1 62.16 324 TYR B CA 1
ATOM 5899 C C . TYR B 1 324 ? -23.031 17.766 25.672 1 62.16 324 TYR B C 1
ATOM 5901 O O . TYR B 1 324 ? -22.234 17.375 24.828 1 62.16 324 TYR B O 1
ATOM 5909 N N . ASP B 1 325 ? -24.219 17.922 25.297 1 75.25 325 ASP B N 1
ATOM 5910 C CA . ASP B 1 325 ? -24.672 18.219 23.938 1 75.25 325 ASP B CA 1
ATOM 5911 C C . ASP B 1 325 ? -24.062 19.531 23.438 1 75.25 325 ASP B C 1
ATOM 5913 O O . ASP B 1 325 ? -24.375 20.609 23.938 1 75.25 325 ASP B O 1
ATOM 5917 N N . VAL B 1 326 ? -23.062 19.578 22.672 1 81.94 326 VAL B N 1
ATOM 5918 C CA . VAL B 1 326 ? -22.375 20.719 22.094 1 81.94 326 VAL B CA 1
ATOM 5919 C C . VAL B 1 326 ? -23.391 21.797 21.703 1 81.94 326 VAL B C 1
ATOM 5921 O O . VAL B 1 326 ? -23.156 22.984 21.875 1 81.94 326 VAL B O 1
ATOM 5924 N N . LYS B 1 327 ? -24.531 21.422 21.344 1 82.25 327 LYS B N 1
ATOM 5925 C CA . LYS B 1 327 ? -25.578 22.359 20.906 1 82.25 327 LYS B CA 1
ATOM 5926 C C . LYS B 1 327 ? -26.094 23.188 22.078 1 82.25 327 LYS B C 1
ATOM 5928 O O . LYS B 1 327 ? -26.281 24.406 21.953 1 82.25 327 LYS B O 1
ATOM 5933 N N . THR B 1 328 ? -26.234 22.5 23.094 1 84.88 328 THR B N 1
ATOM 5934 C CA . THR B 1 328 ? -26.75 23.188 24.266 1 84.88 328 THR B CA 1
ATOM 5935 C C . THR B 1 328 ? -25.734 24.203 24.797 1 84.88 328 THR B C 1
ATOM 5937 O O . THR B 1 328 ? -26.094 25.297 25.203 1 84.88 328 THR B O 1
ATOM 5940 N N . VAL B 1 329 ? -24.562 23.797 24.781 1 89.5 329 VAL B N 1
ATOM 5941 C CA . VAL B 1 329 ? -23.5 24.672 25.281 1 89.5 329 VAL B CA 1
ATOM 5942 C C . VAL B 1 329 ? -23.359 25.875 24.359 1 89.5 329 VAL B C 1
ATOM 5944 O O . VAL B 1 329 ? -23.141 27 24.828 1 89.5 329 VAL B O 1
ATOM 5947 N N . LEU B 1 330 ? -23.578 25.719 23.125 1 89.69 330 LEU B N 1
ATOM 5948 C CA . LEU B 1 330 ? -23.453 26.781 22.125 1 89.69 330 LEU B CA 1
ATOM 5949 C C . LEU B 1 330 ? -24.609 27.766 22.219 1 89.69 330 LEU B C 1
ATOM 5951 O O . LEU B 1 330 ? -24.453 28.938 21.891 1 89.69 330 LEU B O 1
ATOM 5955 N N . GLU B 1 331 ? -25.719 27.297 22.656 1 89.56 331 GLU B N 1
ATOM 5956 C CA . GLU B 1 331 ? -26.922 28.109 22.719 1 89.56 331 GLU B CA 1
ATOM 5957 C C . GLU B 1 331 ? -26.844 29.125 23.859 1 89.56 331 GLU B C 1
ATOM 5959 O O . GLU B 1 331 ? -27.484 30.188 23.797 1 89.56 331 GLU B O 1
ATOM 5964 N N . ASN B 1 332 ? -26.109 28.766 24.797 1 88.56 332 ASN B N 1
ATOM 5965 C CA . ASN B 1 332 ? -25.906 29.719 25.891 1 88.56 332 ASN B CA 1
ATOM 5966 C C . ASN B 1 332 ? -24.938 30.844 25.484 1 88.56 332 ASN B C 1
ATOM 5968 O O . ASN B 1 332 ? -23.719 30.641 25.5 1 88.56 332 ASN B O 1
ATOM 5972 N N . LYS B 1 333 ? -25.406 31.984 25.266 1 88.5 333 LYS B N 1
ATOM 5973 C CA . LYS B 1 333 ? -24.625 33.125 24.766 1 88.5 333 LYS B CA 1
ATOM 5974 C C . LYS B 1 333 ? -23.578 33.562 25.766 1 88.5 333 LYS B C 1
ATOM 5976 O O . LYS B 1 333 ? -22.547 34.125 25.391 1 88.5 333 LYS B O 1
ATOM 5981 N N . ALA B 1 334 ? -23.812 33.25 26.969 1 87.94 334 ALA B N 1
ATOM 5982 C CA . ALA B 1 334 ? -22.875 33.625 28.016 1 87.94 334 ALA B CA 1
ATOM 5983 C C . ALA B 1 334 ? -21.547 32.875 27.875 1 87.94 334 ALA B C 1
ATOM 5985 O O . ALA B 1 334 ? -20.516 33.312 28.391 1 87.94 334 ALA B O 1
ATOM 5986 N N . ASN B 1 335 ? -21.594 31.844 27.203 1 90.31 335 ASN B N 1
ATOM 5987 C CA . ASN B 1 335 ? -20.406 31.031 27.016 1 90.31 335 ASN B CA 1
ATOM 5988 C C . ASN B 1 335 ? -19.453 31.625 25.984 1 90.31 335 ASN B C 1
ATOM 5990 O O . ASN B 1 335 ? -18.281 31.234 25.906 1 90.31 335 ASN B O 1
ATOM 5994 N N . ASN B 1 336 ? -19.875 32.531 25.141 1 93.5 336 ASN B N 1
ATOM 5995 C CA . ASN B 1 336 ? -19.094 33.156 24.078 1 93.5 336 ASN B CA 1
ATOM 5996 C C . ASN B 1 336 ? -18.391 32.125 23.219 1 93.5 336 ASN B C 1
ATOM 5998 O O . ASN B 1 336 ? -17.188 32.25 22.953 1 93.5 336 ASN B O 1
ATOM 6002 N N . LEU B 1 337 ? -19.109 31.062 23.031 1 94.75 337 LEU B N 1
ATOM 6003 C CA . LEU B 1 337 ? -18.656 29.938 22.219 1 94.75 337 LEU B CA 1
ATOM 6004 C C . LEU B 1 337 ? -19.359 29.938 20.859 1 94.75 337 LEU B C 1
ATOM 6006 O O . LEU B 1 337 ? -20.562 30.172 20.781 1 94.75 337 LEU B O 1
ATOM 6010 N N . GLU B 1 338 ? -18.562 29.703 19.797 1 95.62 338 GLU B N 1
ATOM 6011 C CA . GLU B 1 338 ? -19.203 29.656 18.484 1 95.62 338 GLU B CA 1
ATOM 6012 C C . GLU B 1 338 ? -18.516 28.641 17.562 1 95.62 338 GLU B C 1
ATOM 6014 O O . GLU B 1 338 ? -17.375 28.25 17.828 1 95.62 338 GLU B O 1
ATOM 6019 N N . ILE B 1 339 ? -19.234 28.234 16.547 1 96.88 339 ILE B N 1
ATOM 6020 C CA . ILE B 1 339 ? -18.672 27.438 15.453 1 96.88 339 ILE B CA 1
ATOM 6021 C C . ILE B 1 339 ? -18.234 28.375 14.328 1 96.88 339 ILE B C 1
ATOM 6023 O O . ILE B 1 339 ? -18.969 29.281 13.938 1 96.88 339 ILE B O 1
ATOM 6027 N N . PRO B 1 340 ? -16.953 28.234 13.867 1 98.25 340 PRO B N 1
ATOM 6028 C CA . PRO B 1 340 ? -16.578 29.062 12.719 1 98.25 340 PRO B CA 1
ATOM 6029 C C . PRO B 1 340 ? -17.625 29.047 11.609 1 98.25 340 PRO B C 1
ATOM 6031 O O . PRO B 1 340 ? -18.125 27.984 11.258 1 98.25 340 PRO B O 1
ATOM 6034 N N . PRO B 1 341 ? -17.938 30.156 11.086 1 97.5 341 PRO B N 1
ATOM 6035 C CA . PRO B 1 341 ? -19 30.219 10.07 1 97.5 341 PRO B CA 1
ATOM 6036 C C . PRO B 1 341 ? -18.609 29.5 8.781 1 97.5 341 PRO B C 1
ATOM 6038 O O . PRO B 1 341 ? -17.453 29.562 8.352 1 97.5 341 PRO B O 1
ATOM 6041 N N . SER B 1 342 ? -19.594 28.922 8.164 1 97.62 342 SER B N 1
ATOM 6042 C CA . SER B 1 342 ? -19.406 28.312 6.852 1 97.62 342 SER B CA 1
ATOM 6043 C C . SER B 1 342 ? -19.281 29.391 5.77 1 97.62 342 SER B C 1
ATOM 6045 O O . SER B 1 342 ? -19.953 30.422 5.824 1 97.62 342 SER B O 1
ATOM 6047 N N . ILE B 1 343 ? -18.469 29.156 4.84 1 97.19 343 ILE B N 1
ATOM 6048 C CA . ILE B 1 343 ? -18.344 30.047 3.701 1 97.19 343 ILE B CA 1
ATOM 6049 C C . ILE B 1 343 ? -18.531 29.281 2.4 1 97.19 343 ILE B C 1
ATOM 6051 O O . ILE B 1 343 ? -18.188 28.094 2.328 1 97.19 343 ILE B O 1
ATOM 6055 N N . SER B 1 344 ? -19.031 29.953 1.395 1 95.31 344 SER B N 1
ATOM 6056 C CA . SER B 1 344 ? -19.203 29.344 0.081 1 95.31 344 SER B CA 1
ATOM 6057 C C . SER B 1 344 ? -17.875 29.266 -0.67 1 95.31 344 SER B C 1
ATOM 6059 O O . SER B 1 344 ? -16.891 29.859 -0.25 1 95.31 344 SER B O 1
ATOM 6061 N N . SER B 1 345 ? -17.906 28.562 -1.69 1 94.31 345 SER B N 1
ATOM 6062 C CA . SER B 1 345 ? -16.734 28.484 -2.551 1 94.31 345 SER B CA 1
ATOM 6063 C C . SER B 1 345 ? -16.359 29.844 -3.111 1 94.31 345 SER B C 1
ATOM 6065 O O . SER B 1 345 ? -15.172 30.156 -3.26 1 94.31 345 SER B O 1
ATOM 6067 N N . GLU B 1 346 ? -17.359 30.578 -3.414 1 95.12 346 GLU B N 1
ATOM 6068 C CA . GLU B 1 346 ? -17.125 31.922 -3.928 1 95.12 346 GLU B CA 1
ATOM 6069 C C . GLU B 1 346 ? -16.438 32.812 -2.885 1 95.12 346 GLU B C 1
ATOM 6071 O O . GLU B 1 346 ? -15.531 33.562 -3.211 1 95.12 346 GLU B O 1
ATOM 6076 N N . GLU B 1 347 ? -16.938 32.688 -1.691 1 96.75 347 GLU B N 1
ATOM 6077 C CA . GLU B 1 347 ? -16.328 33.469 -0.603 1 96.75 347 GLU B CA 1
ATOM 6078 C C . GLU B 1 347 ? -14.891 33.031 -0.356 1 96.75 347 GLU B C 1
ATOM 6080 O O . GLU B 1 347 ? -14.016 33.844 -0.079 1 96.75 347 GLU B O 1
ATOM 6085 N N . LEU B 1 348 ? -14.688 31.75 -0.438 1 97.56 348 LEU B N 1
ATOM 6086 C CA . LEU B 1 348 ? -13.328 31.234 -0.302 1 97.56 348 LEU B CA 1
ATOM 6087 C C . LEU B 1 348 ? -12.414 31.812 -1.372 1 97.56 348 LEU B C 1
ATOM 6089 O O . LEU B 1 348 ? -11.312 32.281 -1.066 1 97.56 348 LEU B O 1
ATOM 6093 N N . VAL B 1 349 ? -12.844 31.812 -2.592 1 96.75 349 VAL B N 1
ATOM 6094 C CA . VAL B 1 349 ? -12.07 32.344 -3.709 1 96.75 349 VAL B CA 1
ATOM 6095 C C . VAL B 1 349 ? -11.805 33.844 -3.49 1 96.75 349 VAL B C 1
ATOM 6097 O O . VAL B 1 349 ? -10.727 34.344 -3.82 1 96.75 349 VAL B O 1
ATOM 6100 N N . LYS B 1 350 ? -12.75 34.5 -2.945 1 96.62 350 LYS B N 1
ATOM 6101 C CA . LYS B 1 350 ? -12.57 35.938 -2.652 1 96.62 350 LYS B CA 1
ATOM 6102 C C . LYS B 1 350 ? -11.453 36.156 -1.634 1 96.62 350 LYS B C 1
ATOM 6104 O O . LYS B 1 350 ? -10.656 37.062 -1.767 1 96.62 350 LYS B O 1
ATOM 6109 N N . ILE B 1 351 ? -11.445 35.344 -0.624 1 96.31 351 ILE B N 1
ATOM 6110 C CA . ILE B 1 351 ? -10.398 35.438 0.389 1 96.31 351 ILE B CA 1
ATOM 6111 C C . ILE B 1 351 ? -9.031 35.219 -0.259 1 96.31 351 ILE B C 1
ATOM 6113 O O . ILE B 1 351 ? -8.086 35.969 0.004 1 96.31 351 ILE B O 1
ATOM 6117 N N . ILE B 1 352 ? -8.914 34.25 -1.116 1 95.88 352 ILE B N 1
ATOM 6118 C CA . ILE B 1 352 ? -7.652 33.906 -1.771 1 95.88 352 ILE B CA 1
ATOM 6119 C C . ILE B 1 352 ? -7.273 35.031 -2.74 1 95.88 352 ILE B C 1
ATOM 6121 O O . ILE B 1 352 ? -6.102 35.406 -2.844 1 95.88 352 ILE B O 1
ATOM 6125 N N . LYS B 1 353 ? -8.25 35.594 -3.395 1 95.06 353 LYS B N 1
ATOM 6126 C CA . LYS B 1 353 ? -8 36.719 -4.289 1 95.06 353 LYS B CA 1
ATOM 6127 C C . LYS B 1 353 ? -7.469 37.906 -3.52 1 95.06 353 LYS B C 1
ATOM 6129 O O . LYS B 1 353 ? -6.641 38.688 -4.035 1 95.06 353 LYS B O 1
ATOM 6134 N N . GLN B 1 354 ? -8.008 38.125 -2.389 1 94.75 354 GLN B N 1
ATOM 6135 C CA . GLN B 1 354 ? -7.52 39.219 -1.551 1 94.75 354 GLN B CA 1
ATOM 6136 C C . GLN B 1 354 ? -6.047 39.031 -1.206 1 94.75 354 GLN B C 1
ATOM 6138 O O . GLN B 1 354 ? -5.289 40 -1.149 1 94.75 354 GLN B O 1
ATOM 6143 N N . ASN B 1 355 ? -5.684 37.781 -0.931 1 93.31 355 ASN B N 1
ATOM 6144 C CA . ASN B 1 355 ? -4.27 37.5 -0.712 1 93.31 355 ASN B CA 1
ATOM 6145 C C . ASN B 1 355 ? -3.43 37.844 -1.938 1 93.31 355 ASN B C 1
ATOM 6147 O O . ASN B 1 355 ? -2.348 38.438 -1.813 1 93.31 355 ASN B O 1
ATOM 6151 N N . LEU B 1 356 ? -3.906 37.469 -3.1 1 93.38 356 LEU B N 1
ATOM 6152 C CA . LEU B 1 356 ? -3.213 37.75 -4.352 1 93.38 356 LEU B CA 1
ATOM 6153 C C . LEU B 1 356 ? -3.025 39.25 -4.543 1 93.38 356 LEU B C 1
ATOM 6155 O O . LEU B 1 356 ? -1.95 39.719 -4.945 1 93.38 356 LEU B O 1
ATOM 6159 N N . LEU B 1 357 ? -4.012 40 -4.234 1 92.88 357 LEU B N 1
ATOM 6160 C CA . LEU B 1 357 ? -3.963 41.438 -4.379 1 92.88 357 LEU B CA 1
ATOM 6161 C C . LEU B 1 357 ? -2.969 42.062 -3.396 1 92.88 357 LEU B C 1
ATOM 6163 O O . LEU B 1 357 ? -2.266 43 -3.73 1 92.88 357 LEU B O 1
ATOM 6167 N N . GLU B 1 358 ? -2.908 41.469 -2.287 1 91.69 358 GLU B N 1
ATOM 6168 C CA . GLU B 1 358 ? -2.105 42.062 -1.211 1 91.69 358 GLU B CA 1
ATOM 6169 C C . GLU B 1 358 ? -0.64 41.625 -1.34 1 91.69 358 GLU B C 1
ATOM 6171 O O . GLU B 1 358 ? 0.258 42.438 -1.059 1 91.69 358 GLU B O 1
ATOM 6176 N N . TYR B 1 359 ? -0.416 40.406 -1.771 1 90.69 359 TYR B N 1
ATOM 6177 C CA . TYR B 1 359 ? 0.939 39.906 -1.606 1 90.69 359 TYR B CA 1
ATOM 6178 C C . TYR B 1 359 ? 1.566 39.562 -2.957 1 90.69 359 TYR B C 1
ATOM 6180 O O . TYR B 1 359 ? 2.791 39.469 -3.07 1 90.69 359 TYR B O 1
ATOM 6188 N N . ALA B 1 360 ? 0.77 39.281 -3.971 1 82.62 360 ALA B N 1
ATOM 6189 C CA . ALA B 1 360 ? 1.325 38.844 -5.242 1 82.62 360 ALA B CA 1
ATOM 6190 C C . ALA B 1 360 ? 1.869 40 -6.055 1 82.62 360 ALA B C 1
ATOM 6192 O O . ALA B 1 360 ? 1.307 41.094 -6.031 1 82.62 360 ALA B O 1
ATOM 6193 N N . ASN B 1 361 ? 3.02 39.812 -6.492 1 73.25 361 ASN B N 1
ATOM 6194 C CA . ASN B 1 361 ? 3.512 40.75 -7.496 1 73.25 361 ASN B CA 1
ATOM 6195 C C . ASN B 1 361 ? 3.143 40.312 -8.906 1 73.25 361 ASN B C 1
ATOM 6197 O O . ASN B 1 361 ? 3.766 39.406 -9.461 1 73.25 361 ASN B O 1
ATOM 6201 N N . LYS B 1 362 ? 2.076 40.812 -9.547 1 63.44 362 LYS B N 1
ATOM 6202 C CA . LYS B 1 362 ? 1.557 40.406 -10.852 1 63.44 362 LYS B CA 1
ATOM 6203 C C . LYS B 1 362 ? 2.535 40.75 -11.969 1 63.44 362 LYS B C 1
ATOM 6205 O O . LYS B 1 362 ? 2.467 40.156 -13.062 1 63.44 362 LYS B O 1
ATOM 6210 N N . ASP B 1 363 ? 3.434 41.688 -11.789 1 58.47 363 ASP B N 1
ATOM 6211 C CA . ASP B 1 363 ? 4.34 42.125 -12.844 1 58.47 363 ASP B CA 1
ATOM 6212 C C . ASP B 1 363 ? 5.613 41.281 -12.859 1 58.47 363 ASP B C 1
ATOM 6214 O O . ASP B 1 363 ? 6.484 41.469 -13.711 1 58.47 363 ASP B O 1
ATOM 6218 N N . ARG B 1 364 ? 5.766 40.344 -11.953 1 57.25 364 ARG B N 1
ATOM 6219 C CA . ARG B 1 364 ? 7.008 39.594 -11.922 1 57.25 364 ARG B CA 1
ATOM 6220 C C . ARG B 1 364 ? 6.945 38.406 -12.883 1 57.25 364 ARG B C 1
ATOM 6222 O O . ARG B 1 364 ? 5.949 37.656 -12.906 1 57.25 364 ARG B O 1
ATOM 6229 N N . PRO B 1 365 ? 7.863 38.312 -13.898 1 49.59 365 PRO B N 1
ATOM 6230 C CA . PRO B 1 365 ? 7.91 37.125 -14.75 1 49.59 365 PRO B CA 1
ATOM 6231 C C . PRO B 1 365 ? 8.07 35.812 -13.953 1 49.59 365 PRO B C 1
ATOM 6233 O O . PRO B 1 365 ? 8.672 35.812 -12.883 1 49.59 365 PRO B O 1
ATOM 6236 N N . LEU B 1 366 ? 7.266 34.906 -14.102 1 48.69 366 LEU B N 1
ATOM 6237 C CA . LEU B 1 366 ? 7.395 33.594 -13.453 1 48.69 366 LEU B CA 1
ATOM 6238 C C . LEU B 1 366 ? 8.844 33.156 -13.445 1 48.69 366 LEU B C 1
ATOM 6240 O O . LEU B 1 366 ? 9.508 33.156 -14.492 1 48.69 366 LEU B O 1
ATOM 6244 N N . CYS B 1 367 ? 9.648 33.406 -12.492 1 43.19 367 CYS B N 1
ATOM 6245 C CA . CYS B 1 367 ? 11.047 33 -12.445 1 43.19 367 CYS B CA 1
ATOM 6246 C C . CYS B 1 367 ? 11.172 31.5 -12.695 1 43.19 367 CYS B C 1
ATOM 6248 O O . CYS B 1 367 ? 10.312 30.719 -12.289 1 43.19 367 CYS B O 1
ATOM 6250 N N . ASP B 1 368 ? 12.016 31.047 -13.633 1 42.75 368 ASP B N 1
ATOM 6251 C CA . ASP B 1 368 ? 12.391 29.703 -14.102 1 42.75 368 ASP B CA 1
ATOM 6252 C C . ASP B 1 368 ? 12.484 28.719 -12.938 1 42.75 368 ASP B C 1
ATOM 6254 O O . ASP B 1 368 ? 12.273 27.516 -13.117 1 42.75 368 ASP B O 1
ATOM 6258 N N . ASP B 1 369 ? 13.07 29.125 -11.836 1 42.31 369 ASP B N 1
ATOM 6259 C CA . ASP B 1 369 ? 13.398 28.25 -10.719 1 42.31 369 ASP B CA 1
ATOM 6260 C C . ASP B 1 369 ? 12.133 27.719 -10.047 1 42.31 369 ASP B C 1
ATOM 6262 O O . ASP B 1 369 ? 12.211 26.859 -9.164 1 42.31 369 ASP B O 1
ATOM 6266 N N . GLU B 1 370 ? 11.062 28.438 -10.125 1 45.12 370 GLU B N 1
ATOM 6267 C CA . GLU B 1 370 ? 9.789 28.062 -9.516 1 45.12 370 GLU B CA 1
ATOM 6268 C C . GLU B 1 370 ? 9.195 26.828 -10.195 1 45.12 370 GLU B C 1
ATOM 6270 O O . GLU B 1 370 ? 8.234 26.25 -9.695 1 45.12 370 GLU B O 1
ATOM 6275 N N . ILE B 1 371 ? 9.648 26.562 -11.422 1 40.78 371 ILE B N 1
ATOM 6276 C CA . ILE B 1 371 ? 9.188 25.438 -12.211 1 40.78 371 ILE B CA 1
ATOM 6277 C C . ILE B 1 371 ? 10.109 24.234 -11.969 1 40.78 371 ILE B C 1
ATOM 6279 O O . ILE B 1 371 ? 10.117 23.281 -12.758 1 40.78 371 ILE B O 1
ATOM 6283 N N . ASP B 1 372 ? 11.297 24.344 -11.352 1 40.22 372 ASP B N 1
ATOM 6284 C CA . ASP B 1 372 ? 12.383 23.375 -11.438 1 40.22 372 ASP B CA 1
ATOM 6285 C C . ASP B 1 372 ? 11.875 21.953 -11.156 1 40.22 372 ASP B C 1
ATOM 6287 O O . ASP B 1 372 ? 12.438 20.984 -11.656 1 40.22 372 ASP B O 1
ATOM 6291 N N . GLY B 1 373 ? 11.422 21.656 -9.914 1 43 373 GLY B N 1
ATOM 6292 C CA . GLY B 1 373 ? 11.641 20.328 -9.367 1 43 373 GLY B CA 1
ATOM 6293 C C . GLY B 1 373 ? 10.891 19.234 -10.109 1 43 373 GLY B C 1
ATOM 6294 O O . GLY B 1 373 ? 10.859 18.094 -9.68 1 43 373 GLY B O 1
ATOM 6295 N N . SER B 1 374 ? 9.969 19.656 -11 1 52.09 374 SER B N 1
ATOM 6296 C CA . SER B 1 374 ? 9.109 18.547 -11.406 1 52.09 374 SER B CA 1
ATOM 6297 C C . SER B 1 374 ? 9.789 17.688 -12.469 1 52.09 374 SER B C 1
ATOM 6299 O O . SER B 1 374 ? 9.641 17.938 -13.664 1 52.09 374 SER B O 1
ATOM 6301 N N . THR B 1 375 ? 11.078 17.25 -12.109 1 61.06 375 THR B N 1
ATOM 6302 C CA . THR B 1 375 ? 11.539 16.203 -13.023 1 61.06 375 THR B CA 1
ATOM 6303 C C . THR B 1 375 ? 10.539 15.055 -13.07 1 61.06 375 THR B C 1
ATOM 6305 O O . THR B 1 375 ? 9.766 14.852 -12.133 1 61.06 375 THR B O 1
ATOM 6308 N N . THR B 1 376 ? 10.391 14.648 -14.234 1 65.5 376 THR B N 1
ATOM 6309 C CA . THR B 1 376 ? 9.516 13.5 -14.469 1 65.5 376 THR B CA 1
ATOM 6310 C C . THR B 1 376 ? 9.703 12.445 -13.375 1 65.5 376 THR B C 1
ATOM 6312 O O . THR B 1 376 ? 8.727 11.875 -12.891 1 65.5 376 THR B O 1
ATOM 6315 N N . ALA B 1 377 ? 10.938 12.336 -12.977 1 74.19 377 ALA B N 1
ATOM 6316 C CA . ALA B 1 377 ? 11.242 11.344 -11.953 1 74.19 377 ALA B CA 1
ATOM 6317 C C . ALA B 1 377 ? 10.648 11.742 -10.602 1 74.19 377 ALA B C 1
ATOM 6319 O O . ALA B 1 377 ? 10.133 10.898 -9.867 1 74.19 377 ALA B O 1
ATOM 6320 N N . LEU B 1 378 ? 10.688 12.969 -10.352 1 85.38 378 LEU B N 1
ATOM 6321 C CA . LEU B 1 378 ? 10.133 13.453 -9.094 1 85.38 378 LEU B CA 1
ATOM 6322 C C . LEU B 1 378 ? 8.609 13.32 -9.086 1 85.38 378 LEU B C 1
ATOM 6324 O O . LEU B 1 378 ? 8.023 12.961 -8.062 1 85.38 378 LEU B O 1
ATOM 6328 N N . CYS B 1 379 ? 8.055 13.523 -10.227 1 89.62 379 CYS B N 1
ATOM 6329 C CA . CYS B 1 379 ? 6.609 13.422 -10.344 1 89.62 379 CYS B CA 1
ATOM 6330 C C . CYS B 1 379 ? 6.141 11.992 -10.094 1 89.62 379 CYS B C 1
ATOM 6332 O O . CYS B 1 379 ? 5.172 11.766 -9.375 1 89.62 379 CYS B O 1
ATOM 6334 N N . LEU B 1 380 ? 6.875 11.055 -10.695 1 93.31 380 LEU B N 1
ATOM 6335 C CA . LEU B 1 380 ? 6.504 9.656 -10.508 1 93.31 380 LEU B CA 1
ATOM 6336 C C . LEU B 1 380 ? 6.715 9.234 -9.062 1 93.31 380 LEU B C 1
ATOM 6338 O O . LEU B 1 380 ? 5.887 8.508 -8.492 1 93.31 380 LEU B O 1
ATOM 6342 N N . THR B 1 381 ? 7.84 9.68 -8.461 1 96.12 381 THR B N 1
ATOM 6343 C CA . THR B 1 381 ? 8.117 9.352 -7.07 1 96.12 381 THR B CA 1
ATOM 6344 C C . THR B 1 381 ? 6.996 9.844 -6.16 1 96.12 381 THR B C 1
ATOM 6346 O O . THR B 1 381 ? 6.504 9.094 -5.312 1 96.12 381 THR B O 1
ATOM 6349 N N . LYS B 1 382 ? 6.637 11.055 -6.391 1 96.12 382 LYS B N 1
ATOM 6350 C CA . LYS B 1 382 ? 5.543 11.641 -5.625 1 96.12 382 LYS B CA 1
ATOM 6351 C C . LYS B 1 382 ? 4.25 10.852 -5.828 1 96.12 382 LYS B C 1
ATOM 6353 O O . LYS B 1 382 ? 3.533 10.57 -4.867 1 96.12 382 LYS B O 1
ATOM 6358 N N . ALA B 1 383 ? 3.963 10.523 -7.051 1 96.5 383 ALA B N 1
ATOM 6359 C CA . ALA B 1 383 ? 2.738 9.789 -7.375 1 96.5 383 ALA B CA 1
ATOM 6360 C C . ALA B 1 383 ? 2.711 8.43 -6.688 1 96.5 383 ALA B C 1
ATOM 6362 O O . ALA B 1 383 ? 1.679 8.023 -6.145 1 96.5 383 ALA B O 1
ATOM 6363 N N . VAL B 1 384 ? 3.795 7.73 -6.684 1 97.75 384 VAL B N 1
ATOM 6364 C CA . VAL B 1 384 ? 3.875 6.402 -6.086 1 97.75 384 VAL B CA 1
ATOM 6365 C C . VAL B 1 384 ? 3.713 6.508 -4.57 1 97.75 384 VAL B C 1
ATOM 6367 O O . VAL B 1 384 ? 2.926 5.77 -3.973 1 97.75 384 VAL B O 1
ATOM 6370 N N . ILE B 1 385 ? 4.398 7.441 -3.947 1 98.06 385 ILE B N 1
ATOM 6371 C CA . ILE B 1 385 ? 4.305 7.625 -2.504 1 98.06 385 ILE B CA 1
ATOM 6372 C C . ILE B 1 385 ? 2.865 7.945 -2.113 1 98.06 385 ILE B C 1
ATOM 6374 O O . ILE B 1 385 ? 2.303 7.316 -1.215 1 98.06 385 ILE B O 1
ATOM 6378 N N . ASP B 1 386 ? 2.285 8.852 -2.803 1 97.5 386 ASP B N 1
ATOM 6379 C CA . ASP B 1 386 ? 0.925 9.266 -2.479 1 97.5 386 ASP B CA 1
ATOM 6380 C C . ASP B 1 386 ? -0.069 8.133 -2.721 1 97.5 386 ASP B C 1
ATOM 6382 O O . ASP B 1 386 ? -1.047 7.988 -1.984 1 97.5 386 ASP B O 1
ATOM 6386 N N . SER B 1 387 ? 0.175 7.324 -3.693 1 97.31 387 SER B N 1
ATOM 6387 C CA . SER B 1 387 ? -0.745 6.234 -4.008 1 97.31 387 SER B CA 1
ATOM 6388 C C . SER B 1 387 ? -0.773 5.195 -2.893 1 97.31 387 SER B C 1
ATOM 6390 O O . SER B 1 387 ? -1.809 4.574 -2.643 1 97.31 387 SER B O 1
ATOM 6392 N N . TYR B 1 388 ? 0.314 4.984 -2.209 1 97.62 388 TYR B N 1
ATOM 6393 C CA . TYR B 1 388 ? 0.415 3.984 -1.152 1 97.62 388 TYR B CA 1
ATOM 6394 C C . TYR B 1 388 ? -0.001 4.566 0.193 1 97.62 388 TYR B C 1
ATOM 6396 O O . TYR B 1 388 ? -0.218 3.828 1.156 1 97.62 388 TYR B O 1
ATOM 6404 N N . SER B 1 389 ? -0.108 5.906 0.256 1 96.94 389 SER B N 1
ATOM 6405 C CA . SER B 1 389 ? -0.204 6.5 1.585 1 96.94 389 SER B CA 1
ATOM 6406 C C . SER B 1 389 ? -1.592 7.082 1.831 1 96.94 389 SER B C 1
ATOM 6408 O O . SER B 1 389 ? -1.866 7.613 2.91 1 96.94 389 SER B O 1
ATOM 6410 N N . GLN B 1 390 ? -2.467 6.973 0.899 1 94.5 390 GLN B N 1
ATOM 6411 C CA . GLN B 1 390 ? -3.814 7.496 1.094 1 94.5 390 GLN B CA 1
ATOM 6412 C C . GLN B 1 390 ? -4.539 6.746 2.205 1 94.5 390 GLN B C 1
ATOM 6414 O O . GLN B 1 390 ? -4.238 5.582 2.477 1 94.5 390 GLN B O 1
ATOM 6419 N N . ALA B 1 391 ? -5.461 7.387 2.771 1 92.5 391 ALA B N 1
ATOM 6420 C CA . ALA B 1 391 ? -6.156 6.855 3.941 1 92.5 391 ALA B CA 1
ATOM 6421 C C . ALA B 1 391 ? -6.855 5.539 3.615 1 92.5 391 ALA B C 1
ATOM 6423 O O . ALA B 1 391 ? -6.82 4.598 4.41 1 92.5 391 ALA B O 1
ATOM 6424 N N . ASN B 1 392 ? -7.484 5.496 2.49 1 91.75 392 ASN B N 1
ATOM 6425 C CA . ASN B 1 392 ? -8.203 4.281 2.119 1 91.75 392 ASN B CA 1
ATOM 6426 C C . ASN B 1 392 ? -7.254 3.102 1.933 1 91.75 392 ASN B C 1
ATOM 6428 O O . ASN B 1 392 ? -7.641 1.951 2.141 1 91.75 392 ASN B O 1
ATOM 6432 N N . VAL B 1 393 ? -6.078 3.332 1.508 1 97.25 393 VAL B N 1
ATOM 6433 C CA . VAL B 1 393 ? -5.078 2.291 1.297 1 97.25 393 VAL B CA 1
ATOM 6434 C C . VAL B 1 393 ? -4.48 1.866 2.637 1 97.25 393 VAL B C 1
ATOM 6436 O O . VAL B 1 393 ? -4.473 0.68 2.973 1 97.25 393 VAL B O 1
ATOM 6439 N N . ILE B 1 394 ? -4.031 2.83 3.436 1 97.56 394 ILE B N 1
ATOM 6440 C CA . ILE B 1 394 ? -3.283 2.527 4.648 1 97.56 394 ILE B CA 1
ATOM 6441 C C . ILE B 1 394 ? -4.199 1.851 5.668 1 97.56 394 ILE B C 1
ATOM 6443 O O . ILE B 1 394 ? -3.756 0.993 6.438 1 97.56 394 ILE B O 1
ATOM 6447 N N . ASP B 1 395 ? -5.453 2.186 5.613 1 96.81 395 ASP B N 1
ATOM 6448 C CA . ASP B 1 395 ? -6.406 1.522 6.5 1 96.81 395 ASP B CA 1
ATOM 6449 C C . ASP B 1 395 ? -6.496 0.029 6.195 1 96.81 395 ASP B C 1
ATOM 6451 O O . ASP B 1 395 ? -6.547 -0.795 7.109 1 96.81 395 ASP B O 1
ATOM 6455 N N . LEU B 1 396 ? -6.508 -0.285 4.926 1 97.19 396 LEU B N 1
ATOM 6456 C CA . LEU B 1 396 ? -6.547 -1.688 4.527 1 97.19 396 LEU B CA 1
ATOM 6457 C C . LEU B 1 396 ? -5.238 -2.389 4.883 1 97.19 396 LEU B C 1
ATOM 6459 O O . LEU B 1 396 ? -5.25 -3.529 5.352 1 97.19 396 LEU B O 1
ATOM 6463 N N . VAL B 1 397 ? -4.148 -1.75 4.645 1 98.31 397 VAL B N 1
ATOM 6464 C CA . VAL B 1 397 ? -2.838 -2.307 4.973 1 98.31 397 VAL B CA 1
ATOM 6465 C C . VAL B 1 397 ? -2.771 -2.629 6.465 1 98.31 397 VAL B C 1
ATOM 6467 O O . VAL B 1 397 ? -2.314 -3.705 6.855 1 98.31 397 VAL B O 1
ATOM 6470 N N . LYS B 1 398 ? -3.193 -1.667 7.219 1 97.38 398 LYS B N 1
ATOM 6471 C CA . LYS B 1 398 ? -3.191 -1.843 8.672 1 97.38 398 LYS B CA 1
ATOM 6472 C C . LYS B 1 398 ? -4.07 -3.02 9.078 1 97.38 398 LYS B C 1
ATOM 6474 O O . LYS B 1 398 ? -3.674 -3.832 9.922 1 97.38 398 LYS B O 1
ATOM 6479 N N . GLN B 1 399 ? -5.25 -3.115 8.539 1 95.75 399 GLN B N 1
ATOM 6480 C CA . GLN B 1 399 ? -6.152 -4.227 8.82 1 95.75 399 GLN B CA 1
ATOM 6481 C C . GLN B 1 399 ? -5.512 -5.562 8.461 1 95.75 399 GLN B C 1
ATOM 6483 O O . GLN B 1 399 ? -5.598 -6.523 9.227 1 95.75 399 GLN B O 1
ATOM 6488 N N . ASN B 1 400 ? -4.922 -5.578 7.289 1 95.44 400 ASN B N 1
ATOM 6489 C CA . ASN B 1 400 ? -4.234 -6.789 6.852 1 95.44 400 ASN B CA 1
ATOM 6490 C C . ASN B 1 400 ? -3.092 -7.156 7.793 1 95.44 400 ASN B C 1
ATOM 6492 O O . ASN B 1 400 ? -2.881 -8.328 8.094 1 95.44 400 ASN B O 1
ATOM 6496 N N . LEU B 1 401 ? -2.389 -6.172 8.242 1 96.38 401 LEU B N 1
ATOM 6497 C CA . LEU B 1 401 ? -1.276 -6.402 9.164 1 96.38 401 LEU B CA 1
ATOM 6498 C C . LEU B 1 401 ? -1.769 -7.012 10.469 1 96.38 401 LEU B C 1
ATOM 6500 O O . LEU B 1 401 ? -1.192 -7.984 10.961 1 96.38 401 LEU B O 1
ATOM 6504 N N . PHE B 1 402 ? -2.85 -6.438 10.977 1 94.56 402 PHE B N 1
ATOM 6505 C CA . PHE B 1 402 ? -3.385 -6.922 12.242 1 94.56 402 PHE B CA 1
ATOM 6506 C C . PHE B 1 402 ? -3.893 -8.352 12.102 1 94.56 402 PHE B C 1
ATOM 6508 O O . PHE B 1 402 ? -3.777 -9.148 13.039 1 94.56 402 PHE B O 1
ATOM 6515 N N . ALA B 1 403 ? -4.461 -8.648 10.977 1 91.25 403 ALA B N 1
ATOM 6516 C CA . ALA B 1 403 ? -4.949 -10 10.734 1 91.25 403 ALA B CA 1
ATOM 6517 C C . ALA B 1 403 ? -3.799 -11.008 10.742 1 91.25 403 ALA B C 1
ATOM 6519 O O . ALA B 1 403 ? -3.984 -12.164 11.125 1 91.25 403 ALA B O 1
ATOM 6520 N N . ARG B 1 404 ? -2.639 -10.594 10.406 1 89.56 404 ARG B N 1
ATOM 6521 C CA . ARG B 1 404 ? -1.486 -11.492 10.328 1 89.56 404 ARG B CA 1
ATOM 6522 C C . ARG B 1 404 ? -0.77 -11.578 11.672 1 89.56 404 ARG B C 1
ATOM 6524 O O . ARG B 1 404 ? -0.151 -12.594 11.992 1 89.56 404 ARG B O 1
ATOM 6531 N N . LEU B 1 405 ? -0.857 -10.508 12.422 1 85.62 405 LEU B N 1
ATOM 6532 C CA . LEU B 1 405 ? -0.146 -10.469 13.695 1 85.62 405 LEU B CA 1
ATOM 6533 C C . LEU B 1 405 ? -1.006 -11.039 14.82 1 85.62 405 LEU B C 1
ATOM 6535 O O . LEU B 1 405 ? -0.494 -11.383 15.883 1 85.62 405 LEU B O 1
ATOM 6539 N N . SER B 1 406 ? -2.314 -11.07 14.703 1 76.19 406 SER B N 1
ATOM 6540 C CA . SER B 1 406 ? -3.197 -11.586 15.742 1 76.19 406 SER B CA 1
ATOM 6541 C C . SER B 1 406 ? -3.201 -13.109 15.766 1 76.19 406 SER B C 1
ATOM 6543 O O . SER B 1 406 ? -3.008 -13.75 14.727 1 76.19 406 SER B O 1
#

Nearest PDB structures (foldseek):
  6f4o-assembly1_A  TM=8.168E-01  e=1.792E-11  Homo sapiens
  6ax3-assembly1_A  TM=8.065E-01  e=2.670E-11  Homo sapiens
  7uq3-assembly1_A  TM=7.932E-01  e=1.427E-11  Homo sapiens
  6f4n-assembly2_B  TM=7.950E-01  e=1.137E-11  Homo sapiens
  6f4m-assembly1_A  TM=7.868E-01  e=2.126E-11  Homo sapiens